Protein AF-0000000085070115 (afdb_homodimer)

Radius of gyration: 30.28 Å; Cα contacts (8 Å, |Δi|>4): 1396; chains: 2; bounding box: 102×83×67 Å

Organism: Shewanella halifaxensis (strain HAW-EB4) (NCBI:txid458817)

pLDDT: mean 85.41, std 16.65, range [32.28, 98.75]

Sequence (792 aa):
MENDKVNSFEEDLVCGLVKKYQPVSRAYLGSSKELKDGSQEFLSRDDMNEIFKEKSGQYPCLKRIKTSIRYDVVYIQPSVARDILRFSSRGVINPNNKNRRISKAEVKRYTTAMNDERWCLTGEPIVFSDDGELLNGHTRLESAANSSKGFITVIIYGVTDDLSFAHIDVGKIRSRAQVLEMAGVTVDASILSKVAMLAKSFEQTKNPYAFRGTQGTSFQQAEILEYVEAKEELALSVNFVAELAKRHKREIQAAIHIYAFAHYLIKSEMLKYEGVIAITPEDYLLRLISGIGIQSEEDIEYQVRNFLQTQVGESSSYALVCRLSSIFKGWNHYHNIDIAGNKIAVRRVARYKKDADGNRMPAKSAGNINEAFTYPFAKKGPTPSKIRKQSNLQIVMENDKVNSFEEDLVCGLVKKYQPVSRAYLGSSKELKDGSQEFLSRDDMNEIFKEKSGQYPCLKRIKTSIRYDVVYIQPSVARDILRFSSRGVINPNNKNRRISKAEVKRYTTAMNDERWCLTGEPIVFSDDGELLNGHTRLESAANSSKGFITVIIYGVTDDLSFAHIDVGKIRSRAQVLEMAGVTVDASILSKVAMLAKSFEQTKNPYAFRGTQGTSFQQAEILEYVEAKEELALSVNFVAELAKRHKREIQAAIHIYAFAHYLIKSEMLKYEGVIAITPEDYLLRLISGIGIQSEEDIEYQVRNFLQTQVGESSSYALVCRLSSIFKGWNHYHNIDIAGNKIAVRRVARYKKDADGNRMPAKSAGNINEAFTYPFAKKGPTPSKIRKQSNLQIV

Foldseek 3Di:
DVVVVVVVVCVVVCCVVPPPPVVQPQDDVVPDPCQVVVFPDWDDLVRLCVVVPVCSVVDDTHGDTDAQKDKDKDFAALVNLVVLCVPQPPQCVPVVPDRPPDDPLLLVVLLVCVQVVNDDADQDAFEAELVGHGLDCNSLSSSNNVHHGGDIYMYMYHHHRRCVSVVPPPDDDQDLLNLVVVVPQPFRSVLLLLLLLQVVQCVPDPDNQPRLSPRSVSDDSVRSVVSCVVCVLLSVLLVLLVVLCVVQVPQALDDSSLLSNQLSQQVVVVVVDPDDQLDHSSVLSSCLGNVPPDDDCPQLSNQLSVQSNVCRPPDDSQSSLQNNQLSQCSNCVSVVAAEPPNGSGFDWAAQWDQDPVGDTDGDDRGGHTQATRHGHPDHGDDGDPVNVVVVVVVVD/DVVVVVVVVCVVVVCVVPPPPVVQPQDDPVPDPCQVVVFPDWDDLVRLCVVVPVCSVVDPTHGDTDAQKDKDKDFAALVNLVVLCVPQPPVCPPVVPDGDPDDPLLLVVLLVCVQVVNDDADQDAFEAELVGHGLDCNSLSSSNNVHHGGDIYMYMYHHHRRCVSVVPPPDDDQDLLNLVVVVPQPFRSVLLLLLLLQVVQCVPDPDNQPRLSPRSVSDDSVRSVVSCVVCVLLSVLLVLLVVLCVVQVPQALDDSSLLSNQLSQQVVVVVVDPDDQLDHSSVLSSCLGRVPPDDDCPQLSNQLSVQSNVCRPPDDSQSSLQNNQLSQCSNCVSVVAAEPDPGSGFDFAAQWDQDPVGDTDGDDRGGHTQATRHGHPDHGDDGDPVNVVVVVVVVD

Nearest PDB structures (foldseek):
  2rkv-assembly1_A  TM=2.277E-01  e=5.316E+00  Fusarium graminearum
  3b2s-assembly1_A  TM=2.271E-01  e=7.712E+00  Fusarium graminearum

Structure (mmCIF, N/CA/C/O backbone):
data_AF-0000000085070115-model_v1
#
loop_
_entity.id
_entity.type
_entity.pdbx_description
1 polymer 'Chromosome partitioning protein ParB'
#
loop_
_atom_site.group_PDB
_atom_site.id
_atom_site.type_symbol
_atom_site.label_atom_id
_atom_site.label_alt_id
_atom_site.label_comp_id
_atom_site.label_asym_id
_atom_site.label_entity_id
_atom_site.label_seq_id
_atom_site.pdbx_PDB_ins_code
_atom_site.Cartn_x
_atom_site.Cartn_y
_atom_site.Cartn_z
_atom_site.occupancy
_atom_site.B_iso_or_equiv
_atom_site.auth_seq_id
_atom_site.auth_comp_id
_atom_site.auth_asym_id
_atom_site.auth_atom_id
_atom_site.pdbx_PDB_model_num
ATOM 1 N N . MET A 1 1 ? -50.812 11.141 0.3 1 32.28 1 MET A N 1
ATOM 2 C CA . MET A 1 1 ? -50.594 10.625 -1.051 1 32.28 1 MET A CA 1
ATOM 3 C C . MET A 1 1 ? -49.219 10.977 -1.559 1 32.28 1 MET A C 1
ATOM 5 O O . MET A 1 1 ? -48.656 10.273 -2.41 1 32.28 1 MET A O 1
ATOM 9 N N . GLU A 1 2 ? -48.688 12.141 -1.168 1 34.97 2 GLU A N 1
ATOM 10 C CA . GLU A 1 2 ? -47.375 12.625 -1.601 1 34.97 2 GLU A CA 1
ATOM 11 C C . GLU A 1 2 ? -46.25 11.875 -0.89 1 34.97 2 GLU A C 1
ATOM 13 O O . GLU A 1 2 ? -45.188 11.68 -1.454 1 34.97 2 GLU A O 1
ATOM 18 N N . ASN A 1 3 ? -46.469 11.492 0.315 1 39.91 3 ASN A N 1
ATOM 19 C CA . ASN A 1 3 ? -45.469 10.742 1.072 1 39.91 3 ASN A CA 1
ATOM 20 C C . ASN A 1 3 ? -45.219 9.367 0.464 1 39.91 3 ASN A C 1
ATOM 22 O O . ASN A 1 3 ? -44.156 8.773 0.679 1 39.91 3 ASN A O 1
ATOM 26 N N . ASP A 1 4 ? -46.219 8.852 -0.181 1 42.97 4 ASP A N 1
ATOM 27 C CA . ASP A 1 4 ? -46.094 7.508 -0.746 1 42.97 4 ASP A CA 1
ATOM 28 C C . ASP A 1 4 ? -45.219 7.523 -2.006 1 42.97 4 ASP A C 1
ATOM 30 O O . ASP A 1 4 ? -44.656 6.492 -2.396 1 42.97 4 ASP A O 1
ATOM 34 N N . LYS A 1 5 ? -45.188 8.602 -2.656 1 43.75 5 LYS A N 1
ATOM 35 C CA . LYS A 1 5 ? -44.469 8.68 -3.918 1 43.75 5 LYS A CA 1
ATOM 36 C C . LYS A 1 5 ? -42.969 8.828 -3.68 1 43.75 5 LYS A C 1
ATOM 38 O O . LYS A 1 5 ? -42.156 8.383 -4.496 1 43.75 5 LYS A O 1
ATOM 43 N N . VAL A 1 6 ? -42.594 9.594 -2.566 1 44.62 6 VAL A N 1
ATOM 44 C CA . VAL A 1 6 ? -41.188 9.75 -2.248 1 44.62 6 VAL A CA 1
ATOM 45 C C . VAL A 1 6 ? -40.594 8.406 -1.841 1 44.62 6 VAL A C 1
ATOM 47 O O . VAL A 1 6 ? -39.5 8.055 -2.27 1 44.62 6 VAL A O 1
ATOM 50 N N . ASN A 1 7 ? -41.375 7.633 -1.201 1 47.28 7 ASN A N 1
ATOM 51 C CA . ASN A 1 7 ? -40.938 6.305 -0.811 1 47.28 7 ASN A CA 1
ATOM 52 C C . ASN A 1 7 ? -40.781 5.379 -2.018 1 47.28 7 ASN A C 1
ATOM 54 O O . ASN A 1 7 ? -39.844 4.605 -2.113 1 47.28 7 ASN A O 1
ATOM 58 N N . SER A 1 8 ? -41.688 5.629 -2.916 1 49.5 8 SER A N 1
ATOM 59 C CA . SER A 1 8 ? -41.719 4.773 -4.098 1 49.5 8 SER A CA 1
ATOM 60 C C . SER A 1 8 ? -40.562 5.125 -5.047 1 49.5 8 SER A C 1
ATOM 62 O O . SER A 1 8 ? -39.938 4.238 -5.609 1 49.5 8 SER A O 1
ATOM 64 N N . PHE A 1 9 ? -40.312 6.422 -5.199 1 45.34 9 PHE A N 1
ATOM 65 C CA . PHE A 1 9 ? -39.219 6.855 -6.055 1 45.34 9 PHE A CA 1
ATOM 66 C C . PHE A 1 9 ? -37.875 6.457 -5.453 1 45.34 9 PHE A C 1
ATOM 68 O O . PHE A 1 9 ? -36.969 6.023 -6.168 1 45.34 9 PHE A O 1
ATOM 75 N N . GLU A 1 10 ? -37.844 6.645 -4.215 1 46.25 10 GLU A N 1
ATOM 76 C CA . GLU A 1 10 ? -36.625 6.184 -3.52 1 46.25 10 GLU A CA 1
ATOM 77 C C . GLU A 1 10 ? -36.438 4.68 -3.674 1 46.25 10 GLU A C 1
ATOM 79 O O . GLU A 1 10 ? -35.344 4.199 -3.871 1 46.25 10 GLU A O 1
ATOM 84 N N . GLU A 1 11 ? -37.531 3.986 -3.645 1 48.97 11 GLU A N 1
ATOM 85 C CA . GLU A 1 11 ? -37.5 2.539 -3.824 1 48.97 11 GLU A CA 1
ATOM 86 C C . GLU A 1 11 ? -37.062 2.174 -5.242 1 48.97 11 GLU A C 1
ATOM 88 O O . GLU A 1 11 ? -36.25 1.263 -5.438 1 48.97 11 GLU A O 1
ATOM 93 N N . ASP A 1 12 ? -37.656 2.861 -6.156 1 49.28 12 ASP A N 1
ATOM 94 C CA . ASP A 1 12 ? -37.344 2.607 -7.555 1 49.28 12 ASP A CA 1
ATOM 95 C C . ASP A 1 12 ? -35.875 2.998 -7.852 1 49.28 12 ASP A C 1
ATOM 97 O O . ASP A 1 12 ? -35.188 2.297 -8.586 1 49.28 12 ASP A O 1
ATOM 101 N N . LEU A 1 13 ? -35.5 4.145 -7.316 1 44.12 13 LEU A N 1
ATOM 102 C CA . LEU A 1 13 ? -34.125 4.602 -7.492 1 44.12 13 LEU A CA 1
ATOM 103 C C . LEU A 1 13 ? -33.156 3.664 -6.793 1 44.12 13 LEU A C 1
ATOM 105 O O . LEU A 1 13 ? -32.094 3.352 -7.336 1 44.12 13 LEU A O 1
ATOM 109 N N . VAL A 1 14 ? -33.594 3.375 -5.684 1 44.34 14 VAL A N 1
ATOM 110 C CA . VAL A 1 14 ? -32.781 2.428 -4.953 1 44.34 14 VAL A CA 1
ATOM 111 C C . VAL A 1 14 ? -32.594 1.146 -5.766 1 44.34 14 VAL A C 1
ATOM 113 O O . VAL A 1 14 ? -31.5 0.599 -5.855 1 44.34 14 VAL A O 1
ATOM 116 N N . CYS A 1 15 ? -33.781 0.714 -6.301 1 46.5 15 CYS A N 1
ATOM 117 C CA . CYS A 1 15 ? -33.719 -0.509 -7.094 1 46.5 15 CYS A CA 1
ATOM 118 C C . CYS A 1 15 ? -32.781 -0.361 -8.266 1 46.5 15 CYS A C 1
ATOM 120 O O . CYS A 1 15 ? -32.094 -1.314 -8.633 1 46.5 15 CYS A O 1
ATOM 122 N N . GLY A 1 16 ? -32.781 0.799 -8.875 1 45.56 16 GLY A N 1
ATOM 123 C CA . GLY A 1 16 ? -31.938 1.051 -10.039 1 45.56 16 GLY A CA 1
ATOM 124 C C . GLY A 1 16 ? -30.469 1.256 -9.695 1 45.56 16 GLY A C 1
ATOM 125 O O . GLY A 1 16 ? -29.594 0.887 -10.469 1 45.56 16 GLY A O 1
ATOM 126 N N . LEU A 1 17 ? -30.281 2.121 -8.812 1 43.62 17 LEU A N 1
ATOM 127 C CA . LEU A 1 17 ? -28.922 2.492 -8.469 1 43.62 17 LEU A CA 1
ATOM 128 C C . LEU A 1 17 ? -28.141 1.289 -7.938 1 43.62 17 LEU A C 1
ATOM 130 O O . LEU A 1 17 ? -26.938 1.192 -8.125 1 43.62 17 LEU A O 1
ATOM 134 N N . VAL A 1 18 ? -28.875 0.616 -6.953 1 41.94 18 VAL A N 1
ATOM 135 C CA . VAL A 1 18 ? -28.344 -0.632 -6.426 1 41.94 18 VAL A CA 1
ATOM 136 C C . VAL A 1 18 ? -28.766 -1.796 -7.32 1 41.94 18 VAL A C 1
ATOM 138 O O . VAL A 1 18 ? -29.078 -2.881 -6.824 1 41.94 18 VAL A O 1
ATOM 141 N N . LYS A 1 19 ? -29.484 -1.766 -8.391 1 40.47 19 LYS A N 1
ATOM 142 C CA . LYS A 1 19 ? -29.656 -3.057 -9.055 1 40.47 19 LYS A CA 1
ATOM 143 C C . LYS A 1 19 ? -28.656 -4.082 -8.508 1 40.47 19 LYS A C 1
ATOM 145 O O . LYS A 1 19 ? -27.609 -3.719 -7.984 1 40.47 19 LYS A O 1
ATOM 150 N N . LYS A 1 20 ? -28.719 -5.629 -9.055 1 37.78 20 LYS A N 1
ATOM 151 C CA . LYS A 1 20 ? -28.688 -6.922 -8.375 1 37.78 20 LYS A CA 1
ATOM 152 C C . LYS A 1 20 ? -27.312 -7.188 -7.754 1 37.78 20 LYS A C 1
ATOM 154 O O . LYS A 1 20 ? -26.344 -7.434 -8.469 1 37.78 20 LYS A O 1
ATOM 159 N N . TYR A 1 21 ? -26.969 -6.324 -6.754 1 40.47 21 TYR A N 1
ATOM 160 C CA . TYR A 1 21 ? -26.047 -7.09 -5.918 1 40.47 21 TYR A CA 1
ATOM 161 C C . TYR A 1 21 ? -26.469 -8.555 -5.859 1 40.47 21 TYR A C 1
ATOM 163 O O . TYR A 1 21 ? -27.578 -8.883 -5.438 1 40.47 21 TYR A O 1
ATOM 171 N N . GLN A 1 22 ? -26.328 -9.117 -6.812 1 45.5 22 GLN A N 1
ATOM 172 C CA . GLN A 1 22 ? -26.625 -10.516 -6.531 1 45.5 22 GLN A CA 1
ATOM 173 C C . GLN A 1 22 ? -25.906 -10.984 -5.262 1 45.5 22 GLN A C 1
ATOM 175 O O . GLN A 1 22 ? -24.688 -10.867 -5.148 1 45.5 22 GLN A O 1
ATOM 180 N N . PRO A 1 23 ? -26.812 -10.844 -4.188 1 49.75 23 PRO A N 1
ATOM 181 C CA . PRO A 1 23 ? -26.156 -11.445 -3.018 1 49.75 23 PRO A CA 1
ATOM 182 C C . PRO A 1 23 ? -25.219 -12.594 -3.389 1 49.75 23 PRO A C 1
ATOM 184 O O . PRO A 1 23 ? -25.594 -13.453 -4.199 1 49.75 23 PRO A O 1
ATOM 187 N N . VAL A 1 24 ? -24.078 -12.297 -3.25 1 51.62 24 VAL A N 1
ATOM 188 C CA . VAL A 1 24 ? -23.109 -13.352 -3.535 1 51.62 24 VAL A CA 1
ATOM 189 C C . VAL A 1 24 ? -23.25 -14.477 -2.512 1 51.62 24 VAL A C 1
ATOM 191 O O . VAL A 1 24 ? -23.406 -14.219 -1.314 1 51.62 24 VAL A O 1
ATOM 194 N N . SER A 1 25 ? -23.828 -15.578 -2.951 1 56.97 25 SER A N 1
ATOM 195 C CA . SER A 1 25 ? -23.75 -16.734 -2.068 1 56.97 25 SER A CA 1
ATOM 196 C C . SER A 1 25 ? -22.406 -16.844 -1.382 1 56.97 25 SER A C 1
ATOM 198 O O . SER A 1 25 ? -21.359 -16.609 -2.01 1 56.97 25 SER A O 1
ATOM 200 N N . ARG A 1 26 ? -22.406 -16.75 -0.043 1 64.75 26 ARG A N 1
ATOM 201 C CA . ARG A 1 26 ? -21.172 -16.703 0.732 1 64.75 26 ARG A CA 1
ATOM 202 C C . ARG A 1 26 ? -20.656 -18.109 1.017 1 64.75 26 ARG A C 1
ATOM 204 O O . ARG A 1 26 ? -21.156 -18.797 1.899 1 64.75 26 ARG A O 1
ATOM 211 N N . ALA A 1 27 ? -20.031 -18.641 -0.196 1 78.5 27 ALA A N 1
ATOM 212 C CA . ALA A 1 27 ? -19.312 -19.891 0.036 1 78.5 27 ALA A CA 1
ATOM 213 C C . ALA A 1 27 ? -17.844 -19.625 0.324 1 78.5 27 ALA A C 1
ATOM 215 O O . ALA A 1 27 ? -17.234 -18.75 -0.28 1 78.5 27 ALA A O 1
ATOM 216 N N . TYR A 1 28 ? -17.406 -20.188 1.438 1 91.5 28 TYR A N 1
ATOM 217 C CA . TYR A 1 28 ? -16 -20.172 1.822 1 91.5 28 TYR A CA 1
ATOM 218 C C . TYR A 1 28 ? -15.375 -21.547 1.644 1 91.5 28 TYR A C 1
ATOM 220 O O . TYR A 1 28 ? -15.172 -22.281 2.617 1 91.5 28 TYR A O 1
ATOM 228 N N . LEU A 1 29 ? -15.016 -21.781 0.384 1 93.31 29 LEU A N 1
ATOM 229 C CA . LEU A 1 29 ? -14.539 -23.109 0.023 1 93.31 29 LEU A CA 1
ATOM 230 C C . LEU A 1 29 ? -13.195 -23.391 0.676 1 93.31 29 LEU A C 1
ATOM 232 O O . LEU A 1 29 ? -12.828 -24.562 0.859 1 93.31 29 LEU A O 1
ATOM 236 N N . GLY A 1 30 ? -12.469 -22.359 1.037 1 94.94 30 GLY A N 1
ATOM 237 C CA . GLY A 1 30 ? -11.211 -22.547 1.741 1 94.94 30 GLY A CA 1
ATOM 238 C C . GLY A 1 30 ? -11.391 -23.062 3.158 1 94.94 30 GLY A C 1
ATOM 239 O O . GLY A 1 30 ? -10.438 -23.547 3.771 1 94.94 30 GLY A O 1
ATOM 240 N N . SER A 1 31 ? -12.562 -22.906 3.633 1 94.56 31 SER A N 1
ATOM 241 C CA . SER A 1 31 ? -12.906 -23.391 4.969 1 94.56 31 SER A CA 1
ATOM 242 C C . SER A 1 31 ? -13.953 -24.5 4.906 1 94.56 31 SER A C 1
ATOM 244 O O . SER A 1 31 ? -14.562 -24.844 5.922 1 94.56 31 SER A O 1
ATOM 246 N N . SER A 1 32 ? -14.227 -25.094 3.727 1 93.25 32 SER A N 1
ATOM 247 C CA . SER A 1 32 ? -15.328 -26.016 3.523 1 93.25 32 SER A CA 1
ATOM 248 C C . SER A 1 32 ? -15.062 -27.359 4.211 1 93.25 32 SER A C 1
ATOM 250 O O . SER A 1 32 ? -14.125 -28.078 3.84 1 93.25 32 SER A O 1
ATOM 252 N N . LYS A 1 33 ? -15.898 -27.719 5.105 1 91.56 33 LYS A N 1
ATOM 253 C CA . LYS A 1 33 ? -15.805 -29.016 5.762 1 91.56 33 LYS A CA 1
ATOM 254 C C . LYS A 1 33 ? -16.172 -30.156 4.805 1 91.56 33 LYS A C 1
ATOM 256 O O . LYS A 1 33 ? -15.586 -31.234 4.863 1 91.56 33 LYS A O 1
ATOM 261 N N . GLU A 1 34 ? -17.062 -29.875 3.955 1 91.69 34 GLU A N 1
ATOM 262 C CA . GLU A 1 34 ? -17.516 -30.859 2.971 1 91.69 34 GLU A CA 1
ATOM 263 C C . GLU A 1 34 ? -16.375 -31.266 2.045 1 91.69 34 GLU A C 1
ATOM 265 O O . GLU A 1 34 ? -16.188 -32.469 1.774 1 91.69 34 GLU A O 1
ATOM 270 N N . LEU A 1 35 ? -15.641 -30.312 1.607 1 93.5 35 LEU A N 1
ATOM 271 C CA . LEU A 1 35 ? -14.508 -30.609 0.74 1 93.5 35 LEU A CA 1
ATOM 272 C C . LEU A 1 35 ? -13.43 -31.375 1.499 1 93.5 35 LEU A C 1
ATOM 274 O O . LEU A 1 35 ? -12.883 -32.344 0.988 1 93.5 35 LEU A O 1
ATOM 278 N N . LYS A 1 36 ? -13.148 -30.938 2.645 1 92.75 36 LYS A N 1
ATOM 279 C CA . LYS A 1 36 ? -12.117 -31.562 3.469 1 92.75 36 LYS A CA 1
ATOM 280 C C . LYS A 1 36 ? -12.484 -33 3.805 1 92.75 36 LYS A C 1
ATOM 282 O O . LYS A 1 36 ? -11.68 -33.938 3.602 1 92.75 36 LYS A O 1
ATOM 287 N N . ASP A 1 37 ? -13.68 -33.219 4.297 1 91.62 37 ASP A N 1
ATOM 288 C CA . ASP A 1 37 ? -14.109 -34.531 4.746 1 91.62 37 ASP A CA 1
ATOM 289 C C . ASP A 1 37 ? -14.406 -35.438 3.557 1 91.62 37 ASP A C 1
ATOM 291 O O . ASP A 1 37 ? -14.32 -36.656 3.67 1 91.62 37 ASP A O 1
ATOM 295 N N . GLY A 1 38 ? -14.742 -34.781 2.48 1 90.25 38 GLY A N 1
ATOM 296 C CA . GLY A 1 38 ? -15.086 -35.562 1.295 1 90.25 38 GLY A CA 1
ATOM 297 C C . GLY A 1 38 ? -13.875 -36.125 0.578 1 90.25 38 GLY A C 1
ATOM 298 O O . GLY A 1 38 ? -13.992 -37.094 -0.197 1 90.25 38 GLY A O 1
ATOM 299 N N . SER A 1 39 ? -12.781 -35.594 0.771 1 89.31 39 SER A N 1
ATOM 300 C CA . SER A 1 39 ? -11.57 -36.062 0.111 1 89.31 39 SER A CA 1
ATOM 301 C C . SER A 1 39 ? -10.867 -37.125 0.942 1 89.31 39 SER A C 1
ATOM 303 O O . SER A 1 39 ? -10.68 -36.969 2.148 1 89.31 39 SER A O 1
ATOM 305 N N . GLN A 1 40 ? -10.547 -38.281 0.282 1 89.81 40 GLN A N 1
ATOM 306 C CA . GLN A 1 40 ? -9.812 -39.344 0.956 1 89.81 40 GLN A CA 1
ATOM 307 C C . GLN A 1 40 ? -8.422 -39.531 0.353 1 89.81 40 GLN A C 1
ATOM 309 O O . GLN A 1 40 ? -7.68 -40.438 0.759 1 89.81 40 GLN A O 1
ATOM 314 N N . GLU A 1 41 ? -8.086 -38.625 -0.49 1 94.62 41 GLU A N 1
ATOM 315 C CA . GLU A 1 41 ? -6.809 -38.75 -1.184 1 94.62 41 GLU A CA 1
ATOM 316 C C . GLU A 1 41 ? -5.734 -37.906 -0.503 1 94.62 41 GLU A C 1
ATOM 318 O O . GLU A 1 41 ? -6.012 -36.781 -0.043 1 94.62 41 GLU A O 1
ATOM 323 N N . PHE A 1 42 ? -4.559 -38.469 -0.423 1 96.19 42 PHE A N 1
ATOM 324 C CA . PHE A 1 42 ? -3.375 -37.75 0.055 1 96.19 42 PHE A CA 1
ATOM 325 C C . PHE A 1 42 ? -2.307 -37.719 -1.03 1 96.19 42 PHE A C 1
ATOM 327 O O . PHE A 1 42 ? -2.25 -38.562 -1.902 1 96.19 42 PHE A O 1
ATOM 334 N N . LEU A 1 43 ? -1.562 -36.688 -1.017 1 96.5 43 LEU A N 1
ATOM 335 C CA . LEU A 1 43 ? -0.389 -36.625 -1.884 1 96.5 43 LEU A CA 1
ATOM 336 C C . LEU A 1 43 ? 0.542 -37.812 -1.586 1 96.5 43 LEU A C 1
ATOM 338 O O . LEU A 1 43 ? 0.74 -38.156 -0.424 1 96.5 43 LEU A O 1
ATOM 342 N N . SER A 1 44 ? 1.05 -38.406 -2.633 1 96.12 44 SER A N 1
ATOM 343 C CA . SER A 1 44 ? 2.029 -39.469 -2.443 1 96.12 44 SER A CA 1
ATOM 344 C C . SER A 1 44 ? 3.352 -38.906 -1.921 1 96.12 44 SER A C 1
ATOM 346 O O . SER A 1 44 ? 3.582 -37.688 -1.959 1 96.12 44 SER A O 1
ATOM 348 N N . ARG A 1 45 ? 4.172 -39.75 -1.434 1 95.56 45 ARG A N 1
ATOM 349 C CA . ARG A 1 45 ? 5.492 -39.312 -0.987 1 95.56 45 ARG A CA 1
ATOM 350 C C . ARG A 1 45 ? 6.305 -38.75 -2.148 1 95.56 45 ARG A C 1
ATOM 352 O O . ARG A 1 45 ? 7.074 -37.781 -1.973 1 95.56 45 ARG A O 1
ATOM 359 N N . ASP A 1 46 ? 6.094 -39.312 -3.311 1 95.94 46 ASP A N 1
ATOM 360 C CA . ASP A 1 46 ? 6.75 -38.781 -4.5 1 95.94 46 ASP A CA 1
ATOM 361 C C . ASP A 1 46 ? 6.297 -37.344 -4.789 1 95.94 46 ASP A C 1
ATOM 363 O O . ASP A 1 46 ? 7.113 -36.5 -5.133 1 95.94 46 ASP A O 1
ATOM 367 N N . ASP A 1 47 ? 4.996 -37.156 -4.656 1 96.06 47 ASP A N 1
ATOM 368 C CA . ASP A 1 47 ? 4.465 -35.812 -4.805 1 96.06 47 ASP A CA 1
ATOM 369 C C . ASP A 1 47 ? 5.102 -34.844 -3.801 1 96.06 47 ASP A C 1
ATOM 371 O O . ASP A 1 47 ? 5.523 -33.75 -4.164 1 96.06 47 ASP A O 1
ATOM 375 N N . MET A 1 48 ? 5.141 -35.344 -2.551 1 96.44 48 MET A N 1
ATOM 376 C CA . MET A 1 48 ? 5.719 -34.531 -1.487 1 96.44 48 MET A CA 1
ATOM 377 C C . MET A 1 48 ? 7.168 -34.156 -1.799 1 96.44 48 MET A C 1
ATOM 379 O O . MET A 1 48 ? 7.594 -33.031 -1.581 1 96.44 48 MET A O 1
ATOM 383 N N . ASN A 1 49 ? 7.914 -35.125 -2.336 1 96.25 49 ASN A N 1
ATOM 384 C CA . ASN A 1 49 ? 9.305 -34.906 -2.701 1 96.25 49 ASN A CA 1
ATOM 385 C C . ASN A 1 49 ? 9.438 -33.906 -3.838 1 96.25 49 ASN A C 1
ATOM 387 O O . ASN A 1 49 ? 10.398 -33.125 -3.887 1 96.25 49 ASN A O 1
ATOM 391 N N . GLU A 1 50 ? 8.539 -34 -4.715 1 95.94 50 GLU A N 1
ATOM 392 C CA . GLU A 1 50 ? 8.562 -33.031 -5.828 1 95.94 50 GLU A CA 1
ATOM 393 C C . GLU A 1 50 ? 8.32 -31.609 -5.348 1 95.94 50 GLU A C 1
ATOM 395 O O . GLU A 1 50 ? 8.906 -30.672 -5.875 1 95.94 50 GLU A O 1
ATOM 400 N N . ILE A 1 51 ? 7.461 -31.453 -4.391 1 95.25 51 ILE A N 1
ATOM 401 C CA . ILE A 1 51 ? 7.066 -30.141 -3.896 1 95.25 51 ILE A CA 1
ATOM 402 C C . ILE A 1 51 ? 8.141 -29.594 -2.959 1 95.25 51 ILE A C 1
ATOM 404 O O . ILE A 1 51 ? 8.594 -28.453 -3.115 1 95.25 51 ILE A O 1
ATOM 408 N N . PHE A 1 52 ? 8.586 -30.438 -1.963 1 94.38 52 PHE A N 1
ATOM 409 C CA . PHE A 1 52 ? 9.344 -29.906 -0.833 1 94.38 52 PHE A CA 1
ATOM 410 C C . PHE A 1 52 ? 10.797 -30.344 -0.913 1 94.38 52 PHE A C 1
ATOM 412 O O . PHE A 1 52 ? 11.633 -29.891 -0.133 1 94.38 52 PHE A O 1
ATOM 419 N N . LYS A 1 53 ? 11.086 -31.297 -1.839 1 93.75 53 LYS A N 1
ATOM 420 C CA . LYS A 1 53 ? 12.445 -31.797 -2.051 1 93.75 53 LYS A CA 1
ATOM 421 C C . LYS A 1 53 ? 13.055 -32.281 -0.746 1 93.75 53 LYS A C 1
ATOM 423 O O . LYS A 1 53 ? 12.492 -33.156 -0.082 1 93.75 53 LYS A O 1
ATOM 428 N N . GLU A 1 54 ? 14.172 -31.734 -0.308 1 89.25 54 GLU A N 1
ATOM 429 C CA . GLU A 1 54 ? 14.898 -32.25 0.85 1 89.25 54 GLU A CA 1
ATOM 430 C C . GLU A 1 54 ? 14.07 -32.125 2.123 1 89.25 54 GLU A C 1
ATOM 432 O O . GLU A 1 54 ? 14.297 -32.844 3.09 1 89.25 54 GLU A O 1
ATOM 437 N N . LYS A 1 55 ? 13.047 -31.344 2.066 1 90.12 55 LYS A N 1
ATOM 438 C CA . LYS A 1 55 ? 12.266 -31.109 3.275 1 90.12 55 LYS A CA 1
ATOM 439 C C . LYS A 1 55 ? 11.031 -32 3.316 1 90.12 55 LYS A C 1
ATOM 441 O O . LYS A 1 55 ? 10.273 -31.984 4.285 1 90.12 55 LYS A O 1
ATOM 446 N N . SER A 1 56 ? 10.812 -32.812 2.352 1 92.38 56 SER A N 1
ATOM 447 C CA . SER A 1 56 ? 9.625 -33.656 2.207 1 92.38 56 SER A CA 1
ATOM 448 C C . SER A 1 56 ? 9.406 -34.5 3.445 1 92.38 56 SER A C 1
ATOM 450 O O . SER A 1 56 ? 8.273 -34.719 3.871 1 92.38 56 SER A O 1
ATOM 452 N N . GLY A 1 57 ? 10.492 -35 3.994 1 91 57 GLY A N 1
ATOM 453 C CA . GLY A 1 57 ? 10.422 -35.906 5.129 1 91 57 GLY A CA 1
ATOM 454 C C . GLY A 1 57 ? 9.961 -35.219 6.406 1 91 57 GLY A C 1
ATOM 455 O O . GLY A 1 57 ? 9.562 -35.875 7.359 1 91 57 GLY A O 1
ATOM 456 N N . GLN A 1 58 ? 9.969 -33.938 6.434 1 89.06 58 GLN A N 1
ATOM 457 C CA . GLN A 1 58 ? 9.625 -33.188 7.637 1 89.06 58 GLN A CA 1
ATOM 458 C C . GLN A 1 58 ? 8.117 -33 7.75 1 89.06 58 GLN A C 1
ATOM 460 O O . GLN A 1 58 ? 7.617 -32.531 8.789 1 89.06 58 GLN A O 1
ATOM 465 N N . TYR A 1 59 ? 7.387 -33.375 6.688 1 91.75 59 TYR A N 1
ATOM 466 C CA . TYR A 1 59 ? 5.953 -33.094 6.637 1 91.75 59 TYR A CA 1
ATOM 467 C C . TYR A 1 59 ? 5.164 -34.406 6.426 1 91.75 59 TYR A C 1
ATOM 469 O O . TYR A 1 59 ? 5.617 -35.281 5.715 1 91.75 59 TYR A O 1
ATOM 477 N N . PRO A 1 60 ? 4.016 -34.562 7.078 1 94.12 60 PRO A N 1
ATOM 478 C CA . PRO A 1 60 ? 3.109 -35.625 6.648 1 94.12 60 PRO A CA 1
ATOM 479 C C . PRO A 1 60 ? 2.561 -35.406 5.242 1 94.12 60 PRO A C 1
ATOM 481 O O . PRO A 1 60 ? 2.615 -34.281 4.723 1 94.12 60 PRO A O 1
ATOM 484 N N . CYS A 1 61 ? 2.127 -36.438 4.645 1 95.38 61 CYS A N 1
ATOM 485 C CA . CYS A 1 61 ? 1.496 -36.25 3.34 1 95.38 61 CYS A CA 1
ATOM 486 C C . CYS A 1 61 ? 0.252 -35.375 3.441 1 95.38 61 CYS A C 1
ATOM 488 O O . CYS A 1 61 ? -0.604 -35.625 4.297 1 95.38 61 CYS A O 1
ATOM 490 N N . LEU A 1 62 ? 0.195 -34.438 2.609 1 96.44 62 LEU A N 1
ATOM 491 C CA . LEU A 1 62 ? -0.918 -33.5 2.641 1 96.44 62 LEU A CA 1
ATOM 492 C C . LEU A 1 62 ? -2.168 -34.094 2.02 1 96.44 62 LEU A C 1
ATOM 494 O O . LEU A 1 62 ? -2.078 -34.875 1.052 1 96.44 62 LEU A O 1
ATOM 498 N N . LYS A 1 63 ? -3.305 -33.812 2.619 1 96.44 63 LYS A N 1
ATOM 499 C CA . LYS A 1 63 ? -4.582 -34.219 2.047 1 96.44 63 LYS A CA 1
ATOM 500 C C . LYS A 1 63 ? -4.871 -33.469 0.746 1 96.44 63 LYS A C 1
ATOM 502 O O . LYS A 1 63 ? -4.844 -32.25 0.71 1 96.44 63 LYS A O 1
ATOM 507 N N . ARG A 1 64 ? -5.047 -34.188 -0.328 1 97.38 64 ARG A N 1
ATOM 508 C CA . ARG A 1 64 ? -5.41 -33.594 -1.617 1 97.38 64 ARG A CA 1
ATOM 509 C C . ARG A 1 64 ? -6.906 -33.344 -1.694 1 97.38 64 ARG A C 1
ATOM 511 O O . ARG A 1 64 ? -7.719 -34.188 -1.35 1 97.38 64 ARG A O 1
ATOM 518 N N . ILE A 1 65 ? -7.277 -32.188 -2.092 1 97.25 65 ILE A N 1
ATOM 519 C CA . ILE A 1 65 ? -8.68 -31.797 -2.154 1 97.25 65 ILE A CA 1
ATOM 520 C C . ILE A 1 65 ? -9.133 -31.719 -3.611 1 97.25 65 ILE A C 1
ATOM 522 O O . ILE A 1 65 ? -8.5 -31.047 -4.434 1 97.25 65 ILE A O 1
ATOM 526 N N . LYS A 1 66 ? -10.172 -32.438 -3.93 1 94.06 66 LYS A N 1
ATOM 527 C CA . LYS A 1 66 ? -10.734 -32.375 -5.277 1 94.06 66 LYS A CA 1
ATOM 528 C C . LYS A 1 66 ? -11.641 -31.172 -5.453 1 94.06 66 LYS A C 1
ATOM 530 O O . LYS A 1 66 ? -12.617 -31 -4.719 1 94.06 66 LYS A O 1
ATOM 535 N N . THR A 1 67 ? -11.266 -30.312 -6.363 1 94.31 67 THR A N 1
ATOM 536 C CA . THR A 1 67 ? -12.055 -29.141 -6.688 1 94.31 67 THR A CA 1
ATOM 537 C C . THR A 1 67 ? -12.148 -28.938 -8.195 1 94.31 67 THR A C 1
ATOM 539 O O . THR A 1 67 ? -11.672 -29.781 -8.969 1 94.31 67 THR A O 1
ATOM 542 N N . SER A 1 68 ? -12.867 -27.922 -8.602 1 94.12 68 SER A N 1
ATOM 543 C CA . SER A 1 68 ? -12.977 -27.578 -10.023 1 94.12 68 SER A CA 1
ATOM 544 C C . SER A 1 68 ? -11.742 -26.844 -10.508 1 94.12 68 SER A C 1
ATOM 546 O O . SER A 1 68 ? -11.586 -26.594 -11.711 1 94.12 68 SER A O 1
ATOM 548 N N . ILE A 1 69 ? -10.797 -26.469 -9.641 1 96.62 69 ILE A N 1
ATOM 549 C CA . ILE A 1 69 ? -9.656 -25.625 -9.969 1 96.62 69 ILE A CA 1
ATOM 550 C C . ILE A 1 69 ? -8.656 -26.422 -10.812 1 96.62 69 ILE A C 1
ATOM 552 O O . ILE A 1 69 ? -8.344 -27.578 -10.492 1 96.62 69 ILE A O 1
ATOM 556 N N . ARG A 1 70 ? -8.211 -25.859 -11.891 1 97.38 70 ARG A N 1
ATOM 557 C CA . ARG A 1 70 ? -7.172 -26.391 -12.773 1 97.38 70 ARG A CA 1
ATOM 558 C C . ARG A 1 70 ? -6.145 -25.312 -13.125 1 97.38 70 ARG A C 1
ATOM 560 O O . ARG A 1 70 ? -6.301 -24.156 -12.742 1 97.38 70 ARG A O 1
ATOM 567 N N . TYR A 1 71 ? -5.098 -25.719 -13.789 1 97.62 71 TYR A N 1
ATOM 568 C CA . TYR A 1 71 ? -4.07 -24.75 -14.156 1 97.62 71 TYR A CA 1
ATOM 569 C C . TYR A 1 71 ? -3.479 -25.078 -15.523 1 97.62 71 TYR A C 1
ATOM 571 O O . TYR A 1 71 ? -3.68 -26.172 -16.047 1 97.62 71 TYR A O 1
ATOM 579 N N . ASP A 1 72 ? -2.879 -24.141 -16.109 1 97.56 72 ASP A N 1
ATOM 580 C CA . ASP A 1 72 ? -2.02 -24.297 -17.281 1 97.56 72 ASP A CA 1
ATOM 581 C C . ASP A 1 72 ? -0.93 -23.219 -17.297 1 97.56 72 ASP A C 1
ATOM 583 O O . ASP A 1 72 ? -1.024 -22.219 -16.594 1 97.56 72 ASP A O 1
ATOM 587 N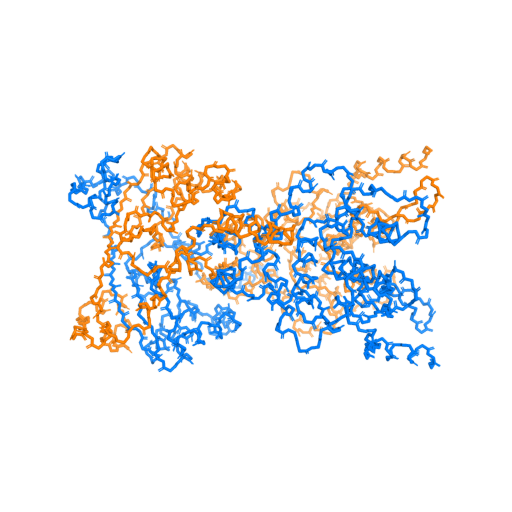 N . VAL A 1 73 ? 0.114 -23.484 -18 1 97.94 73 VAL A N 1
ATOM 588 C CA . VAL A 1 73 ? 1.102 -22.453 -18.328 1 97.94 73 VAL A CA 1
ATOM 589 C C . VAL A 1 73 ? 1.009 -22.094 -19.812 1 97.94 73 VAL A C 1
ATOM 591 O O . VAL A 1 73 ? 1.092 -22.984 -20.672 1 97.94 73 VAL A O 1
ATOM 594 N N . VAL A 1 74 ? 0.83 -20.812 -20.109 1 98.25 74 VAL A N 1
ATOM 595 C CA . VAL A 1 74 ? 0.541 -20.438 -21.484 1 98.25 74 VAL A CA 1
ATOM 596 C C . VAL A 1 74 ? 1.322 -19.172 -21.859 1 98.25 74 VAL A C 1
ATOM 598 O O . VAL A 1 74 ? 1.794 -18.453 -20.969 1 98.25 74 VAL A O 1
ATOM 601 N N . TYR A 1 75 ? 1.464 -18.969 -23.109 1 97.81 75 TYR A N 1
ATOM 602 C CA . TYR A 1 75 ? 1.929 -17.703 -23.656 1 97.81 75 TYR A CA 1
ATOM 603 C C . TYR A 1 75 ? 0.754 -16.812 -24.031 1 97.81 75 TYR A C 1
ATOM 605 O O . TYR A 1 75 ? -0.138 -17.234 -24.781 1 97.81 75 TYR A O 1
ATOM 613 N N . ILE A 1 76 ? 0.732 -15.609 -23.516 1 97.62 76 ILE A N 1
ATOM 614 C CA . ILE A 1 76 ? -0.323 -14.648 -23.828 1 97.62 76 ILE A CA 1
ATOM 615 C C . ILE A 1 76 ? 0.204 -13.594 -24.797 1 97.62 76 ILE A C 1
ATOM 617 O O . ILE A 1 76 ? 1.007 -12.734 -24.406 1 97.62 76 ILE A O 1
ATOM 621 N N . GLN A 1 77 ? -0.287 -13.617 -25.922 1 96.25 77 GLN A N 1
ATOM 622 C CA . GLN A 1 77 ? 0.04 -12.609 -26.922 1 96.25 77 GLN A CA 1
ATOM 623 C C . GLN A 1 77 ? -0.676 -11.289 -26.625 1 96.25 77 GLN A C 1
ATOM 625 O O . GLN A 1 77 ? -1.742 -11.289 -26.016 1 96.25 77 GLN A O 1
ATOM 630 N N . PRO A 1 78 ? -0.059 -10.18 -27.125 1 96.88 78 PRO A N 1
ATOM 631 C CA . PRO A 1 78 ? -0.682 -8.875 -26.906 1 96.88 78 PRO A CA 1
ATOM 632 C C . PRO A 1 78 ? -2.125 -8.82 -27.406 1 96.88 78 PRO A C 1
ATOM 634 O O . PRO A 1 78 ? -3.002 -8.305 -26.703 1 96.88 78 PRO A O 1
ATOM 637 N N . SER A 1 79 ? -2.447 -9.359 -28.531 1 95.81 79 SER A N 1
ATOM 638 C CA . SER A 1 79 ? -3.793 -9.32 -29.094 1 95.81 79 SER A CA 1
ATOM 639 C C . SER A 1 79 ? -4.773 -10.117 -28.234 1 95.81 79 SER A C 1
ATOM 641 O O . SER A 1 79 ? -5.91 -9.695 -28.031 1 95.81 79 SER A O 1
ATOM 643 N N . VAL A 1 80 ? -4.305 -11.266 -27.781 1 95.56 80 VAL A N 1
ATOM 644 C CA . VAL A 1 80 ? -5.148 -12.094 -26.922 1 95.56 80 VAL A CA 1
ATOM 645 C C . VAL A 1 80 ? -5.434 -11.359 -25.625 1 95.56 80 VAL A C 1
ATOM 647 O O . VAL A 1 80 ? -6.559 -11.391 -25.109 1 95.56 80 VAL A O 1
ATOM 650 N N . ALA A 1 81 ? -4.332 -10.75 -25.031 1 95.81 81 ALA A N 1
ATOM 651 C CA . ALA A 1 81 ? -4.512 -9.969 -23.812 1 95.81 81 ALA A CA 1
ATOM 652 C C . ALA A 1 81 ? -5.586 -8.906 -24 1 95.81 81 ALA A C 1
ATOM 654 O O . ALA A 1 81 ? -6.465 -8.742 -23.156 1 95.81 81 ALA A O 1
ATOM 655 N N . ARG A 1 82 ? -5.547 -8.195 -25.078 1 93.38 82 ARG A N 1
ATOM 656 C CA . ARG A 1 82 ? -6.523 -7.164 -25.406 1 93.38 82 ARG A CA 1
ATOM 657 C C . ARG A 1 82 ? -7.934 -7.746 -25.469 1 93.38 82 ARG A C 1
ATOM 659 O O . ARG A 1 82 ? -8.883 -7.152 -24.953 1 93.38 82 ARG A O 1
ATOM 666 N N . ASP A 1 83 ? -8.062 -8.859 -26.109 1 92.25 83 ASP A N 1
ATOM 667 C CA . ASP A 1 83 ? -9.367 -9.492 -26.266 1 92.25 83 ASP A CA 1
ATOM 668 C C . ASP A 1 83 ? -9.922 -9.969 -24.938 1 92.25 83 ASP A C 1
ATOM 670 O O . ASP A 1 83 ? -11.117 -9.812 -24.656 1 92.25 83 ASP A O 1
ATOM 674 N N . ILE A 1 84 ? -9.062 -10.57 -24.141 1 92.25 84 ILE A N 1
ATOM 675 C CA . ILE A 1 84 ? -9.508 -11.039 -22.828 1 92.25 84 ILE A CA 1
ATOM 676 C C . ILE A 1 84 ? -10.062 -9.859 -22.031 1 92.25 84 ILE A C 1
ATOM 678 O O . ILE A 1 84 ? -11.117 -9.977 -21.406 1 92.25 84 ILE A O 1
ATOM 682 N N . LEU A 1 85 ? -9.32 -8.789 -22.016 1 89.25 85 LEU A N 1
ATOM 683 C CA . LEU A 1 85 ? -9.758 -7.602 -21.297 1 89.25 85 LEU A CA 1
ATOM 684 C C . LEU A 1 85 ? -11.07 -7.078 -21.844 1 89.25 85 LEU A C 1
ATOM 686 O O . LEU A 1 85 ? -11.922 -6.594 -21.094 1 89.25 85 LEU A O 1
ATOM 690 N N . ARG A 1 86 ? -11.242 -7.18 -23.094 1 85.88 86 ARG A N 1
ATOM 691 C CA . ARG A 1 86 ? -12.43 -6.66 -23.766 1 85.88 86 ARG A CA 1
ATOM 692 C C . ARG A 1 86 ? -13.656 -7.496 -23.438 1 85.88 86 ARG A C 1
ATOM 694 O O . ARG A 1 86 ? -14.727 -6.949 -23.156 1 85.88 86 ARG A O 1
ATOM 701 N N . PHE A 1 87 ? -13.438 -8.859 -23.375 1 85.38 87 PHE A N 1
ATOM 702 C CA . PHE A 1 87 ? -14.617 -9.727 -23.344 1 85.38 87 PHE A CA 1
ATOM 703 C C . PHE A 1 87 ? -14.859 -10.25 -21.938 1 85.38 87 PHE A C 1
ATOM 705 O O . PHE A 1 87 ? -15.938 -10.766 -21.641 1 85.38 87 PHE A O 1
ATOM 712 N N . SER A 1 88 ? -13.828 -10.414 -21.125 1 75.06 88 SER A N 1
ATOM 713 C CA . SER A 1 88 ? -14.008 -10.914 -19.766 1 75.06 88 SER A CA 1
ATOM 714 C C . SER A 1 88 ? -14.43 -9.797 -18.812 1 75.06 88 SER A C 1
ATOM 716 O O . SER A 1 88 ? -14.641 -10.031 -17.625 1 75.06 88 SER A O 1
ATOM 718 N N . SER A 1 89 ? -14.844 -8.758 -19.125 1 57.62 89 SER A N 1
ATOM 719 C CA . SER A 1 89 ? -14.922 -7.594 -18.25 1 57.62 89 SER A CA 1
ATOM 720 C C . SER A 1 89 ? -15.953 -7.797 -17.141 1 57.62 89 SER A C 1
ATOM 722 O O . SER A 1 89 ? -17.156 -7.91 -17.422 1 57.62 89 SER A O 1
ATOM 724 N N . ARG A 1 90 ? -15.727 -8.695 -16.297 1 52.62 90 ARG A N 1
ATOM 725 C CA . ARG A 1 90 ? -16.594 -8.523 -15.133 1 52.62 90 ARG A CA 1
ATOM 726 C C . ARG A 1 90 ? -16.75 -7.047 -14.781 1 52.62 90 ARG A C 1
ATOM 728 O O . ARG A 1 90 ? -17.797 -6.625 -14.312 1 52.62 90 ARG A O 1
ATOM 735 N N . GLY A 1 91 ? -15.539 -6.312 -14.812 1 46.34 91 GLY A N 1
ATOM 736 C CA . GLY A 1 91 ? -15.523 -4.871 -14.656 1 46.34 91 GLY A CA 1
ATOM 737 C C . GLY A 1 91 ? -16.312 -4.145 -15.734 1 46.34 91 GLY A C 1
ATOM 738 O O . GLY A 1 91 ? -16.25 -2.916 -15.828 1 46.34 91 GLY A O 1
ATOM 739 N N . VAL A 1 92 ? -16.516 -4.777 -16.844 1 40.34 92 VAL A N 1
ATOM 740 C CA . VAL A 1 92 ? -17.344 -4.27 -17.938 1 40.34 92 VAL A CA 1
ATOM 741 C C . VAL A 1 92 ? -18.703 -3.854 -17.391 1 40.34 92 VAL A C 1
ATOM 743 O O . VAL A 1 92 ? -19.578 -3.422 -18.141 1 40.34 92 VAL A O 1
ATOM 746 N N . ILE A 1 93 ? -19 -4.293 -16.359 1 36.78 93 ILE A N 1
ATOM 747 C CA . ILE A 1 93 ? -20.391 -4.121 -15.961 1 36.78 93 ILE A CA 1
ATOM 748 C C . ILE A 1 93 ? -20.812 -2.672 -16.203 1 36.78 93 ILE A C 1
ATOM 750 O O . ILE A 1 93 ? -21.969 -2.404 -16.516 1 36.78 93 ILE A O 1
ATOM 754 N N . ASN A 1 94 ? -20.031 -1.652 -15.617 1 38.34 94 ASN A N 1
ATOM 755 C CA . ASN A 1 94 ? -20.656 -0.36 -15.859 1 38.34 94 ASN A CA 1
ATOM 756 C C . ASN A 1 94 ? -20 0.384 -17.016 1 38.34 94 ASN A C 1
ATOM 758 O O . ASN A 1 94 ? -18.922 0.958 -16.844 1 38.34 94 ASN A O 1
ATOM 762 N N . PRO A 1 95 ? -20.281 -0.073 -18.203 1 44.06 95 PRO A N 1
ATOM 763 C CA . PRO A 1 95 ? -19.734 0.665 -19.328 1 44.06 95 PRO A CA 1
ATOM 764 C C . PRO A 1 95 ? -19.531 2.148 -19.031 1 44.06 95 PRO A C 1
ATOM 766 O O . PRO A 1 95 ? -18.688 2.801 -19.656 1 44.06 95 PRO A O 1
ATOM 769 N N . ASN A 1 96 ? -20.438 2.75 -18.422 1 42.53 96 ASN A N 1
ATOM 770 C CA . ASN A 1 96 ? -20.406 4.164 -18.062 1 42.53 96 ASN A CA 1
ATOM 771 C C . ASN A 1 96 ? -19.391 4.434 -16.953 1 42.53 96 ASN A C 1
ATOM 773 O O . ASN A 1 96 ? -19.047 5.586 -16.688 1 42.53 96 ASN A O 1
ATOM 777 N N . ASN A 1 97 ? -19.297 3.475 -16.094 1 43.97 97 ASN A N 1
ATOM 778 C CA . ASN A 1 97 ? -18.297 3.611 -15.039 1 43.97 97 ASN A CA 1
ATOM 779 C C . ASN A 1 97 ? -17.031 2.846 -15.375 1 43.97 97 ASN A C 1
ATOM 781 O O . ASN A 1 97 ? -17.078 1.666 -15.734 1 43.97 97 ASN A O 1
ATOM 785 N N . LYS A 1 98 ? -16.078 3.336 -16.047 1 44.25 98 LYS A N 1
ATOM 786 C CA . LYS A 1 98 ? -14.781 2.826 -16.484 1 44.25 98 LYS A CA 1
ATOM 787 C C . LYS A 1 98 ? -14.258 1.772 -15.508 1 44.25 98 LYS A C 1
ATOM 789 O O . LYS A 1 98 ? -14.633 1.762 -14.336 1 44.25 98 LYS A O 1
ATOM 794 N N . ASN A 1 99 ? -13.836 0.542 -16.109 1 45.44 99 ASN A N 1
ATOM 795 C CA . ASN A 1 99 ? -13.109 -0.57 -15.508 1 45.44 99 ASN A CA 1
ATOM 796 C C . ASN A 1 99 ? -12.273 -0.109 -14.32 1 45.44 99 ASN A C 1
ATOM 798 O O . ASN A 1 99 ? -12.047 1.089 -14.148 1 45.44 99 ASN A O 1
ATOM 802 N N . ARG A 1 100 ? -12.008 -1.062 -13.516 1 53.78 100 ARG A N 1
ATOM 803 C CA . ARG A 1 100 ? -11.031 -0.854 -12.453 1 53.78 100 ARG A CA 1
ATOM 804 C C . ARG A 1 100 ? -9.938 0.112 -12.891 1 53.78 100 ARG A C 1
ATOM 806 O O . ARG A 1 100 ? -9.414 0.001 -14 1 53.78 100 ARG A O 1
ATOM 813 N N . ARG A 1 101 ? -9.992 1.186 -12.188 1 59.78 101 ARG A N 1
ATOM 814 C CA . ARG A 1 101 ? -8.859 2.074 -12.453 1 59.78 101 ARG A CA 1
ATOM 815 C C . ARG A 1 101 ? -7.535 1.354 -12.242 1 59.78 101 ARG A C 1
ATOM 817 O O . ARG A 1 101 ? -7.32 0.728 -11.203 1 59.78 101 ARG A O 1
ATOM 824 N N . ILE A 1 102 ? -6.98 0.921 -13.383 1 75.44 102 ILE A N 1
ATOM 825 C CA . ILE A 1 102 ? -5.645 0.336 -13.383 1 75.44 102 ILE A CA 1
ATOM 826 C C . ILE A 1 102 ? -4.594 1.444 -13.328 1 75.44 102 ILE A C 1
ATOM 828 O O . ILE A 1 102 ? -4.762 2.496 -13.953 1 75.44 102 ILE A O 1
ATOM 832 N N . SER A 1 103 ? -3.703 1.31 -12.484 1 81.12 103 SER A N 1
ATOM 833 C CA . SER A 1 103 ? -2.607 2.266 -12.359 1 81.12 103 SER A CA 1
ATOM 834 C C . SER A 1 103 ? -1.819 2.381 -13.656 1 81.12 103 SER A C 1
ATOM 836 O O . SER A 1 103 ? -1.195 1.415 -14.102 1 81.12 103 SER A O 1
ATOM 838 N N . LYS A 1 104 ? -1.788 3.537 -14.219 1 85.38 104 LYS A N 1
ATOM 839 C CA . LYS A 1 104 ? -1.043 3.771 -15.453 1 85.38 104 LYS A CA 1
ATOM 840 C C . LYS A 1 104 ? 0.455 3.572 -15.242 1 85.38 104 LYS A C 1
ATOM 842 O O . LYS A 1 104 ? 1.148 3.043 -16.109 1 85.38 104 LYS A O 1
ATOM 847 N N . ALA A 1 105 ? 0.889 3.994 -14.086 1 85.12 105 ALA A N 1
ATOM 848 C CA . ALA A 1 105 ? 2.309 3.857 -13.773 1 85.12 105 ALA A CA 1
ATOM 849 C C . ALA A 1 105 ? 2.719 2.389 -13.711 1 85.12 105 ALA A C 1
ATOM 851 O O . ALA A 1 105 ? 3.77 2.012 -14.234 1 85.12 105 ALA A O 1
ATOM 852 N N . GLU A 1 106 ? 1.873 1.55 -13.18 1 88.5 106 GLU A N 1
ATOM 853 C CA . GLU A 1 106 ? 2.174 0.124 -13.094 1 88.5 106 GLU A CA 1
ATOM 854 C C . GLU A 1 106 ? 2.133 -0.531 -14.469 1 88.5 106 GLU A C 1
ATOM 856 O O . GLU A 1 106 ? 2.982 -1.363 -14.789 1 88.5 106 GLU A O 1
ATOM 861 N N . VAL A 1 107 ? 1.163 -0.129 -15.242 1 92.31 107 VAL A N 1
ATOM 862 C CA . VAL A 1 107 ? 1.036 -0.673 -16.594 1 92.31 107 VAL A CA 1
ATOM 863 C C . VAL A 1 107 ? 2.283 -0.336 -17.406 1 92.31 107 VAL A C 1
ATOM 865 O O . VAL A 1 107 ? 2.836 -1.198 -18.094 1 92.31 107 VAL A O 1
ATOM 868 N N . LYS A 1 108 ? 2.672 0.876 -17.266 1 92.5 108 LYS A N 1
ATOM 869 C CA . LYS A 1 108 ? 3.859 1.295 -18 1 92.5 108 LYS A CA 1
ATOM 870 C C . LYS A 1 108 ? 5.086 0.493 -17.578 1 92.5 108 LYS A C 1
ATOM 872 O O . LYS A 1 108 ? 5.867 0.05 -18.422 1 92.5 108 LYS A O 1
ATOM 877 N N . ARG A 1 109 ? 5.238 0.307 -16.375 1 91.25 109 ARG A N 1
ATOM 878 C CA . ARG A 1 109 ? 6.375 -0.439 -15.852 1 91.25 109 ARG A CA 1
ATOM 879 C C . ARG A 1 109 ? 6.359 -1.882 -16.344 1 91.25 109 ARG A C 1
ATOM 881 O O . ARG A 1 109 ? 7.391 -2.404 -16.781 1 91.25 109 ARG A O 1
ATOM 888 N N . TYR A 1 110 ? 5.227 -2.549 -16.234 1 94.06 110 TYR A N 1
ATOM 889 C CA . TYR A 1 110 ? 5.105 -3.932 -16.672 1 94.06 110 TYR A CA 1
ATOM 890 C C . TYR A 1 110 ? 5.301 -4.043 -18.188 1 94.06 110 TYR A C 1
ATOM 892 O O . TYR A 1 110 ? 5.941 -4.977 -18.672 1 94.06 110 TYR A O 1
ATOM 900 N N . THR A 1 111 ? 4.734 -3.082 -18.891 1 96.44 111 THR A N 1
ATOM 901 C CA . THR A 1 111 ? 4.898 -3.066 -20.344 1 96.44 111 THR A CA 1
ATOM 902 C C . THR A 1 111 ? 6.375 -2.99 -20.719 1 96.44 111 THR A C 1
ATOM 904 O O . THR A 1 111 ? 6.836 -3.727 -21.594 1 96.44 111 THR A O 1
ATOM 907 N N . THR A 1 112 ? 7.07 -2.115 -20.047 1 94.44 112 THR A N 1
ATOM 908 C CA . THR A 1 112 ? 8.5 -1.964 -20.281 1 94.44 112 THR A CA 1
ATOM 909 C C . THR A 1 112 ? 9.242 -3.262 -19.984 1 94.44 112 THR A C 1
ATOM 911 O O . THR A 1 112 ? 10.109 -3.684 -20.75 1 94.44 112 THR A O 1
ATOM 914 N N . ALA A 1 113 ? 8.945 -3.881 -18.922 1 93.25 113 ALA A N 1
ATOM 915 C CA . ALA A 1 113 ? 9.578 -5.141 -18.547 1 93.25 113 ALA A CA 1
ATOM 916 C C . ALA A 1 113 ? 9.344 -6.211 -19.609 1 93.25 113 ALA A C 1
ATOM 918 O O . ALA A 1 113 ? 10.258 -6.961 -19.953 1 93.25 113 ALA A O 1
ATOM 919 N N . MET A 1 114 ? 8.148 -6.312 -20.125 1 95.88 114 MET A N 1
ATOM 920 C CA . MET A 1 114 ? 7.816 -7.281 -21.172 1 95.88 114 MET A CA 1
ATOM 921 C C . MET A 1 114 ? 8.57 -6.973 -22.453 1 95.88 114 MET A C 1
ATOM 923 O O . MET A 1 114 ? 9.141 -7.875 -23.078 1 95.88 114 MET A O 1
ATOM 927 N N . ASN A 1 115 ? 8.594 -5.699 -22.781 1 96.56 115 ASN A N 1
ATOM 928 C CA . ASN A 1 115 ? 9.281 -5.289 -24 1 96.56 115 ASN A CA 1
ATOM 929 C C . ASN A 1 115 ? 10.789 -5.516 -23.891 1 96.56 115 ASN A C 1
ATOM 931 O O . ASN A 1 115 ? 11.438 -5.859 -24.875 1 96.56 115 ASN A O 1
ATOM 935 N N . ASP A 1 116 ? 11.336 -5.293 -22.703 1 94.25 116 ASP A N 1
ATOM 936 C CA . ASP A 1 116 ? 12.758 -5.477 -22.453 1 94.25 116 ASP A CA 1
ATOM 937 C C . ASP A 1 116 ? 13.086 -6.949 -22.219 1 94.25 116 ASP A C 1
ATOM 939 O O . ASP A 1 116 ? 14.234 -7.297 -21.922 1 94.25 116 ASP A O 1
ATOM 943 N N . GLU A 1 117 ? 12.094 -7.824 -22.25 1 94.06 117 GLU A N 1
ATOM 944 C CA . GLU A 1 117 ? 12.234 -9.266 -22.047 1 94.06 117 GLU A CA 1
ATOM 945 C C . GLU A 1 117 ? 12.781 -9.578 -20.656 1 94.06 117 GLU A C 1
ATOM 947 O O . GLU A 1 117 ? 13.688 -10.398 -20.516 1 94.06 117 GLU A O 1
ATOM 952 N N . ARG A 1 118 ? 12.312 -8.883 -19.734 1 92.44 118 ARG A N 1
ATOM 953 C CA . ARG A 1 118 ? 12.703 -9.039 -18.344 1 92.44 118 ARG A CA 1
ATOM 954 C C . ARG A 1 118 ? 11.492 -9.367 -17.469 1 92.44 118 ARG A C 1
ATOM 956 O O . ARG A 1 118 ? 11.328 -8.797 -16.391 1 92.44 118 ARG A O 1
ATOM 963 N N . TRP A 1 119 ? 10.625 -10.227 -18.016 1 94.94 119 TRP A N 1
ATOM 964 C CA . TRP A 1 119 ? 9.461 -10.664 -17.25 1 94.94 119 TRP A CA 1
ATOM 965 C C . TRP A 1 119 ? 9.719 -12.008 -16.562 1 94.94 119 TRP A C 1
ATOM 967 O O . TRP A 1 119 ? 10.133 -12.969 -17.219 1 94.94 119 TRP A O 1
ATOM 977 N N . CYS A 1 120 ? 9.484 -12.031 -15.289 1 93.56 120 CYS A N 1
ATOM 978 C CA . CYS A 1 120 ? 9.734 -13.234 -14.5 1 93.56 120 CYS A CA 1
ATOM 979 C C . CYS A 1 120 ? 8.492 -14.125 -14.461 1 93.56 120 CYS A C 1
ATOM 981 O O . CYS A 1 120 ? 7.375 -13.625 -14.328 1 93.56 120 CYS A O 1
ATOM 983 N N . LEU A 1 121 ? 8.703 -15.383 -14.57 1 95.38 121 LEU A N 1
ATOM 984 C CA . LEU A 1 121 ? 7.637 -16.359 -14.344 1 95.38 121 LEU A CA 1
ATOM 985 C C . LEU A 1 121 ? 7.578 -16.766 -12.875 1 95.38 121 LEU A C 1
ATOM 987 O O . LEU A 1 121 ? 8.273 -17.688 -12.461 1 95.38 121 LEU A O 1
ATOM 991 N N . THR A 1 122 ? 6.805 -16.172 -11.969 1 92.06 122 THR A N 1
ATOM 992 C CA . THR A 1 122 ? 6.848 -16.25 -10.508 1 92.06 122 THR A CA 1
ATOM 993 C C . THR A 1 122 ? 5.914 -17.344 -10 1 92.06 122 THR A C 1
ATOM 995 O O . THR A 1 122 ? 5.957 -17.703 -8.82 1 92.06 122 THR A O 1
ATOM 998 N N . GLY A 1 123 ? 4.988 -17.812 -10.625 1 92.88 123 GLY A N 1
ATOM 999 C CA . GLY A 1 123 ? 3.947 -18.719 -10.164 1 92.88 123 GLY A CA 1
ATOM 1000 C C . GLY A 1 123 ? 2.646 -18.016 -9.836 1 92.88 123 GLY A C 1
ATOM 1001 O O . GLY A 1 123 ? 1.621 -18.656 -9.609 1 92.88 123 GLY A O 1
ATOM 1002 N N . GLU A 1 124 ? 2.689 -16.703 -9.734 1 94.31 124 GLU A N 1
ATOM 1003 C CA . GLU A 1 124 ? 1.441 -15.969 -9.57 1 94.31 124 GLU A CA 1
ATOM 1004 C C . GLU A 1 124 ? 0.579 -16.062 -10.828 1 94.31 124 GLU A C 1
ATOM 1006 O O . GLU A 1 124 ? 0.995 -15.633 -11.906 1 94.31 124 GLU A O 1
ATOM 1011 N N . PRO A 1 125 ? -0.58 -16.484 -10.695 1 97.44 125 PRO A N 1
ATOM 1012 C CA . PRO A 1 125 ? -1.374 -16.781 -11.891 1 97.44 125 PRO A CA 1
ATOM 1013 C C . PRO A 1 125 ? -2.293 -15.625 -12.281 1 97.44 125 PRO A C 1
ATOM 1015 O O . PRO A 1 125 ? -2.529 -14.719 -11.477 1 97.44 125 PRO A O 1
ATOM 1018 N N . ILE A 1 126 ? -2.633 -15.656 -13.547 1 96.19 126 ILE A N 1
ATOM 1019 C CA . ILE A 1 126 ? -3.896 -15.039 -13.938 1 96.19 126 ILE A CA 1
ATOM 1020 C C . ILE A 1 126 ? -5.059 -15.953 -13.555 1 96.19 126 ILE A C 1
ATOM 1022 O O . ILE A 1 126 ? -5.023 -17.156 -13.82 1 96.19 126 ILE A O 1
ATOM 1026 N N . VAL A 1 127 ? -6.082 -15.438 -12.93 1 95.62 127 VAL A N 1
ATOM 1027 C CA . VAL A 1 127 ? -7.137 -16.281 -12.375 1 95.62 127 VAL A CA 1
ATOM 1028 C C . VAL A 1 127 ? -8.445 -16.031 -13.117 1 95.62 127 VAL A C 1
ATOM 1030 O O . VAL A 1 127 ? -8.859 -14.883 -13.289 1 95.62 127 VAL A O 1
ATOM 1033 N N . PHE A 1 128 ? -9.086 -17.094 -13.547 1 94.12 128 PHE A N 1
ATOM 1034 C CA . PHE A 1 128 ? -10.406 -17.062 -14.164 1 94.12 128 PHE A CA 1
ATOM 1035 C C . PHE A 1 128 ? -11.422 -17.812 -13.312 1 94.12 128 PHE A C 1
ATOM 1037 O O . PHE A 1 128 ? -11.109 -18.875 -12.766 1 94.12 128 PHE A O 1
ATOM 1044 N N . SER A 1 129 ? -12.57 -17.281 -13.195 1 92.25 129 SER A N 1
ATOM 1045 C CA . SER A 1 129 ? -13.664 -17.953 -12.492 1 92.25 129 SER A CA 1
ATOM 1046 C C . SER A 1 129 ? -14.172 -19.141 -13.297 1 92.25 129 SER A C 1
ATOM 1048 O O . SER A 1 129 ? -13.773 -19.344 -14.445 1 92.25 129 SER A O 1
ATOM 1050 N N . ASP A 1 130 ? -15.008 -19.891 -12.656 1 91.88 130 ASP A N 1
ATOM 1051 C CA . ASP A 1 130 ? -15.609 -21.062 -13.289 1 91.88 130 ASP A CA 1
ATOM 1052 C C . ASP A 1 130 ? -16.547 -20.641 -14.43 1 91.88 130 ASP A C 1
ATOM 1054 O O . ASP A 1 130 ? -16.859 -21.453 -15.305 1 91.88 130 ASP A O 1
ATOM 1058 N N . ASP A 1 131 ? -16.953 -19.375 -14.523 1 88.38 131 ASP A N 1
ATOM 1059 C CA . ASP A 1 131 ? -17.797 -18.891 -15.602 1 88.38 131 ASP A CA 1
ATOM 1060 C C . ASP A 1 131 ? -16.969 -18.203 -16.688 1 88.38 131 ASP A C 1
ATOM 1062 O O . ASP A 1 131 ? -17.516 -17.625 -17.625 1 88.38 131 ASP A O 1
ATOM 1066 N N . GLY A 1 132 ? -15.648 -18.25 -16.484 1 90.06 132 GLY A N 1
ATOM 1067 C CA . GLY A 1 132 ? -14.766 -17.75 -17.531 1 90.06 132 GLY A CA 1
ATOM 1068 C C . GLY A 1 132 ? -14.438 -16.281 -17.391 1 90.06 132 GLY A C 1
ATOM 1069 O O . GLY A 1 132 ? -13.898 -15.664 -18.312 1 90.06 132 GLY A O 1
ATOM 1070 N N . GLU A 1 133 ? -14.766 -15.727 -16.266 1 88.5 133 GLU A N 1
ATOM 1071 C CA . GLU A 1 133 ? -14.492 -14.305 -16.031 1 88.5 133 GLU A CA 1
ATOM 1072 C C . GLU A 1 133 ? -13.109 -14.102 -15.422 1 88.5 133 GLU A C 1
ATOM 1074 O O . GLU A 1 133 ? -12.688 -14.867 -14.562 1 88.5 133 GLU A O 1
ATOM 1079 N N . LEU A 1 134 ? -12.477 -13.039 -15.859 1 91 134 LEU A N 1
ATOM 1080 C CA . LEU A 1 134 ? -11.18 -12.68 -15.312 1 91 134 LEU A CA 1
ATOM 1081 C C . LEU A 1 134 ? -11.32 -12.18 -13.875 1 91 134 LEU A C 1
ATOM 1083 O O . LEU A 1 134 ? -12 -11.18 -13.633 1 91 134 LEU A O 1
ATOM 1087 N N . LEU A 1 135 ? -10.719 -12.836 -12.93 1 90 135 LEU A N 1
ATOM 1088 C CA . LEU A 1 135 ? -10.781 -12.445 -11.523 1 90 135 LEU A CA 1
ATOM 1089 C C . LEU A 1 135 ? -9.516 -11.703 -11.109 1 90 135 LEU A C 1
ATOM 1091 O O . LEU A 1 135 ? -9.555 -10.844 -10.227 1 90 135 LEU A O 1
ATOM 1095 N N . ASN A 1 136 ? -8.375 -12.062 -11.688 1 91.62 136 ASN A N 1
ATOM 1096 C CA . ASN A 1 136 ? -7.066 -11.516 -11.344 1 91.62 136 ASN A CA 1
ATOM 1097 C C . ASN A 1 136 ? -6.137 -11.477 -12.555 1 91.62 136 ASN A C 1
ATOM 1099 O O . ASN A 1 136 ? -6.078 -12.43 -13.328 1 91.62 136 ASN A O 1
ATOM 1103 N N . GLY A 1 137 ? -5.402 -10.352 -12.672 1 92.81 137 GLY A N 1
ATOM 1104 C CA . GLY A 1 137 ? -4.434 -10.25 -13.75 1 92.81 137 GLY A CA 1
ATOM 1105 C C . GLY A 1 137 ? -4.73 -9.109 -14.711 1 92.81 137 GLY A C 1
ATOM 1106 O O . GLY A 1 137 ? -4.102 -9 -15.766 1 92.81 137 GLY A O 1
ATOM 1107 N N . HIS A 1 138 ? -5.594 -8.227 -14.383 1 90.69 138 HIS A N 1
ATOM 1108 C CA . HIS A 1 138 ? -6.012 -7.141 -15.258 1 90.69 138 HIS A CA 1
ATOM 1109 C C . HIS A 1 138 ? -4.832 -6.25 -15.641 1 90.69 138 HIS A C 1
ATOM 1111 O O . HIS A 1 138 ? -4.648 -5.922 -16.812 1 90.69 138 HIS A O 1
ATOM 1117 N N . THR A 1 139 ? -4.035 -5.867 -14.648 1 90.94 139 THR A N 1
ATOM 1118 C CA . THR A 1 139 ? -2.893 -5 -14.906 1 90.94 139 THR A CA 1
A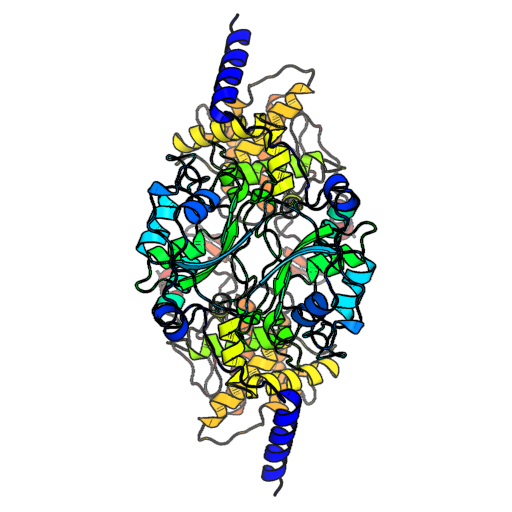TOM 1119 C C . THR A 1 139 ? -1.876 -5.695 -15.812 1 90.94 139 THR A C 1
ATOM 1121 O O . THR A 1 139 ? -1.337 -5.086 -16.734 1 90.94 139 THR A O 1
ATOM 1124 N N . ARG A 1 140 ? -1.616 -6.977 -15.555 1 94.69 140 ARG A N 1
ATOM 1125 C CA . ARG A 1 140 ? -0.676 -7.738 -16.375 1 94.69 140 ARG A CA 1
ATOM 1126 C C . ARG A 1 140 ? -1.175 -7.867 -17.797 1 94.69 140 ARG A C 1
ATOM 1128 O O . ARG A 1 140 ? -0.401 -7.715 -18.75 1 94.69 140 ARG A O 1
ATOM 1135 N N . LEU A 1 141 ? -2.471 -8.125 -17.938 1 94.62 141 LEU A N 1
ATOM 1136 C CA . LEU A 1 141 ? -3.045 -8.258 -19.281 1 94.62 141 LEU A CA 1
ATOM 1137 C C . LEU A 1 141 ? -3.047 -6.918 -20 1 94.62 141 LEU A C 1
ATOM 1139 O O . LEU A 1 141 ? -2.766 -6.855 -21.203 1 94.62 141 LEU A O 1
ATOM 1143 N N . GLU A 1 142 ? -3.387 -5.867 -19.297 1 93.62 142 GLU A N 1
ATOM 1144 C CA . GLU A 1 142 ? -3.322 -4.539 -19.891 1 93.62 142 GLU A CA 1
ATOM 1145 C C . GLU A 1 142 ? -1.906 -4.207 -20.359 1 93.62 142 GLU A C 1
ATOM 1147 O O . GLU A 1 142 ? -1.715 -3.625 -21.422 1 93.62 142 GLU A O 1
ATOM 1152 N N . SER A 1 143 ? -0.977 -4.562 -19.531 1 95.69 143 SER A N 1
ATOM 1153 C CA . SER A 1 143 ? 0.42 -4.336 -19.891 1 95.69 143 SER A CA 1
ATOM 1154 C C . SER A 1 143 ? 0.816 -5.141 -21.125 1 95.69 143 SER A C 1
ATOM 1156 O O . SER A 1 143 ? 1.499 -4.625 -22.016 1 95.69 143 SER A O 1
ATOM 1158 N N . ALA A 1 144 ? 0.417 -6.383 -21.141 1 97.25 144 ALA A N 1
ATOM 1159 C CA . ALA A 1 144 ? 0.691 -7.223 -22.297 1 97.25 144 ALA A CA 1
ATOM 1160 C C . ALA A 1 144 ? 0.058 -6.641 -23.562 1 97.25 144 ALA A C 1
ATOM 1162 O O . ALA A 1 144 ? 0.681 -6.629 -24.625 1 97.25 144 ALA A O 1
ATOM 1163 N N . ALA A 1 145 ? -1.186 -6.18 -23.438 1 96.12 145 ALA A N 1
ATOM 1164 C CA . ALA A 1 145 ? -1.893 -5.582 -24.562 1 96.12 145 ALA A CA 1
ATOM 1165 C C . ALA A 1 145 ? -1.128 -4.383 -25.125 1 96.12 145 ALA A C 1
ATOM 1167 O O . ALA A 1 145 ? -1.181 -4.105 -26.328 1 96.12 145 ALA A O 1
ATOM 1168 N N . ASN A 1 146 ? -0.455 -3.703 -24.297 1 96.06 146 ASN A N 1
ATOM 1169 C CA . ASN A 1 146 ? 0.298 -2.512 -24.672 1 96.06 146 ASN A CA 1
ATOM 1170 C C . ASN A 1 146 ? 1.736 -2.855 -25.047 1 96.06 146 ASN A C 1
ATOM 1172 O O . ASN A 1 146 ? 2.508 -1.976 -25.438 1 96.06 146 ASN A O 1
ATOM 1176 N N . SER A 1 147 ? 2.129 -4.062 -24.859 1 97.25 147 SER A N 1
ATOM 1177 C CA . SER A 1 147 ? 3.492 -4.484 -25.172 1 97.25 147 SER A CA 1
ATOM 1178 C C . SER A 1 147 ? 3.592 -5.039 -26.594 1 97.25 147 SER A C 1
ATOM 1180 O O . SER A 1 147 ? 2.572 -5.281 -27.234 1 97.25 147 SER A O 1
ATOM 1182 N N . SER A 1 148 ? 4.797 -5.199 -27.078 1 95.75 148 SER A N 1
ATOM 1183 C CA . SER A 1 148 ? 5.016 -5.785 -28.406 1 95.75 148 SER A CA 1
ATOM 1184 C C . SER A 1 148 ? 5.262 -7.289 -28.297 1 95.75 148 SER A C 1
ATOM 1186 O O . SER A 1 148 ? 5.195 -8 -29.312 1 95.75 148 SER A O 1
ATOM 1188 N N . LYS A 1 149 ? 5.469 -7.906 -27.172 1 94.19 149 LYS A N 1
ATOM 1189 C CA . LYS A 1 149 ? 5.949 -9.281 -27.094 1 94.19 149 LYS A CA 1
ATOM 1190 C C . LYS A 1 149 ? 4.988 -10.148 -26.281 1 94.19 149 LYS A C 1
ATOM 1192 O O . LYS A 1 149 ? 4.922 -11.367 -26.484 1 94.19 149 LYS A O 1
ATOM 1197 N N . GLY A 1 150 ? 4.266 -9.648 -25.312 1 95.81 150 GLY A N 1
ATOM 1198 C CA . GLY A 1 150 ? 3.475 -10.453 -24.406 1 95.81 150 GLY A CA 1
ATOM 1199 C C . GLY A 1 150 ? 4.301 -11.094 -23.297 1 95.81 150 GLY A C 1
ATOM 1200 O O . GLY A 1 150 ? 5.332 -10.547 -22.891 1 95.81 150 GLY A O 1
ATOM 1201 N N . PHE A 1 151 ? 3.766 -12.289 -22.734 1 97.56 151 PHE A N 1
ATOM 1202 C CA . PHE A 1 151 ? 4.496 -12.914 -21.641 1 97.56 151 PHE A CA 1
ATOM 1203 C C . PHE A 1 151 ? 3.967 -14.32 -21.375 1 97.56 151 PHE A C 1
ATOM 1205 O O . PHE A 1 151 ? 2.838 -14.648 -21.75 1 97.56 151 PHE A O 1
ATOM 1212 N N . ILE A 1 152 ? 4.785 -15.188 -20.875 1 97.62 152 ILE A N 1
ATOM 1213 C CA . ILE A 1 152 ? 4.418 -16.516 -20.391 1 97.62 152 ILE A CA 1
ATOM 1214 C C . ILE A 1 152 ? 3.91 -16.422 -18.953 1 97.62 152 ILE A C 1
ATOM 1216 O O . ILE A 1 152 ? 4.5 -15.719 -18.125 1 97.62 152 ILE A O 1
ATOM 1220 N N . THR A 1 153 ? 2.801 -17.078 -18.656 1 97.81 153 THR A N 1
ATOM 1221 C CA . THR A 1 153 ? 2.246 -16.984 -17.312 1 97.81 153 THR A CA 1
ATOM 1222 C C . THR A 1 153 ? 1.504 -18.281 -16.953 1 97.81 153 THR A C 1
ATOM 1224 O O . THR A 1 153 ? 1.191 -19.078 -17.828 1 97.81 153 THR A O 1
ATOM 1227 N N . VAL A 1 154 ? 1.336 -18.469 -15.672 1 97.81 154 VAL A N 1
ATOM 1228 C CA . VAL A 1 154 ? 0.443 -19.5 -15.148 1 97.81 154 VAL A CA 1
ATOM 1229 C C . VAL A 1 154 ? -0.999 -19 -15.18 1 97.81 154 VAL A C 1
ATOM 1231 O O . VAL A 1 154 ? -1.267 -17.844 -14.844 1 97.81 154 VAL A O 1
ATOM 1234 N N . ILE A 1 155 ? -1.957 -19.797 -15.594 1 98.06 155 ILE A N 1
ATOM 1235 C CA . ILE A 1 155 ? -3.379 -19.5 -15.469 1 98.06 155 ILE A CA 1
ATOM 1236 C C . ILE A 1 155 ? -4.039 -20.5 -14.523 1 98.06 155 ILE A C 1
ATOM 1238 O O . ILE A 1 155 ? -3.746 -21.703 -14.578 1 98.06 155 ILE A O 1
ATOM 1242 N N . ILE A 1 156 ? -4.793 -20.062 -13.633 1 98 156 ILE A N 1
ATOM 1243 C CA . ILE A 1 156 ? -5.68 -20.859 -12.789 1 98 156 ILE A CA 1
ATOM 1244 C C . ILE A 1 156 ? -7.133 -20.562 -13.141 1 98 156 ILE A C 1
ATOM 1246 O O . ILE A 1 156 ? -7.52 -19.391 -13.273 1 98 156 ILE A O 1
ATOM 1250 N N . TYR A 1 157 ? -7.875 -21.594 -13.367 1 96.94 157 TYR A N 1
ATOM 1251 C CA . TYR A 1 157 ? -9.273 -21.391 -13.734 1 96.94 157 TYR A CA 1
ATOM 1252 C C . TYR A 1 157 ? -10.172 -22.375 -13.008 1 96.94 157 TYR A C 1
ATOM 1254 O O . TYR A 1 157 ? -9.688 -23.266 -12.297 1 96.94 157 TYR A O 1
ATOM 1262 N N . GLY A 1 158 ? -11.445 -22.141 -13.062 1 95.75 158 GLY A N 1
ATOM 1263 C CA . GLY A 1 158 ? -12.406 -22.984 -12.367 1 95.75 158 GLY A CA 1
ATOM 1264 C C . GLY A 1 158 ? -12.672 -22.547 -10.938 1 95.75 158 GLY A C 1
ATOM 1265 O O . GLY A 1 158 ? -13.086 -23.344 -10.102 1 95.75 158 GLY A O 1
ATOM 1266 N N . VAL A 1 159 ? -12.336 -21.312 -10.57 1 93.75 159 VAL A N 1
ATOM 1267 C CA . VAL A 1 159 ? -12.602 -20.797 -9.234 1 93.75 159 VAL A CA 1
ATOM 1268 C C . VAL A 1 159 ? -14.102 -20.547 -9.062 1 93.75 159 VAL A C 1
ATOM 1270 O O . VAL A 1 159 ? -14.703 -19.797 -9.836 1 93.75 159 VAL A O 1
ATOM 1273 N N . THR A 1 160 ? -14.711 -21.125 -8.031 1 90.38 160 THR A N 1
ATOM 1274 C CA . THR A 1 160 ? -16.156 -21.078 -7.918 1 90.38 160 THR A CA 1
ATOM 1275 C C . THR A 1 160 ? -16.578 -20.219 -6.723 1 90.38 160 THR A C 1
ATOM 1277 O O . THR A 1 160 ? -17.766 -19.891 -6.582 1 90.38 160 THR A O 1
ATOM 1280 N N . ASP A 1 161 ? -15.617 -19.922 -5.816 1 86.56 161 ASP A N 1
ATOM 1281 C CA . ASP A 1 161 ? -15.992 -19.062 -4.699 1 86.56 161 ASP A CA 1
ATOM 1282 C C . ASP A 1 161 ? -16.453 -17.688 -5.188 1 86.56 161 ASP A C 1
ATOM 1284 O O . ASP A 1 161 ? -15.672 -16.938 -5.781 1 86.56 161 ASP A O 1
ATOM 1288 N N . ASP A 1 162 ? -17.609 -17.328 -4.867 1 79 162 ASP A N 1
ATOM 1289 C CA . ASP A 1 162 ? -18.234 -16.109 -5.375 1 79 162 ASP A CA 1
ATOM 1290 C C . ASP A 1 162 ? -17.516 -14.875 -4.828 1 79 162 ASP A C 1
ATOM 1292 O O . ASP A 1 162 ? -17.469 -13.836 -5.488 1 79 162 ASP A O 1
ATOM 1296 N N . LEU A 1 163 ? -16.969 -15.031 -3.686 1 86.06 163 LEU A N 1
ATOM 1297 C CA . LEU A 1 163 ? -16.375 -13.867 -3.029 1 86.06 163 LEU A CA 1
ATOM 1298 C C . LEU A 1 163 ? -14.883 -13.805 -3.307 1 86.06 163 LEU A C 1
ATOM 1300 O O . LEU A 1 163 ? -14.18 -12.945 -2.76 1 86.06 163 LEU A O 1
ATOM 1304 N N . SER A 1 164 ? -14.414 -14.648 -4.188 1 87.62 164 SER A N 1
ATOM 1305 C CA . SER A 1 164 ? -12.984 -14.695 -4.461 1 87.62 164 SER A CA 1
ATOM 1306 C C . SER A 1 164 ? -12.453 -13.344 -4.91 1 87.62 164 SER A C 1
ATOM 1308 O O . SER A 1 164 ? -11.367 -12.922 -4.5 1 87.62 164 SER A O 1
ATOM 1310 N N . PHE A 1 165 ? -13.234 -12.617 -5.727 1 84.06 165 PHE A N 1
ATOM 1311 C CA . PHE A 1 165 ? -12.781 -11.336 -6.266 1 84.06 165 PHE A CA 1
ATOM 1312 C C . PHE A 1 165 ? -12.539 -10.336 -5.145 1 84.06 165 PHE A C 1
ATOM 1314 O O . PHE A 1 165 ? -11.711 -9.43 -5.285 1 84.06 165 PHE A O 1
ATOM 1321 N N . ALA A 1 166 ? -13.219 -10.492 -4.02 1 88.31 166 ALA A N 1
ATOM 1322 C CA . ALA A 1 166 ? -13.102 -9.562 -2.898 1 88.31 166 ALA A CA 1
ATOM 1323 C C . ALA A 1 166 ? -11.961 -9.961 -1.972 1 88.31 166 ALA A C 1
ATOM 1325 O O . ALA A 1 166 ? -11.617 -9.227 -1.046 1 88.31 166 ALA A O 1
ATOM 1326 N N . HIS A 1 167 ? -11.375 -11.133 -2.211 1 91.06 167 HIS A N 1
ATOM 1327 C CA . HIS A 1 167 ? -10.336 -11.641 -1.321 1 91.06 167 HIS A CA 1
ATOM 1328 C C . HIS A 1 167 ? -9.008 -11.797 -2.055 1 91.06 167 HIS A C 1
ATOM 1330 O O . HIS A 1 167 ? -8.016 -12.234 -1.468 1 91.06 167 HIS A O 1
ATOM 1336 N N . ILE A 1 168 ? -8.953 -11.461 -3.334 1 90.25 168 ILE A N 1
ATOM 1337 C CA . ILE A 1 168 ? -7.734 -11.539 -4.141 1 90.25 168 ILE A CA 1
ATOM 1338 C C . ILE A 1 168 ? -6.961 -10.227 -4.031 1 90.25 168 ILE A C 1
ATOM 1340 O O . ILE A 1 168 ? -7.555 -9.148 -4.074 1 90.25 168 ILE A O 1
ATOM 1344 N N . ASP A 1 169 ? -5.672 -10.305 -3.93 1 88.12 169 ASP A N 1
ATOM 1345 C CA . ASP A 1 169 ? -4.758 -9.164 -3.908 1 88.12 169 ASP A CA 1
ATOM 1346 C C . ASP A 1 169 ? -5.102 -8.203 -2.771 1 88.12 169 ASP A C 1
ATOM 1348 O O . ASP A 1 169 ? -5.148 -6.988 -2.971 1 88.12 169 ASP A O 1
ATOM 1352 N N . VAL A 1 170 ? -5.512 -8.727 -1.672 1 85 170 VAL A N 1
ATOM 1353 C CA . VAL A 1 170 ? -5.871 -7.863 -0.554 1 85 170 VAL A CA 1
ATOM 1354 C C . VAL A 1 170 ? -4.785 -7.918 0.515 1 85 170 VAL A C 1
ATOM 1356 O O . VAL A 1 170 ? -4.836 -7.18 1.501 1 85 170 VAL A O 1
ATOM 1359 N N . GLY A 1 171 ? -3.826 -8.82 0.343 1 83.25 171 GLY A N 1
ATOM 1360 C CA . GLY A 1 171 ? -2.699 -8.891 1.261 1 83.25 171 GLY A CA 1
ATOM 1361 C C . GLY A 1 171 ? -1.679 -7.789 1.03 1 83.25 171 GLY A C 1
ATOM 1362 O O . GLY A 1 171 ? -1.77 -7.047 0.052 1 83.25 171 GLY A O 1
ATOM 1363 N N . LYS A 1 172 ? -0.731 -7.684 1.833 1 83.31 172 LYS A N 1
ATOM 1364 C CA . LYS A 1 172 ? 0.28 -6.633 1.767 1 83.31 172 LYS A CA 1
ATOM 1365 C C . LYS A 1 172 ? 1.263 -6.883 0.627 1 83.31 172 LYS A C 1
ATOM 1367 O O . LYS A 1 172 ? 1.575 -8.039 0.315 1 83.31 172 LYS A O 1
ATOM 1372 N N . ILE A 1 173 ? 1.678 -5.832 0.137 1 86.88 173 ILE A N 1
ATOM 1373 C CA . ILE A 1 173 ? 2.74 -5.875 -0.862 1 86.88 173 ILE A CA 1
ATOM 1374 C C . ILE A 1 173 ? 4.066 -6.219 -0.19 1 86.88 173 ILE A C 1
ATOM 1376 O O . ILE A 1 173 ? 4.324 -5.801 0.941 1 86.88 173 ILE A O 1
ATOM 1380 N N . ARG A 1 174 ? 4.785 -6.945 -0.922 1 85.94 174 ARG A N 1
ATOM 1381 C CA . ARG A 1 174 ? 6.141 -7.203 -0.447 1 85.94 174 ARG A CA 1
ATOM 1382 C C . ARG A 1 174 ? 7.012 -5.957 -0.576 1 85.94 174 ARG A C 1
ATOM 1384 O O . ARG A 1 174 ? 7.188 -5.43 -1.675 1 85.94 174 ARG A O 1
ATOM 1391 N N . SER A 1 175 ? 7.555 -5.555 0.507 1 90.56 175 SER A N 1
ATOM 1392 C CA . SER A 1 175 ? 8.359 -4.336 0.494 1 90.56 175 SER A CA 1
ATOM 1393 C C . SER A 1 175 ? 9.75 -4.602 -0.058 1 90.56 175 SER A C 1
ATOM 1395 O O . SER A 1 175 ? 10.164 -5.754 -0.186 1 90.56 175 SER A O 1
ATOM 1397 N N . ARG A 1 176 ? 10.461 -3.562 -0.381 1 92.31 176 ARG A N 1
ATOM 1398 C CA . ARG A 1 176 ? 11.844 -3.656 -0.818 1 92.31 176 ARG A CA 1
ATOM 1399 C C . ARG A 1 176 ? 12.719 -4.285 0.263 1 92.31 176 ARG A C 1
ATOM 1401 O O . ARG A 1 176 ? 13.602 -5.094 -0.035 1 92.31 176 ARG A O 1
ATOM 1408 N N . ALA A 1 177 ? 12.438 -3.92 1.524 1 91 177 ALA A N 1
ATOM 1409 C CA . ALA A 1 177 ? 13.172 -4.48 2.658 1 91 177 ALA A CA 1
ATOM 1410 C C . ALA A 1 177 ? 12.961 -5.988 2.758 1 91 177 ALA A C 1
ATOM 1412 O O . ALA A 1 177 ? 13.906 -6.738 3.002 1 91 177 ALA A O 1
ATOM 1413 N N . GLN A 1 178 ? 11.789 -6.43 2.514 1 86.56 178 GLN A N 1
ATOM 1414 C CA . GLN A 1 178 ? 11.469 -7.852 2.604 1 86.56 178 GLN A CA 1
ATOM 1415 C C . GLN A 1 178 ? 12.172 -8.641 1.502 1 86.56 178 GLN A C 1
ATOM 1417 O O . GLN A 1 178 ? 12.625 -9.766 1.73 1 86.56 178 GLN A O 1
ATOM 1422 N N . VAL A 1 179 ? 12.219 -8.094 0.311 1 88.44 179 VAL A N 1
ATOM 1423 C CA . VAL A 1 179 ? 12.93 -8.734 -0.789 1 88.44 179 VAL A CA 1
ATOM 1424 C C . VAL A 1 179 ? 14.406 -8.883 -0.434 1 88.44 179 VAL A C 1
ATOM 1426 O O . VAL A 1 179 ? 15 -9.938 -0.667 1 88.44 179 VAL A O 1
ATOM 1429 N N . LEU A 1 180 ? 14.961 -7.82 0.122 1 88.94 180 LEU A N 1
ATOM 1430 C CA . LEU A 1 180 ? 16.359 -7.879 0.525 1 88.94 180 LEU A CA 1
ATOM 1431 C C . LEU A 1 180 ? 16.562 -8.922 1.618 1 88.94 180 LEU A C 1
ATOM 1433 O O . LEU A 1 180 ? 17.578 -9.641 1.614 1 88.94 180 LEU A O 1
ATOM 1437 N N . GLU A 1 181 ? 15.641 -8.984 2.516 1 85.75 181 GLU A N 1
ATOM 1438 C CA . GLU A 1 181 ? 15.703 -10 3.561 1 85.75 181 GLU A CA 1
ATOM 1439 C C . GLU A 1 181 ? 15.68 -11.406 2.967 1 85.75 181 GLU A C 1
ATOM 1441 O O . GLU A 1 181 ? 16.484 -12.258 3.355 1 85.75 181 GLU A O 1
ATOM 1446 N N . MET A 1 182 ? 14.852 -11.594 2.033 1 81.44 182 MET A N 1
ATOM 1447 C CA . MET A 1 182 ? 14.711 -12.898 1.39 1 81.44 182 MET A CA 1
ATOM 1448 C C . MET A 1 182 ? 15.953 -13.242 0.579 1 81.44 182 MET A C 1
ATOM 1450 O O . MET A 1 182 ? 16.266 -14.414 0.376 1 81.44 182 MET A O 1
ATOM 1454 N N . ALA A 1 183 ? 16.594 -12.148 0.124 1 82.62 183 ALA A N 1
ATOM 1455 C CA . ALA A 1 183 ? 17.828 -12.344 -0.636 1 82.62 183 ALA A CA 1
ATOM 1456 C C . ALA A 1 183 ? 18.984 -12.703 0.288 1 82.62 183 ALA A C 1
ATOM 1458 O O . ALA A 1 183 ? 20.078 -13.062 -0.178 1 82.62 183 ALA A O 1
ATOM 1459 N N . GLY A 1 184 ? 18.828 -12.531 1.626 1 79.06 184 GLY A N 1
ATOM 1460 C CA . GLY A 1 184 ? 19.828 -13.016 2.58 1 79.06 184 GLY A CA 1
ATOM 1461 C C . GLY A 1 184 ? 20.812 -11.945 3 1 79.06 184 GLY A C 1
ATOM 1462 O O . GLY A 1 184 ? 21.938 -12.258 3.389 1 79.06 184 GLY A O 1
ATOM 1463 N N . VAL A 1 185 ? 20.359 -10.727 2.938 1 83.81 185 VAL A N 1
ATOM 1464 C CA . VAL A 1 185 ? 21.281 -9.68 3.391 1 83.81 185 VAL A CA 1
ATOM 1465 C C . VAL A 1 185 ? 21.516 -9.82 4.895 1 83.81 185 VAL A C 1
ATOM 1467 O O . VAL A 1 185 ? 20.625 -10.227 5.633 1 83.81 185 VAL A O 1
ATOM 1470 N N . THR A 1 186 ? 22.734 -9.477 5.328 1 83.94 186 THR A N 1
ATOM 1471 C CA . THR A 1 186 ? 23.109 -9.719 6.715 1 83.94 186 THR A CA 1
ATOM 1472 C C . THR A 1 186 ? 22.969 -8.445 7.543 1 83.94 186 THR A C 1
ATOM 1474 O O . THR A 1 186 ? 22.953 -8.5 8.773 1 83.94 186 THR A O 1
ATOM 1477 N N . VAL A 1 187 ? 22.844 -7.316 6.891 1 90.44 187 VAL A N 1
ATOM 1478 C CA . VAL A 1 187 ? 22.594 -6.066 7.594 1 90.44 187 VAL A CA 1
ATOM 1479 C C . VAL A 1 187 ? 21.078 -5.812 7.656 1 90.44 187 VAL A C 1
ATOM 1481 O O . VAL A 1 187 ? 20.297 -6.555 7.062 1 90.44 187 VAL A O 1
ATOM 1484 N N . ASP A 1 188 ? 20.75 -4.863 8.477 1 90 188 ASP A N 1
ATOM 1485 C CA . ASP A 1 188 ? 19.328 -4.535 8.578 1 90 188 ASP A CA 1
ATOM 1486 C C . ASP A 1 188 ? 18.75 -4.191 7.215 1 90 188 ASP A C 1
ATOM 1488 O O . ASP A 1 188 ? 19.125 -3.184 6.609 1 90 188 ASP A O 1
ATOM 1492 N N . ALA A 1 189 ? 17.797 -4.969 6.723 1 91.12 189 ALA A N 1
ATOM 1493 C CA . ALA A 1 189 ? 17.266 -4.855 5.375 1 91.12 189 ALA A CA 1
ATOM 1494 C C . ALA A 1 189 ? 16.453 -3.564 5.211 1 91.12 189 ALA A C 1
ATOM 1496 O O . ALA A 1 189 ? 16.453 -2.967 4.133 1 91.12 189 ALA A O 1
ATOM 1497 N N . SER A 1 190 ? 15.75 -3.184 6.246 1 93.19 190 SER A N 1
ATOM 1498 C CA . SER A 1 190 ? 14.953 -1.962 6.188 1 93.19 190 SER A CA 1
ATOM 1499 C C . SER A 1 190 ? 15.836 -0.735 5.984 1 93.19 190 SER A C 1
ATOM 1501 O O . SER A 1 190 ? 15.555 0.098 5.117 1 93.19 190 SER A O 1
ATOM 1503 N N . ILE A 1 191 ? 16.891 -0.674 6.734 1 95.44 191 ILE A N 1
ATOM 1504 C CA . ILE A 1 191 ? 17.828 0.437 6.605 1 95.44 191 ILE A CA 1
ATOM 1505 C C . ILE A 1 191 ? 18.5 0.383 5.238 1 95.44 191 ILE A C 1
ATOM 1507 O O . ILE A 1 191 ? 18.594 1.396 4.543 1 95.44 191 ILE A O 1
ATOM 1511 N N . LEU A 1 192 ? 18.906 -0.806 4.887 1 96.25 192 LEU A N 1
ATOM 1512 C CA . LEU A 1 192 ? 19.609 -0.989 3.623 1 96.25 192 LEU A CA 1
ATOM 1513 C C . LEU A 1 192 ? 18.75 -0.569 2.445 1 96.25 192 LEU A C 1
ATOM 1515 O O . LEU A 1 192 ? 19.219 0.08 1.514 1 96.25 192 LEU A O 1
ATOM 1519 N N . SER A 1 193 ? 17.484 -0.95 2.486 1 95.88 193 SER A N 1
ATOM 1520 C CA . SER A 1 193 ? 16.578 -0.592 1.399 1 95.88 193 SER A CA 1
ATOM 1521 C C . SER A 1 193 ? 16.453 0.921 1.271 1 95.88 193 SER A C 1
ATOM 1523 O O . SER A 1 193 ? 16.469 1.46 0.162 1 95.88 193 SER A O 1
ATOM 1525 N N . LYS A 1 194 ? 16.344 1.607 2.357 1 95.88 194 LYS A N 1
ATOM 1526 C CA . LYS A 1 194 ? 16.203 3.062 2.346 1 95.88 194 LYS A CA 1
ATOM 1527 C C . LYS A 1 194 ? 17.469 3.725 1.8 1 95.88 194 LYS A C 1
ATOM 1529 O O . LYS A 1 194 ? 17.391 4.664 1.005 1 95.88 194 LYS A O 1
ATOM 1534 N N . VAL A 1 195 ? 18.594 3.219 2.217 1 97.69 195 VAL A N 1
ATOM 1535 C CA . VAL A 1 195 ? 19.859 3.76 1.751 1 97.69 195 VAL A CA 1
ATOM 1536 C C . VAL A 1 195 ? 20 3.535 0.247 1 97.69 195 VAL A C 1
ATOM 1538 O O . VAL A 1 195 ? 20.406 4.438 -0.488 1 97.69 195 VAL A O 1
ATOM 1541 N N . ALA A 1 196 ? 19.672 2.357 -0.156 1 97.94 196 ALA A N 1
ATOM 1542 C CA . ALA A 1 196 ? 19.75 2.029 -1.577 1 97.94 196 ALA A CA 1
ATOM 1543 C C . ALA A 1 196 ? 18.828 2.932 -2.402 1 97.94 196 ALA A C 1
ATOM 1545 O O . ALA A 1 196 ? 19.203 3.383 -3.486 1 97.94 196 ALA A O 1
ATOM 1546 N N . MET A 1 197 ? 17.672 3.15 -1.923 1 97.19 197 MET A N 1
ATOM 1547 C CA . MET A 1 197 ? 16.734 4.027 -2.613 1 97.19 197 MET A CA 1
ATOM 1548 C C . MET A 1 197 ? 17.297 5.438 -2.75 1 97.19 197 MET A C 1
ATOM 1550 O O . MET A 1 197 ? 17.203 6.043 -3.818 1 97.19 197 MET A O 1
ATOM 1554 N N . LEU A 1 198 ? 17.875 5.961 -1.705 1 96.81 198 LEU A N 1
ATOM 1555 C CA . LEU A 1 198 ? 18.469 7.293 -1.737 1 96.81 198 LEU A CA 1
ATOM 1556 C C . LEU A 1 198 ? 19.656 7.332 -2.693 1 96.81 198 LEU A C 1
ATOM 1558 O O . LEU A 1 198 ? 19.781 8.25 -3.508 1 96.81 198 LEU A O 1
ATOM 1562 N N . ALA A 1 199 ? 20.469 6.355 -2.59 1 97.88 199 ALA A N 1
ATOM 1563 C CA . ALA A 1 199 ? 21.672 6.301 -3.418 1 97.88 199 ALA A CA 1
ATOM 1564 C C . ALA A 1 199 ? 21.312 6.215 -4.898 1 97.88 199 ALA A C 1
ATOM 1566 O O . ALA A 1 199 ? 21.859 6.961 -5.719 1 97.88 199 ALA A O 1
ATOM 1567 N N . LYS A 1 200 ? 20.422 5.281 -5.176 1 96.88 200 LYS A N 1
ATOM 1568 C CA . LYS A 1 200 ? 19.984 5.133 -6.566 1 96.88 200 LYS A CA 1
ATOM 1569 C C . LYS A 1 200 ? 19.312 6.402 -7.074 1 96.88 200 LYS A C 1
ATOM 1571 O O . LYS A 1 200 ? 19.547 6.824 -8.203 1 96.88 200 LYS A O 1
ATOM 1576 N N . SER A 1 201 ? 18.469 7.02 -6.266 1 96.06 201 SER A N 1
ATOM 1577 C CA . SER A 1 201 ? 17.828 8.273 -6.625 1 96.06 201 SER A CA 1
ATOM 1578 C C . SER A 1 201 ? 18.844 9.367 -6.922 1 96.06 201 SER A C 1
ATOM 1580 O O . SER A 1 201 ? 18.703 10.109 -7.891 1 96.06 201 SER A O 1
ATOM 1582 N N . PHE A 1 202 ? 19.844 9.469 -6.086 1 96.94 202 PHE A N 1
ATOM 1583 C CA . PHE A 1 202 ? 20.875 10.484 -6.27 1 96.94 202 PHE A CA 1
ATOM 1584 C C . PHE A 1 202 ? 21.641 10.258 -7.566 1 96.94 202 PHE A C 1
ATOM 1586 O O . PHE A 1 202 ? 21.891 11.195 -8.32 1 96.94 202 PHE A O 1
ATOM 1593 N N . GLU A 1 203 ? 21.969 9.031 -7.758 1 95.44 203 GLU A N 1
ATOM 1594 C CA . GLU A 1 203 ? 22.703 8.664 -8.969 1 95.44 203 GLU A CA 1
ATOM 1595 C C . GLU A 1 203 ? 21.922 9.031 -10.227 1 95.44 203 GLU A C 1
ATOM 1597 O O . GLU A 1 203 ? 22.5 9.438 -11.227 1 95.44 203 GLU A O 1
ATOM 1602 N N . GLN A 1 204 ? 20.641 8.914 -10.18 1 93.56 204 GLN A N 1
ATOM 1603 C CA . GLN A 1 204 ? 19.797 9.133 -11.352 1 93.56 204 GLN A CA 1
ATOM 1604 C C . GLN A 1 204 ? 19.391 10.602 -11.477 1 93.56 204 GLN A C 1
ATOM 1606 O O . GLN A 1 204 ? 18.828 11.016 -12.492 1 93.56 204 GLN A O 1
ATOM 1611 N N . THR A 1 205 ? 19.688 11.359 -10.445 1 93.5 205 THR A N 1
ATOM 1612 C CA . THR A 1 205 ? 19.297 12.773 -10.469 1 93.5 205 THR A CA 1
ATOM 1613 C C . THR A 1 205 ? 20.125 13.547 -11.484 1 93.5 205 THR A C 1
ATOM 1615 O O . THR A 1 205 ? 21.359 13.461 -11.477 1 93.5 205 THR A O 1
ATOM 1618 N N . LYS A 1 206 ? 19.531 14.258 -12.359 1 92.12 206 LYS A N 1
ATOM 1619 C CA . LYS A 1 206 ? 20.219 15.016 -13.398 1 92.12 206 LYS A CA 1
ATOM 1620 C C . LYS A 1 206 ? 21.031 16.156 -12.797 1 92.12 206 LYS A C 1
ATOM 1622 O O . LYS A 1 206 ? 22.203 16.344 -13.125 1 92.12 206 LYS A O 1
ATOM 1627 N N . ASN A 1 207 ? 20.344 16.922 -11.891 1 93.56 207 ASN A N 1
ATOM 1628 C CA . ASN A 1 207 ? 20.984 18.016 -11.164 1 93.56 207 ASN A CA 1
ATOM 1629 C C . ASN A 1 207 ? 21.109 17.703 -9.68 1 93.56 207 ASN A C 1
ATOM 1631 O O . ASN A 1 207 ? 20.156 17.828 -8.93 1 93.56 207 ASN A O 1
ATOM 1635 N N . PRO A 1 208 ? 22.281 17.359 -9.266 1 95 208 PRO A N 1
ATOM 1636 C CA . PRO A 1 208 ? 22.469 16.969 -7.863 1 95 208 PRO A CA 1
ATOM 1637 C C . PRO A 1 208 ? 22.047 18.062 -6.883 1 95 208 PRO A C 1
ATOM 1639 O O . PRO A 1 208 ? 21.625 17.766 -5.766 1 95 208 PRO A O 1
ATOM 1642 N N . TYR A 1 209 ? 22.062 19.297 -7.262 1 94.12 209 TYR A N 1
ATOM 1643 C CA . TYR A 1 209 ? 21.672 20.406 -6.395 1 94.12 209 TYR A CA 1
ATOM 1644 C C . TYR A 1 209 ? 20.172 20.422 -6.148 1 94.12 209 TYR A C 1
ATOM 1646 O O . TYR A 1 209 ? 19.688 21.094 -5.238 1 94.12 209 TYR A O 1
ATOM 1654 N N . ALA A 1 210 ? 19.516 19.703 -6.996 1 91.44 210 ALA A N 1
ATOM 1655 C CA . ALA A 1 210 ? 18.047 19.656 -6.906 1 91.44 210 ALA A CA 1
ATOM 1656 C C . ALA A 1 210 ? 17.578 18.328 -6.316 1 91.44 210 ALA A C 1
ATOM 1658 O O . ALA A 1 210 ? 16.406 17.984 -6.41 1 91.44 210 ALA A O 1
ATOM 1659 N N . PHE A 1 211 ? 18.453 17.641 -5.688 1 92.94 211 PHE A N 1
ATOM 1660 C CA . PHE A 1 211 ? 18.125 16.344 -5.098 1 92.94 211 PHE A CA 1
ATOM 1661 C C . PHE A 1 211 ? 17.109 16.484 -3.979 1 92.94 211 PHE A C 1
ATOM 1663 O O . PHE A 1 211 ? 17.266 17.344 -3.105 1 92.94 211 PHE A O 1
ATOM 1670 N N . ARG A 1 212 ? 16.047 15.617 -3.965 1 86.62 212 ARG A N 1
ATOM 1671 C CA . ARG A 1 212 ? 15.008 15.695 -2.939 1 86.62 212 ARG A CA 1
ATOM 1672 C C . ARG A 1 212 ? 14.82 14.352 -2.246 1 86.62 212 ARG A C 1
ATOM 1674 O O . ARG A 1 212 ? 14.188 14.281 -1.188 1 86.62 212 ARG A O 1
ATOM 1681 N N . GLY A 1 213 ? 15.312 13.312 -2.771 1 85 213 GLY A N 1
ATOM 1682 C CA . GLY A 1 213 ? 15.289 12.023 -2.109 1 85 213 GLY A CA 1
ATOM 1683 C C . GLY A 1 213 ? 13.961 11.305 -2.242 1 85 213 GLY A C 1
ATOM 1684 O O . GLY A 1 213 ? 13.781 10.211 -1.705 1 85 213 GLY A O 1
ATOM 1685 N N . THR A 1 214 ? 12.93 11.836 -2.914 1 81.38 214 THR A N 1
ATOM 1686 C CA . THR A 1 214 ? 11.578 11.281 -2.939 1 81.38 214 THR A CA 1
ATOM 1687 C C . THR A 1 214 ? 11.422 10.281 -4.086 1 81.38 214 THR A C 1
ATOM 1689 O O . THR A 1 214 ? 10.523 9.438 -4.062 1 81.38 214 THR A O 1
ATOM 1692 N N . GLN A 1 215 ? 12.266 10.25 -5.031 1 77.06 215 GLN A N 1
ATOM 1693 C CA . GLN A 1 215 ? 12.141 9.422 -6.234 1 77.06 215 GLN A CA 1
ATOM 1694 C C . GLN A 1 215 ? 12.297 7.941 -5.902 1 77.06 215 GLN A C 1
ATOM 1696 O O . GLN A 1 215 ? 11.859 7.082 -6.664 1 77.06 215 GLN A O 1
ATOM 1701 N N . GLY A 1 216 ? 12.867 7.641 -4.836 1 80.94 216 GLY A N 1
ATOM 1702 C CA . GLY A 1 216 ? 13.203 6.266 -4.496 1 80.94 216 GLY A CA 1
ATOM 1703 C C . GLY A 1 216 ? 11.984 5.395 -4.262 1 80.94 216 GLY A C 1
ATOM 1704 O O . GLY A 1 216 ? 12.047 4.172 -4.422 1 80.94 216 GLY A O 1
ATOM 1705 N N . THR A 1 217 ? 10.891 6.016 -3.99 1 80.06 217 THR A N 1
ATOM 1706 C CA . THR A 1 217 ? 9.688 5.258 -3.664 1 80.06 217 THR A CA 1
ATOM 1707 C C . THR A 1 217 ? 9.078 4.641 -4.922 1 80.06 217 THR A C 1
ATOM 1709 O O . THR A 1 217 ? 8.242 3.742 -4.836 1 80.06 217 THR A O 1
ATOM 1712 N N . SER A 1 218 ? 9.562 5.051 -6.023 1 84.88 218 SER A N 1
ATOM 1713 C CA . SER A 1 218 ? 9.016 4.535 -7.277 1 84.88 218 SER A CA 1
ATOM 1714 C C . SER A 1 218 ? 9.781 3.307 -7.75 1 84.88 218 SER A C 1
ATOM 1716 O O . SER A 1 218 ? 9.328 2.588 -8.641 1 84.88 218 SER A O 1
ATOM 1718 N N . PHE A 1 219 ? 10.953 3.072 -7.137 1 91.44 219 PHE A N 1
ATOM 1719 C CA . PHE A 1 219 ? 11.758 1.942 -7.586 1 91.44 219 PHE A CA 1
ATOM 1720 C C . PHE A 1 219 ? 11.094 0.623 -7.199 1 91.44 219 PHE A C 1
ATOM 1722 O O . PHE A 1 219 ? 10.586 0.48 -6.086 1 91.44 219 PHE A O 1
ATOM 1729 N N . GLN A 1 220 ? 11.195 -0.275 -8.102 1 90.06 220 GLN A N 1
ATOM 1730 C CA . GLN A 1 220 ? 10.656 -1.604 -7.84 1 90.06 220 GLN A CA 1
ATOM 1731 C C . GLN A 1 220 ? 11.594 -2.406 -6.938 1 90.06 220 GLN A C 1
ATOM 1733 O O . GLN A 1 220 ? 12.789 -2.121 -6.867 1 90.06 220 GLN A O 1
ATOM 1738 N N . GLN A 1 221 ? 11.031 -3.361 -6.316 1 91.25 221 GLN A N 1
ATOM 1739 C CA . GLN A 1 221 ? 11.766 -4.191 -5.371 1 91.25 221 GLN A CA 1
ATOM 1740 C C . GLN A 1 221 ? 12.953 -4.879 -6.051 1 91.25 221 GLN A C 1
ATOM 1742 O O . GLN A 1 221 ? 14.07 -4.848 -5.539 1 91.25 221 GLN A O 1
ATOM 1747 N N . ALA A 1 222 ? 12.75 -5.43 -7.234 1 89.94 222 ALA A N 1
ATOM 1748 C CA . ALA A 1 222 ? 13.805 -6.129 -7.957 1 89.94 222 ALA A CA 1
ATOM 1749 C C . ALA A 1 222 ? 14.922 -5.168 -8.367 1 89.94 222 ALA A C 1
ATOM 1751 O O . ALA A 1 222 ? 16.094 -5.543 -8.391 1 89.94 222 ALA A O 1
ATOM 1752 N N . GLU A 1 223 ? 14.5 -3.965 -8.672 1 91.5 223 GLU A N 1
ATOM 1753 C CA . GLU A 1 223 ? 15.477 -2.945 -9.039 1 91.5 223 GLU A CA 1
ATOM 1754 C C . GLU A 1 223 ? 16.391 -2.611 -7.867 1 91.5 223 GLU A C 1
ATOM 1756 O O . GLU A 1 223 ? 17.609 -2.447 -8.039 1 91.5 223 GLU A O 1
ATOM 1761 N N . ILE A 1 224 ? 15.844 -2.479 -6.738 1 94.5 224 ILE A N 1
ATOM 1762 C CA . ILE A 1 224 ? 16.609 -2.16 -5.543 1 94.5 224 ILE A CA 1
ATOM 1763 C C . ILE A 1 224 ? 17.516 -3.336 -5.184 1 94.5 224 ILE A C 1
ATOM 1765 O O . ILE A 1 224 ? 18.672 -3.143 -4.793 1 94.5 224 ILE A O 1
ATOM 1769 N N . LEU A 1 225 ? 17 -4.543 -5.336 1 92.31 225 LEU A N 1
ATOM 1770 C CA . LEU A 1 225 ? 17.828 -5.727 -5.105 1 92.31 225 LEU A CA 1
ATOM 1771 C C . LEU A 1 225 ? 19.047 -5.727 -6.023 1 92.31 225 LEU A C 1
ATOM 1773 O O . LEU A 1 225 ? 20.172 -5.902 -5.566 1 92.31 225 LEU A O 1
ATOM 1777 N N . GLU A 1 226 ? 18.797 -5.508 -7.277 1 92 226 GLU A N 1
ATOM 1778 C CA . GLU A 1 226 ? 19.891 -5.469 -8.258 1 92 226 GLU A CA 1
ATOM 1779 C C . GLU A 1 226 ? 20.906 -4.391 -7.906 1 92 226 GLU A C 1
ATOM 1781 O O . GLU A 1 226 ? 22.109 -4.617 -8.008 1 92 226 GLU A O 1
ATOM 1786 N N . TYR A 1 227 ? 20.453 -3.271 -7.488 1 95.06 227 TYR A N 1
ATOM 1787 C CA . TYR A 1 227 ? 21.312 -2.154 -7.133 1 95.06 227 TYR A CA 1
ATOM 1788 C C . TYR A 1 227 ? 22.188 -2.506 -5.934 1 95.06 227 TYR A C 1
ATOM 1790 O O . TYR A 1 227 ? 23.391 -2.225 -5.93 1 95.06 227 TYR A O 1
ATOM 1798 N N . VAL A 1 228 ? 21.594 -3.096 -4.949 1 94.88 228 VAL A N 1
ATOM 1799 C CA . VAL A 1 228 ? 22.312 -3.479 -3.736 1 94.88 228 VAL A CA 1
ATOM 1800 C C . VAL A 1 228 ? 23.359 -4.535 -4.066 1 94.88 228 VAL A C 1
ATOM 1802 O O . VAL A 1 228 ? 24.484 -4.488 -3.549 1 94.88 228 VAL A O 1
ATOM 1805 N N . GLU A 1 229 ? 23.047 -5.441 -4.945 1 90.94 229 GLU A N 1
ATOM 1806 C CA . GLU A 1 229 ? 23.969 -6.492 -5.348 1 90.94 229 GLU A CA 1
ATOM 1807 C C . GLU A 1 229 ? 25.172 -5.91 -6.098 1 90.94 229 GLU A C 1
ATOM 1809 O O . GLU A 1 229 ? 26.281 -6.414 -5.98 1 90.94 229 GLU A O 1
ATOM 1814 N N . ALA A 1 230 ? 24.938 -4.879 -6.824 1 93.44 230 ALA A N 1
ATOM 1815 C CA . ALA A 1 230 ? 25.984 -4.266 -7.637 1 93.44 230 ALA A CA 1
ATOM 1816 C C . ALA A 1 230 ? 26.875 -3.359 -6.793 1 93.44 230 ALA A C 1
ATOM 1818 O O . ALA A 1 230 ? 28 -3.059 -7.176 1 93.44 230 ALA A O 1
ATOM 1819 N N . LYS A 1 231 ? 26.344 -2.916 -5.637 1 94.75 231 LYS A N 1
ATOM 1820 C CA . LYS A 1 231 ? 27.078 -1.95 -4.816 1 94.75 231 LYS A CA 1
ATOM 1821 C C . LYS A 1 231 ? 27.203 -2.434 -3.375 1 94.75 231 LYS A C 1
ATOM 1823 O O . LYS A 1 231 ? 26.484 -1.954 -2.492 1 94.75 231 LYS A O 1
ATOM 1828 N N . GLU A 1 232 ? 28.188 -3.146 -3.137 1 90.25 232 GLU A N 1
ATOM 1829 C CA . GLU A 1 232 ? 28.375 -3.754 -1.826 1 90.25 232 GLU A CA 1
ATOM 1830 C C . GLU A 1 232 ? 28.688 -2.697 -0.77 1 90.25 232 GLU A C 1
ATOM 1832 O O . GLU A 1 232 ? 28.453 -2.914 0.421 1 90.25 232 GLU A O 1
ATOM 1837 N N . GLU A 1 233 ? 29.172 -1.56 -1.229 1 95.56 233 GLU A N 1
ATOM 1838 C CA . GLU A 1 233 ? 29.547 -0.464 -0.338 1 95.56 233 GLU A CA 1
ATOM 1839 C C . GLU A 1 233 ? 28.344 0.009 0.48 1 95.56 233 GLU A C 1
ATOM 1841 O O . GLU A 1 233 ? 28.5 0.531 1.585 1 95.56 233 GLU A O 1
ATOM 1846 N N . LEU A 1 234 ? 27.172 -0.192 -0.062 1 97.69 234 LEU A N 1
ATOM 1847 C CA . LEU A 1 234 ? 25.969 0.211 0.655 1 97.69 234 LEU A CA 1
ATOM 1848 C C . LEU A 1 234 ? 25.828 -0.552 1.97 1 97.69 234 LEU A C 1
ATOM 1850 O O . LEU A 1 234 ? 25.594 0.048 3.018 1 97.69 234 LEU A O 1
ATOM 1854 N N . ALA A 1 235 ? 26.016 -1.837 1.895 1 94.69 235 ALA A N 1
ATOM 1855 C CA . ALA A 1 235 ? 25.906 -2.684 3.08 1 94.69 235 ALA A CA 1
ATOM 1856 C C . ALA A 1 235 ? 26.984 -2.346 4.102 1 94.69 235 ALA A C 1
ATOM 1858 O O . ALA A 1 235 ? 26.75 -2.371 5.309 1 94.69 235 ALA A O 1
ATOM 1859 N N . LEU A 1 236 ? 28.125 -1.997 3.617 1 95.81 236 LEU A N 1
ATOM 1860 C CA . LEU A 1 236 ? 29.219 -1.627 4.5 1 95.81 236 LEU A CA 1
ATOM 1861 C C . LEU A 1 236 ? 28.906 -0.352 5.27 1 95.81 236 LEU A C 1
ATOM 1863 O O . LEU A 1 236 ? 29.141 -0.273 6.477 1 95.81 236 LEU A O 1
ATOM 1867 N N . SER A 1 237 ? 28.359 0.582 4.574 1 98.12 237 SER A N 1
ATOM 1868 C CA . SER A 1 237 ? 27.969 1.835 5.215 1 98.12 237 SER A CA 1
ATOM 1869 C C . SER A 1 237 ? 26.875 1.613 6.246 1 98.12 237 SER A C 1
ATOM 1871 O O . SER A 1 237 ? 26.906 2.193 7.332 1 98.12 237 SER A O 1
ATOM 1873 N N . VAL A 1 238 ? 25.906 0.772 5.875 1 97.69 238 VAL A N 1
ATOM 1874 C CA . VAL A 1 238 ? 24.812 0.461 6.797 1 97.69 238 VAL A CA 1
ATOM 1875 C C . VAL A 1 238 ? 25.375 -0.217 8.047 1 97.69 238 VAL A C 1
ATOM 1877 O O . VAL A 1 238 ? 25.016 0.147 9.172 1 97.69 238 VAL A O 1
ATOM 1880 N N . ASN A 1 239 ? 26.25 -1.145 7.879 1 95.38 239 ASN A N 1
ATOM 1881 C CA . ASN A 1 239 ? 26.844 -1.861 9 1 95.38 239 ASN A CA 1
ATOM 1882 C C . ASN A 1 239 ? 27.625 -0.921 9.914 1 95.38 239 ASN A C 1
ATOM 1884 O O . ASN A 1 239 ? 27.469 -0.97 11.141 1 95.38 239 ASN A O 1
ATOM 1888 N N . PHE A 1 240 ? 28.406 -0.13 9.328 1 96.88 240 PHE A N 1
ATOM 1889 C CA . PHE A 1 240 ? 29.234 0.813 10.07 1 96.88 240 PHE A CA 1
ATOM 1890 C C . PHE A 1 240 ? 28.375 1.722 10.938 1 96.88 240 PHE A C 1
ATOM 1892 O O . PHE A 1 240 ? 28.609 1.834 12.141 1 96.88 240 PHE A O 1
ATOM 1899 N N . VAL A 1 241 ? 27.344 2.344 10.328 1 98.06 241 VAL A N 1
ATOM 1900 C CA . VAL A 1 241 ? 26.531 3.324 11.047 1 98.06 241 VAL A CA 1
ATOM 1901 C C . VAL A 1 241 ? 25.641 2.613 12.062 1 98.06 241 VAL A C 1
ATOM 1903 O O . VAL A 1 241 ? 25.391 3.141 13.148 1 98.06 241 VAL A O 1
ATOM 1906 N N . ALA A 1 242 ? 25.156 1.424 11.703 1 95.75 242 ALA A N 1
ATOM 1907 C CA . ALA A 1 242 ? 24.328 0.667 12.633 1 95.75 242 ALA A CA 1
ATOM 1908 C C . ALA A 1 242 ? 25.078 0.356 13.922 1 95.75 242 ALA A C 1
ATOM 1910 O O . ALA A 1 242 ? 24.516 0.441 15.016 1 95.75 242 ALA A O 1
ATOM 1911 N N . GLU A 1 243 ? 26.328 0.011 13.82 1 95.5 243 GLU A N 1
ATOM 1912 C CA . GLU A 1 243 ? 27.156 -0.269 14.984 1 95.5 243 GLU A CA 1
ATOM 1913 C C . GLU A 1 243 ? 27.359 0.982 15.836 1 95.5 243 GLU A C 1
ATOM 1915 O O . GLU A 1 243 ? 27.297 0.918 17.062 1 95.5 243 GLU A O 1
ATOM 1920 N N . LEU A 1 244 ? 27.625 2.064 15.219 1 96.5 244 LEU A N 1
ATOM 1921 C CA . LEU A 1 244 ? 27.766 3.328 15.938 1 96.5 244 LEU A CA 1
ATOM 1922 C C . LEU A 1 244 ? 26.484 3.697 16.656 1 96.5 244 LEU A C 1
ATOM 1924 O O . LEU A 1 244 ? 26.516 4.16 17.797 1 96.5 244 LEU A O 1
ATOM 1928 N N . ALA A 1 245 ? 25.422 3.504 15.883 1 95.44 245 ALA A N 1
ATOM 1929 C CA . ALA A 1 245 ? 24.109 3.838 16.453 1 95.44 245 ALA A CA 1
ATOM 1930 C C . ALA A 1 245 ? 23.828 2.998 17.703 1 95.44 245 ALA A C 1
ATOM 1932 O O . ALA A 1 245 ? 23.219 3.479 18.656 1 95.44 245 ALA A O 1
ATOM 1933 N N . LYS A 1 246 ? 24.234 1.74 17.703 1 94.38 246 LYS A N 1
ATOM 1934 C CA . LYS A 1 246 ? 24.047 0.852 18.844 1 94.38 246 LYS A CA 1
ATOM 1935 C C . LYS A 1 246 ? 24.859 1.334 20.047 1 94.38 246 LYS A C 1
ATOM 1937 O O . LYS A 1 246 ? 24.359 1.33 21.172 1 94.38 246 LYS A O 1
ATOM 1942 N N . ARG A 1 247 ? 26.016 1.764 19.828 1 95.56 247 ARG A N 1
ATOM 1943 C CA . ARG A 1 247 ? 26.922 2.209 20.875 1 95.56 247 ARG A CA 1
ATOM 1944 C C . ARG A 1 247 ? 26.5 3.57 21.422 1 95.56 247 ARG A C 1
ATOM 1946 O O . ARG A 1 247 ? 26.672 3.844 22.609 1 95.56 247 ARG A O 1
ATOM 1953 N N . HIS A 1 248 ? 25.953 4.414 20.578 1 96.12 248 HIS A N 1
ATOM 1954 C CA . HIS A 1 248 ? 25.609 5.785 20.938 1 96.12 248 HIS A CA 1
ATOM 1955 C C . HIS A 1 248 ? 24.125 6.059 20.719 1 96.12 248 HIS A C 1
ATOM 1957 O O . HIS A 1 248 ? 23.766 7.055 20.094 1 96.12 248 HIS A O 1
ATOM 1963 N N . LYS A 1 249 ? 23.281 5.152 21.234 1 92.75 249 LYS A N 1
ATOM 1964 C CA . LYS A 1 249 ? 21.828 5.148 21.031 1 92.75 249 LYS A CA 1
ATOM 1965 C C . LYS A 1 249 ? 21.188 6.41 21.594 1 92.75 249 LYS A C 1
ATOM 1967 O O . LYS A 1 249 ? 20.234 6.934 21.031 1 92.75 249 LYS A O 1
ATOM 1972 N N . ARG A 1 250 ? 21.719 6.98 22.578 1 90.75 250 ARG A N 1
ATOM 1973 C CA . ARG A 1 250 ? 21.109 8.117 23.25 1 90.75 250 ARG A CA 1
ATOM 1974 C C . ARG A 1 250 ? 21.562 9.43 22.609 1 90.75 250 ARG A C 1
ATOM 1976 O O . ARG A 1 250 ? 20.875 10.453 22.75 1 90.75 250 ARG A O 1
ATOM 1983 N N . GLU A 1 251 ? 22.672 9.422 21.906 1 92.62 251 GLU A N 1
ATOM 1984 C CA . GLU A 1 251 ? 23.25 10.648 21.359 1 92.62 251 GLU A CA 1
ATOM 1985 C C . GLU A 1 251 ? 22.797 10.875 19.906 1 92.62 251 GLU A C 1
ATOM 1987 O O . GLU A 1 251 ? 22.844 12.008 19.422 1 92.62 251 GLU A O 1
ATOM 1992 N N . ILE A 1 252 ? 22.422 9.758 19.328 1 94.06 252 ILE A N 1
ATOM 1993 C CA . ILE A 1 252 ? 22.109 9.828 17.891 1 94.06 252 ILE A CA 1
ATOM 1994 C C . ILE A 1 252 ? 20.906 10.734 17.672 1 94.06 252 ILE A C 1
ATOM 1996 O O . ILE A 1 252 ? 19.922 10.664 18.406 1 94.06 252 ILE A O 1
ATOM 2000 N N . GLN A 1 253 ? 21 11.648 16.672 1 93.25 253 GLN A N 1
ATOM 2001 C CA . GLN A 1 253 ? 19.984 12.688 16.531 1 93.25 253 GLN A CA 1
ATOM 2002 C C . GLN A 1 253 ? 19.172 12.492 15.242 1 93.25 253 GLN A C 1
ATOM 2004 O O . GLN A 1 253 ? 18.203 13.203 15 1 93.25 253 GLN A O 1
ATOM 2009 N N . ALA A 1 254 ? 19.562 11.617 14.336 1 94.19 254 ALA A N 1
ATOM 2010 C CA . ALA A 1 254 ? 18.859 11.32 13.094 1 94.19 254 ALA A CA 1
ATOM 2011 C C . ALA A 1 254 ? 18.766 9.812 12.867 1 94.19 254 ALA A C 1
ATOM 2013 O O . ALA A 1 254 ? 19.438 9.031 13.531 1 94.19 254 ALA A O 1
ATOM 2014 N N . ALA A 1 255 ? 17.922 9.453 12 1 94.25 255 ALA A N 1
ATOM 2015 C CA . ALA A 1 255 ? 17.719 8.039 11.695 1 94.25 255 ALA A CA 1
ATOM 2016 C C . ALA A 1 255 ? 18.969 7.43 11.078 1 94.25 255 ALA A C 1
ATOM 2018 O O . ALA A 1 255 ? 19.734 8.117 10.391 1 94.25 255 ALA A O 1
ATOM 2019 N N . ILE A 1 256 ? 19.125 6.195 11.266 1 96.69 256 ILE A N 1
ATOM 2020 C CA . ILE A 1 256 ? 20.344 5.469 10.883 1 96.69 256 ILE A CA 1
ATOM 2021 C C . ILE A 1 256 ? 20.531 5.559 9.367 1 96.69 256 ILE A C 1
ATOM 2023 O O . ILE A 1 256 ? 21.656 5.727 8.891 1 96.69 256 ILE A O 1
ATOM 2027 N N . HIS A 1 257 ? 19.406 5.457 8.57 1 96.56 257 HIS A N 1
ATOM 2028 C CA . HIS A 1 257 ? 19.547 5.422 7.121 1 96.56 257 HIS A CA 1
ATOM 2029 C C . HIS A 1 257 ? 20.062 6.754 6.586 1 96.56 257 HIS A C 1
ATOM 2031 O O . HIS A 1 257 ? 20.688 6.797 5.523 1 96.56 257 HIS A O 1
ATOM 2037 N N . ILE A 1 258 ? 19.906 7.809 7.293 1 96.88 258 ILE A N 1
ATOM 2038 C CA . ILE A 1 258 ? 20.391 9.125 6.879 1 96.88 258 ILE A CA 1
ATOM 2039 C C . ILE A 1 258 ? 21.906 9.156 6.973 1 96.88 258 ILE A C 1
ATOM 2041 O O . ILE A 1 258 ? 22.594 9.523 6.008 1 96.88 258 ILE A O 1
ATOM 2045 N N . TYR A 1 259 ? 22.438 8.727 8.125 1 98.5 259 TYR A N 1
ATOM 2046 C CA . TYR A 1 259 ? 23.875 8.703 8.328 1 98.5 259 TYR A CA 1
ATOM 2047 C C . TYR A 1 259 ? 24.547 7.691 7.406 1 98.5 259 TYR A C 1
ATOM 2049 O O . TYR A 1 259 ? 25.641 7.934 6.895 1 98.5 259 TYR A O 1
ATOM 2057 N N . ALA A 1 260 ? 23.891 6.566 7.246 1 98.62 260 ALA A N 1
ATOM 2058 C CA . ALA A 1 260 ? 24.453 5.531 6.387 1 98.62 260 ALA A CA 1
ATOM 2059 C C . ALA A 1 260 ? 24.547 6.008 4.941 1 98.62 260 ALA A C 1
ATOM 2061 O O . ALA A 1 260 ? 25.547 5.758 4.262 1 98.62 260 ALA A O 1
ATOM 2062 N N . PHE A 1 261 ? 23.531 6.645 4.465 1 98.44 261 PHE A N 1
ATOM 2063 C CA . PHE A 1 261 ? 23.578 7.215 3.123 1 98.44 261 PHE A CA 1
ATOM 2064 C C . PHE A 1 261 ? 24.672 8.281 3.025 1 98.44 261 PHE A C 1
ATOM 2066 O O . PHE A 1 261 ? 25.391 8.336 2.035 1 98.44 261 PHE A O 1
ATOM 2073 N N . ALA A 1 262 ? 24.719 9.156 4.027 1 98.75 262 ALA A N 1
ATOM 2074 C CA . ALA A 1 262 ? 25.766 10.172 4.039 1 98.75 262 ALA A CA 1
ATOM 2075 C C . ALA A 1 262 ? 27.141 9.539 3.943 1 98.75 262 ALA A C 1
ATOM 2077 O O . ALA A 1 262 ? 28 9.992 3.166 1 98.75 262 ALA A O 1
ATOM 2078 N N . HIS A 1 263 ? 27.375 8.547 4.758 1 98.75 263 HIS A N 1
ATOM 2079 C CA . HIS A 1 263 ? 28.641 7.828 4.73 1 98.75 263 HIS A CA 1
ATOM 2080 C C . HIS A 1 263 ? 28.953 7.305 3.33 1 98.75 263 HIS A C 1
ATOM 2082 O O . HIS A 1 263 ? 30.047 7.52 2.809 1 98.75 263 HIS A O 1
ATOM 2088 N N . TYR A 1 264 ? 27.984 6.641 2.736 1 98.56 264 TYR A N 1
ATOM 2089 C CA . TYR A 1 264 ? 28.141 6.066 1.402 1 98.56 264 TYR A CA 1
ATOM 2090 C C . TYR A 1 264 ? 28.484 7.145 0.382 1 98.56 264 TYR A C 1
ATOM 2092 O O . TYR A 1 264 ? 29.422 6.984 -0.41 1 98.56 264 TYR A O 1
ATOM 2100 N N . LEU A 1 265 ? 27.688 8.203 0.406 1 98.56 265 LEU A N 1
ATOM 2101 C CA . LEU A 1 265 ? 27.844 9.25 -0.603 1 98.56 265 LEU A CA 1
ATOM 2102 C C . LEU A 1 265 ? 29.188 9.945 -0.447 1 98.56 265 LEU A C 1
ATOM 2104 O O . LEU A 1 265 ? 29.859 10.242 -1.439 1 98.56 265 LEU A O 1
ATOM 2108 N N . ILE A 1 266 ? 29.609 10.242 0.808 1 98.62 266 ILE A N 1
ATOM 2109 C CA . ILE A 1 266 ? 30.922 10.852 1.059 1 98.62 266 ILE A CA 1
ATOM 2110 C C . ILE A 1 266 ? 32.031 9.961 0.489 1 98.62 266 ILE A C 1
ATOM 2112 O O . ILE A 1 266 ? 32.906 10.438 -0.232 1 98.62 266 ILE A O 1
ATOM 2116 N N . LYS A 1 267 ? 31.906 8.664 0.744 1 97.88 267 LYS A N 1
ATOM 2117 C CA . LYS A 1 267 ? 32.938 7.734 0.264 1 97.88 267 LYS A CA 1
ATOM 2118 C C . LYS A 1 267 ? 32.938 7.66 -1.26 1 97.88 267 LYS A C 1
ATOM 2120 O O . LYS A 1 267 ? 34 7.629 -1.882 1 97.88 267 LYS A O 1
ATOM 2125 N N . SER A 1 268 ? 31.766 7.586 -1.814 1 97.06 268 SER A N 1
ATOM 2126 C CA . SER A 1 268 ? 31.641 7.508 -3.268 1 97.06 268 SER A CA 1
ATOM 2127 C C . SER A 1 268 ? 32.25 8.742 -3.938 1 97.06 268 SER A C 1
ATOM 2129 O O . SER A 1 268 ? 33 8.625 -4.902 1 97.06 268 SER A O 1
ATOM 2131 N N . GLU A 1 269 ? 31.953 9.961 -3.387 1 97.12 269 GLU A N 1
ATOM 2132 C CA . GLU A 1 269 ? 32.438 11.211 -3.963 1 97.12 269 GLU A CA 1
ATOM 2133 C C . GLU A 1 269 ? 33.938 11.398 -3.684 1 97.12 269 GLU A C 1
ATOM 2135 O O . GLU A 1 269 ? 34.625 12.062 -4.445 1 97.12 269 GLU A O 1
ATOM 2140 N N . MET A 1 270 ? 34.375 10.852 -2.574 1 96.94 270 MET A N 1
ATOM 2141 C CA . MET A 1 270 ? 35.781 10.93 -2.191 1 96.94 270 MET A CA 1
ATOM 2142 C C . MET A 1 270 ? 36.656 10.289 -3.252 1 96.94 270 MET A C 1
ATOM 2144 O O . MET A 1 270 ? 37.781 10.734 -3.482 1 96.94 270 MET A O 1
ATOM 2148 N N . LEU A 1 271 ? 36.125 9.227 -3.914 1 94.5 271 LEU A N 1
ATOM 2149 C CA . LEU A 1 271 ? 36.875 8.531 -4.961 1 94.5 271 LEU A CA 1
ATOM 2150 C C . LEU A 1 271 ? 37.156 9.461 -6.137 1 94.5 271 LEU A C 1
ATOM 2152 O O . LEU A 1 271 ? 38.125 9.266 -6.875 1 94.5 271 LEU A O 1
ATOM 2156 N N . LYS A 1 272 ? 36.375 10.469 -6.242 1 93.75 272 LYS A N 1
ATOM 2157 C CA . LYS A 1 272 ? 36.5 11.398 -7.359 1 93.75 272 LYS A CA 1
ATOM 2158 C C . LYS A 1 272 ? 37.25 12.656 -6.938 1 93.75 272 LYS A C 1
ATOM 2160 O O . LYS A 1 272 ? 37.562 13.5 -7.777 1 93.75 272 LYS A O 1
ATOM 2165 N N . TYR A 1 273 ? 37.469 12.797 -5.719 1 94.69 273 TYR A N 1
ATOM 2166 C CA . TYR A 1 273 ? 38.062 14.008 -5.156 1 94.69 273 TYR A CA 1
ATOM 2167 C C . TYR A 1 273 ? 39.594 13.953 -5.207 1 94.69 273 TYR A C 1
ATOM 2169 O O . TYR A 1 273 ? 40.188 12.953 -4.801 1 94.69 273 TYR A O 1
ATOM 2177 N N . GLU A 1 274 ? 40.312 14.992 -5.73 1 92.88 274 GLU A N 1
ATOM 2178 C CA . GLU A 1 274 ? 41.75 15.023 -5.922 1 92.88 274 GLU A CA 1
ATOM 2179 C C . GLU A 1 274 ? 42.438 15.812 -4.812 1 92.88 274 GLU A C 1
ATOM 2181 O O . GLU A 1 274 ? 43.656 15.781 -4.684 1 92.88 274 GLU A O 1
ATOM 2186 N N . GLY A 1 275 ? 41.75 16.422 -3.93 1 92.44 275 GLY A N 1
ATOM 2187 C CA . GLY A 1 275 ? 42.344 17.219 -2.879 1 92.44 275 GLY A CA 1
ATOM 2188 C C . GLY A 1 275 ? 42.75 16.422 -1.654 1 92.44 275 GLY A C 1
ATOM 2189 O O . GLY A 1 275 ? 42.719 15.188 -1.688 1 92.44 275 GLY A O 1
ATOM 2190 N N . VAL A 1 276 ? 43.188 17.094 -0.717 1 94.44 276 VAL A N 1
ATOM 2191 C CA . VAL A 1 276 ? 43.625 16.469 0.527 1 94.44 276 VAL A CA 1
ATOM 2192 C C . VAL A 1 276 ? 42.406 16.156 1.405 1 94.44 276 VAL A C 1
ATOM 2194 O O . VAL A 1 276 ? 41.531 17 1.58 1 94.44 276 VAL A O 1
ATOM 2197 N N . ILE A 1 277 ? 42.344 14.977 1.881 1 95.88 277 ILE A N 1
ATOM 2198 C CA . ILE A 1 277 ? 41.281 14.555 2.781 1 95.88 277 ILE A CA 1
ATOM 2199 C C . ILE A 1 277 ? 41.625 14.961 4.215 1 95.88 277 ILE A C 1
ATOM 2201 O O . ILE A 1 277 ? 42.594 14.445 4.793 1 95.88 277 ILE A O 1
ATOM 2205 N N . ALA A 1 278 ? 40.844 15.828 4.801 1 95.69 278 ALA A N 1
ATOM 2206 C CA . ALA A 1 278 ? 41.125 16.422 6.105 1 95.69 278 ALA A CA 1
ATOM 2207 C C . ALA A 1 278 ? 40.719 15.477 7.238 1 95.69 278 ALA A C 1
ATOM 2209 O O . ALA A 1 278 ? 41.281 15.539 8.328 1 95.69 278 ALA A O 1
ATOM 2210 N N . ILE A 1 279 ? 39.75 14.672 6.98 1 96.5 279 ILE A N 1
ATOM 2211 C CA . ILE A 1 279 ? 39.219 13.742 7.961 1 96.5 279 ILE A CA 1
ATOM 2212 C C . ILE A 1 279 ? 38.562 12.547 7.25 1 96.5 279 ILE A C 1
ATOM 2214 O O . ILE A 1 279 ? 38.031 12.68 6.145 1 96.5 279 ILE A O 1
ATOM 2218 N N . THR A 1 280 ? 38.625 11.367 7.84 1 97.06 280 THR A N 1
ATOM 2219 C CA . THR A 1 280 ? 38 10.211 7.215 1 97.06 280 THR A CA 1
ATOM 2220 C C . THR A 1 280 ? 36.5 10.242 7.426 1 97.06 280 THR A C 1
ATOM 2222 O O . THR A 1 280 ? 36 10.82 8.406 1 97.06 280 THR A O 1
ATOM 2225 N N . PRO A 1 281 ? 35.75 9.688 6.445 1 98.06 281 PRO A N 1
ATOM 2226 C CA . PRO A 1 281 ? 34.281 9.609 6.641 1 98.06 281 PRO A CA 1
ATOM 2227 C C . PRO A 1 281 ? 33.906 8.953 7.961 1 98.06 281 PRO A C 1
ATOM 2229 O O . PRO A 1 281 ? 32.938 9.375 8.609 1 98.06 281 PRO A O 1
ATOM 2232 N N . GLU A 1 282 ? 34.625 7.973 8.375 1 97.56 282 GLU A N 1
ATOM 2233 C CA . GLU A 1 282 ? 34.344 7.238 9.609 1 97.56 282 GLU A CA 1
ATOM 2234 C C . GLU A 1 282 ? 34.562 8.133 10.836 1 97.56 282 GLU A C 1
ATOM 2236 O O . GLU A 1 282 ? 33.719 8.172 11.727 1 97.56 282 GLU A O 1
ATOM 2241 N N . ASP A 1 283 ? 35.625 8.844 10.844 1 96.94 283 ASP A N 1
ATOM 2242 C CA . ASP A 1 283 ? 35.906 9.727 11.961 1 96.94 283 ASP A CA 1
ATOM 2243 C C . ASP A 1 283 ? 34.875 10.859 12.039 1 96.94 283 ASP A C 1
ATOM 2245 O O . ASP A 1 283 ? 34.406 11.195 13.125 1 96.94 283 ASP A O 1
ATOM 2249 N N . TYR A 1 284 ? 34.594 11.398 10.922 1 97.69 284 TYR A N 1
ATOM 2250 C CA . TYR A 1 284 ? 33.625 12.484 10.867 1 97.69 284 TYR A CA 1
ATOM 2251 C C . TYR A 1 284 ? 32.281 12.047 11.438 1 97.69 284 TYR A C 1
ATOM 2253 O O . TYR A 1 284 ? 31.75 12.695 12.336 1 97.69 284 TYR A O 1
ATOM 2261 N N . LEU A 1 285 ? 31.766 10.914 10.984 1 98.31 285 LEU A N 1
ATOM 2262 C CA . LEU A 1 285 ? 30.453 10.461 11.391 1 98.31 285 LEU A CA 1
ATOM 2263 C C . LEU A 1 285 ? 30.469 9.953 12.836 1 98.31 285 LEU A C 1
ATOM 2265 O O . LEU A 1 285 ? 29.484 10.102 13.562 1 98.31 285 LEU A O 1
ATOM 2269 N N . LEU A 1 286 ? 31.594 9.375 13.234 1 97.25 286 LEU A N 1
ATOM 2270 C CA . LEU A 1 286 ? 31.734 8.984 14.633 1 97.25 286 LEU A CA 1
ATOM 2271 C C . LEU A 1 286 ? 31.609 10.188 15.555 1 97.25 286 LEU A C 1
ATOM 2273 O O . LEU A 1 286 ? 30.844 10.156 16.531 1 97.25 286 LEU A O 1
ATOM 2277 N N . ARG A 1 287 ? 32.312 11.258 15.234 1 96.44 287 ARG A N 1
ATOM 2278 C CA . ARG A 1 287 ? 32.25 12.484 16.031 1 96.44 287 ARG A CA 1
ATOM 2279 C C . ARG A 1 287 ? 30.875 13.102 15.984 1 96.44 287 ARG A C 1
ATOM 2281 O O . ARG A 1 287 ? 30.359 13.578 17 1 96.44 287 ARG A O 1
ATOM 2288 N N . LEU A 1 288 ? 30.297 13.055 14.852 1 97.25 288 LEU A N 1
ATOM 2289 C CA . LEU A 1 288 ? 28.984 13.656 14.656 1 97.25 288 LEU A CA 1
ATOM 2290 C C . LEU A 1 288 ? 27.922 12.906 15.453 1 97.25 288 LEU A C 1
ATOM 2292 O O . LEU A 1 288 ? 27.094 13.516 16.125 1 97.25 288 LEU A O 1
ATOM 2296 N N . ILE A 1 289 ? 27.906 11.578 15.406 1 97.44 289 ILE A N 1
ATOM 2297 C CA . ILE A 1 289 ? 26.875 10.766 16.031 1 97.44 289 ILE A CA 1
ATOM 2298 C C . ILE A 1 289 ? 27.078 10.719 17.531 1 97.44 289 ILE A C 1
ATOM 2300 O O . ILE A 1 289 ? 26.141 10.844 18.312 1 97.44 289 ILE A O 1
ATOM 2304 N N . SER A 1 290 ? 28.344 10.625 17.984 1 95.44 290 SER A N 1
ATOM 2305 C CA . SER A 1 290 ? 28.656 10.453 19.406 1 95.44 290 SER A CA 1
ATOM 2306 C C . SER A 1 290 ? 28.719 11.789 20.125 1 95.44 290 SER A C 1
ATOM 2308 O O . SER A 1 290 ? 28.484 11.867 21.328 1 95.44 290 SER A O 1
ATOM 2310 N N . GLY A 1 291 ? 29.141 12.844 19.422 1 94.19 291 GLY A N 1
ATOM 2311 C CA . GLY A 1 291 ? 29.406 14.125 20.062 1 94.19 291 GLY A CA 1
ATOM 2312 C C . GLY A 1 291 ? 30.75 14.172 20.781 1 94.19 291 GLY A C 1
ATOM 2313 O O . GLY A 1 291 ? 31.078 15.164 21.422 1 94.19 291 GLY A O 1
ATOM 2314 N N . ILE A 1 292 ? 31.453 13.156 20.594 1 93.62 292 ILE A N 1
ATOM 2315 C CA . ILE A 1 292 ? 32.75 13.062 21.281 1 93.62 292 ILE A CA 1
ATOM 2316 C C . ILE A 1 292 ? 33.75 13.992 20.594 1 93.62 292 ILE A C 1
ATOM 2318 O O . ILE A 1 292 ? 33.812 14.047 19.359 1 93.62 292 ILE A O 1
ATOM 2322 N N . GLY A 1 293 ? 34.469 14.719 21.391 1 90.75 293 GLY A N 1
ATOM 2323 C CA . GLY A 1 293 ? 35.562 15.547 20.859 1 90.75 293 GLY A CA 1
ATOM 2324 C C . GLY A 1 293 ? 35.125 16.984 20.609 1 90.75 293 GLY A C 1
ATOM 2325 O O . GLY A 1 293 ? 35.938 17.797 20.172 1 90.75 293 GLY A O 1
ATOM 2326 N N . ILE A 1 294 ? 33.875 17.25 20.766 1 92.56 294 ILE A N 1
ATOM 2327 C CA . ILE A 1 294 ? 33.375 18.609 20.578 1 92.56 294 ILE A CA 1
ATOM 2328 C C . ILE A 1 294 ? 33.844 19.484 21.75 1 92.56 294 ILE A C 1
ATOM 2330 O O . ILE A 1 294 ? 33.594 19.156 22.906 1 92.56 294 ILE A O 1
ATOM 2334 N N . GLN A 1 295 ? 34.469 20.516 21.453 1 93.19 295 GLN A N 1
ATOM 2335 C CA . GLN A 1 295 ? 35.062 21.359 22.5 1 93.19 295 GLN A CA 1
ATOM 2336 C C . GLN A 1 295 ? 34.406 22.734 22.531 1 93.19 295 GLN A C 1
ATOM 2338 O O . GLN A 1 295 ? 34.406 23.406 23.562 1 93.19 295 GLN A O 1
ATOM 2343 N N . SER A 1 296 ? 33.969 23.219 21.391 1 93.12 296 SER A N 1
ATOM 2344 C CA . SER A 1 296 ? 33.406 24.547 21.312 1 93.12 296 SER A CA 1
ATOM 2345 C C . SER A 1 296 ? 32.25 24.609 20.328 1 93.12 296 SER A C 1
ATOM 2347 O O . SER A 1 296 ? 32.062 23.672 19.547 1 93.12 296 SER A O 1
ATOM 2349 N N . GLU A 1 297 ? 31.562 25.688 20.359 1 92.38 297 GLU A N 1
ATOM 2350 C CA . GLU A 1 297 ? 30.453 25.906 19.453 1 92.38 297 GLU A CA 1
ATOM 2351 C C . GLU A 1 297 ? 30.938 26.125 18.016 1 92.38 297 GLU A C 1
ATOM 2353 O O . GLU A 1 297 ? 30.156 26.047 17.062 1 92.38 297 GLU A O 1
ATOM 2358 N N . GLU A 1 298 ? 32.156 26.391 17.906 1 92.44 298 GLU A N 1
ATOM 2359 C CA . GLU A 1 298 ? 32.75 26.656 16.594 1 92.44 298 GLU A CA 1
ATOM 2360 C C . GLU A 1 298 ? 33.094 25.344 15.875 1 92.44 298 GLU A C 1
ATOM 2362 O O . GLU A 1 298 ? 33.344 25.344 14.672 1 92.44 298 GLU A O 1
ATOM 2367 N N . ASP A 1 299 ? 33.062 24.297 16.703 1 95.38 299 ASP A N 1
ATOM 2368 C CA . ASP A 1 299 ? 33.375 23.016 16.094 1 95.38 299 ASP A CA 1
ATOM 2369 C C . ASP A 1 299 ? 32.312 22.656 15.039 1 95.38 299 ASP A C 1
ATOM 2371 O O . ASP A 1 299 ? 31.125 22.906 15.234 1 95.38 299 ASP A O 1
ATOM 2375 N N . ILE A 1 300 ? 32.75 22.109 13.977 1 96.12 300 ILE A N 1
ATOM 2376 C CA . ILE A 1 300 ? 31.891 21.75 12.852 1 96.12 300 ILE A CA 1
ATOM 2377 C C . ILE A 1 300 ? 30.797 20.797 13.312 1 96.12 300 ILE A C 1
ATOM 2379 O O . ILE A 1 300 ? 29.625 21 13.016 1 96.12 300 ILE A O 1
ATOM 2383 N N . GLU A 1 301 ? 31.172 19.734 14.062 1 96.69 301 GLU A N 1
ATOM 2384 C CA . GLU A 1 301 ? 30.219 18.734 14.516 1 96.69 301 GLU A CA 1
ATOM 2385 C C . GLU A 1 301 ? 29.156 19.359 15.422 1 96.69 301 GLU A C 1
ATOM 2387 O O . GLU A 1 301 ? 28 18.938 15.398 1 96.69 301 GLU A O 1
ATOM 2392 N N . TYR A 1 302 ? 29.594 20.344 16.203 1 96.19 302 TYR A N 1
ATOM 2393 C CA . TYR A 1 302 ? 28.625 21.031 17.062 1 96.19 302 TYR A CA 1
ATOM 2394 C C . TYR A 1 302 ? 27.562 21.719 16.234 1 96.19 302 TYR A C 1
ATOM 2396 O O . TYR A 1 302 ? 26.359 21.609 16.547 1 96.19 302 TYR A O 1
ATOM 2404 N N . GLN A 1 303 ? 27.953 22.406 15.266 1 96.25 303 GLN A N 1
ATOM 2405 C CA . GLN A 1 303 ? 27.031 23.141 14.422 1 96.25 303 GLN A CA 1
ATOM 2406 C C . GLN A 1 303 ? 26.078 22.219 13.695 1 96.25 303 GLN A C 1
ATOM 2408 O O . GLN A 1 303 ? 24.875 22.484 13.617 1 96.25 303 GLN A O 1
ATOM 2413 N N . VAL A 1 304 ? 26.562 21.125 13.188 1 97.75 304 VAL A N 1
ATOM 2414 C CA . VAL A 1 304 ? 25.703 20.141 12.508 1 97.75 304 VAL A CA 1
ATOM 2415 C C . VAL A 1 304 ? 24.719 19.547 13.508 1 97.75 304 VAL A C 1
ATOM 2417 O O . VAL A 1 304 ? 23.516 19.484 13.227 1 97.75 304 VAL A O 1
ATOM 2420 N N . ARG A 1 305 ? 25.203 19.156 14.641 1 96.38 305 ARG A N 1
ATOM 2421 C CA . ARG A 1 305 ? 24.359 18.562 15.672 1 96.38 305 ARG A CA 1
ATOM 2422 C C . ARG A 1 305 ? 23.281 19.531 16.141 1 96.38 305 ARG A C 1
ATOM 2424 O O . ARG A 1 305 ? 22.141 19.125 16.391 1 96.38 305 ARG A O 1
ATOM 2431 N N . ASN A 1 306 ? 23.75 20.781 16.25 1 93.94 306 ASN A N 1
ATOM 2432 C CA . ASN A 1 306 ? 22.781 21.797 16.641 1 93.94 306 ASN A CA 1
ATOM 2433 C C . ASN A 1 306 ? 21.641 21.906 15.633 1 93.94 306 ASN A C 1
ATOM 2435 O O . ASN A 1 306 ? 20.469 22 16.016 1 93.94 306 ASN A O 1
ATOM 2439 N N . PHE A 1 307 ? 21.938 21.875 14.453 1 93.5 307 PHE A N 1
ATOM 2440 C CA . PHE A 1 307 ? 20.891 21.922 13.43 1 93.5 307 PHE A CA 1
ATOM 2441 C C . PHE A 1 307 ? 20.047 20.656 13.461 1 93.5 307 PHE A C 1
ATOM 2443 O O . PHE A 1 307 ? 18.828 20.703 13.383 1 93.5 307 PHE A O 1
ATOM 2450 N N . LEU A 1 308 ? 20.672 19.484 13.516 1 94.5 308 LEU A N 1
ATOM 2451 C CA . LEU A 1 308 ? 19.953 18.219 13.539 1 94.5 308 LEU A CA 1
ATOM 2452 C C . LEU A 1 308 ? 18.953 18.172 14.695 1 94.5 308 LEU A C 1
ATOM 2454 O O . LEU A 1 308 ? 17.875 17.609 14.562 1 94.5 308 LEU A O 1
ATOM 2458 N N . GLN A 1 309 ? 19.344 18.797 15.75 1 88.31 309 GLN A N 1
ATOM 2459 C CA . GLN A 1 309 ? 18.469 18.844 16.922 1 88.31 309 GLN A CA 1
ATOM 2460 C C . GLN A 1 309 ? 17.172 19.594 16.609 1 88.31 309 GLN A C 1
ATOM 2462 O O . GLN A 1 309 ? 16.109 19.219 17.109 1 88.31 309 GLN A O 1
ATOM 2467 N N . THR A 1 310 ? 17.266 20.609 15.805 1 85.06 310 THR A N 1
ATOM 2468 C CA . THR A 1 310 ? 16.094 21.375 15.445 1 85.06 310 THR A CA 1
ATOM 2469 C C . THR A 1 310 ? 15.141 20.547 14.578 1 85.06 310 THR A C 1
ATOM 2471 O O . THR A 1 310 ? 13.969 20.906 14.43 1 85.06 310 THR A O 1
ATOM 2474 N N . GLN A 1 311 ? 15.711 19.531 13.977 1 84.56 311 GLN A N 1
ATOM 2475 C CA . GLN A 1 311 ? 14.93 18.703 13.055 1 84.56 311 GLN A CA 1
ATOM 2476 C C . GLN A 1 311 ? 14.281 17.531 13.773 1 84.56 311 GLN A C 1
ATOM 2478 O O . GLN A 1 311 ? 13.516 16.781 13.172 1 84.56 311 GLN A O 1
ATOM 2483 N N . VAL A 1 312 ? 14.609 17.375 14.977 1 77.44 312 VAL A N 1
ATOM 2484 C CA . VAL A 1 312 ? 14.062 16.234 15.711 1 77.44 312 VAL A CA 1
ATOM 2485 C C . VAL A 1 312 ? 12.539 16.344 15.773 1 77.44 312 VAL A C 1
ATOM 2487 O O . VAL A 1 312 ? 12 17.406 16.078 1 77.44 312 VAL A O 1
ATOM 2490 N N . GLY A 1 313 ? 11.82 15.312 15.398 1 67.94 313 GLY A N 1
ATOM 2491 C CA . GLY A 1 313 ? 10.367 15.305 15.414 1 67.94 313 GLY A CA 1
ATOM 2492 C C . GLY A 1 313 ? 9.75 15.703 14.086 1 67.94 313 GLY A C 1
ATOM 2493 O O . GLY A 1 313 ? 8.539 15.555 13.891 1 67.94 313 GLY A O 1
ATOM 2494 N N . GLU A 1 314 ? 10.617 16.25 13.219 1 70.31 314 GLU A N 1
ATOM 2495 C CA . GLU A 1 314 ? 10.148 16.594 11.883 1 70.31 314 GLU A CA 1
ATOM 2496 C C . GLU A 1 314 ? 10.109 15.352 10.984 1 70.31 314 GLU A C 1
ATOM 2498 O O . GLU A 1 314 ? 11.102 14.633 10.859 1 70.31 314 GLU A O 1
ATOM 2503 N N . SER A 1 315 ? 8.938 14.961 10.578 1 63.69 315 SER A N 1
ATOM 2504 C CA . SER A 1 315 ? 8.82 13.703 9.859 1 63.69 315 SER A CA 1
ATOM 2505 C C . SER A 1 315 ? 8.602 13.93 8.367 1 63.69 315 SER A C 1
ATOM 2507 O O . SER A 1 315 ? 8.562 12.977 7.586 1 63.69 315 SER A O 1
ATOM 2509 N N . SER A 1 316 ? 8.633 15.078 7.871 1 63.78 316 SER A N 1
ATOM 2510 C CA . SER A 1 316 ? 8.344 15.32 6.461 1 63.78 316 SER A CA 1
ATOM 2511 C C . SER A 1 316 ? 9.523 14.93 5.578 1 63.78 316 SER A C 1
ATOM 2513 O O . SER A 1 316 ? 10.664 14.867 6.043 1 63.78 316 SER A O 1
ATOM 2515 N N . SER A 1 317 ? 9.203 14.422 4.395 1 67.06 317 SER A N 1
ATOM 2516 C CA . SER A 1 317 ? 10.211 14.078 3.395 1 67.06 317 SER A CA 1
ATOM 2517 C C . SER A 1 317 ? 11.219 15.211 3.211 1 67.06 317 SER A C 1
ATOM 2519 O O . SER A 1 317 ? 12.383 14.977 2.906 1 67.06 317 SER A O 1
ATOM 2521 N N . TYR A 1 318 ? 10.789 16.359 3.623 1 75.25 318 TYR A N 1
ATOM 2522 C CA . TYR A 1 318 ? 11.672 17.5 3.387 1 75.25 318 TYR A CA 1
ATOM 2523 C C . TYR A 1 318 ? 12.742 17.594 4.469 1 75.25 318 TYR A C 1
ATOM 2525 O O . TYR A 1 318 ? 13.852 18.047 4.211 1 75.25 318 TYR A O 1
ATOM 2533 N N . ALA A 1 319 ? 12.398 17.016 5.602 1 86.12 319 ALA A N 1
ATOM 2534 C CA . ALA A 1 319 ? 13.375 17.062 6.688 1 86.12 319 ALA A CA 1
ATOM 2535 C C . ALA A 1 319 ? 14.594 16.203 6.363 1 86.12 319 ALA A C 1
ATOM 2537 O O . ALA A 1 319 ? 15.711 16.516 6.789 1 86.12 319 ALA A O 1
ATOM 2538 N N . LEU A 1 320 ? 14.352 15.195 5.559 1 91.25 320 LEU A N 1
ATOM 2539 C CA . LEU A 1 320 ? 15.43 14.289 5.18 1 91.25 320 LEU A CA 1
ATOM 2540 C C . LEU A 1 320 ? 16.531 15.031 4.422 1 91.25 320 LEU A C 1
ATOM 2542 O O . LEU A 1 320 ? 17.703 14.914 4.754 1 91.25 320 LEU A O 1
ATOM 2546 N N . VAL A 1 321 ? 16.172 15.844 3.5 1 92.25 321 VAL A N 1
ATOM 2547 C CA . VAL A 1 321 ? 17.141 16.531 2.656 1 92.25 321 VAL A CA 1
ATOM 2548 C C . VAL A 1 321 ? 17.844 17.625 3.463 1 92.25 321 VAL A C 1
ATOM 2550 O O . VAL A 1 321 ? 19.031 17.906 3.244 1 92.25 321 VAL A O 1
ATOM 2553 N N . CYS A 1 322 ? 17.141 18.203 4.398 1 93.19 322 CYS A N 1
ATOM 2554 C CA . CYS A 1 322 ? 17.734 19.219 5.258 1 93.19 322 CYS A CA 1
ATOM 2555 C C . CYS A 1 322 ? 18.812 18.609 6.152 1 93.19 322 CYS A C 1
ATOM 2557 O O . CYS A 1 322 ? 19.891 19.172 6.301 1 93.1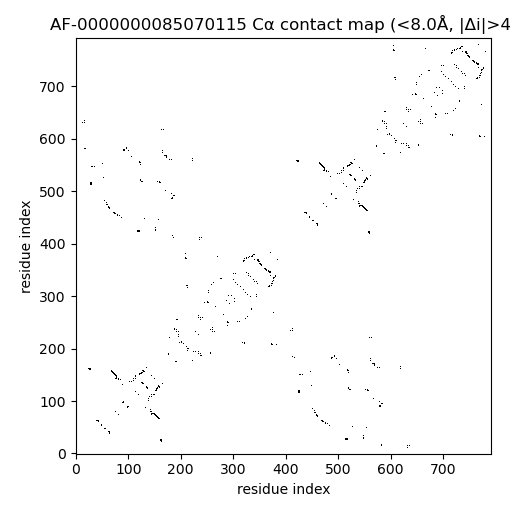9 322 CYS A O 1
ATOM 2559 N N . ARG A 1 323 ? 18.531 17.5 6.711 1 95.56 323 ARG A N 1
ATOM 2560 C CA . ARG A 1 323 ? 19.5 16.812 7.543 1 95.56 323 ARG A CA 1
ATOM 2561 C C . ARG A 1 323 ? 20.734 16.438 6.742 1 95.56 323 ARG A C 1
ATOM 2563 O O . ARG A 1 323 ? 21.859 16.688 7.172 1 95.56 323 ARG A O 1
ATOM 2570 N N . LEU A 1 324 ? 20.469 15.906 5.578 1 96.94 324 LEU A N 1
ATOM 2571 C CA . LEU A 1 324 ? 21.578 15.5 4.723 1 96.94 324 LEU A CA 1
ATOM 2572 C C . LEU A 1 324 ? 22.422 16.703 4.32 1 96.94 324 LEU A C 1
ATOM 2574 O O . LEU A 1 324 ? 23.656 16.656 4.41 1 96.94 324 LEU A O 1
ATOM 2578 N N . SER A 1 325 ? 21.781 17.766 3.936 1 96.12 325 SER A N 1
ATOM 2579 C CA . SER A 1 325 ? 22.5 18.953 3.523 1 96.12 325 SER A CA 1
ATOM 2580 C C . SER A 1 325 ? 23.375 19.484 4.652 1 96.12 325 SER A C 1
ATOM 2582 O O . SER A 1 325 ? 24.516 19.906 4.422 1 96.12 325 SER A O 1
ATOM 2584 N N . SER A 1 326 ? 22.828 19.5 5.816 1 97.06 326 SER A N 1
ATOM 2585 C CA . SER A 1 326 ? 23.594 20 6.953 1 97.06 326 SER A CA 1
ATOM 2586 C C . SER A 1 326 ? 24.812 19.125 7.215 1 97.06 326 SER A C 1
ATOM 2588 O O . SER A 1 326 ? 25.906 19.656 7.496 1 97.06 326 SER A O 1
ATOM 2590 N N . ILE A 1 327 ? 24.672 17.844 7.148 1 98.31 327 ILE A N 1
ATOM 2591 C CA . ILE A 1 327 ? 25.781 16.906 7.336 1 98.31 327 ILE A CA 1
ATOM 2592 C C . ILE A 1 327 ? 26.844 17.156 6.281 1 98.31 327 ILE A C 1
ATOM 2594 O O . ILE A 1 327 ? 28.047 17.234 6.598 1 98.31 327 ILE A O 1
ATOM 2598 N N . PHE A 1 328 ? 26.453 17.344 5.07 1 98.44 328 PHE A N 1
ATOM 2599 C CA . PHE A 1 328 ? 27.391 17.547 3.969 1 98.44 328 PHE A CA 1
ATOM 2600 C C . PHE A 1 328 ? 28.031 18.922 4.035 1 98.44 328 PHE A C 1
ATOM 2602 O O . PHE A 1 328 ? 29.188 19.109 3.656 1 98.44 328 PHE A O 1
ATOM 2609 N N . LYS A 1 329 ? 27.25 19.938 4.492 1 97.75 329 LYS A N 1
ATOM 2610 C CA . LYS A 1 329 ? 27.859 21.25 4.723 1 97.75 329 LYS A CA 1
ATOM 2611 C C . LYS A 1 329 ? 29.016 21.156 5.707 1 97.75 329 LYS A C 1
ATOM 2613 O O . LYS A 1 329 ? 30.078 21.766 5.488 1 97.75 329 LYS A O 1
ATOM 2618 N N . GLY A 1 330 ? 28.75 20.422 6.789 1 98.06 330 GLY A N 1
ATOM 2619 C CA . GLY A 1 330 ? 29.844 20.188 7.734 1 98.06 330 GLY A CA 1
ATOM 2620 C C . GLY A 1 330 ? 31.047 19.531 7.113 1 98.06 330 GLY A C 1
ATOM 2621 O O . GLY A 1 330 ? 32.188 19.953 7.324 1 98.06 330 GLY A O 1
ATOM 2622 N N . TRP A 1 331 ? 30.828 18.484 6.348 1 98.25 331 TRP A N 1
ATOM 2623 C CA . TRP A 1 331 ? 31.891 17.781 5.652 1 98.25 331 TRP A CA 1
ATOM 2624 C C . TRP A 1 331 ? 32.688 18.719 4.738 1 98.25 331 TRP A C 1
ATOM 2626 O O . TRP A 1 331 ? 33.906 18.734 4.754 1 98.25 331 TRP A O 1
ATOM 2636 N N . ASN A 1 332 ? 31.969 19.5 3.939 1 97.12 332 ASN A N 1
ATOM 2637 C CA . ASN A 1 332 ? 32.594 20.422 3.004 1 97.12 332 ASN A CA 1
ATOM 2638 C C . ASN A 1 332 ? 33.375 21.5 3.732 1 97.12 332 ASN A C 1
ATOM 2640 O O . ASN A 1 332 ? 34.438 21.938 3.25 1 97.12 332 ASN A O 1
ATOM 2644 N N . HIS A 1 333 ? 32.906 21.906 4.887 1 96.12 333 HIS A N 1
ATOM 2645 C CA . HIS A 1 333 ? 33.625 22.891 5.688 1 96.12 333 HIS A CA 1
ATOM 2646 C C . HIS A 1 333 ? 34.969 22.359 6.121 1 96.12 333 HIS A C 1
ATOM 2648 O O . HIS A 1 333 ? 35.969 23.094 6.102 1 96.12 333 HIS A O 1
ATOM 2654 N N . TYR A 1 334 ? 35.094 21.078 6.535 1 95.31 334 TYR A N 1
ATOM 2655 C CA . TYR A 1 334 ? 36.375 20.453 6.867 1 95.31 334 TYR A CA 1
ATOM 2656 C C . TYR A 1 334 ? 37.375 20.594 5.719 1 95.31 334 TYR A C 1
ATOM 2658 O O . TYR A 1 334 ? 38.562 20.672 5.938 1 95.31 334 TYR A O 1
ATOM 2666 N N . HIS A 1 335 ? 36.844 20.672 4.52 1 96.25 335 HIS A N 1
ATOM 2667 C CA . HIS A 1 335 ? 37.688 20.641 3.33 1 96.25 335 HIS A CA 1
ATOM 2668 C C . HIS A 1 335 ? 37.75 22.016 2.674 1 96.25 335 HIS A C 1
ATOM 2670 O O . HIS A 1 335 ? 38.156 22.141 1.513 1 96.25 335 HIS A O 1
ATOM 2676 N N . ASN A 1 336 ? 37.312 23 3.361 1 93.81 336 ASN A N 1
ATOM 2677 C CA . ASN A 1 336 ? 37.375 24.406 2.957 1 93.81 336 ASN A CA 1
ATOM 2678 C C . ASN A 1 336 ? 36.625 24.641 1.646 1 93.81 336 ASN A C 1
ATOM 2680 O O . ASN A 1 336 ? 37.125 25.359 0.771 1 93.81 336 ASN A O 1
ATOM 2684 N N . ILE A 1 337 ? 35.531 23.969 1.499 1 95 337 ILE A N 1
ATOM 2685 C CA . ILE A 1 337 ? 34.656 24.156 0.337 1 95 337 ILE A CA 1
ATOM 2686 C C . ILE A 1 337 ? 33.469 25.047 0.709 1 95 337 ILE A C 1
ATOM 2688 O O . ILE A 1 337 ? 32.844 24.844 1.742 1 95 337 ILE A O 1
ATOM 2692 N N . ASP A 1 338 ? 33.188 25.953 -0.118 1 92.25 338 ASP A N 1
ATOM 2693 C CA . ASP A 1 338 ? 32.125 26.906 0.15 1 92.25 338 ASP A CA 1
ATOM 2694 C C . ASP A 1 338 ? 30.781 26.188 0.234 1 92.25 338 ASP A C 1
ATOM 2696 O O . ASP A 1 338 ? 30.5 25.281 -0.543 1 92.25 338 ASP A O 1
ATOM 2700 N N . ILE A 1 339 ? 29.984 26.625 1.198 1 91.62 339 ILE A N 1
ATOM 2701 C CA . ILE A 1 339 ? 28.656 26.031 1.379 1 91.62 339 ILE A CA 1
ATOM 2702 C C . ILE A 1 339 ? 27.578 27.109 1.214 1 91.62 339 ILE A C 1
ATOM 2704 O O . ILE A 1 339 ? 27.859 28.297 1.316 1 91.62 339 ILE A O 1
ATOM 2708 N N . ALA A 1 340 ? 26.391 26.734 0.949 1 86.88 340 ALA A N 1
ATOM 2709 C CA . ALA A 1 340 ? 25.266 27.656 0.838 1 86.88 340 ALA A CA 1
ATOM 2710 C C . ALA A 1 340 ? 24.953 28.281 2.188 1 86.88 340 ALA A C 1
ATOM 2712 O O . ALA A 1 340 ? 24.859 27.594 3.203 1 86.88 340 ALA A O 1
ATOM 2713 N N . GLY A 1 341 ? 24.609 29.734 2.324 1 81.12 341 GLY A N 1
ATOM 2714 C CA . GLY A 1 341 ? 24.188 30.453 3.52 1 81.12 341 GLY A CA 1
ATOM 2715 C C . GLY A 1 341 ? 25.344 30.812 4.426 1 81.12 341 GLY A C 1
ATOM 2716 O O . GLY A 1 341 ? 25.188 31.625 5.344 1 81.12 341 GLY A O 1
ATOM 2717 N N . ASN A 1 342 ? 26.578 30.406 4.434 1 78.31 342 ASN A N 1
ATOM 2718 C CA . ASN A 1 342 ? 27.797 30.688 5.176 1 78.31 342 ASN A CA 1
ATOM 2719 C C . ASN A 1 342 ? 27.781 30.031 6.559 1 78.31 342 ASN A C 1
ATOM 2721 O O . ASN A 1 342 ? 28.672 30.281 7.379 1 78.31 342 ASN A O 1
ATOM 2725 N N . LYS A 1 343 ? 26.656 29.438 6.918 1 88.38 343 LYS A N 1
ATOM 2726 C CA . LYS A 1 343 ? 26.578 28.688 8.164 1 88.38 343 LYS A CA 1
ATOM 2727 C C . LYS A 1 343 ? 26.141 27.25 7.914 1 88.38 343 LYS A C 1
ATOM 2729 O O . LYS A 1 343 ? 25.516 26.953 6.891 1 88.38 343 LYS A O 1
ATOM 2734 N N . ILE A 1 344 ? 26.562 26.406 8.883 1 93.81 344 ILE A N 1
ATOM 2735 C CA . ILE A 1 344 ? 26.141 25.016 8.789 1 93.81 344 ILE A CA 1
ATOM 2736 C C . ILE A 1 344 ? 24.688 24.875 9.281 1 93.81 344 ILE A C 1
ATOM 2738 O O . ILE A 1 344 ? 24.453 24.438 10.414 1 93.81 344 ILE A O 1
ATOM 2742 N N . ALA A 1 345 ? 23.844 25.359 8.562 1 92.5 345 ALA A N 1
ATOM 2743 C CA . ALA A 1 345 ? 22.391 25.328 8.734 1 92.5 345 ALA A CA 1
ATOM 2744 C C . ALA A 1 345 ? 21.688 25.359 7.387 1 92.5 345 ALA A C 1
ATOM 2746 O O . ALA A 1 345 ? 22.266 25.766 6.379 1 92.5 345 ALA A O 1
ATOM 2747 N N . VAL A 1 346 ? 20.547 24.844 7.387 1 92.19 346 VAL A N 1
ATOM 2748 C CA . VAL A 1 346 ? 19.797 24.797 6.129 1 92.19 346 VAL A CA 1
ATOM 2749 C C . VAL A 1 346 ? 18.578 25.703 6.203 1 92.19 346 VAL A C 1
ATOM 2751 O O . VAL A 1 346 ? 17.812 25.625 7.164 1 92.19 346 VAL A O 1
ATOM 2754 N N . ARG A 1 347 ? 18.531 26.516 5.254 1 87.88 347 ARG A N 1
ATOM 2755 C CA . ARG A 1 347 ? 17.359 27.391 5.18 1 87.88 347 ARG A CA 1
ATOM 2756 C C . ARG A 1 347 ? 16.125 26.641 4.695 1 87.88 347 ARG A C 1
ATOM 2758 O O . ARG A 1 347 ? 16.203 25.875 3.732 1 87.88 347 ARG A O 1
ATOM 2765 N N . ARG A 1 348 ? 15.039 26.875 5.367 1 84.62 348 ARG A N 1
ATOM 2766 C CA . ARG A 1 348 ? 13.797 26.188 5.023 1 84.62 348 ARG A CA 1
ATOM 2767 C C . ARG A 1 348 ? 12.727 27.172 4.594 1 84.62 348 ARG A C 1
ATOM 2769 O O . ARG A 1 348 ? 12.773 28.359 4.961 1 84.62 348 ARG A O 1
ATOM 2776 N N . VAL A 1 349 ? 11.859 26.672 3.803 1 78.5 349 VAL A N 1
ATOM 2777 C CA . VAL A 1 349 ? 10.727 27.484 3.391 1 78.5 349 VAL A CA 1
ATOM 2778 C C . VAL A 1 349 ? 9.859 27.812 4.605 1 78.5 349 VAL A C 1
ATOM 2780 O O . VAL A 1 349 ? 9.531 26.922 5.398 1 78.5 349 VAL A O 1
ATOM 2783 N N . ALA A 1 350 ? 9.562 29.016 4.605 1 73.19 350 ALA A N 1
ATOM 2784 C CA . ALA A 1 350 ? 8.742 29.469 5.727 1 73.19 350 ALA A CA 1
ATOM 2785 C C . ALA A 1 350 ? 7.379 28.781 5.719 1 73.19 350 ALA A C 1
ATOM 2787 O O . ALA A 1 350 ? 6.836 28.469 4.652 1 73.19 350 ALA A O 1
ATOM 2788 N N . ARG A 1 351 ? 6.914 28.453 6.852 1 68.62 351 ARG A N 1
ATOM 2789 C CA . ARG A 1 351 ? 5.633 27.766 6.965 1 68.62 351 ARG A CA 1
ATOM 2790 C C . ARG A 1 351 ? 4.488 28.656 6.496 1 68.62 351 ARG A C 1
ATOM 2792 O O . ARG A 1 351 ? 3.492 28.172 5.961 1 68.62 351 ARG A O 1
ATOM 2799 N N . TYR A 1 352 ? 4.637 29.984 6.758 1 68.38 352 TYR A N 1
ATOM 2800 C CA . TYR A 1 352 ? 3.566 30.922 6.41 1 68.38 352 TYR A CA 1
ATOM 2801 C C . TYR A 1 352 ? 4.082 32.031 5.504 1 68.38 352 TYR A C 1
ATOM 2803 O O . TYR A 1 352 ? 5.266 32.375 5.539 1 68.38 352 TYR A O 1
ATOM 2811 N N . LYS A 1 353 ? 3.215 32.406 4.512 1 71.12 353 LYS A N 1
ATOM 2812 C CA . LYS A 1 353 ? 3.469 33.562 3.684 1 71.12 353 LYS A CA 1
ATOM 2813 C C . LYS A 1 353 ? 2.395 34.625 3.896 1 71.12 353 LYS A C 1
ATOM 2815 O O . LYS A 1 353 ? 1.275 34.312 4.309 1 71.12 353 LYS A O 1
ATOM 2820 N N . LYS A 1 354 ? 2.783 35.75 3.934 1 69.56 354 LYS A N 1
ATOM 2821 C CA . LYS A 1 354 ? 1.813 36.844 4.066 1 69.56 354 LYS A CA 1
ATOM 2822 C C . LYS A 1 354 ? 1.104 37.094 2.74 1 69.56 354 LYS A C 1
ATOM 2824 O O . LYS A 1 354 ? 1.737 37.125 1.683 1 69.56 354 LYS A O 1
ATOM 2829 N N . ASP A 1 355 ? -0.201 37.031 2.84 1 61.53 355 ASP A N 1
ATOM 2830 C CA . ASP A 1 355 ? -0.934 37.375 1.632 1 61.53 355 ASP A CA 1
ATOM 2831 C C . ASP A 1 355 ? -0.919 38.906 1.418 1 61.53 355 ASP A C 1
ATOM 2833 O O . ASP A 1 355 ? -0.224 39.625 2.131 1 61.53 355 ASP A O 1
ATOM 2837 N N . ALA A 1 356 ? -1.55 39.312 0.298 1 62.38 356 ALA A N 1
ATOM 2838 C CA . ALA A 1 356 ? -1.568 40.75 -0.081 1 62.38 356 ALA A CA 1
ATOM 2839 C C . ALA A 1 356 ? -2.092 41.594 1.061 1 62.38 356 ALA A C 1
ATOM 2841 O O . ALA A 1 356 ? -1.667 42.75 1.221 1 62.38 356 ALA A O 1
ATOM 2842 N N . ASP A 1 357 ? -2.902 41 1.8 1 66 357 ASP A N 1
ATOM 2843 C CA . ASP A 1 357 ? -3.533 41.75 2.885 1 66 357 ASP A CA 1
ATOM 2844 C C . ASP A 1 357 ? -2.76 41.562 4.191 1 66 357 ASP A C 1
ATOM 2846 O O . ASP A 1 357 ? -3.197 42.031 5.242 1 66 357 ASP A O 1
ATOM 2850 N N . GLY A 1 358 ? -1.659 40.844 4.148 1 63.16 358 GLY A N 1
ATOM 2851 C CA . GLY A 1 358 ? -0.804 40.688 5.312 1 63.16 358 GLY A CA 1
ATOM 2852 C C . GLY A 1 358 ? -1.177 39.469 6.156 1 63.16 358 GLY A C 1
ATOM 2853 O O . GLY A 1 358 ? -0.615 39.25 7.234 1 63.16 358 GLY A O 1
ATOM 2854 N N . ASN A 1 359 ? -2.23 38.844 5.648 1 63.72 359 ASN A N 1
ATOM 2855 C CA . ASN A 1 359 ? -2.672 37.688 6.422 1 63.72 359 ASN A CA 1
ATOM 2856 C C . ASN A 1 359 ? -1.746 36.5 6.219 1 63.72 359 ASN A C 1
ATOM 2858 O O . ASN A 1 359 ? -1.181 36.312 5.141 1 63.72 359 ASN A O 1
ATOM 2862 N N . ARG A 1 360 ? -1.446 35.844 7.27 1 63.56 360 ARG A N 1
ATOM 2863 C CA . ARG A 1 360 ? -0.578 34.656 7.25 1 63.56 360 ARG A CA 1
ATOM 2864 C C . ARG A 1 360 ? -1.278 33.469 6.602 1 63.56 360 ARG A C 1
ATOM 2866 O O . ARG A 1 360 ? -2.338 33.062 7.062 1 63.56 360 ARG A O 1
ATOM 2873 N N . MET A 1 361 ? -0.748 33.094 5.359 1 66.38 361 MET A N 1
ATOM 2874 C CA . MET A 1 361 ? -1.263 31.922 4.68 1 66.38 361 MET A CA 1
ATOM 2875 C C . MET A 1 361 ? -0.225 30.812 4.672 1 66.38 361 MET A C 1
ATOM 2877 O O . MET A 1 361 ? 0.977 31.062 4.605 1 66.38 361 MET A O 1
ATOM 2881 N N . PRO A 1 362 ? -0.629 29.625 4.922 1 64.12 362 PRO A N 1
ATOM 2882 C CA . PRO A 1 362 ? 0.344 28.547 4.824 1 64.12 362 PRO A CA 1
ATOM 2883 C C . PRO A 1 362 ? 1.07 28.516 3.482 1 64.12 362 PRO A C 1
ATOM 2885 O O . PRO A 1 362 ? 0.451 28.734 2.438 1 64.12 362 PRO A O 1
ATOM 2888 N N . ALA A 1 363 ? 2.367 28.484 3.662 1 66.06 363 ALA A N 1
ATOM 2889 C CA . ALA A 1 363 ? 3.178 28.453 2.449 1 66.06 363 ALA A CA 1
ATOM 2890 C C . ALA A 1 363 ? 3.146 27.062 1.81 1 66.06 363 ALA A C 1
ATOM 2892 O O . ALA A 1 363 ? 3.061 26.047 2.51 1 66.06 363 ALA A O 1
ATOM 2893 N N . LYS A 1 364 ? 3.076 27.078 0.493 1 67.5 364 LYS A N 1
ATOM 2894 C CA . LYS A 1 364 ? 3.227 25.812 -0.227 1 67.5 364 LYS A CA 1
ATOM 2895 C C . LYS A 1 364 ? 4.594 25.188 0.035 1 67.5 364 LYS A C 1
ATOM 2897 O O . LYS A 1 364 ? 5.598 25.906 0.126 1 67.5 364 LYS A O 1
ATOM 2902 N N . SER A 1 365 ? 4.793 23.984 0.306 1 69.56 365 SER A N 1
ATOM 2903 C CA . SER A 1 365 ? 6.016 23.234 0.545 1 69.56 365 SER A CA 1
ATOM 2904 C C . SER A 1 365 ? 6.703 23.688 1.83 1 69.56 365 SER A C 1
ATOM 2906 O O . SER A 1 365 ? 7.934 23.734 1.896 1 69.56 365 SER A O 1
ATOM 2908 N N . ALA A 1 366 ? 5.906 24.203 2.74 1 68.06 366 ALA A N 1
ATOM 2909 C CA . ALA A 1 366 ? 6.43 24.688 4.012 1 68.06 366 ALA A CA 1
ATOM 2910 C C . ALA A 1 366 ? 7.375 23.672 4.645 1 68.06 366 ALA A C 1
ATOM 2912 O O . ALA A 1 366 ? 7.074 22.484 4.688 1 68.06 366 ALA A O 1
ATOM 2913 N N . GLY A 1 367 ? 8.555 24.203 5.008 1 70.31 367 GLY A N 1
ATOM 2914 C CA . GLY A 1 367 ? 9.492 23.344 5.719 1 70.31 367 GLY A CA 1
ATOM 2915 C C . GLY A 1 367 ? 10.492 22.672 4.801 1 70.31 367 GLY A C 1
ATOM 2916 O O . GLY A 1 367 ? 11.469 22.094 5.266 1 70.31 367 GLY A O 1
ATOM 2917 N N . ASN A 1 368 ? 10.219 22.844 3.527 1 78.56 368 ASN A N 1
ATOM 2918 C CA . ASN A 1 368 ? 11.156 22.266 2.572 1 78.56 368 ASN A CA 1
ATOM 2919 C C . ASN A 1 368 ? 12.445 23.078 2.48 1 78.56 368 ASN A C 1
ATOM 2921 O O . ASN A 1 368 ? 12.539 24.172 3.049 1 78.56 368 ASN A O 1
ATOM 2925 N N . ILE A 1 369 ? 13.43 22.469 1.911 1 87.31 369 ILE A N 1
ATOM 2926 C CA . ILE A 1 369 ? 14.734 23.109 1.749 1 87.31 369 ILE A CA 1
ATOM 2927 C C . ILE A 1 369 ? 14.594 24.344 0.843 1 87.31 369 ILE A C 1
ATOM 2929 O O . ILE A 1 369 ? 13.953 24.266 -0.208 1 87.31 369 ILE A O 1
ATOM 2933 N N . ASN A 1 370 ? 15.023 25.484 1.307 1 87.38 370 ASN A N 1
ATOM 2934 C CA . ASN A 1 370 ? 14.969 26.734 0.56 1 87.38 370 ASN A CA 1
ATOM 2935 C C . ASN A 1 370 ? 16.344 27.172 0.079 1 87.38 370 ASN A C 1
ATOM 2937 O O . ASN A 1 370 ? 16.719 28.328 0.205 1 87.38 370 ASN A O 1
ATOM 2941 N N . GLU A 1 371 ? 17.172 26.312 -0.301 1 91.38 371 GLU A N 1
ATOM 2942 C CA . GLU A 1 371 ? 18.5 26.484 -0.875 1 91.38 371 GLU A CA 1
ATOM 2943 C C . GLU A 1 371 ? 18.906 25.266 -1.693 1 91.38 371 GLU A C 1
ATOM 2945 O O . GLU A 1 371 ? 18.188 24.266 -1.729 1 91.38 371 GLU A O 1
ATOM 2950 N N . ALA A 1 372 ? 19.984 25.359 -2.455 1 92.56 372 ALA A N 1
ATOM 2951 C CA . ALA A 1 372 ? 20.484 24.219 -3.217 1 92.56 372 ALA A CA 1
ATOM 2952 C C . ALA A 1 372 ? 20.938 23.094 -2.287 1 92.56 372 ALA A C 1
ATOM 2954 O O . ALA A 1 372 ? 21.547 23.344 -1.246 1 92.56 372 ALA A O 1
ATOM 2955 N N . PHE A 1 373 ? 20.641 21.938 -2.688 1 94.31 373 PHE A N 1
ATOM 2956 C CA . PHE A 1 373 ? 21.125 20.781 -1.94 1 94.31 373 PHE A CA 1
ATOM 2957 C C . PHE A 1 373 ? 22.656 20.719 -1.946 1 94.31 373 PHE A C 1
ATOM 2959 O O . PHE A 1 373 ? 23.281 20.922 -2.986 1 94.31 373 PHE A O 1
ATOM 2966 N N . THR A 1 374 ? 23.188 20.531 -0.773 1 96.12 374 THR A N 1
ATOM 2967 C CA . THR A 1 374 ? 24.641 20.391 -0.644 1 96.12 374 THR A CA 1
ATOM 2968 C C . THR A 1 374 ? 25.047 18.922 -0.675 1 96.12 374 THR A C 1
ATOM 2970 O O . THR A 1 374 ? 24.438 18.094 0.002 1 96.12 374 THR A O 1
ATOM 2973 N N . TYR A 1 375 ? 25.984 18.562 -1.509 1 97.06 375 TYR A N 1
ATOM 2974 C CA . TYR A 1 375 ? 26.531 17.203 -1.491 1 97.06 375 TYR A CA 1
ATOM 2975 C C . TYR A 1 375 ? 28.047 17.234 -1.364 1 97.06 375 TYR A C 1
ATOM 2977 O O . TYR A 1 375 ? 28.672 18.281 -1.52 1 97.06 375 TYR A O 1
ATOM 2985 N N . PRO A 1 376 ? 28.672 16.109 -0.937 1 97.94 376 PRO A N 1
ATOM 2986 C CA . PRO A 1 376 ? 30.078 16.125 -0.547 1 97.94 376 PRO A CA 1
ATOM 2987 C C . PRO A 1 376 ? 31 16.594 -1.672 1 97.94 376 PRO A C 1
ATOM 2989 O O . PRO A 1 376 ? 30.875 16.141 -2.812 1 97.94 376 PRO A O 1
ATOM 2992 N N . PHE A 1 377 ? 31.906 17.516 -1.327 1 97.25 377 PHE A N 1
ATOM 2993 C CA . PHE A 1 377 ? 33 18 -2.139 1 97.25 377 PHE A CA 1
ATOM 2994 C C . PHE A 1 377 ? 32.5 18.906 -3.256 1 97.25 377 PHE A C 1
ATOM 2996 O O . PHE A 1 377 ? 33.281 19.328 -4.121 1 97.25 377 PHE A O 1
ATOM 3003 N N . ALA A 1 378 ? 31.203 19.156 -3.301 1 95.06 378 ALA A N 1
ATOM 3004 C CA . ALA A 1 378 ? 30.656 20.031 -4.324 1 95.06 378 ALA A CA 1
ATOM 3005 C C . ALA A 1 378 ? 30.641 21.484 -3.848 1 95.06 378 ALA A C 1
ATOM 3007 O O . ALA A 1 378 ? 30.375 21.766 -2.674 1 95.06 378 ALA A O 1
ATOM 3008 N N . LYS A 1 379 ? 30.906 22.312 -4.77 1 92.69 379 LYS A N 1
ATOM 3009 C CA . LYS A 1 379 ? 30.781 23.734 -4.469 1 92.69 379 LYS A CA 1
ATOM 3010 C C . LYS A 1 379 ? 29.312 24.125 -4.281 1 92.69 379 LYS A C 1
ATOM 3012 O O . LYS A 1 379 ? 28.422 23.344 -4.598 1 92.69 379 LYS A O 1
ATOM 3017 N N . LYS A 1 380 ? 29.172 25.281 -3.738 1 91.5 380 LYS A N 1
ATOM 3018 C CA . LYS A 1 380 ? 27.812 25.781 -3.506 1 91.5 380 LYS A CA 1
ATOM 3019 C C . LYS A 1 380 ? 27.031 25.859 -4.812 1 91.5 380 LYS A C 1
ATOM 3021 O O . LYS A 1 380 ? 27.547 26.375 -5.816 1 91.5 380 LYS A O 1
ATOM 3026 N N . GLY A 1 381 ? 25.828 25.312 -4.773 1 89.12 381 GLY A N 1
ATOM 3027 C CA . GLY A 1 381 ? 25 25.328 -5.961 1 89.12 381 GLY A CA 1
ATOM 3028 C C . GLY A 1 381 ? 24.25 26.625 -6.152 1 89.12 381 GLY A C 1
ATOM 3029 O O . GLY A 1 381 ? 24.188 27.453 -5.238 1 89.12 381 GLY A O 1
ATOM 3030 N N . PRO A 1 382 ? 23.734 26.734 -7.285 1 86.31 382 PRO A N 1
ATOM 3031 C CA . PRO A 1 382 ? 22.953 27.938 -7.543 1 86.31 382 PRO A CA 1
ATOM 3032 C C . PRO A 1 382 ? 21.625 27.953 -6.773 1 86.31 382 PRO A C 1
ATOM 3034 O O . PRO A 1 382 ? 21.094 26.891 -6.422 1 86.31 382 PRO A O 1
ATOM 3037 N N . THR A 1 383 ? 21.172 29.125 -6.434 1 81.88 383 THR A N 1
ATOM 3038 C CA . THR A 1 383 ? 19.875 29.25 -5.777 1 81.88 383 THR A CA 1
ATOM 3039 C C . THR A 1 383 ? 18.766 28.734 -6.676 1 81.88 383 THR A C 1
ATOM 3041 O O . THR A 1 383 ? 18.688 29.094 -7.852 1 81.88 383 THR A O 1
ATOM 3044 N N . PRO A 1 384 ? 17.969 27.844 -6.121 1 79.62 384 PRO A N 1
ATOM 3045 C CA . PRO A 1 384 ? 16.875 27.281 -6.926 1 79.62 384 PRO A CA 1
ATOM 3046 C C . PRO A 1 384 ? 15.953 28.344 -7.5 1 79.62 384 PRO A C 1
ATOM 3048 O O . PRO A 1 384 ? 15.672 29.344 -6.836 1 79.62 384 PRO A O 1
ATOM 3051 N N . SER A 1 385 ? 15.508 28.078 -8.711 1 73.5 385 SER A N 1
ATOM 3052 C CA . SER A 1 385 ? 14.727 29.047 -9.461 1 73.5 385 SER A CA 1
ATOM 3053 C C . SER A 1 385 ? 13.445 29.422 -8.719 1 73.5 385 SER A C 1
ATOM 3055 O O . SER A 1 385 ? 13.039 30.578 -8.703 1 73.5 385 SER A O 1
ATOM 3057 N N . LYS A 1 386 ? 12.789 28.438 -8.117 1 67.88 386 LYS A N 1
ATOM 3058 C CA . LYS A 1 386 ? 11.523 28.672 -7.422 1 67.88 386 LYS A CA 1
ATOM 3059 C C . LYS A 1 386 ? 11.703 29.672 -6.289 1 67.88 386 LYS A C 1
ATOM 3061 O O . LYS A 1 386 ? 10.82 30.5 -6.027 1 67.88 386 LYS A O 1
ATOM 3066 N N . ILE A 1 387 ? 12.797 29.672 -5.684 1 67.81 387 ILE A N 1
ATOM 3067 C CA . ILE A 1 387 ? 13.117 30.562 -4.578 1 67.81 387 ILE A CA 1
ATOM 3068 C C . ILE A 1 387 ? 13.445 31.953 -5.117 1 67.81 387 ILE A C 1
ATOM 3070 O O . ILE A 1 387 ? 13.031 32.969 -4.539 1 67.81 387 ILE A O 1
ATOM 3074 N N . ARG A 1 388 ? 14.117 31.984 -6.188 1 63.97 388 ARG A N 1
ATOM 3075 C CA . ARG A 1 388 ? 14.453 33.25 -6.82 1 63.97 388 ARG A CA 1
ATOM 3076 C C . ARG A 1 388 ? 13.195 34 -7.219 1 63.97 388 ARG A C 1
ATOM 3078 O O . ARG A 1 388 ? 13.125 35.219 -7.043 1 63.97 388 ARG A O 1
ATOM 3085 N N . LYS A 1 389 ? 12.273 33.188 -7.676 1 61.53 389 LYS A N 1
ATOM 3086 C CA . LYS A 1 389 ? 11.031 33.812 -8.133 1 61.53 389 LYS A CA 1
ATOM 3087 C C . LYS A 1 389 ? 10.219 34.344 -6.961 1 61.53 389 LYS A C 1
ATOM 3089 O O . LYS A 1 389 ? 9.602 35.406 -7.062 1 61.53 389 LYS A O 1
ATOM 3094 N N . GLN A 1 390 ? 10.242 33.656 -5.934 1 60.19 390 GLN A N 1
ATOM 3095 C CA . GLN A 1 390 ? 9.523 34.125 -4.742 1 60.19 390 GLN A CA 1
ATOM 3096 C C . GLN A 1 390 ? 10.156 35.375 -4.18 1 60.19 390 GLN A C 1
ATOM 3098 O O . GLN A 1 390 ? 9.445 36.281 -3.723 1 60.19 390 GLN A O 1
ATOM 3103 N N . SER A 1 391 ? 11.461 35.375 -4.117 1 56.22 391 SER A N 1
ATOM 3104 C CA . SER A 1 391 ? 12.156 36.562 -3.641 1 56.22 391 SER A CA 1
ATOM 3105 C C . SER A 1 391 ? 11.875 37.781 -4.535 1 56.22 391 SER A C 1
ATOM 3107 O O . SER A 1 391 ? 11.75 38.906 -4.047 1 56.22 391 SER A O 1
ATOM 3109 N N . ASN A 1 392 ? 11.797 37.375 -5.711 1 51.84 392 ASN A N 1
ATOM 3110 C CA . ASN A 1 392 ? 11.516 38.438 -6.652 1 51.84 392 ASN A CA 1
ATOM 3111 C C . ASN A 1 392 ? 10.094 38.969 -6.504 1 51.84 392 ASN A C 1
ATOM 3113 O O . ASN A 1 392 ? 9.836 40.156 -6.723 1 51.84 392 ASN A O 1
ATOM 3117 N N . LEU A 1 393 ? 9.281 38 -6.211 1 48.78 393 LEU A N 1
ATOM 3118 C CA . LEU A 1 393 ? 7.891 38.438 -6.039 1 48.78 393 LEU A CA 1
ATOM 3119 C C . LEU A 1 393 ? 7.727 39.281 -4.773 1 48.78 393 LEU A C 1
ATOM 3121 O O . LEU A 1 393 ? 6.863 40.156 -4.711 1 48.78 393 LEU A O 1
ATOM 3125 N N . GLN A 1 394 ? 8.43 38.969 -3.764 1 44.56 394 GLN A N 1
ATOM 3126 C CA . GLN A 1 394 ? 8.359 39.812 -2.562 1 44.56 394 GLN A CA 1
ATOM 3127 C C . GLN A 1 394 ? 8.938 41.188 -2.811 1 44.56 394 GLN A C 1
ATOM 3129 O O . GLN A 1 394 ? 8.656 42.125 -2.062 1 44.56 394 GLN A O 1
ATOM 3134 N N . ILE A 1 395 ? 9.797 41.25 -3.691 1 39.78 395 ILE A N 1
ATOM 3135 C CA . ILE A 1 395 ? 10.359 42.562 -3.961 1 39.78 395 ILE A CA 1
ATOM 3136 C C . ILE A 1 395 ? 9.406 43.375 -4.848 1 39.78 395 ILE A C 1
ATOM 3138 O O . ILE A 1 395 ? 9.562 44.594 -4.996 1 39.78 395 ILE A O 1
ATOM 3142 N N . VAL A 1 396 ? 8.461 42.719 -5.383 1 34.56 396 VAL A N 1
ATOM 3143 C CA . VAL A 1 396 ? 7.562 43.656 -6.062 1 34.56 396 VAL A CA 1
ATOM 3144 C C . VAL A 1 396 ? 6.418 44.031 -5.129 1 34.56 396 VAL A C 1
ATOM 3146 O O . VAL A 1 396 ? 5.836 43.188 -4.465 1 34.56 396 VAL A O 1
ATOM 3149 N N . MET B 1 1 ? 51.938 0.894 5.102 1 32.59 1 MET B N 1
ATOM 3150 C CA . MET B 1 1 ? 51.594 -0.416 5.648 1 32.59 1 MET B CA 1
ATOM 3151 C C . MET B 1 1 ? 50.219 -0.383 6.312 1 32.59 1 MET B C 1
ATOM 3153 O O . MET B 1 1 ? 49.531 -1.402 6.371 1 32.59 1 MET B O 1
ATOM 3157 N N . GLU B 1 2 ? 49.906 0.746 6.941 1 34.59 2 GLU B N 1
ATOM 3158 C CA . GLU B 1 2 ? 48.625 0.909 7.648 1 34.59 2 GLU B CA 1
ATOM 3159 C C . GLU B 1 2 ? 47.469 1.094 6.672 1 34.59 2 GLU B C 1
ATOM 3161 O O . GLU B 1 2 ? 46.344 0.705 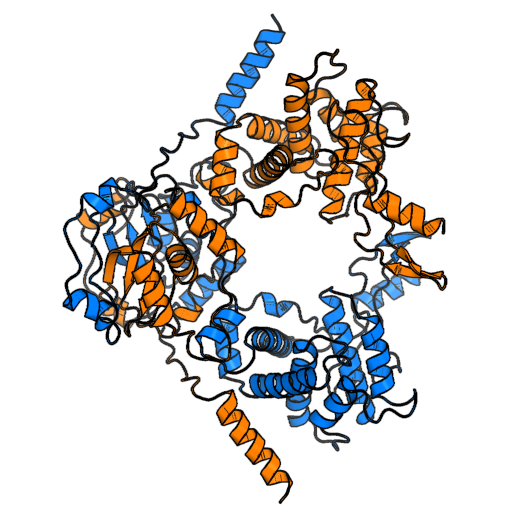6.961 1 34.59 2 GLU B O 1
ATOM 3166 N N . ASN B 1 3 ? 47.719 1.692 5.57 1 39.84 3 ASN B N 1
ATOM 3167 C CA . ASN B 1 3 ? 46.688 1.892 4.555 1 39.84 3 ASN B CA 1
ATOM 3168 C C . ASN B 1 3 ? 46.219 0.566 3.959 1 39.84 3 ASN B C 1
ATOM 3170 O O . ASN B 1 3 ? 45.094 0.474 3.424 1 39.84 3 ASN B O 1
ATOM 3174 N N . ASP B 1 4 ? 47.125 -0.381 3.93 1 41.84 4 ASP B N 1
ATOM 3175 C CA . ASP B 1 4 ? 46.781 -1.668 3.322 1 41.84 4 ASP B CA 1
ATOM 3176 C C . ASP B 1 4 ? 45.844 -2.475 4.219 1 41.84 4 ASP B C 1
ATOM 3178 O O . ASP B 1 4 ? 45.156 -3.365 3.742 1 41.84 4 ASP B O 1
ATOM 3182 N N . LYS B 1 5 ? 45.906 -2.248 5.477 1 43.34 5 LYS B N 1
ATOM 3183 C CA . LYS B 1 5 ? 45.125 -3.035 6.414 1 43.34 5 LYS B CA 1
ATOM 3184 C C . LYS B 1 5 ? 43.656 -2.57 6.426 1 43.34 5 LYS B C 1
ATOM 3186 O O . LYS B 1 5 ? 42.75 -3.355 6.719 1 43.34 5 LYS B O 1
ATOM 3191 N N . VAL B 1 6 ? 43.5 -1.21 6.25 1 43.69 6 VAL B N 1
ATOM 3192 C CA . VAL B 1 6 ? 42.125 -0.69 6.219 1 43.69 6 VAL B CA 1
ATOM 3193 C C . VAL B 1 6 ? 41.406 -1.194 4.969 1 43.69 6 VAL B C 1
ATOM 3195 O O . VAL B 1 6 ? 40.25 -1.606 5.035 1 43.69 6 VAL B O 1
ATOM 3198 N N . ASN B 1 7 ? 42.156 -1.303 3.938 1 46.56 7 ASN B N 1
ATOM 3199 C CA . ASN B 1 7 ? 41.562 -1.826 2.709 1 46.56 7 ASN B CA 1
ATOM 3200 C C . ASN B 1 7 ? 41.25 -3.316 2.824 1 46.56 7 ASN B C 1
ATOM 3202 O O . ASN B 1 7 ? 40.219 -3.777 2.35 1 46.56 7 ASN B O 1
ATOM 3206 N N . SER B 1 8 ? 42.125 -3.967 3.545 1 48.75 8 SER B N 1
ATOM 3207 C CA . SER B 1 8 ? 41.969 -5.41 3.688 1 48.75 8 SER B CA 1
ATOM 3208 C C . SER B 1 8 ? 40.812 -5.746 4.641 1 48.75 8 SER B C 1
ATOM 3210 O O . SER B 1 8 ? 40.031 -6.672 4.391 1 48.75 8 SER B O 1
ATOM 3212 N N . PHE B 1 9 ? 40.719 -4.996 5.73 1 45.06 9 PHE B N 1
ATOM 3213 C CA . PHE B 1 9 ? 39.625 -5.211 6.68 1 45.06 9 PHE B CA 1
ATOM 3214 C C . PHE B 1 9 ? 38.281 -4.859 6.055 1 45.06 9 PHE B C 1
ATOM 3216 O O . PHE B 1 9 ? 37.281 -5.562 6.262 1 45.06 9 PHE B O 1
ATOM 3223 N N . GLU B 1 10 ? 38.312 -3.812 5.363 1 45.44 10 GLU B N 1
ATOM 3224 C CA . GLU B 1 10 ? 37.094 -3.455 4.613 1 45.44 10 GLU B CA 1
ATOM 3225 C C . GLU B 1 10 ? 36.75 -4.543 3.607 1 45.44 10 GLU B C 1
ATOM 3227 O O . GLU B 1 10 ? 35.562 -4.867 3.438 1 45.44 10 GLU B O 1
ATOM 3232 N N . GLU B 1 11 ? 37.75 -5.109 3.02 1 47.69 11 GLU B N 1
ATOM 3233 C CA . GLU B 1 11 ? 37.5 -6.195 2.07 1 47.69 11 GLU B CA 1
ATOM 3234 C C . GLU B 1 11 ? 36.969 -7.434 2.773 1 47.69 11 GLU B C 1
ATOM 3236 O O . GLU B 1 11 ? 36.062 -8.086 2.271 1 47.69 11 GLU B O 1
ATOM 3241 N N . ASP B 1 12 ? 37.562 -7.738 3.861 1 48.22 12 ASP B N 1
ATOM 3242 C CA . ASP B 1 12 ? 37.125 -8.906 4.621 1 48.22 12 ASP B CA 1
ATOM 3243 C C . ASP B 1 12 ? 35.719 -8.688 5.191 1 48.22 12 ASP B C 1
ATOM 3245 O O . ASP B 1 12 ? 34.906 -9.609 5.207 1 48.22 12 ASP B O 1
ATOM 3249 N N . LEU B 1 13 ? 35.5 -7.48 5.695 1 43.03 13 LEU B N 1
ATOM 3250 C CA . LEU B 1 13 ? 34.188 -7.141 6.23 1 43.03 13 LEU B CA 1
ATOM 3251 C C . LEU B 1 13 ? 33.125 -7.105 5.121 1 43.03 13 LEU B C 1
ATOM 3253 O O . LEU B 1 13 ? 32.031 -7.574 5.305 1 43.03 13 LEU B O 1
ATOM 3257 N N . VAL B 1 14 ? 33.625 -6.527 4.133 1 43.69 14 VAL B N 1
ATOM 3258 C CA . VAL B 1 14 ? 32.719 -6.5 2.98 1 43.69 14 VAL B CA 1
ATOM 3259 C C . VAL B 1 14 ? 32.375 -7.926 2.572 1 43.69 14 VAL B C 1
ATOM 3261 O O . VAL B 1 14 ? 31.203 -8.211 2.271 1 43.69 14 VAL B O 1
ATOM 3264 N N . CYS B 1 15 ? 33.438 -8.75 2.547 1 45.53 15 CYS B N 1
ATOM 3265 C CA . CYS B 1 15 ? 33.188 -10.141 2.164 1 45.53 15 CYS B CA 1
ATOM 3266 C C . CYS B 1 15 ? 32.188 -10.797 3.096 1 45.53 15 CYS B C 1
ATOM 3268 O O . CYS B 1 15 ? 31.359 -11.609 2.66 1 45.53 15 CYS B O 1
ATOM 3270 N N . GLY B 1 16 ? 32.281 -10.492 4.359 1 43.97 16 GLY B N 1
ATOM 3271 C CA . GLY B 1 16 ? 31.406 -11.102 5.355 1 43.97 16 GLY B CA 1
ATOM 3272 C C . GLY B 1 16 ? 30 -10.531 5.348 1 43.97 16 GLY B C 1
ATOM 3273 O O . GLY B 1 16 ? 29.047 -11.25 5.633 1 43.97 16 GLY B O 1
ATOM 3274 N N . LEU B 1 17 ? 29.938 -9.273 5.395 1 41.94 17 LEU B N 1
ATOM 3275 C CA . LEU B 1 17 ? 28.641 -8.625 5.52 1 41.94 17 LEU B CA 1
ATOM 3276 C C . LEU B 1 17 ? 27.766 -8.922 4.305 1 41.94 17 LEU B C 1
ATOM 3278 O O . LEU B 1 17 ? 26.531 -9.039 4.43 1 41.94 17 LEU B O 1
ATOM 3282 N N . VAL B 1 18 ? 28.438 -8.688 3.09 1 41.97 18 VAL B N 1
ATOM 3283 C CA . VAL B 1 18 ? 27.766 -9.016 1.831 1 41.97 18 VAL B CA 1
ATOM 3284 C C . VAL B 1 18 ? 28.016 -10.477 1.482 1 41.97 18 VAL B C 1
ATOM 3286 O O . VAL B 1 18 ? 27.938 -10.867 0.315 1 41.97 18 VAL B O 1
ATOM 3289 N N . LYS B 1 19 ? 28.75 -11.328 2.111 1 40.94 19 LYS B N 1
ATOM 3290 C CA . LYS B 1 19 ? 28.844 -12.68 1.583 1 40.94 19 LYS B CA 1
ATOM 3291 C C . LYS B 1 19 ? 27.672 -12.977 0.64 1 40.94 19 LYS B C 1
ATOM 3293 O O . LYS B 1 19 ? 26.672 -12.25 0.628 1 40.94 19 LYS B O 1
ATOM 3298 N N . LYS B 1 20 ? 27 -14.492 0.399 1 38.22 20 LYS B N 1
ATOM 3299 C CA . LYS B 1 20 ? 26.688 -15.133 -0.876 1 38.22 20 LYS B CA 1
ATOM 3300 C C . LYS B 1 20 ? 25.469 -14.492 -1.538 1 38.22 20 LYS B C 1
ATOM 3302 O O . LYS B 1 20 ? 24.328 -14.797 -1.191 1 38.22 20 LYS B O 1
ATOM 3307 N N . TYR B 1 21 ? 25.484 -13.164 -1.601 1 38.59 21 TYR B N 1
ATOM 3308 C CA . TYR B 1 21 ? 24.609 -12.797 -2.719 1 38.59 21 TYR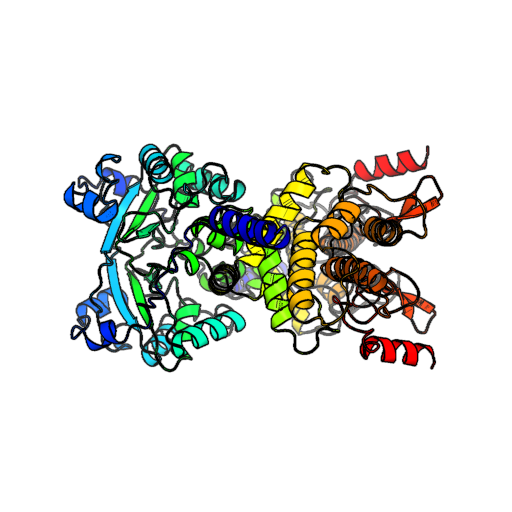 B CA 1
ATOM 3309 C C . TYR B 1 21 ? 24.906 -13.664 -3.936 1 38.59 21 TYR B C 1
ATOM 3311 O O . TYR B 1 21 ? 25.984 -13.602 -4.512 1 38.59 21 TYR B O 1
ATOM 3319 N N . GLN B 1 22 ? 24.672 -14.75 -3.85 1 44.59 22 GLN B N 1
ATOM 3320 C CA . GLN B 1 22 ? 24.844 -15.43 -5.125 1 44.59 22 GLN B CA 1
ATOM 3321 C C . GLN B 1 22 ? 24.109 -14.695 -6.246 1 44.59 22 GLN B C 1
ATOM 3323 O O . GLN B 1 22 ? 22.906 -14.438 -6.141 1 44.59 22 GLN B O 1
ATOM 3328 N N . PRO B 1 23 ? 25.016 -13.891 -6.938 1 49.34 23 PRO B N 1
ATOM 3329 C CA . PRO B 1 23 ? 24.328 -13.336 -8.102 1 49.34 23 PRO B CA 1
ATOM 3330 C C . PRO B 1 23 ? 23.266 -14.281 -8.656 1 49.34 23 PRO B C 1
ATOM 3332 O O . PRO B 1 23 ? 23.516 -15.477 -8.805 1 49.34 23 PRO B O 1
ATOM 3335 N N . VAL B 1 24 ? 22.172 -13.898 -8.445 1 50.62 24 VAL B N 1
ATOM 3336 C CA . VAL B 1 24 ? 21.078 -14.711 -8.969 1 50.62 24 VAL B CA 1
ATOM 3337 C C . VAL B 1 24 ? 21.109 -14.695 -10.5 1 50.62 24 VAL B C 1
ATOM 3339 O O . VAL B 1 24 ? 21.312 -13.641 -11.109 1 50.62 24 VAL B O 1
ATOM 3342 N N . SER B 1 25 ? 21.594 -15.766 -11.102 1 56.34 25 SER B N 1
ATOM 3343 C CA . SER B 1 25 ? 21.406 -15.859 -12.547 1 56.34 25 SER B CA 1
ATOM 3344 C C . SER B 1 25 ? 20.047 -15.297 -12.953 1 56.34 25 SER B C 1
ATOM 3346 O O . SER B 1 25 ? 19.031 -15.578 -12.32 1 56.34 25 SER B O 1
ATOM 3348 N N . ARG B 1 26 ? 20.109 -14.234 -13.719 1 64.56 26 ARG B N 1
ATOM 3349 C CA . ARG B 1 26 ? 18.891 -13.523 -14.078 1 64.56 26 ARG B CA 1
ATOM 3350 C C . ARG B 1 26 ? 18.203 -14.172 -15.281 1 64.56 26 ARG B C 1
ATOM 3352 O O . ARG B 1 26 ? 18.719 -14.109 -16.406 1 64.56 26 ARG B O 1
ATOM 3359 N N . ALA B 1 27 ? 17.375 -15.258 -14.844 1 78.88 27 ALA B N 1
ATOM 3360 C CA . ALA B 1 27 ? 16.516 -15.812 -15.883 1 78.88 27 ALA B CA 1
ATOM 3361 C C . ALA B 1 27 ? 15.117 -15.211 -15.82 1 78.88 27 ALA B C 1
ATOM 3363 O O . ALA B 1 27 ? 14.594 -14.961 -14.727 1 78.88 27 ALA B O 1
ATOM 3364 N N . TYR B 1 28 ? 14.695 -14.719 -16.953 1 91.56 28 TYR B N 1
ATOM 3365 C CA . TYR B 1 28 ? 13.336 -14.219 -17.125 1 91.56 28 TYR B CA 1
ATOM 3366 C C . TYR B 1 28 ? 12.508 -15.164 -17.984 1 91.56 28 TYR B C 1
ATOM 3368 O O . TYR B 1 28 ? 12.258 -14.898 -19.156 1 91.56 28 TYR B O 1
ATOM 3376 N N . LEU B 1 29 ? 12.055 -16.203 -17.281 1 93.5 29 LEU B N 1
ATOM 3377 C CA . LEU B 1 29 ? 11.383 -17.281 -17.984 1 93.5 29 LEU B CA 1
ATOM 3378 C C . LEU B 1 29 ? 10.047 -16.812 -18.562 1 93.5 29 LEU B C 1
ATOM 3380 O O . LEU B 1 29 ? 9.539 -17.391 -19.516 1 93.5 29 LEU B O 1
ATOM 3384 N N . GLY B 1 30 ? 9.492 -15.758 -18 1 95.06 30 GLY B N 1
ATOM 3385 C CA . GLY B 1 30 ? 8.266 -15.188 -18.531 1 95.06 30 GLY B CA 1
ATOM 3386 C C . GLY B 1 30 ? 8.461 -14.508 -19.875 1 95.06 30 GLY B C 1
ATOM 3387 O O . GLY B 1 30 ? 7.496 -14.266 -20.594 1 95.06 30 GLY B O 1
ATOM 3388 N N . SER B 1 31 ? 9.664 -14.219 -20.156 1 94.69 31 SER B N 1
ATOM 3389 C CA . SER B 1 31 ? 10.023 -13.602 -21.438 1 94.69 31 SER B CA 1
ATOM 3390 C C . SER B 1 31 ? 10.906 -14.516 -22.266 1 94.69 31 SER B C 1
ATOM 3392 O O . SER B 1 31 ? 11.523 -14.078 -23.234 1 94.69 31 SER B O 1
ATOM 3394 N N . SER B 1 32 ? 11.023 -15.812 -21.922 1 93.38 32 SER B N 1
ATOM 3395 C CA . SER B 1 32 ? 11.977 -16.734 -22.547 1 93.38 32 SER B CA 1
ATOM 3396 C C . SER B 1 32 ? 11.57 -17.078 -23.969 1 93.38 32 SER B C 1
ATOM 3398 O O . SER B 1 32 ? 10.523 -17.688 -24.188 1 93.38 32 SER B O 1
ATOM 3400 N N . LYS B 1 33 ? 12.398 -16.766 -24.891 1 91.81 33 LYS B N 1
ATOM 3401 C CA . LYS B 1 33 ? 12.172 -17.125 -26.281 1 91.81 33 LYS B CA 1
ATOM 3402 C C . LYS B 1 33 ? 12.32 -18.625 -26.5 1 91.81 33 LYS B C 1
ATOM 3404 O O . LYS B 1 33 ? 11.602 -19.219 -27.297 1 91.81 33 LYS B O 1
ATOM 3409 N N . GLU B 1 34 ? 13.188 -19.203 -25.766 1 91.88 34 GLU B N 1
ATOM 3410 C CA . GLU B 1 34 ? 13.43 -20.641 -25.859 1 91.88 34 GLU B CA 1
ATOM 3411 C C . GLU B 1 34 ? 12.188 -21.438 -25.469 1 91.88 34 GLU B C 1
ATOM 3413 O O . GLU B 1 34 ? 11.82 -22.391 -26.156 1 91.88 34 GLU B O 1
ATOM 3418 N N . LEU B 1 35 ? 11.57 -21.031 -24.406 1 93.56 35 LEU B N 1
ATOM 3419 C CA . LEU B 1 35 ? 10.352 -21.703 -23.984 1 93.56 35 LEU B CA 1
ATOM 3420 C C . LEU B 1 35 ? 9.227 -21.5 -25 1 93.56 35 LEU B C 1
ATOM 3422 O O . LEU B 1 35 ? 8.523 -22.453 -25.344 1 93.56 35 LEU B O 1
ATOM 3426 N N . LYS B 1 36 ? 9.086 -20.344 -25.438 1 92.88 36 LYS B N 1
ATOM 3427 C CA . LYS B 1 36 ? 8.031 -20 -26.391 1 92.88 36 LYS B CA 1
ATOM 3428 C C . LYS B 1 36 ? 8.211 -20.75 -27.703 1 92.88 36 LYS B C 1
ATOM 3430 O O . LYS B 1 36 ? 7.277 -21.391 -28.188 1 92.88 36 LYS B O 1
ATOM 3435 N N . ASP B 1 37 ? 9.398 -20.688 -28.25 1 91.75 37 ASP B N 1
ATOM 3436 C CA . ASP B 1 37 ? 9.664 -21.297 -29.562 1 91.75 37 ASP B CA 1
ATOM 3437 C C . ASP B 1 37 ? 9.766 -22.812 -29.438 1 91.75 37 ASP B C 1
ATOM 3439 O O . ASP B 1 37 ? 9.516 -23.531 -30.422 1 91.75 37 ASP B O 1
ATOM 3443 N N . GLY B 1 38 ? 10.117 -23.219 -28.266 1 90.44 38 GLY B N 1
ATOM 3444 C CA . GLY B 1 38 ? 10.281 -24.656 -28.047 1 90.44 38 GLY B CA 1
ATOM 3445 C C . GLY B 1 38 ? 8.969 -25.391 -27.906 1 90.44 38 GLY B C 1
ATOM 3446 O O . GLY B 1 38 ? 8.906 -26.609 -28.094 1 90.44 38 GLY B O 1
ATOM 3447 N N . SER B 1 39 ? 7.969 -24.75 -27.594 1 89.5 39 SER B N 1
ATOM 3448 C CA . SER B 1 39 ? 6.664 -25.391 -27.406 1 89.5 39 SER B CA 1
ATOM 3449 C C . SER B 1 39 ? 5.875 -25.391 -28.719 1 89.5 39 SER B C 1
ATOM 3451 O O . SER B 1 39 ? 5.773 -24.359 -29.391 1 89.5 39 SER B O 1
ATOM 3453 N N . GLN B 1 40 ? 5.359 -26.594 -29.094 1 89.94 40 GLN B N 1
ATOM 3454 C CA . GLN B 1 40 ? 4.531 -26.703 -30.297 1 89.94 40 GLN B CA 1
ATOM 3455 C C . GLN B 1 40 ? 3.096 -27.078 -29.938 1 89.94 40 GLN B C 1
ATOM 3457 O O . GLN B 1 40 ? 2.26 -27.281 -30.812 1 89.94 40 GLN B O 1
ATOM 3462 N N . GLU B 1 41 ? 2.846 -27.047 -28.672 1 94.75 41 GLU B N 1
ATOM 3463 C CA . GLU B 1 41 ? 1.526 -27.453 -28.203 1 94.75 41 GLU B CA 1
ATOM 3464 C C . GLU B 1 41 ? 0.618 -26.25 -27.984 1 94.75 41 GLU B C 1
ATOM 3466 O O . GLU B 1 41 ? 1.069 -25.203 -27.5 1 94.75 41 GLU B O 1
ATOM 3471 N N . PHE B 1 42 ? -0.626 -26.422 -28.359 1 96.38 42 PHE B N 1
ATOM 3472 C CA . PHE B 1 42 ? -1.676 -25.438 -28.094 1 96.38 42 PHE B CA 1
ATOM 3473 C C . PHE B 1 42 ? -2.789 -26.047 -27.266 1 96.38 42 PHE B C 1
ATOM 3475 O O . PHE B 1 42 ? -3.016 -27.266 -27.312 1 96.38 42 PHE B O 1
ATOM 3482 N N . LEU B 1 43 ? -3.375 -25.266 -26.469 1 96.62 43 LEU B N 1
ATOM 3483 C CA . LEU B 1 43 ? -4.582 -25.719 -25.797 1 96.62 43 LEU B CA 1
ATOM 3484 C C . LEU B 1 43 ? -5.645 -26.141 -26.797 1 96.62 43 LEU B C 1
ATOM 3486 O O . LEU B 1 43 ? -5.82 -25.5 -27.828 1 96.62 43 LEU B O 1
ATOM 3490 N N . SER B 1 44 ? -6.305 -27.234 -26.484 1 96.25 44 SER B N 1
ATOM 3491 C CA . SER B 1 44 ? -7.41 -27.672 -27.344 1 96.25 44 SER B CA 1
ATOM 3492 C C . SER B 1 44 ? -8.609 -26.734 -27.203 1 96.25 44 SER B C 1
ATOM 3494 O O . SER B 1 44 ? -8.672 -25.922 -26.281 1 96.25 44 SER B O 1
ATOM 3496 N N . ARG B 1 45 ? -9.492 -26.797 -28.094 1 95.62 45 ARG B N 1
ATOM 3497 C CA . ARG B 1 45 ? -10.711 -26 -28 1 95.62 45 ARG B CA 1
ATOM 3498 C C . ARG B 1 45 ? -11.516 -26.375 -26.766 1 95.62 45 ARG B C 1
ATOM 3500 O O . ARG B 1 45 ? -12.133 -25.5 -26.141 1 95.62 45 ARG B O 1
ATOM 3507 N N . ASP B 1 46 ? -11.461 -27.625 -26.406 1 95.94 46 ASP B N 1
ATOM 3508 C CA . ASP B 1 46 ? -12.109 -28.062 -25.172 1 95.94 46 ASP B CA 1
ATOM 3509 C C . ASP B 1 46 ? -11.484 -27.391 -23.953 1 95.94 46 ASP B C 1
ATOM 3511 O O . ASP B 1 46 ? -12.195 -26.969 -23.047 1 95.94 46 ASP B O 1
ATOM 3515 N N . ASP B 1 47 ? -10.164 -27.344 -23.969 1 96.06 47 ASP B N 1
ATOM 3516 C CA . ASP B 1 47 ? -9.461 -26.641 -22.906 1 96.06 47 ASP B CA 1
ATOM 3517 C C . ASP B 1 47 ? -9.898 -25.172 -22.844 1 96.06 47 ASP B C 1
ATOM 3519 O O . ASP B 1 47 ? -10.188 -24.656 -21.766 1 96.06 47 ASP B O 1
ATOM 3523 N N . MET B 1 48 ? -9.93 -24.562 -24.047 1 96.5 48 MET B N 1
ATOM 3524 C CA . MET B 1 48 ? -10.32 -23.156 -24.125 1 96.5 48 MET B CA 1
ATOM 3525 C C . MET B 1 48 ? -11.727 -22.953 -23.562 1 96.5 48 MET B C 1
ATOM 3527 O O . MET B 1 48 ? -11.977 -21.984 -22.844 1 96.5 48 MET B O 1
ATOM 3531 N N . ASN B 1 49 ? -12.617 -23.891 -23.859 1 96.19 49 ASN B N 1
ATOM 3532 C CA . ASN B 1 49 ? -13.992 -23.812 -23.375 1 96.19 49 ASN B CA 1
ATOM 3533 C C . ASN B 1 49 ? -14.047 -23.969 -21.859 1 96.19 49 ASN B C 1
ATOM 3535 O O . ASN B 1 49 ? -14.898 -23.359 -21.203 1 96.19 49 ASN B O 1
ATOM 3539 N N . GLU B 1 50 ? -13.234 -24.797 -21.375 1 95.88 50 GLU B N 1
ATOM 3540 C CA . GLU B 1 50 ? -13.195 -24.984 -19.938 1 95.88 50 GLU B CA 1
ATOM 3541 C C . GLU B 1 50 ? -12.727 -23.719 -19.219 1 95.88 50 GLU B C 1
ATOM 3543 O O . GLU B 1 50 ? -13.203 -23.391 -18.141 1 95.88 50 GLU B O 1
ATOM 3548 N N . ILE B 1 51 ? -11.797 -23.031 -19.812 1 95.19 51 ILE B N 1
ATOM 3549 C CA . ILE B 1 51 ? -11.195 -21.844 -19.203 1 95.19 51 ILE B CA 1
ATOM 3550 C C . ILE B 1 51 ? -12.125 -20.641 -19.359 1 95.19 51 ILE B C 1
ATOM 3552 O O . ILE B 1 51 ? -12.422 -19.953 -18.391 1 95.19 51 ILE B O 1
ATOM 3556 N N . PHE B 1 52 ? -12.609 -20.406 -20.625 1 94.38 52 PHE B N 1
ATOM 3557 C CA . PHE B 1 52 ? -13.219 -19.125 -20.969 1 94.38 52 PHE B CA 1
ATOM 3558 C C . PHE B 1 52 ? -14.719 -19.266 -21.141 1 94.38 52 PHE B C 1
ATOM 3560 O O . PHE B 1 52 ? -15.438 -18.281 -21.281 1 94.38 52 PHE B O 1
ATOM 3567 N N . LYS B 1 53 ? -15.195 -20.531 -21.188 1 93.62 53 LYS B N 1
ATOM 3568 C CA . LYS B 1 53 ? -16.625 -20.828 -21.312 1 93.62 53 LYS B CA 1
ATOM 3569 C C . LYS B 1 53 ? -17.219 -20.125 -22.531 1 93.62 53 LYS B C 1
ATOM 3571 O O . LYS B 1 53 ? -16.734 -20.281 -23.656 1 93.62 53 LYS B O 1
ATOM 3576 N N . GLU B 1 54 ? -18.203 -19.281 -22.359 1 89 54 GLU B N 1
ATOM 3577 C CA . GLU B 1 54 ? -18.938 -18.672 -23.469 1 89 54 GLU B CA 1
ATOM 3578 C C . GLU B 1 54 ? -18.016 -17.766 -24.281 1 89 54 GLU B C 1
ATOM 3580 O O . GLU B 1 54 ? -18.281 -17.516 -25.469 1 89 54 GLU B O 1
ATOM 3585 N N . LYS B 1 55 ? -16.906 -17.422 -23.734 1 89.94 55 LYS B N 1
ATOM 3586 C CA . LYS B 1 55 ? -16.031 -16.484 -24.422 1 89.94 55 LYS B CA 1
ATOM 3587 C C . LYS B 1 55 ? -14.93 -17.219 -25.188 1 89.94 55 LYS B C 1
ATOM 3589 O O . LYS B 1 55 ? -14.117 -16.594 -25.875 1 89.94 55 LYS B O 1
ATOM 3594 N N . SER B 1 56 ? -14.883 -18.5 -25.156 1 92.25 56 SER B N 1
ATOM 3595 C CA . SER B 1 56 ? -13.836 -19.328 -25.734 1 92.25 56 SER B CA 1
ATOM 3596 C C . SER B 1 56 ? -13.664 -19.016 -27.219 1 92.25 56 SER B C 1
ATOM 3598 O O . SER B 1 56 ? -12.539 -19 -27.734 1 92.25 56 SER B O 1
ATOM 3600 N N . GLY B 1 57 ? -14.773 -18.781 -27.875 1 91 57 GLY B N 1
ATOM 3601 C CA . GLY B 1 57 ? -14.75 -18.562 -29.312 1 91 57 GLY B CA 1
ATOM 3602 C C . GLY B 1 57 ? -14.125 -17.234 -29.703 1 91 57 GLY B C 1
ATOM 3603 O O . GLY B 1 57 ? -13.766 -17.031 -30.859 1 91 57 GLY B O 1
ATOM 3604 N N . GLN B 1 58 ? -13.969 -16.359 -28.781 1 89.06 58 GLN B N 1
ATOM 3605 C CA . GLN B 1 58 ? -13.445 -15.023 -29.062 1 89.06 58 GLN B CA 1
ATOM 3606 C C . GLN B 1 58 ? -11.922 -15.031 -29.094 1 89.06 58 GLN B C 1
ATOM 3608 O O . GLN B 1 58 ? -11.297 -14.039 -29.484 1 89.06 58 GLN B O 1
ATOM 3613 N N . TYR B 1 59 ? -11.32 -16.172 -28.703 1 91.88 59 TYR B N 1
ATOM 3614 C CA . TYR B 1 59 ? -9.867 -16.219 -28.547 1 91.88 59 TYR B CA 1
ATOM 3615 C C . TYR B 1 59 ? -9.281 -17.344 -29.406 1 91.88 59 TYR B C 1
ATOM 3617 O O . TYR B 1 59 ? -9.898 -18.406 -29.562 1 91.88 59 TYR B O 1
ATOM 3625 N N . PRO B 1 60 ? -8.117 -17.125 -30.031 1 94.25 60 PRO B N 1
ATOM 3626 C CA . PRO B 1 60 ? -7.395 -18.281 -30.578 1 94.25 60 PRO B CA 1
ATOM 3627 C C . PRO B 1 60 ? -6.906 -19.234 -29.5 1 94.25 60 PRO B C 1
ATOM 3629 O O . PRO B 1 60 ? -6.84 -18.875 -28.328 1 94.25 60 PRO B O 1
ATOM 3632 N N . CYS B 1 61 ? -6.66 -20.422 -29.875 1 95.56 61 CYS B N 1
ATOM 3633 C CA . CYS B 1 61 ? -6.098 -21.359 -28.922 1 95.56 61 CYS B CA 1
ATOM 3634 C C . CYS B 1 61 ? -4.738 -20.875 -28.422 1 95.56 61 CYS B C 1
ATOM 3636 O O . CYS B 1 61 ? -3.869 -20.531 -29.219 1 95.56 61 CYS B O 1
ATOM 3638 N N . LEU B 1 62 ? -4.594 -20.859 -27.172 1 96.56 62 LEU B N 1
ATOM 3639 C CA . LEU B 1 62 ? -3.361 -20.375 -26.562 1 96.56 62 LEU B CA 1
ATOM 3640 C C . LEU B 1 62 ? -2.248 -21.406 -26.672 1 96.56 62 LEU B C 1
ATOM 3642 O O . LEU B 1 62 ? -2.5 -22.609 -26.562 1 96.56 62 LEU B O 1
ATOM 3646 N N . LYS B 1 63 ? -1.044 -20.906 -26.922 1 96.5 63 LYS B N 1
ATOM 3647 C CA . LYS B 1 63 ? 0.126 -21.781 -26.922 1 96.5 63 LYS B CA 1
ATOM 3648 C C . LYS B 1 63 ? 0.437 -22.281 -25.516 1 96.5 63 LYS B C 1
ATOM 3650 O O . LYS B 1 63 ? 0.583 -21.484 -24.578 1 96.5 63 LYS B O 1
ATOM 3655 N N . ARG B 1 64 ? 0.436 -23.562 -25.312 1 97.44 64 ARG B N 1
ATOM 3656 C CA . ARG B 1 64 ? 0.794 -24.172 -24.047 1 97.44 64 ARG B CA 1
ATOM 3657 C C . ARG B 1 64 ? 2.309 -24.266 -23.891 1 97.44 64 ARG B C 1
ATOM 3659 O O . ARG B 1 64 ? 3.012 -24.688 -24.797 1 97.44 64 ARG B O 1
ATOM 3666 N N . ILE B 1 65 ? 2.816 -23.844 -22.812 1 97.38 65 ILE B N 1
ATOM 3667 C CA . ILE B 1 65 ? 4.254 -23.828 -22.562 1 97.38 65 ILE B CA 1
ATOM 3668 C C . ILE B 1 65 ? 4.621 -24.922 -21.562 1 97.38 65 ILE B C 1
ATOM 3670 O O . ILE B 1 65 ? 4.043 -24.984 -20.469 1 97.38 65 ILE B O 1
ATOM 3674 N N . LYS B 1 66 ? 5.531 -25.766 -21.938 1 94.06 66 LYS B N 1
ATOM 3675 C CA . LYS B 1 66 ? 6.008 -26.797 -21.031 1 94.06 66 LYS B CA 1
ATOM 3676 C C . LYS B 1 66 ? 7.066 -26.25 -20.062 1 94.06 66 LYS B C 1
ATOM 3678 O O . LYS B 1 66 ? 8.102 -25.75 -20.5 1 94.06 66 LYS B O 1
ATOM 3683 N N . THR B 1 67 ? 6.758 -26.297 -18.812 1 94.31 67 THR B N 1
ATOM 3684 C CA . THR B 1 67 ? 7.68 -25.875 -17.766 1 94.31 67 THR B CA 1
ATOM 3685 C C . THR B 1 67 ? 7.707 -26.875 -16.625 1 94.31 67 THR B C 1
ATOM 3687 O O . THR B 1 67 ? 7.082 -27.938 -16.703 1 94.31 67 THR B O 1
ATOM 3690 N N . SER B 1 68 ? 8.531 -26.594 -15.617 1 94.19 68 SER B N 1
ATOM 3691 C CA . SER B 1 68 ? 8.602 -27.438 -14.422 1 94.19 68 SER B CA 1
ATOM 3692 C C . SER B 1 68 ? 7.449 -27.125 -13.469 1 94.19 68 SER B C 1
ATOM 3694 O O . SER B 1 68 ? 7.254 -27.844 -12.477 1 94.19 68 SER B O 1
ATOM 3696 N N . ILE B 1 69 ? 6.625 -26.109 -13.719 1 96.69 69 ILE B N 1
ATOM 3697 C CA . ILE B 1 69 ? 5.59 -25.641 -12.805 1 96.69 69 ILE B CA 1
ATOM 3698 C C . ILE B 1 69 ? 4.445 -26.656 -12.766 1 96.69 69 ILE B C 1
ATOM 3700 O O . ILE B 1 69 ? 3.998 -27.141 -13.805 1 96.69 69 ILE B O 1
ATOM 3704 N N . ARG B 1 70 ? 4.016 -27.016 -11.602 1 97.38 70 ARG B N 1
ATOM 3705 C CA . ARG B 1 70 ? 2.867 -27.875 -11.336 1 97.38 70 ARG B CA 1
ATOM 3706 C C . ARG B 1 70 ? 1.98 -27.281 -10.242 1 97.38 70 ARG B C 1
ATOM 3708 O O . ARG B 1 70 ? 2.324 -26.25 -9.648 1 97.38 70 ARG B O 1
ATOM 3715 N N . TYR B 1 71 ? 0.838 -27.891 -10.031 1 97.62 71 TYR B N 1
ATOM 3716 C CA . TYR B 1 71 ? -0.064 -27.375 -9.008 1 97.62 71 TYR B CA 1
ATOM 3717 C C . TYR B 1 71 ? -0.776 -28.516 -8.281 1 97.62 71 TYR B C 1
ATOM 3719 O O . TYR B 1 71 ? -0.753 -29.656 -8.742 1 97.62 71 TYR B O 1
ATOM 3727 N N . ASP B 1 72 ? -1.275 -28.234 -7.168 1 97.56 72 ASP B N 1
ATOM 3728 C CA . ASP B 1 72 ? -2.217 -29.078 -6.438 1 97.56 72 ASP B CA 1
ATOM 3729 C C . ASP B 1 72 ? -3.145 -28.234 -5.566 1 97.56 72 ASP B C 1
ATOM 3731 O O . ASP B 1 72 ? -2.865 -27.062 -5.309 1 97.56 72 ASP B O 1
ATOM 3735 N N . VAL B 1 73 ? -4.262 -28.781 -5.215 1 97.94 73 VAL B N 1
ATOM 3736 C CA . VAL B 1 73 ? -5.113 -28.203 -4.184 1 97.94 73 VAL B CA 1
ATOM 3737 C C . VAL B 1 73 ? -5.062 -29.078 -2.926 1 97.94 73 VAL B C 1
ATOM 3739 O O . VAL B 1 73 ? -5.324 -30.281 -2.982 1 97.94 73 VAL B O 1
ATOM 3742 N N . VAL B 1 74 ? -4.727 -28.453 -1.79 1 98.25 74 VAL B N 1
ATOM 3743 C CA . VAL B 1 74 ? -4.473 -29.25 -0.6 1 98.25 74 VAL B CA 1
ATOM 3744 C C . VAL B 1 74 ? -5.094 -28.578 0.622 1 98.25 74 VAL B C 1
ATOM 3746 O O . VAL B 1 74 ? -5.414 -27.391 0.588 1 98.25 74 VAL B O 1
ATOM 3749 N N . TYR B 1 75 ? -5.285 -29.359 1.629 1 97.75 75 TYR B N 1
ATOM 3750 C CA . TYR B 1 75 ? -5.602 -28.859 2.961 1 97.75 75 TYR B CA 1
ATOM 3751 C C . TYR B 1 75 ? -4.344 -28.703 3.805 1 97.75 75 TYR B C 1
ATOM 3753 O O . TYR B 1 75 ? -3.566 -29.656 3.941 1 97.75 75 TYR B O 1
ATOM 3761 N N . ILE B 1 76 ? -4.121 -27.531 4.336 1 97.62 76 ILE B N 1
ATOM 3762 C CA . ILE B 1 76 ? -2.967 -27.266 5.188 1 97.62 76 ILE B CA 1
ATOM 3763 C C . ILE B 1 76 ? -3.404 -27.203 6.648 1 97.62 76 ILE B C 1
ATOM 3765 O O . ILE B 1 76 ? -4.047 -26.25 7.07 1 97.62 76 ILE B O 1
ATOM 3769 N N . GLN B 1 77 ? -2.998 -28.141 7.359 1 96.19 77 GLN B N 1
ATOM 3770 C CA . GLN B 1 77 ? -3.242 -28.156 8.797 1 96.19 77 GLN B CA 1
ATOM 3771 C C . GLN B 1 77 ? -2.336 -27.172 9.523 1 96.19 77 GLN B C 1
ATOM 3773 O O . GLN B 1 77 ? -1.242 -26.859 9.047 1 96.19 77 GLN B O 1
ATOM 3778 N N . PRO B 1 78 ? -2.828 -26.703 10.711 1 96.81 78 PRO B N 1
ATOM 3779 C CA . PRO B 1 78 ? -2.018 -25.766 11.484 1 96.81 78 PRO B CA 1
ATOM 3780 C C . PRO B 1 78 ? -0.615 -26.297 11.773 1 96.81 78 PRO B C 1
ATOM 3782 O O . PRO B 1 78 ? 0.368 -25.562 11.633 1 96.81 78 PRO B O 1
ATOM 3785 N N . SER B 1 79 ? -0.446 -27.531 12.125 1 95.69 79 SER B N 1
ATOM 3786 C CA . SER B 1 79 ? 0.856 -28.109 12.453 1 95.69 79 SER B CA 1
ATOM 3787 C C . SER B 1 79 ? 1.766 -28.141 11.227 1 95.69 79 SER B C 1
ATOM 3789 O O . SER B 1 79 ? 2.963 -27.875 11.328 1 95.69 79 SER B O 1
ATOM 3791 N N . VAL B 1 80 ? 1.177 -28.5 10.109 1 95.5 80 VAL B N 1
ATOM 3792 C CA . VAL B 1 80 ? 1.949 -28.547 8.875 1 95.5 80 VAL B CA 1
ATOM 3793 C C . VAL B 1 80 ? 2.416 -27.141 8.508 1 95.5 80 VAL B C 1
ATOM 3795 O O . VAL B 1 80 ? 3.555 -26.938 8.078 1 95.5 80 VAL B O 1
ATOM 3798 N N . ALA B 1 81 ? 1.448 -26.156 8.633 1 95.81 81 ALA B N 1
ATOM 3799 C CA . ALA B 1 81 ? 1.81 -24.766 8.367 1 95.81 81 ALA B CA 1
ATOM 3800 C C . ALA B 1 81 ? 3.01 -24.344 9.211 1 95.81 81 ALA B C 1
ATOM 3802 O O . ALA B 1 81 ? 3.955 -23.734 8.703 1 95.81 81 ALA B O 1
ATOM 3803 N N . ARG B 1 82 ? 3.002 -24.656 10.461 1 93.44 82 ARG B N 1
ATOM 3804 C CA . ARG B 1 82 ? 4.09 -24.344 11.383 1 93.44 82 ARG B CA 1
ATOM 3805 C C . ARG B 1 82 ? 5.398 -24.984 10.914 1 93.44 82 ARG B C 1
ATOM 3807 O O . ARG B 1 82 ? 6.449 -24.328 10.938 1 93.44 82 ARG B O 1
ATOM 3814 N N . ASP B 1 83 ? 5.336 -26.203 10.516 1 92.19 83 ASP B N 1
ATOM 3815 C CA . ASP B 1 83 ? 6.531 -26.922 10.086 1 92.19 83 ASP B CA 1
ATOM 3816 C C . ASP B 1 83 ? 7.098 -26.344 8.797 1 92.19 83 ASP B C 1
ATOM 3818 O O . ASP B 1 83 ? 8.312 -26.188 8.648 1 92.19 83 ASP B O 1
ATOM 3822 N N . ILE B 1 84 ? 6.207 -26.031 7.871 1 92.19 84 ILE B N 1
ATOM 3823 C CA . ILE B 1 84 ? 6.66 -25.438 6.617 1 92.19 84 ILE B CA 1
ATOM 3824 C C . ILE B 1 84 ? 7.422 -24.141 6.902 1 92.19 84 ILE B C 1
ATOM 3826 O O . ILE B 1 84 ? 8.484 -23.906 6.332 1 92.19 84 ILE B O 1
ATOM 3830 N N . LEU B 1 85 ? 6.828 -23.328 7.734 1 89.25 85 LEU B N 1
ATOM 3831 C CA . LEU B 1 85 ? 7.469 -22.062 8.086 1 89.25 85 LEU B CA 1
ATOM 3832 C C . LEU B 1 85 ? 8.812 -22.312 8.766 1 89.25 85 LEU B C 1
ATOM 3834 O O . LEU B 1 85 ? 9.766 -21.547 8.562 1 89.25 85 LEU B O 1
ATOM 3838 N N . ARG B 1 86 ? 8.906 -23.297 9.523 1 86 86 ARG B N 1
ATOM 3839 C CA . ARG B 1 86 ? 10.109 -23.625 10.289 1 86 86 ARG B CA 1
ATOM 3840 C C . ARG B 1 86 ? 11.227 -24.094 9.375 1 86 86 ARG B C 1
ATOM 3842 O O . ARG B 1 86 ? 12.375 -23.688 9.523 1 86 86 ARG B O 1
ATOM 3849 N N . PHE B 1 87 ? 10.828 -24.938 8.352 1 85.56 87 PHE B N 1
ATOM 3850 C CA . PHE B 1 87 ? 11.867 -25.641 7.625 1 85.56 87 PHE B CA 1
ATOM 3851 C C . PHE B 1 87 ? 12.133 -24.984 6.273 1 85.56 87 PHE B C 1
ATOM 3853 O O . PHE B 1 87 ? 13.148 -25.266 5.629 1 85.56 87 PHE B O 1
ATOM 3860 N N . SER B 1 88 ? 11.125 -24.359 5.668 1 75.12 8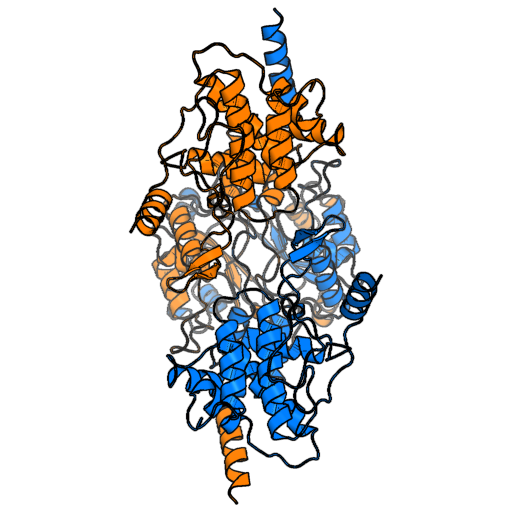8 SER B N 1
ATOM 3861 C CA . SER B 1 88 ? 11.312 -23.719 4.371 1 75.12 88 SER B CA 1
ATOM 3862 C C . SER B 1 88 ? 11.938 -22.328 4.527 1 75.12 88 SER B C 1
ATOM 3864 O O . SER B 1 88 ? 12.133 -21.625 3.539 1 75.12 88 SER B O 1
ATOM 3866 N N . SER B 1 89 ? 12.516 -21.953 5.469 1 57.81 89 SER B N 1
ATOM 3867 C CA . SER B 1 89 ? 12.797 -20.547 5.719 1 57.81 89 SER B CA 1
ATOM 3868 C C . SER B 1 89 ? 13.867 -20.016 4.77 1 57.81 89 SER B C 1
ATOM 3870 O O . SER B 1 89 ? 15.008 -20.484 4.797 1 57.81 89 SER B O 1
ATOM 3872 N N . ARG B 1 90 ? 13.555 -19.906 3.559 1 53.12 90 ARG B N 1
ATOM 3873 C CA . ARG B 1 90 ? 14.531 -19.078 2.863 1 53.12 90 ARG B CA 1
ATOM 3874 C C . ARG B 1 90 ? 14.953 -17.891 3.727 1 53.12 90 ARG B C 1
ATOM 3876 O O . ARG B 1 90 ? 16.109 -17.453 3.662 1 53.12 90 ARG B O 1
ATOM 3883 N N . GLY B 1 91 ? 13.883 -17.25 4.41 1 46.66 91 GLY B N 1
ATOM 3884 C CA . GLY B 1 91 ? 14.094 -16.172 5.352 1 46.66 91 GLY B CA 1
ATOM 3885 C C . GLY B 1 91 ? 14.852 -16.594 6.594 1 46.66 91 GLY B C 1
ATOM 3886 O O . GLY B 1 91 ? 14.953 -15.82 7.555 1 46.66 91 GLY B O 1
ATOM 3887 N N . VAL B 1 92 ? 14.852 -17.875 6.898 1 40.44 92 VAL B N 1
ATOM 3888 C CA . VAL B 1 92 ? 15.648 -18.422 7.984 1 40.44 92 VAL B CA 1
ATOM 3889 C C . VAL B 1 92 ? 17.094 -17.984 7.844 1 40.44 92 VAL B C 1
ATOM 3891 O O . VAL B 1 92 ? 17.953 -18.359 8.648 1 40.44 92 VAL B O 1
ATOM 3894 N N . ILE B 1 93 ? 17.422 -17.594 6.785 1 36.59 93 ILE B N 1
ATOM 3895 C CA . ILE B 1 93 ? 18.844 -17.406 6.602 1 36.59 93 ILE B CA 1
ATOM 3896 C C . ILE B 1 93 ? 19.438 -16.641 7.793 1 36.59 93 ILE B C 1
ATOM 3898 O O . ILE B 1 93 ? 20.594 -16.859 8.164 1 36.59 93 ILE B O 1
ATOM 3902 N N . ASN B 1 94 ? 18.859 -15.398 8.164 1 38.12 94 ASN B N 1
ATOM 3903 C CA . ASN B 1 94 ? 19.641 -14.781 9.227 1 38.12 94 ASN B CA 1
ATOM 3904 C C . ASN B 1 94 ? 19.016 -15.008 10.594 1 38.12 94 ASN B C 1
ATOM 3906 O O . ASN B 1 94 ? 18.047 -14.336 10.961 1 38.12 94 ASN B O 1
ATOM 3910 N N . PRO B 1 95 ? 19.141 -16.234 11.062 1 43.78 95 PRO B N 1
ATOM 3911 C CA . PRO B 1 95 ? 18.625 -16.469 12.414 1 43.78 95 PRO B CA 1
ATOM 3912 C C . PRO B 1 95 ? 18.656 -15.227 13.289 1 43.78 95 PRO B C 1
ATOM 3914 O O . PRO B 1 95 ? 17.875 -15.117 14.234 1 43.78 95 PRO B O 1
ATOM 3917 N N . ASN B 1 96 ? 19.688 -14.508 13.281 1 42.06 96 ASN B N 1
ATOM 3918 C CA . ASN B 1 96 ? 19.891 -13.289 14.055 1 42.06 96 ASN B CA 1
ATOM 3919 C C . ASN B 1 96 ? 19.016 -12.148 13.539 1 42.06 96 ASN B C 1
ATOM 3921 O O . ASN B 1 96 ? 18.891 -11.109 14.188 1 42.06 96 ASN B O 1
ATOM 3925 N N . ASN B 1 97 ? 18.844 -12.148 12.258 1 43.88 97 ASN B N 1
ATOM 3926 C CA . ASN B 1 97 ? 17.969 -11.141 11.68 1 43.88 97 ASN B CA 1
ATOM 3927 C C . ASN B 1 97 ? 16.547 -11.672 11.477 1 43.88 97 ASN B C 1
ATOM 3929 O O . ASN B 1 97 ? 16.359 -12.727 10.875 1 43.88 97 ASN B O 1
ATOM 3933 N N . LYS B 1 98 ? 15.664 -11.648 12.375 1 44.09 98 LYS B N 1
ATOM 3934 C CA . LYS B 1 98 ? 14.266 -12.055 12.414 1 44.09 98 LYS B CA 1
ATOM 3935 C C . LYS B 1 98 ? 13.633 -11.969 11.023 1 44.09 98 LYS B C 1
ATOM 3937 O O . LYS B 1 98 ? 14.07 -11.188 10.18 1 44.09 98 LYS B O 1
ATOM 3942 N N . ASN B 1 99 ? 13 -13.156 10.555 1 44.94 99 ASN B N 1
ATOM 3943 C CA . ASN B 1 99 ? 12.164 -13.383 9.375 1 44.94 99 ASN B CA 1
ATOM 3944 C C . ASN B 1 99 ? 11.461 -12.102 8.93 1 44.94 99 ASN B C 1
ATOM 3946 O O . ASN B 1 99 ? 11.406 -11.133 9.68 1 44.94 99 ASN B O 1
ATOM 3950 N N . ARG B 1 100 ? 11.102 -12.172 7.699 1 53.31 100 ARG B N 1
ATOM 3951 C CA . ARG B 1 100 ? 10.203 -11.148 7.164 1 53.31 100 ARG B CA 1
ATOM 3952 C C . ARG B 1 100 ? 9.219 -10.672 8.227 1 53.31 100 ARG B C 1
ATOM 3954 O O . ARG B 1 100 ? 8.633 -11.484 8.953 1 53.31 100 ARG B O 1
ATOM 3961 N N . ARG B 1 101 ? 9.461 -9.445 8.547 1 59.19 101 ARG B N 1
ATOM 3962 C CA . ARG B 1 101 ? 8.438 -8.898 9.43 1 59.19 101 ARG B CA 1
ATOM 3963 C C . ARG B 1 101 ? 7.047 -9.055 8.82 1 59.19 101 ARG B C 1
ATOM 3965 O O . ARG B 1 101 ? 6.816 -8.672 7.672 1 59.19 101 ARG B O 1
ATOM 3972 N N . ILE B 1 102 ? 6.391 -10.148 9.266 1 74.81 102 ILE B N 1
ATOM 3973 C CA . ILE B 1 102 ? 4.992 -10.359 8.906 1 74.81 102 ILE B CA 1
ATOM 3974 C C . ILE B 1 102 ? 4.102 -9.445 9.742 1 74.81 102 ILE B C 1
ATOM 3976 O O . ILE B 1 102 ? 4.367 -9.227 10.93 1 74.81 102 ILE B O 1
ATOM 3980 N N . SER B 1 103 ? 3.271 -8.789 9.117 1 80.88 103 SER B N 1
ATOM 3981 C CA . SER B 1 103 ? 2.322 -7.91 9.797 1 80.88 103 SER B CA 1
ATOM 3982 C C . SER B 1 103 ? 1.477 -8.68 10.805 1 80.88 103 SER B C 1
ATOM 3984 O O . SER B 1 103 ? 0.699 -9.562 10.43 1 80.88 103 SER B O 1
ATOM 3986 N N . LYS B 1 104 ? 1.573 -8.344 12.039 1 85.19 104 LYS B N 1
ATOM 3987 C CA . LYS B 1 104 ? 0.792 -8.992 13.086 1 85.19 104 LYS B CA 1
ATOM 3988 C C . LYS B 1 104 ? -0.703 -8.758 12.883 1 85.19 104 LYS B C 1
ATOM 3990 O O . LYS B 1 104 ? -1.515 -9.656 13.125 1 85.19 104 LYS B O 1
ATOM 3995 N N . ALA B 1 105 ? -0.994 -7.574 12.438 1 85.12 105 ALA B N 1
ATOM 3996 C CA . ALA B 1 105 ? -2.395 -7.234 12.203 1 85.12 105 ALA B CA 1
ATOM 3997 C C . ALA B 1 105 ? -3 -8.109 11.109 1 85.12 105 ALA B C 1
ATOM 3999 O O . ALA B 1 105 ? -4.121 -8.602 11.25 1 85.12 105 ALA B O 1
ATOM 4000 N N . GLU B 1 106 ? -2.24 -8.398 10.078 1 88.44 106 GLU B N 1
ATOM 4001 C CA . GLU B 1 106 ? -2.727 -9.242 8.992 1 88.44 106 GLU B CA 1
ATOM 4002 C C . GLU B 1 106 ? -2.863 -10.695 9.438 1 88.44 106 GLU B C 1
ATOM 4004 O O . GLU B 1 106 ? -3.838 -11.367 9.094 1 88.44 106 GLU B O 1
ATOM 4009 N N . VAL B 1 107 ? -1.899 -11.133 10.195 1 92.19 107 VAL B N 1
ATOM 4010 C CA . VAL B 1 107 ? -1.932 -12.5 10.695 1 92.19 107 VAL B CA 1
ATOM 4011 C C . VAL B 1 107 ? -3.168 -12.703 11.57 1 92.19 107 VAL B C 1
ATOM 4013 O O . VAL B 1 107 ? -3.875 -13.703 11.43 1 92.19 107 VAL B O 1
ATOM 4016 N N . LYS B 1 108 ? -3.377 -11.734 12.391 1 92.38 108 LYS B N 1
ATOM 4017 C CA . LYS B 1 108 ? -4.539 -11.844 13.273 1 92.38 108 LYS B CA 1
ATOM 4018 C C . LYS B 1 108 ? -5.836 -11.891 12.469 1 92.38 108 LYS B C 1
ATOM 4020 O O . LYS B 1 108 ? -6.719 -12.695 12.75 1 92.38 108 LYS B O 1
ATOM 4025 N N . ARG B 1 109 ? -5.93 -11.109 11.531 1 91.12 109 ARG B N 1
ATOM 4026 C CA . ARG B 1 109 ? -7.121 -11.055 10.695 1 91.12 109 ARG B CA 1
ATOM 4027 C C . ARG B 1 109 ? -7.34 -12.375 9.961 1 91.12 109 ARG B C 1
ATOM 4029 O O . ARG B 1 109 ? -8.453 -12.891 9.93 1 91.12 109 ARG B O 1
ATOM 4036 N N . TYR B 1 110 ? -6.312 -12.898 9.32 1 94 110 TYR B N 1
ATOM 4037 C CA . TYR B 1 110 ? -6.406 -14.156 8.594 1 94 110 TYR B CA 1
ATOM 4038 C C . TYR B 1 110 ? -6.707 -15.312 9.539 1 94 110 TYR B C 1
ATOM 4040 O O . TYR B 1 110 ? -7.5 -16.203 9.219 1 94 110 TYR B O 1
ATOM 4048 N N . THR B 1 111 ? -6.059 -15.273 10.688 1 96.38 111 THR B N 1
ATOM 4049 C CA . THR B 1 111 ? -6.309 -16.312 11.688 1 96.38 111 THR B CA 1
ATOM 4050 C C . THR B 1 111 ? -7.781 -16.328 12.086 1 96.38 111 THR B C 1
ATOM 4052 O O . THR B 1 111 ? -8.391 -17.391 12.156 1 96.38 111 THR B O 1
ATOM 4055 N N . THR B 1 112 ? -8.305 -15.148 12.32 1 94.38 112 THR B N 1
ATOM 4056 C CA . THR B 1 112 ? -9.711 -15.039 12.68 1 94.38 112 THR B CA 1
ATOM 4057 C C . THR B 1 112 ? -10.602 -15.57 11.562 1 94.38 112 THR B C 1
ATOM 4059 O O . THR B 1 112 ? -11.562 -16.297 11.82 1 94.38 112 THR B O 1
ATOM 4062 N N . ALA B 1 113 ? -10.328 -15.242 10.375 1 93.25 113 ALA B N 1
ATOM 4063 C CA . ALA B 1 113 ? -11.109 -15.719 9.234 1 93.25 113 ALA B CA 1
ATOM 4064 C C . ALA B 1 113 ? -11.086 -17.234 9.148 1 93.25 113 ALA B C 1
ATOM 4066 O O . ALA B 1 113 ? -12.117 -17.875 8.891 1 93.25 113 ALA B O 1
ATOM 4067 N N . MET B 1 114 ? -9.945 -17.859 9.352 1 95.88 114 MET B N 1
ATOM 4068 C CA . MET B 1 114 ? -9.812 -19.312 9.32 1 95.88 114 MET B CA 1
ATOM 4069 C C . MET B 1 114 ? -10.602 -19.953 10.461 1 95.88 114 MET B C 1
ATOM 4071 O O . MET B 1 114 ? -11.328 -20.922 10.25 1 95.88 114 MET B O 1
ATOM 4075 N N . ASN B 1 115 ? -10.469 -19.328 11.625 1 96.5 115 ASN B N 1
ATOM 4076 C CA . ASN B 1 115 ? -11.172 -19.859 12.789 1 96.5 115 ASN B CA 1
ATOM 4077 C C . ASN B 1 115 ? -12.688 -19.719 12.641 1 96.5 115 ASN B C 1
ATOM 4079 O O . ASN B 1 115 ? -13.438 -20.594 13.094 1 96.5 115 ASN B O 1
ATOM 4083 N N . ASP B 1 116 ? -13.117 -18.625 12.031 1 94.19 116 ASP B N 1
ATOM 4084 C CA . ASP B 1 116 ? -14.539 -18.375 11.82 1 94.19 116 ASP B CA 1
ATOM 4085 C C . ASP B 1 116 ? -15.055 -19.125 10.594 1 94.19 116 ASP B C 1
ATOM 4087 O O . ASP B 1 116 ? -16.219 -18.984 10.219 1 94.19 116 ASP B O 1
ATOM 4091 N N . GLU B 1 117 ? -14.188 -19.875 9.906 1 94 117 GLU B N 1
ATOM 4092 C CA . GLU B 1 117 ? -14.523 -20.656 8.719 1 94 117 GLU B CA 1
ATOM 4093 C C . GLU B 1 117 ? -15.023 -19.781 7.586 1 94 117 GLU B C 1
ATOM 4095 O O . GLU B 1 117 ? -16.031 -20.094 6.945 1 94 117 GLU B O 1
ATOM 4100 N N . ARG B 1 118 ? -14.406 -18.703 7.445 1 92.44 118 ARG B N 1
ATOM 4101 C CA . ARG B 1 118 ? -14.727 -17.719 6.414 1 92.44 118 ARG B CA 1
ATOM 4102 C C . ARG B 1 118 ? -13.523 -17.469 5.512 1 92.44 118 ARG B C 1
ATOM 4104 O O . ARG B 1 118 ? -13.211 -16.312 5.203 1 92.44 118 ARG B O 1
ATOM 4111 N N . TRP B 1 119 ? -12.82 -18.547 5.188 1 94.88 119 TRP B N 1
ATOM 4112 C CA . TRP B 1 119 ? -11.68 -18.438 4.285 1 94.88 119 TRP B CA 1
ATOM 4113 C C . TRP B 1 119 ? -12.078 -18.797 2.854 1 94.88 119 TRP B C 1
ATOM 4115 O O . TRP B 1 119 ? -12.648 -19.859 2.605 1 94.88 119 TRP B O 1
ATOM 4125 N N . CYS B 1 120 ? -11.773 -17.891 1.957 1 93.5 120 CYS B N 1
ATOM 4126 C CA . CYS B 1 120 ? -12.133 -18.078 0.556 1 93.5 120 CYS B CA 1
ATOM 4127 C C . CYS B 1 120 ? -11.031 -18.812 -0.199 1 93.5 120 CYS B C 1
ATOM 4129 O O . CYS B 1 120 ? -9.852 -18.547 0.005 1 93.5 120 CYS B O 1
ATOM 4131 N N . LEU B 1 121 ? -11.43 -19.703 -1.037 1 95.31 121 LEU B N 1
ATOM 4132 C CA . LEU B 1 121 ? -10.5 -20.328 -1.971 1 95.31 121 LEU B CA 1
ATOM 4133 C C . LEU B 1 121 ? -10.406 -19.516 -3.266 1 95.31 121 LEU B C 1
ATOM 4135 O O . LEU B 1 121 ? -11.195 -19.734 -4.188 1 95.31 121 LEU B O 1
ATOM 4139 N N . THR B 1 122 ? -9.5 -18.578 -3.49 1 91.88 122 THR B N 1
ATOM 4140 C CA . THR B 1 122 ? -9.461 -17.547 -4.523 1 91.88 122 THR B CA 1
ATOM 4141 C C . THR B 1 122 ? -8.656 -18.016 -5.73 1 91.88 122 THR B C 1
ATOM 4143 O O . THR B 1 122 ? -8.672 -17.375 -6.781 1 91.88 122 THR B O 1
ATOM 4146 N N . GLY B 1 123 ? -7.848 -18.922 -5.719 1 92.81 123 GLY B N 1
ATOM 4147 C CA . GLY B 1 123 ? -6.914 -19.312 -6.758 1 92.81 123 GLY B CA 1
ATOM 4148 C C . GLY B 1 123 ? -5.508 -18.797 -6.535 1 92.81 123 GLY B C 1
ATOM 4149 O O . GLY B 1 123 ? -4.57 -19.203 -7.227 1 92.81 123 GLY B O 1
ATOM 4150 N N . GLU B 1 124 ? -5.359 -17.844 -5.637 1 94.31 124 GLU B N 1
ATOM 4151 C CA . GLU B 1 124 ? -4.012 -17.422 -5.277 1 94.31 124 GLU B CA 1
ATOM 4152 C C . GLU B 1 124 ? -3.248 -18.516 -4.559 1 94.31 124 GLU B C 1
ATOM 4154 O O . GLU B 1 124 ? -3.664 -18.984 -3.494 1 94.31 124 GLU B O 1
ATOM 4159 N N . PRO B 1 125 ? -2.156 -18.875 -5.039 1 97.44 125 PRO B N 1
ATOM 4160 C CA . PRO B 1 125 ? -1.483 -20.047 -4.496 1 97.44 125 PRO B CA 1
ATOM 4161 C C . PRO B 1 125 ? -0.442 -19.703 -3.436 1 97.44 125 PRO B C 1
ATOM 4163 O O . PRO B 1 125 ? -0.038 -18.547 -3.32 1 97.44 125 PRO B O 1
ATOM 4166 N N . ILE B 1 126 ? -0.181 -20.703 -2.631 1 96.12 126 ILE B N 1
ATOM 4167 C CA . ILE B 1 126 ? 1.128 -20.75 -1.99 1 96.12 126 ILE B CA 1
ATOM 4168 C C . ILE B 1 126 ? 2.174 -21.234 -2.992 1 96.12 126 ILE B C 1
ATOM 4170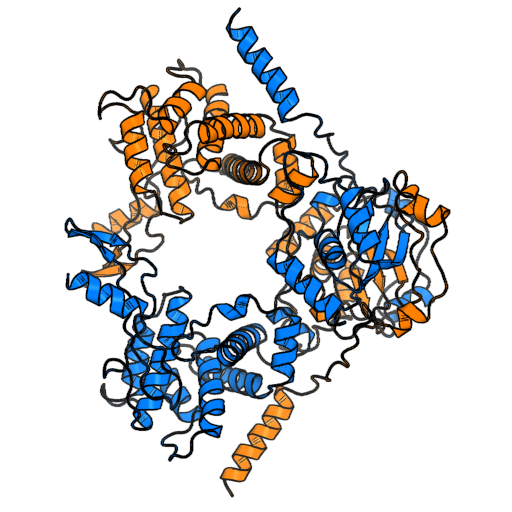 O O . ILE B 1 126 ? 1.958 -22.234 -3.693 1 96.12 126 ILE B O 1
ATOM 4174 N N . VAL B 1 127 ? 3.301 -20.578 -3.102 1 95.62 127 VAL B N 1
ATOM 4175 C CA . VAL B 1 127 ? 4.258 -20.875 -4.16 1 95.62 127 VAL B CA 1
ATOM 4176 C C . VAL B 1 127 ? 5.543 -21.438 -3.555 1 95.62 127 VAL B C 1
ATOM 4178 O O . VAL B 1 127 ? 6.098 -20.859 -2.619 1 95.62 127 VAL B O 1
ATOM 4181 N N . PHE B 1 128 ? 5.992 -22.547 -4.09 1 94.12 128 PHE B N 1
ATOM 4182 C CA . PHE B 1 128 ? 7.262 -23.156 -3.725 1 94.12 128 PHE B CA 1
ATOM 4183 C C . PHE B 1 128 ? 8.219 -23.172 -4.914 1 94.12 128 PHE B C 1
ATOM 4185 O O . PHE B 1 128 ? 7.797 -23.438 -6.047 1 94.12 128 PHE B O 1
ATOM 4192 N N . SER B 1 129 ? 9.43 -22.891 -4.672 1 92.38 129 SER B N 1
ATOM 4193 C CA . SER B 1 129 ? 10.453 -22.984 -5.703 1 92.38 129 SER B CA 1
ATOM 4194 C C . SER B 1 129 ? 10.75 -24.438 -6.066 1 92.38 129 SER B C 1
ATOM 4196 O O . SER B 1 129 ? 10.25 -25.359 -5.422 1 92.38 129 SER B O 1
ATOM 4198 N N . ASP B 1 130 ? 11.523 -24.562 -7.105 1 92.06 130 ASP B N 1
ATOM 4199 C CA . ASP B 1 130 ? 11.914 -25.891 -7.574 1 92.06 130 ASP B CA 1
ATOM 4200 C C . ASP B 1 130 ? 12.82 -26.594 -6.562 1 92.06 130 ASP B C 1
ATOM 4202 O O . ASP B 1 130 ? 12.969 -27.812 -6.586 1 92.06 130 ASP B O 1
ATOM 4206 N N . ASP B 1 131 ? 13.406 -25.891 -5.602 1 88.56 131 ASP B N 1
ATOM 4207 C CA . ASP B 1 131 ? 14.242 -26.484 -4.562 1 88.56 131 ASP B CA 1
ATOM 4208 C C . ASP B 1 131 ? 13.445 -26.703 -3.277 1 88.56 131 ASP B C 1
ATOM 4210 O O . ASP B 1 131 ? 14.016 -27.062 -2.246 1 88.56 131 ASP B O 1
ATOM 4214 N N . GLY B 1 132 ? 12.141 -26.391 -3.352 1 90.12 132 GLY B N 1
ATOM 4215 C CA . GLY B 1 132 ? 11.273 -26.719 -2.229 1 90.12 132 GLY B CA 1
ATOM 4216 C C . GLY B 1 132 ? 11.156 -25.594 -1.219 1 90.12 132 GLY B C 1
ATOM 4217 O O . GLY B 1 132 ? 10.664 -25.781 -0.109 1 90.12 132 GLY B O 1
ATOM 4218 N N . GLU B 1 133 ? 11.625 -24.422 -1.592 1 88.62 133 GLU B N 1
ATOM 4219 C CA . GLU B 1 133 ? 11.57 -23.281 -0.684 1 88.62 133 GLU B CA 1
ATOM 4220 C C . GLU B 1 133 ? 10.273 -22.5 -0.856 1 88.62 133 GLU B C 1
ATOM 4222 O O . GLU B 1 133 ? 9.797 -22.312 -1.979 1 88.62 133 GLU B O 1
ATOM 4227 N N . LEU B 1 134 ? 9.766 -22.047 0.254 1 90.94 134 LEU B N 1
ATOM 4228 C CA . LEU B 1 134 ? 8.562 -21.219 0.227 1 90.94 134 LEU B CA 1
ATOM 4229 C C . LEU B 1 134 ? 8.859 -19.844 -0.372 1 90.94 134 LEU B C 1
ATOM 4231 O O . LEU B 1 134 ? 9.688 -19.094 0.159 1 90.94 134 LEU B O 1
ATOM 4235 N N . LEU B 1 135 ? 8.234 -19.5 -1.465 1 90.06 135 LEU B N 1
ATOM 4236 C CA . LEU B 1 135 ? 8.438 -18.219 -2.131 1 90.06 135 LEU B CA 1
ATOM 4237 C C . LEU B 1 135 ? 7.316 -17.25 -1.786 1 90.06 135 LEU B C 1
ATOM 4239 O O . LEU B 1 135 ? 7.535 -16.031 -1.751 1 90.06 135 LEU B O 1
ATOM 4243 N N . ASN B 1 136 ? 6.102 -17.75 -1.589 1 91.56 136 ASN B N 1
ATOM 4244 C CA . ASN B 1 136 ? 4.91 -16.953 -1.333 1 91.56 136 ASN B CA 1
ATOM 4245 C C . ASN B 1 136 ? 3.924 -17.688 -0.427 1 91.56 136 ASN B C 1
ATOM 4247 O O . ASN B 1 136 ? 3.707 -18.891 -0.584 1 91.56 136 ASN B O 1
ATOM 4251 N N . GLY B 1 137 ? 3.336 -16.922 0.508 1 92.75 137 GLY B N 1
ATOM 4252 C CA . GLY B 1 137 ? 2.326 -17.516 1.373 1 92.75 137 GLY B CA 1
ATOM 4253 C C . GLY B 1 137 ? 2.719 -17.5 2.838 1 92.75 137 GLY B C 1
ATOM 4254 O O . GLY B 1 137 ? 2.051 -18.125 3.668 1 92.75 137 GLY B O 1
ATOM 4255 N N . HIS B 1 138 ? 3.713 -16.812 3.225 1 90.69 138 HIS B N 1
ATOM 4256 C CA . HIS B 1 138 ? 4.223 -16.797 4.59 1 90.69 138 HIS B CA 1
ATOM 4257 C C . HIS B 1 138 ? 3.16 -16.328 5.574 1 90.69 138 HIS B C 1
ATOM 4259 O O . HIS B 1 138 ? 2.951 -16.938 6.617 1 90.69 138 HIS B O 1
ATOM 4265 N N . THR B 1 139 ? 2.494 -15.227 5.238 1 90.88 139 THR B N 1
ATOM 4266 C CA . THR B 1 139 ? 1.472 -14.68 6.125 1 90.88 139 THR B CA 1
ATOM 4267 C C . THR B 1 139 ? 0.313 -15.656 6.281 1 90.88 139 THR B C 1
ATOM 4269 O O . THR B 1 139 ? -0.192 -15.859 7.391 1 90.88 139 THR B O 1
ATOM 4272 N N . ARG B 1 140 ? -0.12 -16.281 5.18 1 94.69 140 ARG B N 1
ATOM 4273 C CA . ARG B 1 140 ? -1.207 -17.25 5.23 1 94.69 140 ARG B CA 1
ATOM 4274 C C . ARG B 1 140 ? -0.821 -18.453 6.07 1 94.69 140 ARG B C 1
ATOM 4276 O O . ARG B 1 140 ? -1.623 -18.953 6.871 1 94.69 140 ARG B O 1
ATOM 4283 N N . LEU B 1 141 ? 0.423 -18.922 5.895 1 94.44 141 LEU B N 1
ATOM 4284 C CA . LEU B 1 141 ? 0.888 -20.078 6.664 1 94.44 141 LEU B CA 1
ATOM 4285 C C . LEU B 1 141 ? 1.032 -19.719 8.141 1 94.44 141 LEU B C 1
ATOM 4287 O O . LEU B 1 141 ? 0.69 -20.516 9.008 1 94.44 141 LEU B O 1
ATOM 4291 N N . GLU B 1 142 ? 1.555 -18.531 8.422 1 93.56 142 GLU B N 1
ATOM 4292 C CA . GLU B 1 142 ? 1.64 -18.094 9.805 1 93.56 142 GLU B CA 1
ATOM 4293 C C . GLU B 1 142 ? 0.257 -18.016 10.445 1 93.56 142 GLU B C 1
ATOM 4295 O O . GLU B 1 142 ? 0.083 -18.391 11.609 1 93.56 142 GLU B O 1
ATOM 4300 N N . SER B 1 143 ? -0.656 -17.531 9.695 1 95.56 143 SER B N 1
ATOM 4301 C CA . SER B 1 143 ? -2.027 -17.438 10.188 1 95.56 143 SER B CA 1
ATOM 4302 C C . SER B 1 143 ? -2.605 -18.828 10.445 1 95.56 143 SER B C 1
ATOM 4304 O O . SER B 1 143 ? -3.266 -19.047 11.461 1 95.56 143 SER B O 1
ATOM 4306 N N . ALA B 1 144 ? -2.383 -19.719 9.508 1 97.19 144 ALA B N 1
ATOM 4307 C CA . ALA B 1 144 ? -2.842 -21.094 9.695 1 97.19 144 ALA B CA 1
ATOM 4308 C C . ALA B 1 144 ? -2.215 -21.719 10.93 1 97.19 144 ALA B C 1
ATOM 4310 O O . ALA B 1 144 ? -2.895 -22.406 11.703 1 97.19 144 ALA B O 1
ATOM 4311 N N . ALA B 1 145 ? -0.911 -21.5 11.117 1 96.06 145 ALA B N 1
ATOM 4312 C CA . ALA B 1 145 ? -0.199 -22.031 12.273 1 96.06 145 ALA B CA 1
ATOM 4313 C C . ALA B 1 145 ? -0.824 -21.531 13.578 1 96.06 145 ALA B C 1
ATOM 4315 O O . ALA B 1 145 ? -0.804 -22.234 14.586 1 96.06 145 ALA B O 1
ATOM 4316 N N . ASN B 1 146 ? -1.354 -20.391 13.562 1 96.06 146 ASN B N 1
ATOM 4317 C CA . ASN B 1 146 ? -1.957 -19.781 14.742 1 96.06 146 ASN B CA 1
ATOM 4318 C C . ASN B 1 146 ? -3.449 -20.078 14.836 1 96.06 146 ASN B C 1
ATOM 4320 O O . ASN B 1 146 ? -4.113 -19.672 15.789 1 96.06 146 ASN B O 1
ATOM 4324 N N . SER B 1 147 ? -3.994 -20.688 13.844 1 97.19 147 SER B N 1
ATOM 4325 C CA . SER B 1 147 ? -5.418 -21 13.82 1 97.19 147 SER B CA 1
ATOM 4326 C C . SER B 1 147 ? -5.688 -22.406 14.375 1 97.19 147 SER B C 1
ATOM 4328 O O . SER B 1 147 ? -4.754 -23.188 14.578 1 97.19 147 SER B O 1
ATOM 4330 N N . SER B 1 148 ? -6.93 -22.703 14.648 1 95.69 148 SER B N 1
ATOM 4331 C CA . SER B 1 148 ? -7.312 -24.031 15.117 1 95.69 148 SER B CA 1
ATOM 4332 C C . SER B 1 148 ? -7.762 -24.922 13.961 1 95.69 148 SER B C 1
ATOM 4334 O O . SER B 1 148 ? -7.863 -26.141 14.109 1 95.69 148 SER B O 1
ATOM 4336 N N . LYS B 1 149 ? -7.965 -24.469 12.758 1 94.19 149 LYS B N 1
ATOM 4337 C CA . LYS B 1 149 ? -8.625 -25.25 11.719 1 94.19 149 LYS B CA 1
ATOM 4338 C C . LYS B 1 149 ? -7.742 -25.359 10.477 1 94.19 149 LYS B C 1
ATOM 4340 O O . LYS B 1 149 ? -7.852 -26.328 9.719 1 94.19 149 LYS B O 1
ATOM 4345 N N . GLY B 1 150 ? -6.898 -24.422 10.148 1 95.81 150 GLY B N 1
ATOM 4346 C CA . GLY B 1 150 ? -6.172 -24.391 8.883 1 95.81 150 GLY B CA 1
ATOM 4347 C C . GLY B 1 150 ? -7.012 -23.891 7.727 1 95.81 150 GLY B C 1
ATOM 4348 O O . GLY B 1 150 ? -7.941 -23.094 7.922 1 95.81 150 GLY B O 1
ATOM 4349 N N . PHE B 1 151 ? -6.605 -24.328 6.438 1 97.56 151 PHE B N 1
ATOM 4350 C CA . PHE B 1 151 ? -7.348 -23.844 5.281 1 97.56 151 PHE B CA 1
ATOM 4351 C C . PHE B 1 151 ? -7.004 -24.656 4.039 1 97.56 151 PHE B C 1
ATOM 4353 O O . PHE B 1 151 ? -5.961 -25.297 3.984 1 97.56 151 PHE B O 1
ATOM 4360 N N . ILE B 1 152 ? -7.906 -24.734 3.113 1 97.62 152 ILE B N 1
ATOM 4361 C CA . ILE B 1 152 ? -7.699 -25.312 1.79 1 97.62 152 ILE B CA 1
ATOM 4362 C C . ILE B 1 152 ? -7.098 -24.266 0.858 1 97.62 152 ILE B C 1
ATOM 4364 O O . ILE B 1 152 ? -7.531 -23.109 0.85 1 97.62 152 ILE B O 1
ATOM 4368 N N . THR B 1 153 ? -6.066 -24.641 0.106 1 97.75 153 THR B N 1
ATOM 4369 C CA . THR B 1 153 ? -5.422 -23.672 -0.774 1 97.75 153 THR B CA 1
ATOM 4370 C C . THR B 1 153 ? -4.848 -24.359 -2.006 1 97.75 153 THR B C 1
ATOM 4372 O O . THR B 1 153 ? -4.707 -25.578 -2.031 1 97.75 153 THR B O 1
ATOM 4375 N N . VAL B 1 154 ? -4.621 -23.578 -3.025 1 97.75 154 VAL B N 1
ATOM 4376 C CA . VAL B 1 154 ? -3.854 -24 -4.191 1 97.75 154 VAL B CA 1
ATOM 4377 C C . VAL B 1 154 ? -2.359 -23.891 -3.895 1 97.75 154 VAL B C 1
ATOM 4379 O O . VAL B 1 154 ? -1.911 -22.922 -3.287 1 97.75 154 VAL B O 1
ATOM 4382 N N . ILE B 1 155 ? -1.559 -24.859 -4.262 1 98.06 155 ILE B N 1
ATOM 4383 C CA . ILE B 1 155 ? -0.104 -24.766 -4.211 1 98.06 155 ILE B CA 1
ATOM 4384 C C . ILE B 1 155 ? 0.466 -24.828 -5.629 1 98.06 155 ILE B C 1
ATOM 4386 O O . ILE B 1 155 ? 0.007 -25.609 -6.457 1 98.06 155 ILE B O 1
ATOM 4390 N N . ILE B 1 156 ? 1.331 -23.984 -5.953 1 98 156 ILE B N 1
ATOM 4391 C CA . ILE B 1 156 ? 2.15 -24.016 -7.16 1 98 156 ILE B CA 1
ATOM 4392 C C . ILE B 1 156 ? 3.607 -24.281 -6.789 1 98 156 ILE B C 1
ATOM 4394 O O . ILE B 1 156 ? 4.141 -23.656 -5.867 1 98 156 ILE B O 1
ATOM 4398 N N . TYR B 1 157 ? 4.176 -25.234 -7.438 1 97 157 TYR B N 1
ATOM 4399 C CA . TYR B 1 157 ? 5.559 -25.562 -7.125 1 97 157 TYR B CA 1
ATOM 4400 C C . TYR B 1 157 ? 6.359 -25.812 -8.398 1 97 157 TYR B C 1
ATOM 4402 O O . TYR B 1 157 ? 5.805 -25.797 -9.5 1 97 157 TYR B O 1
ATOM 4410 N N . GLY B 1 158 ? 7.652 -25.875 -8.266 1 95.81 158 GLY B N 1
ATOM 4411 C CA . GLY B 1 158 ? 8.523 -26.047 -9.414 1 95.81 158 GLY B CA 1
ATOM 4412 C C . GLY B 1 158 ? 8.93 -24.75 -10.07 1 95.81 158 GLY B C 1
ATOM 4413 O O . GLY B 1 158 ? 9.281 -24.719 -11.258 1 95.81 158 GLY B O 1
ATOM 4414 N N . VAL B 1 159 ? 8.789 -23.609 -9.398 1 93.94 159 VAL B N 1
ATOM 4415 C CA . VAL B 1 159 ? 9.211 -22.312 -9.93 1 93.94 159 VAL B CA 1
ATOM 4416 C C . VAL B 1 159 ? 10.734 -22.234 -9.961 1 93.94 159 VAL B C 1
ATOM 4418 O O . VAL B 1 159 ? 11.391 -22.406 -8.93 1 93.94 159 VAL B O 1
ATOM 4421 N N . THR B 1 160 ? 11.32 -21.953 -11.117 1 90.62 160 THR B N 1
ATOM 4422 C CA . THR B 1 160 ? 12.773 -22.031 -11.25 1 90.62 160 THR B CA 1
ATOM 4423 C C . THR B 1 160 ? 13.375 -20.641 -11.461 1 90.62 160 THR B C 1
ATOM 4425 O O . THR B 1 160 ? 14.594 -20.469 -11.398 1 90.62 160 THR B O 1
ATOM 4428 N N . ASP B 1 161 ? 12.508 -19.656 -11.773 1 86.56 161 ASP B N 1
ATOM 4429 C CA . ASP B 1 161 ? 13.055 -18.312 -11.938 1 86.56 161 ASP B CA 1
ATOM 4430 C C . ASP B 1 161 ? 13.672 -17.797 -10.633 1 86.56 161 ASP B C 1
ATOM 4432 O O . ASP B 1 161 ? 12.977 -17.625 -9.633 1 86.56 161 ASP B O 1
ATOM 4436 N N . ASP B 1 162 ? 14.891 -17.5 -10.664 1 78.56 162 ASP B N 1
ATOM 4437 C CA . ASP B 1 162 ? 15.648 -17.156 -9.469 1 78.56 162 ASP B CA 1
ATOM 4438 C C . ASP B 1 162 ? 15.164 -15.828 -8.875 1 78.56 162 ASP B C 1
ATOM 4440 O O . ASP B 1 162 ? 15.242 -15.625 -7.66 1 78.56 162 ASP B O 1
ATOM 4444 N N . LEU B 1 163 ? 14.664 -15.023 -9.695 1 86 163 LEU B N 1
ATOM 4445 C CA . LEU B 1 163 ? 14.281 -13.688 -9.242 1 86 163 LEU B CA 1
ATOM 4446 C C . LEU B 1 163 ? 12.797 -13.633 -8.906 1 86 163 LEU B C 1
ATOM 4448 O O . LEU B 1 163 ? 12.266 -12.562 -8.594 1 86 163 LEU B O 1
ATOM 4452 N N . SER B 1 164 ? 12.164 -14.773 -8.906 1 87.81 164 SER B N 1
ATOM 4453 C CA . SER B 1 164 ? 10.727 -14.812 -8.672 1 87.81 164 SER B CA 1
ATOM 4454 C C . SER B 1 164 ? 10.367 -14.172 -7.336 1 87.81 164 SER B C 1
ATOM 4456 O O . SER B 1 164 ? 9.383 -13.438 -7.234 1 87.81 164 SER B O 1
ATOM 4458 N N . PHE B 1 165 ? 11.195 -14.406 -6.301 1 84.31 165 PHE B N 1
ATOM 4459 C CA . PHE B 1 165 ? 10.898 -13.898 -4.965 1 84.31 165 PHE B CA 1
ATOM 4460 C C . PHE B 1 165 ? 10.867 -12.375 -4.969 1 84.31 165 PHE B C 1
ATOM 4462 O O . PHE B 1 165 ? 10.172 -11.758 -4.156 1 84.31 165 PHE B O 1
ATOM 4469 N N . ALA B 1 166 ? 11.578 -11.734 -5.879 1 88.5 166 ALA B N 1
ATOM 4470 C CA . ALA B 1 166 ? 11.664 -10.281 -5.938 1 88.5 166 ALA B CA 1
ATOM 4471 C C . ALA B 1 166 ? 10.531 -9.695 -6.781 1 88.5 166 ALA B C 1
ATOM 4473 O O . ALA B 1 166 ? 10.352 -8.477 -6.836 1 88.5 166 ALA B O 1
ATOM 4474 N N . HIS B 1 167 ? 9.781 -10.562 -7.453 1 91.12 167 HIS B N 1
ATOM 4475 C CA . HIS B 1 167 ? 8.742 -10.102 -8.367 1 91.12 167 HIS B CA 1
ATOM 4476 C C . HIS B 1 167 ? 7.359 -10.555 -7.902 1 91.12 167 HIS B C 1
ATOM 4478 O O . HIS B 1 167 ? 6.352 -10.234 -8.539 1 91.12 167 HIS B O 1
ATOM 4484 N N . ILE B 1 168 ? 7.266 -11.289 -6.805 1 90.31 168 ILE B N 1
ATOM 4485 C CA . ILE B 1 168 ? 6.004 -11.766 -6.246 1 90.31 168 ILE B CA 1
ATOM 4486 C C . ILE B 1 168 ? 5.434 -10.711 -5.297 1 90.31 168 ILE B C 1
ATOM 4488 O O . ILE B 1 168 ? 6.168 -10.109 -4.512 1 90.31 168 ILE B O 1
ATOM 4492 N N . ASP B 1 169 ? 4.148 -10.508 -5.34 1 88.19 169 ASP B N 1
ATOM 4493 C CA . ASP B 1 169 ? 3.412 -9.617 -4.445 1 88.19 169 ASP B CA 1
ATOM 4494 C C . ASP B 1 169 ? 3.947 -8.188 -4.531 1 88.19 169 ASP B C 1
ATOM 4496 O O . ASP B 1 169 ? 4.152 -7.535 -3.504 1 88.19 169 ASP B O 1
ATOM 4500 N N . VAL B 1 170 ? 4.348 -7.773 -5.684 1 85.31 170 VAL B N 1
ATOM 4501 C CA . VAL B 1 170 ? 4.887 -6.426 -5.82 1 85.31 170 VAL B CA 1
ATOM 4502 C C . VAL B 1 170 ? 3.859 -5.527 -6.504 1 85.31 170 VAL B C 1
ATOM 4504 O O . VAL B 1 170 ? 4.059 -4.312 -6.605 1 85.31 170 VAL B O 1
ATOM 4507 N N . GLY B 1 171 ? 2.781 -6.133 -7 1 83.44 171 GLY B N 1
ATOM 4508 C CA . GLY B 1 171 ? 1.712 -5.352 -7.598 1 83.44 171 GLY B CA 1
ATOM 4509 C C . GLY B 1 171 ? 0.841 -4.648 -6.574 1 83.44 171 GLY B C 1
ATOM 4510 O O . GLY B 1 171 ? 0.954 -4.91 -5.371 1 83.44 171 GLY B O 1
ATOM 4511 N N . LYS B 1 172 ? -0.017 -3.844 -6.98 1 83.62 172 LYS B N 1
ATOM 4512 C CA . LYS B 1 172 ? -0.874 -3.055 -6.102 1 83.62 172 LYS B CA 1
ATOM 4513 C C . LYS B 1 172 ? -1.954 -3.924 -5.461 1 83.62 172 LYS B C 1
ATOM 4515 O O . LYS B 1 172 ? -2.445 -4.867 -6.082 1 83.62 172 LYS B O 1
ATOM 4520 N N . ILE B 1 173 ? -2.254 -3.525 -4.332 1 86.75 173 ILE B N 1
ATOM 4521 C CA . ILE B 1 173 ? -3.371 -4.141 -3.621 1 86.75 173 ILE B CA 1
ATOM 4522 C C . ILE B 1 173 ? -4.688 -3.691 -4.246 1 86.75 173 ILE B C 1
ATOM 4524 O O . ILE B 1 173 ? -4.816 -2.545 -4.68 1 86.75 173 ILE B O 1
ATOM 4528 N N . ARG B 1 174 ? -5.547 -4.617 -4.258 1 86.19 174 ARG B N 1
ATOM 4529 C CA . ARG B 1 174 ? -6.895 -4.25 -4.68 1 86.19 174 ARG B CA 1
ATOM 4530 C C . ARG B 1 174 ? -7.586 -3.396 -3.621 1 86.19 174 ARG B C 1
ATOM 4532 O O . ARG B 1 174 ? -7.762 -3.832 -2.482 1 86.19 174 ARG B O 1
ATOM 4539 N N . SER B 1 175 ? -7.992 -2.252 -4.004 1 90.44 175 SER B N 1
ATOM 4540 C CA . SER B 1 175 ? -8.617 -1.341 -3.049 1 90.44 175 SER B CA 1
ATOM 4541 C C . SER B 1 175 ? -10.07 -1.723 -2.787 1 90.44 175 SER B C 1
ATOM 4543 O O . SER B 1 175 ? -10.648 -2.52 -3.527 1 90.44 175 SER B O 1
ATOM 4545 N N . ARG B 1 176 ? -10.633 -1.177 -1.759 1 92.25 176 ARG B N 1
ATOM 4546 C CA . ARG B 1 176 ? -12.047 -1.365 -1.447 1 92.25 176 ARG B CA 1
ATOM 4547 C C . ARG B 1 176 ? -12.93 -0.864 -2.586 1 92.25 176 ARG B C 1
ATOM 4549 O O . ARG B 1 176 ? -13.93 -1.499 -2.928 1 92.25 176 ARG B O 1
ATOM 4556 N N . ALA B 1 177 ? -12.531 0.261 -3.189 1 91 177 ALA B N 1
ATOM 4557 C CA . ALA B 1 177 ? -13.266 0.825 -4.32 1 91 177 ALA B CA 1
ATOM 4558 C C . ALA B 1 177 ? -13.258 -0.13 -5.512 1 91 177 ALA B C 1
ATOM 4560 O O . ALA B 1 177 ? -14.281 -0.322 -6.168 1 91 177 ALA B O 1
ATOM 4561 N N . GLN B 1 178 ? -12.172 -0.758 -5.75 1 86.56 178 GLN B N 1
ATOM 4562 C CA . GLN B 1 178 ? -12.047 -1.679 -6.875 1 86.56 178 GLN B CA 1
ATOM 4563 C C . GLN B 1 178 ? -12.922 -2.916 -6.672 1 86.56 178 GLN B C 1
ATOM 4565 O O . GLN B 1 178 ? -13.516 -3.43 -7.621 1 86.56 178 GLN B O 1
ATOM 4570 N N . VAL B 1 179 ? -12.969 -3.42 -5.453 1 88.38 179 VAL B N 1
ATOM 4571 C CA . VAL B 1 179 ? -13.828 -4.559 -5.141 1 88.38 179 VAL B CA 1
ATOM 4572 C C . VAL B 1 179 ? -15.289 -4.188 -5.398 1 88.38 179 VAL B C 1
ATOM 4574 O O . VAL B 1 179 ? -16.031 -4.977 -5.977 1 88.38 179 VAL B O 1
ATOM 4577 N N . LEU B 1 180 ? -15.648 -3.002 -4.965 1 89 180 LEU B N 1
ATOM 4578 C CA . LEU B 1 180 ? -17.016 -2.549 -5.191 1 89 180 LEU B CA 1
ATOM 4579 C C . LEU B 1 180 ? -17.297 -2.41 -6.684 1 89 180 LEU B C 1
ATOM 4581 O O . LEU B 1 180 ? -18.391 -2.75 -7.145 1 89 180 LEU B O 1
ATOM 4585 N N . GLU B 1 181 ? -16.344 -1.92 -7.387 1 85.5 181 GLU B N 1
ATOM 4586 C CA . GLU B 1 181 ? -16.484 -1.818 -8.836 1 85.5 181 GLU B CA 1
ATOM 4587 C C . GLU B 1 181 ? -16.703 -3.191 -9.469 1 85.5 181 GLU B C 1
ATOM 4589 O O . GLU B 1 181 ? -17.578 -3.363 -10.305 1 85.5 181 GLU B O 1
ATOM 4594 N N . MET B 1 182 ? -15.961 -4.121 -9.031 1 81.19 182 MET B N 1
ATOM 4595 C CA . MET B 1 182 ? -16.047 -5.48 -9.562 1 81.19 182 MET B CA 1
ATOM 4596 C C . MET B 1 182 ? -17.375 -6.129 -9.188 1 81.19 182 MET B C 1
ATOM 4598 O O . MET B 1 182 ? -17.859 -7.016 -9.891 1 81.19 182 MET B O 1
ATOM 4602 N N . ALA B 1 183 ? -17.875 -5.648 -8.031 1 82.56 183 ALA B N 1
ATOM 4603 C CA . ALA B 1 183 ? -19.172 -6.168 -7.582 1 82.56 183 ALA B CA 1
ATOM 4604 C C . ALA B 1 183 ? -20.312 -5.566 -8.391 1 82.56 183 ALA B C 1
ATOM 4606 O O . ALA B 1 183 ? -21.453 -6.004 -8.281 1 82.56 183 ALA B O 1
ATOM 4607 N N . GLY B 1 184 ? -20.062 -4.492 -9.188 1 78.88 184 GLY B N 1
ATOM 4608 C CA . GLY B 1 184 ? -21.047 -3.973 -10.117 1 78.88 184 GLY B CA 1
ATOM 4609 C C . GLY B 1 184 ? -21.844 -2.812 -9.555 1 78.88 184 GLY B C 1
ATOM 4610 O O . GLY B 1 184 ? -22.984 -2.578 -9.977 1 78.88 184 GLY B O 1
ATOM 4611 N N . VAL B 1 185 ? -21.234 -2.098 -8.656 1 83.69 185 VAL B N 1
ATOM 4612 C CA . VAL B 1 185 ? -21.969 -0.942 -8.141 1 83.69 185 VAL B CA 1
ATOM 4613 C C . VAL B 1 185 ? -22.125 0.101 -9.242 1 83.69 185 VAL B C 1
ATOM 4615 O O . VAL B 1 185 ? -21.25 0.249 -10.102 1 83.69 185 VAL B O 1
ATOM 4618 N N . THR B 1 186 ? -23.234 0.825 -9.211 1 83.81 186 THR B N 1
ATOM 4619 C CA . THR B 1 186 ? -23.562 1.737 -10.305 1 83.81 186 THR B CA 1
ATOM 4620 C C . THR B 1 186 ? -23.188 3.172 -9.938 1 83.81 186 THR B C 1
ATOM 4622 O O . THR B 1 186 ? -23.109 4.039 -10.812 1 83.81 186 THR B O 1
ATOM 4625 N N . VAL B 1 187 ? -22.953 3.412 -8.664 1 90.38 187 VAL B N 1
ATOM 4626 C CA . VAL B 1 187 ? -22.484 4.723 -8.234 1 90.38 187 VAL B CA 1
ATOM 4627 C C . VAL B 1 187 ? -20.953 4.727 -8.195 1 90.38 187 VAL B C 1
ATOM 4629 O O . VAL B 1 187 ? -20.312 3.689 -8.391 1 90.38 187 VAL B O 1
ATOM 4632 N N . ASP B 1 188 ? -20.438 5.918 -8.062 1 90 188 ASP B N 1
ATOM 4633 C CA . ASP B 1 188 ? -18.984 6.012 -7.977 1 90 188 ASP B CA 1
ATOM 4634 C C . ASP B 1 188 ? -18.438 5.156 -6.84 1 90 188 ASP B C 1
ATOM 4636 O O . ASP B 1 188 ? -18.719 5.426 -5.668 1 90 188 ASP B O 1
ATOM 4640 N N . ALA B 1 189 ? -17.641 4.145 -7.141 1 91.12 189 ALA B N 1
ATOM 4641 C CA . ALA B 1 189 ? -17.172 3.152 -6.18 1 91.12 189 ALA B CA 1
ATOM 4642 C C . ALA B 1 189 ? -16.219 3.775 -5.172 1 91.12 189 ALA B C 1
ATOM 4644 O O . ALA B 1 189 ? -16.188 3.375 -4.004 1 91.12 189 ALA B O 1
ATOM 4645 N N . SER B 1 190 ? -15.406 4.684 -5.629 1 93.25 190 SER B N 1
ATOM 4646 C CA . SER B 1 190 ? -14.445 5.336 -4.742 1 93.25 190 SER B CA 1
ATOM 4647 C C . SER B 1 190 ? -15.156 6.125 -3.646 1 93.25 190 SER B C 1
ATOM 4649 O O . SER B 1 190 ? -14.82 6.004 -2.469 1 93.25 190 SER B O 1
ATOM 4651 N N . ILE B 1 191 ? -16.141 6.863 -4.043 1 95.38 191 ILE B N 1
ATOM 4652 C CA . ILE B 1 191 ? -16.922 7.637 -3.08 1 95.38 191 ILE B CA 1
ATOM 4653 C C . ILE B 1 191 ? -17.688 6.691 -2.156 1 95.38 191 ILE B C 1
ATOM 4655 O O . ILE B 1 191 ? -17.672 6.863 -0.936 1 95.38 191 ILE B O 1
ATOM 4659 N N . LEU B 1 192 ? -18.281 5.699 -2.766 1 96.31 192 LEU B N 1
ATOM 4660 C CA . LEU B 1 192 ? -19.078 4.75 -2.006 1 96.31 192 LEU B CA 1
ATOM 4661 C C . LEU B 1 192 ? -18.234 4.039 -0.957 1 96.31 192 LEU B C 1
ATOM 4663 O O . LEU B 1 192 ? -18.672 3.85 0.18 1 96.31 192 LEU B O 1
ATOM 4667 N N . SER B 1 193 ? -17.047 3.641 -1.346 1 95.94 193 SER B N 1
ATOM 4668 C CA . SER B 1 193 ? -16.172 2.953 -0.405 1 95.94 193 SER B CA 1
ATOM 4669 C C . SER B 1 193 ? -15.836 3.844 0.786 1 95.94 193 SER B C 1
ATOM 4671 O O . SER B 1 193 ? -15.844 3.389 1.932 1 95.94 193 SER B O 1
ATOM 4673 N N . LYS B 1 194 ? -15.562 5.082 0.551 1 95.88 194 LYS B N 1
ATOM 4674 C CA . LYS B 1 194 ? -15.227 6.02 1.619 1 95.88 194 LYS B CA 1
ATOM 4675 C C . LYS B 1 194 ? -16.406 6.234 2.553 1 95.88 194 LYS B C 1
ATOM 4677 O O . LYS B 1 194 ? -16.25 6.262 3.775 1 95.88 194 LYS B O 1
ATOM 4682 N N . VAL B 1 195 ? -17.562 6.355 1.973 1 97.69 195 VAL B N 1
ATOM 4683 C CA . VAL B 1 195 ? -18.781 6.551 2.766 1 97.69 195 VAL B CA 1
ATOM 4684 C C . VAL B 1 195 ? -19.047 5.316 3.623 1 97.69 195 VAL B C 1
ATOM 4686 O O . VAL B 1 195 ? -19.359 5.434 4.809 1 97.69 195 VAL B O 1
ATOM 4689 N N . ALA B 1 196 ? -18.906 4.203 3.014 1 97.88 196 ALA B N 1
ATOM 4690 C CA . ALA B 1 196 ? -19.109 2.955 3.736 1 97.88 196 ALA B CA 1
ATOM 4691 C C . ALA B 1 196 ? -18.141 2.82 4.902 1 97.88 196 ALA B C 1
ATOM 4693 O O . ALA B 1 196 ? -18.516 2.375 5.988 1 97.88 196 ALA B O 1
ATOM 4694 N N . MET B 1 197 ? -16.922 3.148 4.668 1 97.12 197 MET B N 1
ATOM 4695 C CA . MET B 1 197 ? -15.914 3.092 5.719 1 97.12 197 MET B CA 1
ATOM 4696 C C . MET B 1 197 ? -16.281 4.004 6.883 1 97.12 197 MET B C 1
ATOM 4698 O O . MET B 1 197 ? -16.188 3.609 8.047 1 97.12 197 MET B O 1
ATOM 4702 N N . LEU B 1 198 ? -16.719 5.188 6.594 1 96.75 198 LEU B N 1
ATOM 4703 C CA . LEU B 1 198 ? -17.125 6.129 7.633 1 96.75 198 LEU B CA 1
ATOM 4704 C C . LEU B 1 198 ? -18.344 5.621 8.375 1 96.75 198 LEU B C 1
ATOM 4706 O O . LEU B 1 198 ? -18.391 5.645 9.609 1 96.75 198 LEU B O 1
ATOM 4710 N N . ALA B 1 199 ? -19.297 5.168 7.648 1 97.81 199 ALA B N 1
ATOM 4711 C CA . ALA B 1 199 ? -20.531 4.688 8.242 1 97.81 199 ALA B CA 1
ATOM 4712 C C . ALA B 1 199 ? -20.281 3.492 9.156 1 97.81 199 ALA B C 1
ATOM 4714 O O . ALA B 1 199 ? -20.766 3.459 10.289 1 97.81 199 ALA B O 1
ATOM 4715 N N . LYS B 1 200 ? -19.547 2.539 8.602 1 96.81 200 LYS B N 1
ATOM 4716 C CA . LYS B 1 200 ? -19.219 1.361 9.398 1 96.81 200 LYS B CA 1
ATOM 4717 C C . LYS B 1 200 ? -18.406 1.74 10.641 1 96.81 200 LYS B C 1
ATOM 4719 O O . LYS B 1 200 ? -18.656 1.221 11.727 1 96.81 200 LYS B O 1
ATOM 4724 N N . SER B 1 201 ? -17.438 2.623 10.492 1 96.06 201 SER B N 1
ATOM 4725 C CA . SER B 1 201 ? -16.641 3.105 11.609 1 96.06 201 SER B CA 1
ATOM 4726 C C . SER B 1 201 ? -17.531 3.748 12.68 1 96.06 201 SER B C 1
ATOM 4728 O O . SER B 1 201 ? -17.344 3.508 13.875 1 96.06 201 SER B O 1
ATOM 4730 N N . PHE B 1 202 ? -18.453 4.566 12.25 1 96.88 202 PHE B N 1
ATOM 4731 C CA . PHE B 1 202 ? -19.344 5.246 13.188 1 96.88 202 PHE B CA 1
ATOM 4732 C C . PHE B 1 202 ? -20.203 4.242 13.938 1 96.88 202 PHE B C 1
ATOM 4734 O O . PHE B 1 202 ? -20.375 4.344 15.156 1 96.88 202 PHE B O 1
ATOM 4741 N N . GLU B 1 203 ? -20.719 3.342 13.195 1 95.38 203 GLU B N 1
ATOM 4742 C CA . GLU B 1 203 ? -21.578 2.312 13.781 1 95.38 203 GLU B CA 1
ATOM 4743 C C . GLU B 1 203 ? -20.828 1.518 14.852 1 95.38 203 GLU B C 1
ATOM 4745 O O . GLU B 1 203 ? -21.406 1.132 15.867 1 95.38 203 GLU B O 1
ATOM 4750 N N . GLN B 1 204 ? -19.562 1.297 14.656 1 93.56 204 GLN B N 1
ATOM 4751 C CA . GLN B 1 204 ? -18.781 0.46 15.562 1 93.56 204 GLN B CA 1
ATOM 4752 C C . GLN B 1 204 ? -18.188 1.282 16.703 1 93.56 204 GLN B C 1
ATOM 4754 O O . GLN B 1 204 ? -17.641 0.727 17.656 1 93.56 204 GLN B O 1
ATOM 4759 N N . THR B 1 205 ? -18.297 2.582 16.594 1 93.5 205 THR B N 1
ATOM 4760 C CA . THR B 1 205 ? -17.719 3.443 17.625 1 93.5 205 THR B CA 1
ATOM 4761 C C . THR B 1 205 ? -18.5 3.322 18.922 1 93.5 205 THR B C 1
ATOM 4763 O O . THR B 1 205 ? -19.734 3.443 18.938 1 93.5 205 THR B O 1
ATOM 4766 N N . LYS B 1 206 ? -17.859 3.064 20 1 92.06 206 LYS B N 1
ATOM 4767 C CA . LYS B 1 206 ? -18.516 2.896 21.297 1 92.06 206 LYS B CA 1
ATOM 4768 C C . LYS B 1 206 ? -19.109 4.211 21.797 1 92.06 206 LYS B C 1
ATOM 4770 O O . LYS B 1 206 ? -20.25 4.254 22.234 1 92.06 206 LYS B O 1
ATOM 4775 N N . ASN B 1 207 ? -18.281 5.297 21.688 1 93.44 207 ASN B N 1
ATOM 4776 C CA . ASN B 1 207 ? -18.719 6.645 22.047 1 93.44 207 ASN B CA 1
ATOM 4777 C C . ASN B 1 207 ? -18.797 7.547 20.812 1 93.44 207 ASN B C 1
ATOM 4779 O O . ASN B 1 207 ? -17.781 8.055 20.344 1 93.44 207 ASN B O 1
ATOM 4783 N N . PRO B 1 208 ? -19.969 7.797 20.359 1 94.81 208 PRO B N 1
ATOM 4784 C CA . PRO B 1 208 ? -20.125 8.594 19.141 1 94.81 208 PRO B CA 1
ATOM 4785 C C . PRO B 1 208 ? -19.484 9.977 19.25 1 94.81 208 PRO B C 1
ATOM 4787 O O . PRO B 1 208 ? -19.047 10.539 18.25 1 94.81 208 PRO B O 1
ATOM 4790 N N . TYR B 1 209 ? -19.359 10.516 20.422 1 94 209 TYR B N 1
ATOM 4791 C CA . TYR B 1 209 ? -18.766 11.836 20.641 1 94 209 TYR B CA 1
ATOM 4792 C C . TYR B 1 209 ? -17.266 11.812 20.375 1 94 209 TYR B C 1
ATOM 4794 O O . TYR B 1 209 ? -16.641 12.859 20.219 1 94 209 TYR B O 1
ATOM 4802 N N . ALA B 1 210 ? -16.766 10.617 20.391 1 91.19 210 ALA B N 1
ATOM 4803 C CA . ALA B 1 210 ? -15.328 10.453 20.203 1 91.19 210 ALA B CA 1
ATOM 4804 C C . ALA B 1 210 ? -15.008 9.945 18.797 1 91.19 210 ALA B C 1
ATOM 4806 O O . ALA B 1 210 ? -13.891 9.492 18.531 1 91.19 210 ALA B O 1
ATOM 4807 N N . PHE B 1 211 ? -15.922 10.062 17.906 1 92.81 211 PHE B N 1
ATOM 4808 C CA . PHE B 1 211 ? -15.75 9.602 16.547 1 92.81 211 PHE B CA 1
ATOM 4809 C C . PHE B 1 211 ? -14.648 10.383 15.836 1 92.81 211 PHE B C 1
ATOM 4811 O O . PHE B 1 211 ? -14.617 11.617 15.891 1 92.81 211 PHE B O 1
ATOM 4818 N N . ARG B 1 212 ? -13.711 9.664 15.102 1 86.5 212 ARG B N 1
ATOM 4819 C CA . ARG B 1 212 ? -12.617 10.328 14.406 1 86.5 212 ARG B CA 1
ATOM 4820 C C . ARG B 1 212 ? -12.578 9.93 12.938 1 86.5 212 ARG B C 1
ATOM 4822 O O . ARG B 1 212 ? -11.914 10.578 12.125 1 86.5 212 ARG B O 1
ATOM 4829 N N . GLY B 1 213 ? -13.242 8.914 12.555 1 84.88 213 GLY B N 1
ATOM 4830 C CA . GLY B 1 213 ? -13.359 8.539 11.156 1 84.88 213 GLY B CA 1
ATOM 4831 C C . GLY B 1 213 ? -12.148 7.789 10.633 1 84.88 213 GLY B C 1
ATOM 4832 O O . GLY B 1 213 ? -12.094 7.43 9.453 1 84.88 213 GLY B O 1
ATOM 4833 N N . THR B 1 214 ? -11.086 7.504 11.406 1 81.5 214 THR B N 1
ATOM 4834 C CA . THR B 1 214 ? -9.828 6.934 10.93 1 81.5 214 THR B CA 1
ATOM 4835 C C . THR B 1 214 ? -9.883 5.41 10.961 1 81.5 214 THR B C 1
ATOM 4837 O O . THR B 1 214 ? -9.109 4.742 10.273 1 81.5 214 THR B O 1
ATOM 4840 N N . GLN B 1 215 ? -10.773 4.809 11.633 1 77.38 215 GLN B N 1
ATOM 4841 C CA . GLN B 1 215 ? -10.836 3.363 11.828 1 77.38 215 GLN B CA 1
ATOM 4842 C C . GLN B 1 215 ? -11.18 2.648 10.523 1 77.38 215 GLN B C 1
ATOM 4844 O O . GLN B 1 215 ? -10.906 1.455 10.375 1 77.38 215 GLN B O 1
ATOM 4849 N N . GLY B 1 216 ? -11.711 3.318 9.617 1 81.19 216 GLY B N 1
ATOM 4850 C CA . GLY B 1 216 ? -12.211 2.713 8.391 1 81.19 216 GLY B CA 1
ATOM 4851 C C . GLY B 1 216 ? -11.117 2.123 7.527 1 81.19 216 GLY B C 1
ATOM 4852 O O . GLY B 1 216 ? -11.359 1.201 6.746 1 81.19 216 GLY B O 1
ATOM 4853 N N . THR B 1 217 ? -9.922 2.584 7.727 1 80 217 THR B N 1
ATOM 4854 C CA . THR B 1 217 ? -8.82 2.145 6.879 1 80 217 THR B CA 1
ATOM 4855 C C . THR B 1 217 ? -8.391 0.727 7.242 1 80 217 THR B C 1
ATOM 4857 O O . THR B 1 217 ? -7.691 0.069 6.473 1 80 217 THR B O 1
ATOM 4860 N N . SER B 1 218 ? -8.883 0.263 8.312 1 84.69 218 SER B N 1
ATOM 4861 C CA . SER B 1 218 ? -8.5 -1.074 8.758 1 84.69 218 SER B CA 1
ATOM 4862 C C . SER B 1 218 ? -9.461 -2.131 8.219 1 84.69 218 SER B C 1
ATOM 4864 O O . SER B 1 218 ? -9.164 -3.326 8.266 1 84.69 218 SER B O 1
ATOM 4866 N N . PHE B 1 219 ? -10.609 -1.678 7.703 1 91.31 219 PHE B N 1
ATOM 4867 C CA . PHE B 1 219 ? -11.586 -2.645 7.227 1 91.31 219 PHE B CA 1
ATOM 4868 C C . PHE B 1 219 ? -11.102 -3.326 5.953 1 91.31 219 PHE B C 1
ATOM 4870 O O . PHE B 1 219 ? -10.547 -2.674 5.066 1 91.31 219 PHE B O 1
ATOM 4877 N N . GLN B 1 220 ? -11.375 -4.574 5.91 1 89.88 220 GLN B N 1
ATOM 4878 C CA . GLN B 1 220 ? -11.016 -5.336 4.719 1 89.88 220 GLN B CA 1
ATOM 4879 C C . GLN B 1 220 ? -11.992 -5.074 3.578 1 89.88 220 GLN B C 1
ATOM 4881 O O . GLN B 1 220 ? -13.133 -4.672 3.812 1 89.88 220 GLN B O 1
ATOM 4886 N N . GLN B 1 221 ? -11.531 -5.316 2.422 1 91 221 GLN B N 1
ATOM 4887 C CA . GLN B 1 221 ? -12.32 -5.07 1.221 1 91 221 GLN B CA 1
ATOM 4888 C C . GLN B 1 221 ? -13.625 -5.859 1.246 1 91 221 GLN B C 1
ATOM 4890 O O . GLN B 1 221 ? -14.695 -5.305 0.992 1 91 221 GLN B O 1
ATOM 4895 N N . ALA B 1 222 ? -13.57 -7.121 1.626 1 89.75 222 ALA B N 1
ATOM 4896 C CA . ALA B 1 222 ? -14.758 -7.969 1.661 1 89.75 222 ALA B CA 1
ATOM 4897 C C . ALA B 1 222 ? -15.75 -7.48 2.713 1 89.75 222 ALA B C 1
ATOM 4899 O O . ALA B 1 222 ? -16.969 -7.586 2.525 1 89.75 222 ALA B O 1
ATOM 4900 N N . GLU B 1 223 ? -15.195 -6.973 3.781 1 91.38 223 GLU B N 1
ATOM 4901 C CA . GLU B 1 223 ? -16.047 -6.434 4.84 1 91.38 223 GLU B CA 1
ATOM 4902 C C . GLU B 1 223 ? -16.828 -5.219 4.348 1 91.38 223 GLU B C 1
ATOM 4904 O O . GLU B 1 223 ? -18.016 -5.074 4.66 1 91.38 223 GLU B O 1
ATOM 4909 N N . ILE B 1 224 ? -16.203 -4.375 3.656 1 94.38 224 ILE B N 1
ATOM 4910 C CA . ILE B 1 224 ? -16.844 -3.174 3.131 1 94.38 224 ILE B CA 1
ATOM 4911 C C . ILE B 1 224 ? -17.875 -3.564 2.078 1 94.38 224 ILE B C 1
ATOM 4913 O O . ILE B 1 224 ? -18.969 -2.99 2.027 1 94.38 224 ILE B O 1
ATOM 4917 N N . LEU B 1 225 ? -17.547 -4.555 1.265 1 92.06 225 LEU B N 1
ATOM 4918 C CA . LEU B 1 225 ? -18.516 -5.055 0.29 1 92.06 225 LEU B CA 1
ATOM 4919 C C . LEU B 1 225 ? -19.781 -5.566 0.983 1 92.06 225 LEU B C 1
ATOM 4921 O O . LEU B 1 225 ? -20.891 -5.18 0.616 1 92.06 225 LEU B O 1
ATOM 4925 N N . GLU B 1 226 ? -19.578 -6.383 1.972 1 91.88 226 GLU B N 1
ATOM 4926 C CA . GLU B 1 226 ? -20.703 -6.926 2.727 1 91.88 226 GLU B CA 1
ATOM 4927 C C . GLU B 1 226 ? -21.547 -5.812 3.348 1 91.88 226 GLU B C 1
ATOM 4929 O O . GLU B 1 226 ? -22.766 -5.867 3.33 1 91.88 226 GLU B O 1
ATOM 4934 N N . TYR B 1 227 ? -20.906 -4.824 3.859 1 95 227 TYR B N 1
ATOM 4935 C CA . TYR B 1 227 ? -21.594 -3.701 4.496 1 95 227 TYR B CA 1
ATOM 4936 C C . TYR B 1 227 ? -22.438 -2.93 3.486 1 95 227 TYR B C 1
ATOM 4938 O O . TYR B 1 227 ? -23.578 -2.578 3.764 1 95 227 TYR B O 1
ATOM 4946 N N . VAL B 1 228 ? -21.859 -2.678 2.354 1 94.81 228 VAL B N 1
ATOM 4947 C CA . VAL B 1 228 ? -22.547 -1.938 1.301 1 94.81 228 VAL B CA 1
ATOM 4948 C C . VAL B 1 228 ? -23.766 -2.734 0.811 1 94.81 228 VAL B C 1
ATOM 4950 O O . VAL B 1 228 ? -24.828 -2.168 0.565 1 94.81 228 VAL B O 1
ATOM 4953 N N . GLU B 1 229 ? -23.625 -4.031 0.708 1 90.88 229 GLU B N 1
ATOM 4954 C CA . GLU B 1 229 ? -24.703 -4.891 0.263 1 90.88 229 GLU B CA 1
ATOM 4955 C C . GLU B 1 229 ? -25.859 -4.895 1.271 1 90.88 229 GLU B C 1
ATOM 4957 O O . GLU B 1 229 ? -27.031 -4.984 0.889 1 90.88 229 GLU B O 1
ATOM 4962 N N . ALA B 1 230 ? -25.516 -4.766 2.504 1 93.38 230 ALA B N 1
ATOM 4963 C CA . ALA B 1 230 ? -26.516 -4.812 3.57 1 93.38 230 ALA B CA 1
ATOM 4964 C C . ALA B 1 230 ? -27.219 -3.469 3.723 1 93.38 230 ALA B C 1
ATOM 4966 O O . ALA B 1 230 ? -28.328 -3.396 4.27 1 93.38 230 ALA B O 1
ATOM 4967 N N . LYS B 1 231 ? -26.562 -2.396 3.254 1 94.75 231 LYS B N 1
ATOM 4968 C CA . LYS B 1 231 ? -27.094 -1.054 3.457 1 94.75 231 LYS B CA 1
ATOM 4969 C C . LYS B 1 231 ? -27.203 -0.295 2.137 1 94.75 231 LYS B C 1
ATOM 4971 O O . LYS B 1 231 ? -26.359 0.57 1.849 1 94.75 231 LYS B O 1
ATOM 4976 N N . GLU B 1 232 ? -28.266 -0.452 1.519 1 89.75 232 GLU B N 1
ATOM 4977 C CA . GLU B 1 232 ? -28.469 0.134 0.197 1 89.75 232 GLU B CA 1
ATOM 4978 C C . GLU B 1 232 ? -28.562 1.655 0.277 1 89.75 232 GLU B C 1
ATOM 4980 O O . GLU B 1 232 ? -28.281 2.352 -0.702 1 89.75 232 GLU B O 1
ATOM 4985 N N . GLU B 1 233 ? -28.891 2.145 1.445 1 95.44 233 GLU B N 1
ATOM 4986 C CA . GLU B 1 233 ? -29.062 3.58 1.665 1 95.44 233 GLU B CA 1
ATOM 4987 C C . GLU B 1 233 ? -27.75 4.328 1.388 1 95.44 233 GLU B C 1
ATOM 4989 O O . GLU B 1 233 ? -27.781 5.512 1.037 1 95.44 233 GLU B O 1
ATOM 4994 N N . LEU B 1 234 ? -26.672 3.625 1.523 1 97.62 234 LEU B N 1
ATOM 4995 C CA . LEU B 1 234 ? -25.375 4.254 1.263 1 97.62 234 LEU B CA 1
ATOM 4996 C C . LEU B 1 234 ? -25.281 4.695 -0.193 1 97.62 234 LEU B C 1
ATOM 4998 O O . LEU B 1 234 ? -24.891 5.832 -0.474 1 97.62 234 LEU B O 1
ATOM 5002 N N . ALA B 1 235 ? -25.641 3.816 -1.081 1 94.75 235 ALA B N 1
ATOM 5003 C CA . ALA B 1 235 ? -25.578 4.113 -2.51 1 94.75 235 ALA B CA 1
ATOM 5004 C C . ALA B 1 235 ? -26.531 5.238 -2.883 1 94.75 235 ALA B C 1
ATOM 5006 O O . ALA B 1 235 ? -26.219 6.074 -3.734 1 94.75 235 ALA B O 1
ATOM 5007 N N . LEU B 1 236 ? -27.625 5.273 -2.225 1 95.75 236 LEU B N 1
ATOM 5008 C CA . LEU B 1 236 ? -28.609 6.32 -2.479 1 95.75 236 LEU B CA 1
ATOM 5009 C C . LEU B 1 236 ? -28.062 7.688 -2.078 1 95.75 236 LEU B C 1
ATOM 5011 O O . LEU B 1 236 ? -28.203 8.664 -2.82 1 95.75 236 LEU B O 1
ATOM 5015 N N . SER B 1 237 ? -27.438 7.723 -0.957 1 98.06 237 SER B N 1
ATOM 5016 C CA . SER B 1 237 ? -26.844 8.969 -0.491 1 98.06 237 SER B CA 1
ATOM 5017 C C . SER B 1 237 ? -25.734 9.43 -1.418 1 98.06 237 SER B C 1
ATOM 5019 O O . SER B 1 237 ? -25.609 10.617 -1.719 1 98.06 237 SER B O 1
ATOM 5021 N N . VAL B 1 238 ? -24.922 8.461 -1.858 1 97.62 238 VAL B N 1
ATOM 5022 C CA . VAL B 1 238 ? -23.828 8.773 -2.773 1 97.62 238 VAL B CA 1
ATOM 5023 C C . VAL B 1 238 ? -24.391 9.32 -4.082 1 97.62 238 VAL B C 1
ATOM 5025 O O . VAL B 1 238 ? -23.906 10.336 -4.594 1 97.62 238 VAL B O 1
ATOM 5028 N N . ASN B 1 239 ? -25.391 8.711 -4.59 1 95.31 239 ASN B N 1
ATOM 5029 C CA . ASN B 1 239 ? -26.016 9.141 -5.836 1 95.31 239 ASN B CA 1
ATOM 5030 C C . ASN B 1 239 ? -26.594 10.547 -5.715 1 95.31 239 ASN B C 1
ATOM 5032 O O . ASN B 1 239 ? -26.375 11.398 -6.582 1 95.31 239 ASN B O 1
ATOM 5036 N N . PHE B 1 240 ? -27.297 10.75 -4.684 1 96.81 240 PHE B N 1
ATOM 5037 C CA . PHE B 1 240 ? -27.938 12.039 -4.438 1 96.81 240 PHE B CA 1
ATOM 5038 C C . PHE B 1 240 ? -26.906 13.156 -4.41 1 96.81 240 PHE B C 1
ATOM 5040 O O . PHE B 1 240 ? -27.047 14.148 -5.125 1 96.81 240 PHE B O 1
ATOM 5047 N N . VAL B 1 241 ? -25.844 12.984 -3.605 1 98.06 241 VAL B N 1
ATOM 5048 C CA . VAL B 1 241 ? -24.859 14.047 -3.418 1 98.06 241 VAL B CA 1
ATOM 5049 C C . VAL B 1 241 ? -24.016 14.203 -4.684 1 98.06 241 VAL B C 1
ATOM 5051 O O . VAL B 1 241 ? -23.625 15.312 -5.043 1 98.06 241 VAL B O 1
ATOM 5054 N N . ALA B 1 242 ? -23.719 13.07 -5.328 1 95.75 242 ALA B N 1
ATOM 5055 C CA . ALA B 1 242 ? -22.953 13.141 -6.566 1 95.75 242 ALA B CA 1
ATOM 5056 C C . ALA B 1 242 ? -23.672 13.984 -7.617 1 95.75 242 ALA B C 1
ATOM 5058 O O . ALA B 1 242 ? -23.031 14.773 -8.328 1 95.75 242 ALA B O 1
ATOM 5059 N N . GLU B 1 243 ? -24.938 13.859 -7.73 1 95.5 243 GLU B N 1
ATOM 5060 C CA . GLU B 1 243 ? -25.734 14.648 -8.672 1 95.5 243 GLU B CA 1
ATOM 5061 C C . GLU B 1 243 ? -25.703 16.125 -8.312 1 95.5 243 GLU B C 1
ATOM 5063 O O . GLU B 1 243 ? -25.578 16.984 -9.188 1 95.5 243 GLU B O 1
ATOM 5068 N N . LEU B 1 244 ? -25.844 16.438 -7.078 1 96.5 244 LEU B N 1
ATOM 5069 C CA . LEU B 1 244 ? -25.781 17.812 -6.621 1 96.5 244 LEU B CA 1
ATOM 5070 C C . LEU B 1 244 ? -24.406 18.422 -6.922 1 96.5 244 LEU B C 1
ATOM 5072 O O . LEU B 1 244 ? -24.312 19.562 -7.348 1 96.5 244 LEU B O 1
ATOM 5076 N N . ALA B 1 245 ? -23.438 17.562 -6.613 1 95.38 245 ALA B N 1
ATOM 5077 C CA . ALA B 1 245 ? -22.062 18.031 -6.84 1 95.38 245 ALA B CA 1
ATOM 5078 C C . ALA B 1 245 ? -21.828 18.344 -8.312 1 95.38 245 ALA B C 1
ATOM 5080 O O . ALA B 1 245 ? -21.094 19.281 -8.641 1 95.38 245 ALA B O 1
ATOM 5081 N N . LYS B 1 246 ? -22.406 17.562 -9.203 1 94.31 246 LYS B N 1
ATOM 5082 C CA . LYS B 1 246 ? -22.281 17.797 -10.641 1 94.31 246 LYS B CA 1
ATOM 5083 C C . LYS B 1 246 ? -22.938 19.109 -11.047 1 94.31 246 LYS B C 1
ATOM 5085 O O . LYS B 1 246 ? -22.391 19.875 -11.844 1 94.31 246 LYS B O 1
ATOM 5090 N N . ARG B 1 247 ? -24.031 19.391 -10.5 1 95.5 247 ARG B N 1
ATOM 5091 C CA . ARG B 1 247 ? -24.812 20.578 -10.828 1 95.5 247 ARG B CA 1
ATOM 5092 C C . ARG B 1 247 ? -24.188 21.828 -10.227 1 95.5 247 ARG B C 1
ATOM 5094 O O . ARG B 1 247 ? -24.25 22.906 -10.82 1 95.5 247 ARG B O 1
ATOM 5101 N N . HIS B 1 248 ? -23.562 21.688 -9.07 1 96.12 248 HIS B N 1
ATOM 5102 C CA . HIS B 1 248 ? -23.016 22.828 -8.336 1 96.12 248 HIS B CA 1
ATOM 5103 C C . HIS B 1 248 ? -21.531 22.641 -8.078 1 96.12 248 HIS B C 1
ATOM 5105 O O . HIS B 1 248 ? -21.062 22.797 -6.945 1 96.12 248 HIS B O 1
ATOM 5111 N N . LYS B 1 249 ? -20.797 22.312 -9.148 1 92.69 249 LYS B N 1
ATOM 5112 C CA . LYS B 1 249 ? -19.375 21.953 -9.102 1 92.69 249 LYS B CA 1
ATOM 5113 C C . LYS B 1 249 ? -18.531 23.125 -8.602 1 92.69 249 LYS B C 1
ATOM 5115 O O . LYS B 1 249 ? -17.547 22.922 -7.891 1 92.69 249 LYS B O 1
ATOM 5120 N N . ARG B 1 250 ? -18.922 24.297 -8.805 1 90.94 250 ARG B N 1
ATOM 5121 C CA . ARG B 1 250 ? -18.125 25.469 -8.461 1 90.94 250 ARG B CA 1
ATOM 5122 C C . ARG B 1 250 ? -18.422 25.938 -7.039 1 90.94 250 ARG B C 1
ATOM 5124 O O . ARG B 1 250 ? -17.609 26.641 -6.43 1 90.94 250 ARG B O 1
ATOM 5131 N N . GLU B 1 251 ? -19.562 25.531 -6.496 1 92.5 251 GLU B N 1
ATOM 5132 C CA . GLU B 1 251 ? -20 26.016 -5.191 1 92.5 251 GLU B CA 1
ATOM 5133 C C . GLU B 1 251 ? -19.609 25.047 -4.078 1 92.5 251 GLU B C 1
ATOM 5135 O O . GLU B 1 251 ? -19.516 25.438 -2.912 1 92.5 251 GLU B O 1
ATOM 5140 N N . ILE B 1 252 ? -19.422 23.828 -4.52 1 93.94 252 ILE B N 1
ATOM 5141 C CA . ILE B 1 252 ? -19.188 22.781 -3.525 1 93.94 252 ILE B CA 1
ATOM 5142 C C . ILE B 1 252 ? -17.891 23.047 -2.785 1 93.94 252 ILE B C 1
ATOM 5144 O O . ILE B 1 252 ? -16.875 23.406 -3.398 1 93.94 252 ILE B O 1
ATOM 5148 N N . GLN B 1 253 ? -17.891 22.922 -1.435 1 93.19 253 GLN B N 1
ATOM 5149 C CA . GLN B 1 253 ? -16.75 23.359 -0.638 1 93.19 253 GLN B CA 1
ATOM 5150 C C . GLN B 1 253 ? -16.062 22.172 0.034 1 93.19 253 GLN B C 1
ATOM 5152 O O . GLN B 1 253 ? -15.008 22.328 0.654 1 93.19 253 GLN B O 1
ATOM 5157 N N . ALA B 1 254 ? -16.625 21 0.031 1 94.12 254 ALA B N 1
ATOM 5158 C CA . ALA B 1 254 ? -16.062 19.781 0.61 1 94.12 254 ALA B CA 1
ATOM 5159 C C . ALA B 1 254 ? -16.188 18.609 -0.35 1 94.12 254 ALA B C 1
ATOM 5161 O O . ALA B 1 254 ? -16.922 18.672 -1.337 1 94.12 254 ALA B O 1
ATOM 5162 N N . ALA B 1 255 ? -15.445 17.609 -0.073 1 94.12 255 ALA B N 1
ATOM 5163 C CA . ALA B 1 255 ? -15.469 16.422 -0.926 1 94.12 255 ALA B CA 1
ATOM 5164 C C . ALA B 1 255 ? -16.828 15.734 -0.88 1 94.12 255 ALA B C 1
ATOM 5166 O O . ALA B 1 255 ? -17.531 15.789 0.137 1 94.12 255 ALA B O 1
ATOM 5167 N N . ILE B 1 256 ? -17.141 15.07 -1.905 1 96.62 256 ILE B N 1
ATOM 5168 C CA . ILE B 1 256 ? -18.453 14.477 -2.107 1 96.62 256 ILE B CA 1
ATOM 5169 C C . ILE B 1 256 ? -18.734 13.445 -1.011 1 96.62 256 ILE B C 1
ATOM 5171 O O . ILE B 1 256 ? -19.844 13.367 -0.496 1 96.62 256 ILE B O 1
ATOM 5175 N N . HIS B 1 257 ? -17.688 12.641 -0.627 1 96.5 257 HIS B N 1
ATOM 5176 C CA . HIS B 1 257 ? -17.906 11.57 0.337 1 96.5 257 HIS B CA 1
ATOM 5177 C C . HIS B 1 257 ? -18.281 12.125 1.708 1 96.5 257 HIS B C 1
ATOM 5179 O O . HIS B 1 257 ? -18.953 11.461 2.494 1 96.5 257 HIS B O 1
ATOM 5185 N N . ILE B 1 258 ? -17.906 13.328 2.002 1 96.81 258 ILE B N 1
ATOM 5186 C CA . ILE B 1 258 ? -18.234 13.961 3.275 1 96.81 258 ILE B CA 1
ATOM 5187 C C . ILE B 1 258 ? -19.734 14.266 3.336 1 96.81 258 ILE B C 1
ATOM 5189 O O . ILE B 1 258 ? -20.406 13.891 4.297 1 96.81 258 ILE B O 1
ATOM 5193 N N . TYR B 1 259 ? -20.25 14.898 2.283 1 98.5 259 TYR B N 1
ATOM 5194 C CA . TYR B 1 259 ? -21.656 15.234 2.217 1 98.5 259 TYR B CA 1
ATOM 5195 C C . TYR B 1 259 ? -22.516 13.977 2.143 1 98.5 259 TYR B C 1
ATOM 5197 O O . TYR B 1 259 ? -23.594 13.922 2.73 1 98.5 259 TYR B O 1
ATOM 5205 N N . ALA B 1 260 ? -22.031 13.016 1.373 1 98.62 260 ALA B N 1
ATOM 5206 C CA . ALA B 1 260 ? -22.797 11.773 1.228 1 98.62 260 ALA B CA 1
ATOM 5207 C C . ALA B 1 260 ? -22.906 11.047 2.562 1 98.62 260 ALA B C 1
ATOM 5209 O O . ALA B 1 260 ? -23.969 10.523 2.9 1 98.62 260 ALA B O 1
ATOM 5210 N N . PHE B 1 261 ? -21.844 10.977 3.293 1 98.38 261 PHE B N 1
ATOM 5211 C CA . PHE B 1 261 ? -21.891 10.375 4.621 1 98.38 261 PHE B CA 1
ATOM 5212 C C . PHE B 1 261 ? -22.812 11.164 5.535 1 98.38 261 PHE B C 1
ATOM 5214 O O . PHE B 1 261 ? -23.594 10.57 6.297 1 98.38 261 PHE B O 1
ATOM 5221 N N . ALA B 1 262 ? -22.688 12.492 5.504 1 98.75 262 ALA B N 1
ATOM 5222 C CA . ALA B 1 262 ? -23.578 13.32 6.312 1 98.75 262 ALA B CA 1
ATOM 5223 C C . ALA B 1 262 ? -25.047 13.023 5.996 1 98.75 262 ALA B C 1
ATOM 5225 O O . ALA B 1 262 ? -25.859 12.867 6.906 1 98.75 262 ALA B O 1
ATOM 5226 N N . HIS B 1 263 ? -25.359 12.992 4.734 1 98.75 263 HIS B N 1
ATOM 5227 C CA . HIS B 1 263 ? -26.719 12.672 4.305 1 98.75 263 HIS B CA 1
ATOM 5228 C C . HIS B 1 263 ? -27.172 11.336 4.883 1 98.75 263 HIS B C 1
ATOM 5230 O O . HIS B 1 263 ? -28.266 11.25 5.461 1 98.75 263 HIS B O 1
ATOM 5236 N N . TYR B 1 264 ? -26.359 10.328 4.727 1 98.56 264 TYR B N 1
ATOM 5237 C CA . TYR B 1 264 ? -26.672 8.984 5.215 1 98.56 264 TYR B CA 1
ATOM 5238 C C . TYR B 1 264 ? -26.922 9 6.719 1 98.56 264 TYR B C 1
ATOM 5240 O O . TYR B 1 264 ? -27.922 8.438 7.191 1 98.56 264 TYR B O 1
ATOM 5248 N N . LEU B 1 265 ? -25.984 9.602 7.434 1 98.56 265 LEU B N 1
ATOM 5249 C CA . LEU B 1 265 ? -26.062 9.578 8.891 1 98.56 265 LEU B CA 1
ATOM 5250 C C . LEU B 1 265 ? -27.281 10.344 9.383 1 98.56 265 LEU B C 1
ATOM 5252 O O . LEU B 1 265 ? -27.969 9.906 10.312 1 98.56 265 LEU B O 1
ATOM 5256 N N . ILE B 1 266 ? -27.578 11.516 8.781 1 98.56 266 ILE B N 1
ATOM 5257 C CA . ILE B 1 266 ? -28.766 12.281 9.141 1 98.56 266 ILE B CA 1
ATOM 5258 C C . ILE B 1 266 ? -30.016 11.422 8.938 1 98.56 266 ILE B C 1
ATOM 5260 O O . ILE B 1 266 ? -30.859 11.336 9.828 1 98.56 266 ILE B O 1
ATOM 5264 N N . LYS B 1 267 ? -30.078 10.734 7.809 1 97.81 267 LYS B N 1
ATOM 5265 C CA . LYS B 1 267 ? -31.234 9.906 7.508 1 97.81 267 LYS B CA 1
ATOM 5266 C C . LYS B 1 267 ? -31.344 8.742 8.484 1 97.81 267 LYS B C 1
ATOM 5268 O O . LYS B 1 267 ? -32.438 8.414 8.945 1 97.81 267 LYS B O 1
ATOM 5273 N N . SER B 1 268 ? -30.234 8.117 8.727 1 97 268 SER B N 1
ATOM 5274 C CA . SER B 1 268 ? -30.219 6.984 9.648 1 97 268 SER B CA 1
ATOM 5275 C C . SER B 1 268 ? -30.672 7.391 11.039 1 97 268 SER B C 1
ATOM 5277 O O . SER B 1 268 ? -31.5 6.707 11.656 1 97 268 SER B O 1
ATOM 5279 N N . GLU B 1 269 ? -30.188 8.562 11.547 1 97 269 GLU B N 1
ATOM 5280 C CA . GLU B 1 269 ? -30.547 9.039 12.883 1 97 269 GLU B CA 1
ATOM 5281 C C . GLU B 1 269 ? -31.969 9.57 12.922 1 97 269 GLU B C 1
ATOM 5283 O O . GLU B 1 269 ? -32.625 9.547 13.969 1 97 269 GLU B O 1
ATOM 5288 N N . MET B 1 270 ? -32.406 10.078 11.805 1 96.88 270 MET B N 1
ATOM 5289 C CA . MET B 1 270 ? -33.75 10.602 11.688 1 96.88 270 MET B CA 1
ATOM 5290 C C . MET B 1 270 ? -34.781 9.516 11.984 1 96.88 270 MET B C 1
ATOM 5292 O O . MET B 1 270 ? -35.844 9.797 12.547 1 96.88 270 MET B O 1
ATOM 5296 N N . LEU B 1 271 ? -34.469 8.258 11.617 1 94.38 271 LEU B N 1
ATOM 5297 C CA . LEU B 1 271 ? -35.344 7.129 11.859 1 94.38 271 LEU B CA 1
ATOM 5298 C C . LEU B 1 271 ? -35.562 6.914 13.352 1 94.38 271 LEU B C 1
ATOM 5300 O O . LEU B 1 271 ? -36.594 6.379 13.766 1 94.38 271 LEU B O 1
ATOM 5304 N N . LYS B 1 272 ? -34.656 7.398 14.117 1 93.69 272 LYS B N 1
ATOM 5305 C CA . LYS B 1 272 ? -34.719 7.215 15.57 1 93.69 272 LYS B CA 1
ATOM 5306 C C . LYS B 1 272 ? -35.281 8.461 16.266 1 93.69 272 LYS B C 1
ATOM 5308 O O . LYS B 1 272 ? -35.531 8.445 17.469 1 93.69 272 LYS B O 1
ATOM 5313 N N . TYR B 1 273 ? -35.406 9.469 15.555 1 94.69 273 TYR B N 1
ATOM 5314 C CA . TYR B 1 273 ? -35.781 10.773 16.094 1 94.69 273 TYR B CA 1
ATOM 5315 C C . TYR B 1 273 ? -37.281 10.906 16.188 1 94.69 273 TYR B C 1
ATOM 5317 O O . TYR B 1 273 ? -38 10.633 15.219 1 94.69 273 TYR B O 1
ATOM 5325 N N . GLU B 1 274 ? -37.875 11.305 17.344 1 92.81 274 GLU B N 1
ATOM 5326 C CA . GLU B 1 274 ? -39.312 11.391 17.594 1 92.81 274 GLU B CA 1
ATOM 5327 C C . GLU B 1 274 ? -39.812 12.828 17.469 1 92.81 274 GLU B C 1
ATOM 5329 O O . GLU B 1 274 ? -41.031 13.07 17.422 1 92.81 274 GLU B O 1
ATOM 5334 N N . GLY B 1 275 ? -39 13.781 17.266 1 92.38 275 GLY B N 1
ATOM 5335 C CA . GLY B 1 275 ? -39.406 15.172 17.188 1 92.38 275 GLY B CA 1
ATOM 5336 C C . GLY B 1 275 ? -39.844 15.594 15.797 1 92.38 275 GLY B C 1
ATOM 5337 O O . GLY B 1 275 ? -40 14.758 14.906 1 92.38 275 GLY B O 1
ATOM 5338 N N . VAL B 1 276 ? -40.125 16.797 15.68 1 94.25 276 VAL B N 1
ATOM 5339 C CA . VAL B 1 276 ? -40.562 17.375 14.406 1 94.25 276 VAL B CA 1
ATOM 5340 C C . VAL B 1 276 ? -39.375 17.641 13.516 1 94.25 276 VAL B C 1
ATOM 5342 O O . VAL B 1 276 ? -38.375 18.203 13.961 1 94.25 276 VAL B O 1
ATOM 5345 N N . ILE B 1 277 ? -39.438 17.188 12.32 1 95.81 277 ILE B N 1
ATOM 5346 C CA . ILE B 1 277 ? -38.406 17.422 11.336 1 95.81 277 ILE B CA 1
ATOM 5347 C C . ILE B 1 277 ? -38.594 18.797 10.68 1 95.81 277 ILE B C 1
ATOM 5349 O O . ILE B 1 277 ? -39.594 19.016 9.977 1 95.81 277 ILE B O 1
ATOM 5353 N N . ALA B 1 278 ? -37.656 19.703 10.883 1 95.56 278 ALA B N 1
ATOM 5354 C CA . ALA B 1 278 ? -37.781 21.094 10.461 1 95.56 278 ALA B CA 1
ATOM 5355 C C . ALA B 1 278 ? -37.438 21.25 8.977 1 95.56 278 ALA B C 1
ATOM 5357 O O . ALA B 1 278 ? -37.938 22.156 8.32 1 95.56 278 ALA B O 1
ATOM 5358 N N . ILE B 1 279 ? -36.594 20.391 8.492 1 96.44 279 ILE B N 1
ATOM 5359 C CA . ILE B 1 279 ? -36.125 20.406 7.109 1 96.44 279 ILE B CA 1
ATOM 5360 C C . ILE B 1 279 ? -35.719 19.016 6.676 1 96.44 279 ILE B C 1
ATOM 5362 O O . ILE B 1 279 ? -35.25 18.219 7.488 1 96.44 279 ILE B O 1
ATOM 5366 N N . THR B 1 280 ? -35.906 18.672 5.414 1 96.94 280 THR B N 1
ATOM 5367 C CA . THR B 1 280 ? -35.469 17.359 4.953 1 96.94 280 THR B CA 1
ATOM 5368 C C . THR B 1 280 ? -33.969 17.328 4.742 1 96.94 280 THR B C 1
ATOM 5370 O O . THR B 1 280 ? -33.344 18.359 4.469 1 96.94 280 THR B O 1
ATOM 5373 N N . PRO B 1 281 ? -33.375 16.141 4.941 1 98 281 PRO B N 1
ATOM 5374 C CA . PRO B 1 281 ? -31.938 16.031 4.668 1 98 281 PRO B CA 1
ATOM 5375 C C . PRO B 1 281 ? -31.562 16.5 3.27 1 98 281 PRO B C 1
ATOM 5377 O O . PRO B 1 281 ? -30.516 17.125 3.086 1 98 281 PRO B O 1
ATOM 5380 N N . GLU B 1 282 ? -32.375 16.25 2.311 1 97.56 282 GLU B N 1
ATOM 5381 C CA . GLU B 1 282 ? -32.156 16.641 0.924 1 97.56 282 GLU B CA 1
ATOM 5382 C C . GLU B 1 282 ? -32.156 18.156 0.766 1 97.56 282 GLU B C 1
ATOM 5384 O O . GLU B 1 282 ? -31.25 18.719 0.142 1 97.56 282 GLU B O 1
ATOM 5389 N N . ASP B 1 283 ? -33.094 18.797 1.357 1 96.81 283 ASP B N 1
ATOM 5390 C CA . ASP B 1 283 ? -33.188 20.25 1.268 1 96.81 283 ASP B CA 1
ATOM 5391 C C . ASP B 1 283 ? -32 20.906 1.983 1 96.81 283 ASP B C 1
ATOM 5393 O O . ASP B 1 283 ? -31.422 21.875 1.475 1 96.81 283 ASP B O 1
ATOM 5397 N N . TYR B 1 284 ? -31.734 20.406 3.115 1 97.69 284 TYR B N 1
ATOM 5398 C CA . TYR B 1 284 ? -30.625 20.953 3.893 1 97.69 284 TYR B CA 1
ATOM 5399 C C . TYR B 1 284 ? -29.328 20.891 3.107 1 97.69 284 TYR B C 1
ATOM 5401 O O . TYR B 1 284 ? -28.641 21.906 2.943 1 97.69 284 TYR B O 1
ATOM 5409 N N . LEU B 1 285 ? -28.984 19.734 2.541 1 98.25 285 LEU B N 1
ATOM 5410 C CA . LEU B 1 285 ? -27.719 19.547 1.843 1 98.25 285 LEU B CA 1
ATOM 5411 C C . LEU B 1 285 ? -27.734 20.281 0.504 1 98.25 285 LEU B C 1
ATOM 5413 O O . LEU B 1 285 ? -26.688 20.781 0.057 1 98.25 285 LEU B O 1
ATOM 5417 N N . LEU B 1 286 ? -28.891 20.359 -0.124 1 97.25 286 LEU B N 1
ATOM 5418 C CA . LEU B 1 286 ? -29 21.141 -1.347 1 97.25 286 LEU B CA 1
ATOM 5419 C C . LEU B 1 286 ? -28.656 22.594 -1.087 1 97.25 286 LEU B C 1
ATOM 5421 O O . LEU B 1 286 ? -27.844 23.188 -1.816 1 97.25 286 LEU B O 1
ATOM 5425 N N . ARG B 1 287 ? -29.219 23.172 -0.034 1 96.38 287 ARG B N 1
ATOM 5426 C CA . ARG B 1 287 ? -28.953 24.547 0.323 1 96.38 287 ARG B CA 1
ATOM 5427 C C . ARG B 1 287 ? -27.484 24.734 0.724 1 96.38 287 ARG B C 1
ATOM 5429 O O . ARG B 1 287 ? -26.859 25.734 0.356 1 96.38 287 ARG B O 1
ATOM 5436 N N . LEU B 1 288 ? -27.016 23.797 1.419 1 97.19 288 LEU B N 1
ATOM 5437 C CA . LEU B 1 288 ? -25.641 23.859 1.908 1 97.19 288 LEU B CA 1
ATOM 5438 C C . LEU B 1 288 ? -24.641 23.812 0.752 1 97.19 288 LEU B C 1
ATOM 5440 O O . LEU B 1 288 ? -23.688 24.594 0.707 1 97.19 288 LEU B O 1
ATOM 5444 N N . ILE B 1 289 ? -24.828 22.906 -0.194 1 97.31 289 ILE B N 1
ATOM 5445 C CA . ILE B 1 289 ? -23.875 22.672 -1.28 1 97.31 289 ILE B CA 1
ATOM 5446 C C . ILE B 1 289 ? -24.016 23.781 -2.32 1 97.31 289 ILE B C 1
ATOM 5448 O O . ILE B 1 289 ? -23 24.312 -2.805 1 97.31 289 ILE B O 1
ATOM 5452 N N . SER B 1 290 ? -25.25 24.234 -2.605 1 95.44 290 SER B N 1
ATOM 5453 C CA . SER B 1 290 ? -25.484 25.188 -3.672 1 95.44 290 SER B CA 1
ATOM 5454 C C . SER B 1 290 ? -25.328 26.625 -3.172 1 95.44 290 SER B C 1
ATOM 5456 O O . SER B 1 290 ? -25 27.531 -3.949 1 95.44 290 SER B O 1
ATOM 5458 N N . GLY B 1 291 ? -25.625 26.875 -1.906 1 94.12 291 GLY B N 1
ATOM 5459 C CA . GLY B 1 291 ? -25.688 28.219 -1.378 1 94.12 291 GLY B CA 1
ATOM 5460 C C . GLY B 1 291 ? -26.953 28.953 -1.743 1 94.12 291 GLY B C 1
ATOM 5461 O O . GLY B 1 291 ? -27.109 30.141 -1.433 1 94.12 291 GLY B O 1
ATOM 5462 N N . ILE B 1 292 ? -27.812 28.25 -2.316 1 93.5 292 ILE B N 1
ATOM 5463 C CA . ILE B 1 292 ? -29.047 28.875 -2.76 1 93.5 292 ILE B CA 1
ATOM 5464 C C . ILE B 1 292 ? -29.953 29.125 -1.555 1 93.5 292 ILE B C 1
ATOM 5466 O O . ILE B 1 292 ? -30.094 28.266 -0.676 1 93.5 292 ILE B O 1
ATOM 5470 N N . GLY B 1 293 ? -30.547 30.281 -1.51 1 90.56 293 GLY B N 1
ATOM 5471 C CA . GLY B 1 293 ? -31.516 30.594 -0.479 1 90.56 293 GLY B CA 1
ATOM 5472 C C . GLY B 1 293 ? -30.922 31.312 0.72 1 90.56 293 GLY B C 1
ATOM 5473 O O . GLY B 1 293 ? -31.625 31.641 1.673 1 90.56 293 GLY B O 1
ATOM 5474 N N . ILE B 1 294 ? -29.625 31.438 0.722 1 92.31 294 ILE B N 1
ATOM 5475 C CA . ILE B 1 294 ? -28.969 32.125 1.822 1 92.31 294 ILE B CA 1
ATOM 5476 C C . ILE B 1 294 ? -29.219 33.625 1.703 1 92.31 294 ILE B C 1
ATOM 5478 O O . ILE B 1 294 ? -28.953 34.219 0.659 1 92.31 294 ILE B O 1
ATOM 5482 N N . GLN B 1 295 ? -29.719 34.219 2.701 1 92.88 295 GLN B N 1
ATOM 5483 C CA . GLN B 1 295 ? -30.125 35.625 2.652 1 92.88 295 GLN B CA 1
ATOM 5484 C C . GLN B 1 295 ? -29.281 36.438 3.605 1 92.88 295 GLN B C 1
ATOM 5486 O O . GLN B 1 295 ? -29.109 37.656 3.402 1 92.88 295 GLN B O 1
ATOM 5491 N N . SER B 1 296 ? -28.875 35.844 4.691 1 93 296 SER B N 1
ATOM 5492 C CA . SER B 1 296 ? -28.125 36.594 5.695 1 93 296 SER B CA 1
ATOM 5493 C C . SER B 1 296 ? -27.031 35.75 6.328 1 93 296 SER B C 1
ATOM 5495 O O . SER B 1 296 ? -27 34.531 6.148 1 93 296 SER B O 1
ATOM 5497 N N . GLU B 1 297 ? -26.188 36.406 7.059 1 92.38 297 GLU B N 1
ATOM 5498 C CA . GLU B 1 297 ? -25.109 35.75 7.766 1 92.38 297 GLU B CA 1
ATOM 5499 C C . GLU B 1 297 ? -25.641 34.906 8.922 1 92.38 297 GLU B C 1
ATOM 5501 O O . GLU B 1 297 ? -24.938 34.031 9.453 1 92.38 297 GLU B O 1
ATOM 5506 N N . GLU B 1 298 ? -26.828 35.188 9.273 1 92.19 298 GLU B N 1
ATOM 5507 C CA . GLU B 1 298 ? -27.438 34.469 10.391 1 92.19 298 GLU B CA 1
ATOM 5508 C C . GLU B 1 298 ? -28.016 33.125 9.938 1 92.19 298 GLU B C 1
ATOM 5510 O O . GLU B 1 298 ? -28.328 32.25 10.758 1 92.19 298 GLU B O 1
ATOM 5515 N N . ASP B 1 299 ? -28.078 33.031 8.617 1 95.25 299 ASP B N 1
ATOM 5516 C CA . ASP B 1 299 ? -28.578 31.75 8.094 1 95.25 299 ASP B CA 1
ATOM 5517 C C . ASP B 1 299 ? -27.641 30.594 8.477 1 95.25 299 ASP B C 1
ATOM 5519 O O . ASP B 1 299 ? -26.422 30.75 8.461 1 95.25 299 ASP B O 1
ATOM 5523 N N . ILE B 1 300 ? -28.234 29.516 8.805 1 95.94 300 ILE B N 1
ATOM 5524 C CA . ILE B 1 300 ? -27.5 28.328 9.258 1 95.94 300 ILE B CA 1
ATOM 5525 C C . ILE B 1 300 ? -26.531 27.891 8.172 1 95.94 300 ILE B C 1
ATOM 5527 O O . ILE B 1 300 ? -25.344 27.641 8.453 1 95.94 300 ILE B O 1
ATOM 5531 N N . GLU B 1 301 ? -27 27.781 6.918 1 96.5 301 GLU B N 1
ATOM 5532 C CA . GLU B 1 301 ? -26.156 27.328 5.809 1 96.5 301 GLU B CA 1
ATOM 5533 C C . GLU B 1 301 ? -24.969 28.25 5.59 1 96.5 301 GLU B C 1
ATOM 5535 O O . GLU B 1 301 ? -23.891 27.797 5.223 1 96.5 301 GLU B O 1
ATOM 5540 N N . TYR B 1 302 ? -25.234 29.547 5.812 1 96.06 302 TYR B N 1
ATOM 5541 C CA . TYR B 1 302 ? -24.141 30.5 5.668 1 96.06 302 TYR B CA 1
ATOM 5542 C C . TYR B 1 302 ? -23.031 30.203 6.668 1 96.06 302 TYR B C 1
ATOM 5544 O O . TYR B 1 302 ? -21.844 30.203 6.312 1 96.06 302 TYR B O 1
ATOM 5552 N N . GLN B 1 303 ? -23.375 30 7.859 1 96.12 303 GLN B N 1
ATOM 5553 C CA . GLN B 1 303 ? -22.406 29.75 8.922 1 96.12 303 GLN B CA 1
ATOM 5554 C C . GLN B 1 303 ? -21.641 28.453 8.664 1 96.12 303 GLN B C 1
ATOM 5556 O O . GLN B 1 303 ? -20.406 28.406 8.836 1 96.12 303 GLN B O 1
ATOM 5561 N N . VAL B 1 304 ? -22.312 27.438 8.234 1 97.62 304 VAL B N 1
ATOM 5562 C CA . VAL B 1 304 ? -21.641 26.172 7.922 1 97.62 304 VAL B CA 1
ATOM 5563 C C . VAL B 1 304 ? -20.688 26.359 6.754 1 97.62 304 VAL B C 1
ATOM 5565 O O . VAL B 1 304 ? -19.531 25.953 6.816 1 97.62 304 VAL B O 1
ATOM 5568 N N . ARG B 1 305 ? -21.156 27.016 5.73 1 96.25 305 ARG B N 1
ATOM 5569 C CA . ARG B 1 305 ? -20.344 27.25 4.539 1 96.25 305 ARG B CA 1
ATOM 5570 C C . ARG B 1 305 ? -19.109 28.078 4.867 1 96.25 305 ARG B C 1
ATOM 5572 O O . ARG B 1 305 ? -18.031 27.844 4.328 1 96.25 305 ARG B O 1
ATOM 5579 N N . ASN B 1 306 ? -19.375 29.047 5.727 1 93.88 306 ASN B N 1
ATOM 5580 C CA . ASN B 1 306 ? -18.25 29.891 6.148 1 93.88 306 ASN B CA 1
ATOM 5581 C C . ASN B 1 306 ? -17.172 29.062 6.836 1 93.88 306 ASN B C 1
ATOM 5583 O O . ASN B 1 306 ? -15.984 29.25 6.57 1 93.88 306 ASN B O 1
ATOM 5587 N N . PHE B 1 307 ? -17.531 28.219 7.648 1 93.38 307 PHE B N 1
ATOM 5588 C CA . PHE B 1 307 ? -16.562 27.344 8.305 1 93.38 307 PHE B CA 1
ATOM 5589 C C . PHE B 1 307 ? -15.906 26.406 7.297 1 93.38 307 PHE B C 1
ATOM 5591 O O . PHE B 1 307 ? -14.695 26.219 7.316 1 93.38 307 PHE B O 1
ATOM 5598 N N . LEU B 1 308 ? -16.688 25.766 6.441 1 94.31 308 LEU B N 1
ATOM 5599 C CA . LEU B 1 308 ? -16.156 24.844 5.445 1 94.31 308 LEU B CA 1
ATOM 5600 C C . LEU B 1 308 ? -15.102 25.531 4.574 1 94.31 308 LEU B C 1
ATOM 5602 O O . LEU B 1 308 ? -14.117 24.906 4.18 1 94.31 308 LEU B O 1
ATOM 5606 N N . GLN B 1 309 ? -15.336 26.766 4.352 1 88.25 309 GLN B N 1
ATOM 5607 C CA . GLN B 1 309 ? -14.398 27.531 3.533 1 88.25 309 GLN B CA 1
ATOM 5608 C C . GLN B 1 309 ? -13.031 27.625 4.207 1 88.25 309 GLN B C 1
ATOM 5610 O O . GLN B 1 309 ? -12 27.609 3.535 1 88.25 309 GLN B O 1
ATOM 5615 N N . THR B 1 310 ? -13.039 27.719 5.512 1 84.94 310 THR B N 1
ATOM 5616 C CA . THR B 1 310 ? -11.781 27.812 6.246 1 84.94 310 THR B CA 1
ATOM 5617 C C . THR B 1 310 ? -11.008 26.5 6.168 1 84.94 310 THR B C 1
ATOM 5619 O O . THR B 1 310 ? -9.812 26.453 6.445 1 84.94 310 THR B O 1
ATOM 5622 N N . GLN B 1 311 ? -11.75 25.453 5.848 1 84.25 311 GLN B N 1
ATOM 5623 C CA . GLN B 1 311 ? -11.148 24.125 5.824 1 84.25 311 GLN B CA 1
ATOM 5624 C C . GLN B 1 311 ? -10.625 23.781 4.434 1 84.25 311 GLN B C 1
ATOM 5626 O O . GLN B 1 311 ? -10 22.75 4.234 1 84.25 311 GLN B O 1
ATOM 5631 N N . VAL B 1 312 ? -10.906 24.609 3.529 1 77.31 312 VAL B N 1
ATOM 5632 C CA . VAL B 1 312 ? -10.484 24.328 2.162 1 77.31 312 VAL B CA 1
ATOM 5633 C C . VAL B 1 312 ? -8.961 24.234 2.102 1 77.31 312 VAL B C 1
ATOM 5635 O O . VAL B 1 312 ? -8.258 25.094 2.639 1 77.31 312 VAL B O 1
ATOM 5638 N N . GLY B 1 313 ? -8.406 23.172 1.55 1 68 313 GLY B N 1
ATOM 5639 C CA . GLY B 1 313 ? -6.973 22.984 1.438 1 68 313 GLY B CA 1
ATOM 5640 C C . GLY B 1 313 ? -6.383 22.172 2.584 1 68 313 GLY B C 1
ATOM 5641 O O . GLY B 1 313 ? -5.223 21.766 2.531 1 68 313 GLY B O 1
ATOM 5642 N N . GLU B 1 314 ? -7.227 22.016 3.631 1 70.06 314 GLU B N 1
ATOM 5643 C CA . GLU B 1 314 ? -6.793 21.188 4.75 1 70.06 314 GLU B CA 1
ATOM 5644 C C . GLU B 1 314 ? -6.977 19.703 4.445 1 70.06 314 GLU B C 1
ATOM 5646 O O . GLU B 1 314 ? -8.07 19.281 4.07 1 70.06 314 GLU B O 1
ATOM 5651 N N . SER B 1 315 ? -5.887 19 4.34 1 63.44 315 SER B N 1
ATOM 5652 C CA . SER B 1 315 ? -5.988 17.625 3.881 1 63.44 315 SER B CA 1
ATOM 5653 C C . SER B 1 315 ? -5.84 16.641 5.039 1 63.44 315 SER B C 1
ATOM 5655 O O . SER B 1 315 ? -6 15.43 4.863 1 63.44 315 SER B O 1
ATOM 5657 N N . SER B 1 316 ? -5.723 17.031 6.227 1 63.38 316 SER B N 1
ATOM 5658 C CA . SER B 1 316 ? -5.488 16.125 7.336 1 63.38 316 SER B CA 1
ATOM 5659 C C . SER B 1 316 ? -6.758 15.359 7.699 1 63.38 316 SER B C 1
ATOM 5661 O O . SER B 1 316 ? -7.867 15.82 7.426 1 63.38 316 SER B O 1
ATOM 5663 N N . SER B 1 317 ? -6.586 14.094 8.055 1 66.88 317 SER B N 1
ATOM 5664 C CA . SER B 1 317 ? -7.684 13.273 8.547 1 66.88 317 SER B CA 1
ATOM 5665 C C . SER B 1 317 ? 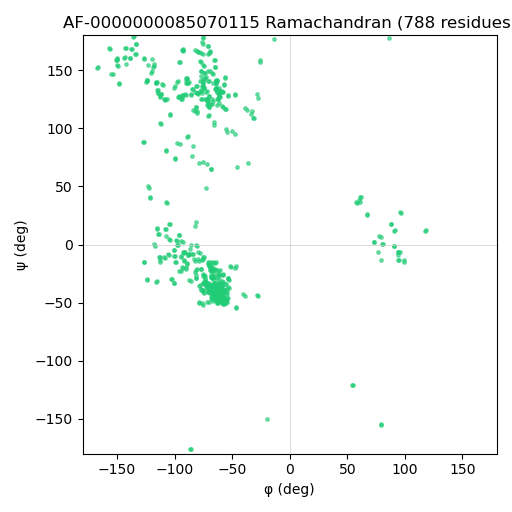-8.508 14.023 9.594 1 66.88 317 SER B C 1
ATOM 5667 O O . SER B 1 317 ? -9.711 13.789 9.727 1 66.88 317 SER B O 1
ATOM 5669 N N . TYR B 1 318 ? -7.895 15.039 10.109 1 74.56 318 TYR B N 1
ATOM 5670 C CA . TYR B 1 318 ? -8.578 15.75 11.18 1 74.56 318 TYR B CA 1
ATOM 5671 C C . TYR B 1 318 ? -9.594 16.734 10.617 1 74.56 318 TYR B C 1
ATOM 5673 O O . TYR B 1 318 ? -10.625 17 11.234 1 74.56 318 TYR B O 1
ATOM 5681 N N . ALA B 1 319 ? -9.297 17.156 9.414 1 85.44 319 ALA B N 1
ATOM 5682 C CA . ALA B 1 319 ? -10.203 18.109 8.797 1 85.44 319 ALA B CA 1
ATOM 5683 C C . ALA B 1 319 ? -11.547 17.469 8.469 1 85.44 319 ALA B C 1
ATOM 5685 O O . ALA B 1 319 ? -12.586 18.141 8.484 1 85.44 319 ALA B O 1
ATOM 5686 N N . LEU B 1 320 ? -11.508 16.188 8.281 1 90.75 320 LEU B N 1
ATOM 5687 C CA . LEU B 1 320 ? -12.727 15.453 7.938 1 90.75 320 LEU B CA 1
ATOM 5688 C C . LEU B 1 320 ? -13.75 15.539 9.062 1 90.75 320 LEU B C 1
ATOM 5690 O O . LEU B 1 320 ? -14.914 15.883 8.82 1 90.75 320 LEU B O 1
ATOM 5694 N N . VAL B 1 321 ? -13.359 15.344 10.25 1 92.06 321 VAL B N 1
ATOM 5695 C CA . VAL B 1 321 ? -14.273 15.312 11.383 1 92.06 321 VAL B CA 1
ATOM 5696 C C . VAL B 1 321 ? -14.766 16.734 11.688 1 92.06 321 VAL B C 1
ATOM 5698 O O . VAL B 1 321 ? -15.906 16.922 12.102 1 92.06 321 VAL B O 1
ATOM 5701 N N . CYS B 1 322 ? -13.922 17.703 11.438 1 93 322 CYS B N 1
ATOM 5702 C CA . CYS B 1 322 ? -14.32 19.094 11.648 1 93 322 CYS B CA 1
ATOM 5703 C C . CYS B 1 322 ? -15.414 19.5 10.656 1 93 322 CYS B C 1
ATOM 5705 O O . CYS B 1 322 ? -16.406 20.125 11.039 1 93 322 CYS B O 1
ATOM 5707 N N . ARG B 1 323 ? -15.25 19.141 9.453 1 95.31 323 ARG B N 1
ATOM 5708 C CA . ARG B 1 323 ? -16.25 19.438 8.438 1 95.31 323 ARG B CA 1
ATOM 5709 C C . ARG B 1 323 ? -17.578 18.766 8.781 1 95.31 323 ARG B C 1
ATOM 5711 O O . ARG B 1 323 ? -18.641 19.406 8.75 1 95.31 323 ARG B O 1
ATOM 5718 N N . LEU B 1 324 ? -17.469 17.516 9.156 1 96.81 324 LEU B N 1
ATOM 5719 C CA . LEU B 1 324 ? -18.672 16.766 9.5 1 96.81 324 LEU B CA 1
ATOM 5720 C C . LEU B 1 324 ? -19.375 17.375 10.703 1 96.81 324 LEU B C 1
ATOM 5722 O O . LEU B 1 324 ? -20.578 17.594 10.688 1 96.81 324 LEU B O 1
ATOM 5726 N N . SER B 1 325 ? -18.609 17.703 11.711 1 96 325 SER B N 1
ATOM 5727 C CA . SER B 1 325 ? -19.188 18.297 12.914 1 96 325 SER B CA 1
ATOM 5728 C C . SER B 1 325 ? -19.906 19.609 12.602 1 96 325 SER B C 1
ATOM 5730 O O . SER B 1 325 ? -20.984 19.859 13.133 1 96 325 SER B O 1
ATOM 5732 N N . SER B 1 326 ? -19.281 20.391 11.781 1 96.94 326 SER B N 1
ATOM 5733 C CA . SER B 1 326 ? -19.906 21.672 11.438 1 96.94 326 SER B CA 1
ATOM 5734 C C . SER B 1 326 ? -21.219 21.469 10.695 1 96.94 326 SER B C 1
ATOM 5736 O O . SER B 1 326 ? -22.203 22.156 10.953 1 96.94 326 SER B O 1
ATOM 5738 N N . ILE B 1 327 ? -21.266 20.547 9.781 1 98.25 327 ILE B N 1
ATOM 5739 C CA . ILE B 1 327 ? -22.469 20.203 9.039 1 98.25 327 ILE B CA 1
ATOM 5740 C C . ILE B 1 327 ? -23.562 19.75 10 1 98.25 327 ILE B C 1
ATOM 5742 O O . ILE B 1 327 ? -24.719 20.188 9.906 1 98.25 327 ILE B O 1
ATOM 5746 N N . PHE B 1 328 ? -23.219 18.922 10.938 1 98.38 328 PHE B N 1
ATOM 5747 C CA . PHE B 1 328 ? -24.188 18.375 11.883 1 98.38 328 PHE B CA 1
ATOM 5748 C C . PHE B 1 328 ? -24.609 19.422 12.898 1 98.38 328 PHE B C 1
ATOM 5750 O O . PHE B 1 328 ? -25.766 19.422 13.352 1 98.38 328 PHE B O 1
ATOM 5757 N N . LYS B 1 329 ? -23.688 20.328 13.281 1 97.62 329 LYS B N 1
ATOM 5758 C CA . LYS B 1 329 ? -24.078 21.453 14.125 1 97.62 329 LYS B CA 1
ATOM 5759 C C . LYS B 1 329 ? -25.188 22.266 13.461 1 97.62 329 LYS B C 1
ATOM 5761 O O . LYS B 1 329 ? -26.156 22.656 14.117 1 97.62 329 LYS B O 1
ATOM 5766 N N . GLY B 1 330 ? -24.969 22.547 12.18 1 98 330 GLY B N 1
ATOM 5767 C CA . GLY B 1 330 ? -26.016 23.25 11.445 1 98 330 GLY B CA 1
ATOM 5768 C C . GLY B 1 330 ? -27.344 22.516 11.445 1 98 330 GLY B C 1
ATOM 5769 O O . GLY B 1 330 ? -28.391 23.109 11.688 1 98 330 GLY B O 1
ATOM 5770 N N . TRP B 1 331 ? -27.312 21.234 11.188 1 98.19 331 TRP B N 1
ATOM 5771 C CA . TRP B 1 331 ? -28.516 20.391 11.203 1 98.19 331 TRP B CA 1
ATOM 5772 C C . TRP B 1 331 ? -29.203 20.453 12.555 1 98.19 331 TRP B C 1
ATOM 5774 O O . TRP B 1 331 ? -30.422 20.656 12.633 1 98.19 331 TRP B O 1
ATOM 5784 N N . ASN B 1 332 ? -28.438 20.281 13.633 1 96.94 332 ASN B N 1
ATOM 5785 C CA . ASN B 1 332 ? -28.984 20.297 14.984 1 96.94 332 ASN B CA 1
ATOM 5786 C C . ASN B 1 332 ? -29.578 21.656 15.336 1 96.94 332 ASN B C 1
ATOM 5788 O O . ASN B 1 332 ? -30.578 21.75 16.047 1 96.94 332 ASN B O 1
ATOM 5792 N N . HIS B 1 333 ? -28.969 22.703 14.812 1 95.94 333 HIS B N 1
ATOM 5793 C CA . HIS B 1 333 ? -29.5 24.047 15.039 1 95.94 333 HIS B CA 1
ATOM 5794 C C . HIS B 1 333 ? -30.891 24.203 14.445 1 95.94 333 HIS B C 1
ATOM 5796 O O . HIS B 1 333 ? -31.766 24.812 15.062 1 95.94 333 HIS B O 1
ATOM 5802 N N . TYR B 1 334 ? -31.156 23.672 13.234 1 95.12 334 TYR B N 1
ATOM 5803 C CA . TYR B 1 334 ? -32.5 23.672 12.633 1 95.12 334 TYR B CA 1
ATOM 5804 C C . TYR B 1 334 ? -33.531 23.062 13.57 1 95.12 334 TYR B C 1
ATOM 5806 O O . TYR B 1 334 ? -34.688 23.438 13.555 1 95.12 334 TYR B O 1
ATOM 5814 N N . HIS B 1 335 ? -33.062 22.156 14.398 1 96.06 335 HIS B N 1
ATOM 5815 C CA . HIS B 1 335 ? -33.969 21.391 15.242 1 96.06 335 HIS B CA 1
ATOM 5816 C C . HIS B 1 335 ? -33.875 21.828 16.703 1 96.06 335 HIS B C 1
ATOM 5818 O O . HIS B 1 335 ? -34.344 21.109 17.594 1 96.06 335 HIS B O 1
ATOM 5824 N N . ASN B 1 336 ? -33.25 22.922 16.938 1 93.62 336 ASN B N 1
ATOM 5825 C CA . ASN B 1 336 ? -33.156 23.547 18.234 1 93.62 336 ASN B CA 1
ATOM 5826 C C . ASN B 1 336 ? -32.469 22.641 19.25 1 93.62 336 ASN B C 1
ATOM 5828 O O . ASN B 1 336 ? -32.906 22.531 20.391 1 93.62 336 ASN B O 1
ATOM 5832 N N . ILE B 1 337 ? -31.484 21.922 18.781 1 94.75 337 ILE B N 1
ATOM 5833 C CA . ILE B 1 337 ? -30.672 21.078 19.656 1 94.75 337 ILE B CA 1
ATOM 5834 C C . ILE B 1 337 ? -29.359 21.781 19.984 1 94.75 337 ILE B C 1
ATOM 5836 O O . ILE B 1 337 ? -28.688 22.312 19.094 1 94.75 337 ILE B O 1
ATOM 5840 N N . ASP B 1 338 ? -29.016 21.703 21.188 1 92 338 ASP B N 1
ATOM 5841 C CA . ASP B 1 338 ? -27.797 22.375 21.641 1 92 338 ASP B CA 1
ATOM 5842 C C . ASP B 1 338 ? -26.562 21.781 20.984 1 92 338 ASP B C 1
ATOM 5844 O O . ASP B 1 338 ? -26.453 20.562 20.812 1 92 338 ASP B O 1
ATOM 5848 N N . ILE B 1 339 ? -25.656 22.641 20.578 1 91.19 339 ILE B N 1
ATOM 5849 C CA . ILE B 1 339 ? -24.422 22.203 19.938 1 91.19 339 ILE B CA 1
ATOM 5850 C C . ILE B 1 339 ? -23.219 22.625 20.781 1 91.19 339 ILE B C 1
ATOM 5852 O O . ILE B 1 339 ? -23.344 23.5 21.641 1 91.19 339 ILE B O 1
ATOM 5856 N N . ALA B 1 340 ? -22.156 21.906 20.609 1 86.5 340 ALA B N 1
ATOM 5857 C CA . ALA B 1 340 ? -20.922 22.281 21.281 1 86.5 340 ALA B CA 1
ATOM 5858 C C . ALA B 1 340 ? -20.438 23.656 20.828 1 86.5 340 ALA B C 1
ATOM 5860 O O . ALA B 1 340 ? -20.359 23.922 19.625 1 86.5 340 ALA B O 1
ATOM 5861 N N . GLY B 1 341 ? -20.266 24.406 21.797 1 79.69 341 GLY B N 1
ATOM 5862 C CA . GLY B 1 341 ? -19.922 25.781 21.484 1 79.69 341 GLY B CA 1
ATOM 5863 C C . GLY B 1 341 ? -21.125 26.672 21.234 1 79.69 341 GLY B C 1
ATOM 5864 O O . GLY B 1 341 ? -22.25 26.266 21.5 1 79.69 341 GLY B O 1
ATOM 5865 N N . ASN B 1 342 ? -20.984 28.031 20.969 1 77.19 342 ASN B N 1
ATOM 5866 C CA . ASN B 1 342 ? -22.109 28.938 20.766 1 77.19 342 ASN B CA 1
ATOM 5867 C C . ASN B 1 342 ? -22.234 29.344 19.297 1 77.19 342 ASN B C 1
ATOM 5869 O O . ASN B 1 342 ? -23.094 30.141 18.938 1 77.19 342 ASN B O 1
ATOM 5873 N N . LYS B 1 343 ? -21.391 28.672 18.484 1 87.5 343 LYS B N 1
ATOM 5874 C CA . LYS B 1 343 ? -21.422 28.984 17.062 1 87.5 343 LYS B CA 1
ATOM 5875 C C . LYS B 1 343 ? -21.234 27.734 16.219 1 87.5 343 LYS B C 1
ATOM 5877 O O . LYS B 1 343 ? -20.75 26.703 16.703 1 87.5 343 LYS B O 1
ATOM 5882 N N . ILE B 1 344 ? -21.766 27.844 14.977 1 93.5 344 ILE B N 1
ATOM 5883 C CA . ILE B 1 344 ? -21.562 26.75 14.031 1 93.5 344 ILE B CA 1
ATOM 5884 C C . ILE B 1 344 ? -20.141 26.797 13.5 1 93.5 344 ILE B C 1
ATOM 5886 O O . ILE B 1 344 ? -19.891 27.25 12.383 1 93.5 344 ILE B O 1
ATOM 5890 N N . ALA B 1 345 ? -19.266 26.484 14.297 1 92.12 345 ALA B N 1
ATOM 5891 C CA . ALA B 1 345 ? -17.828 26.359 14.062 1 92.12 345 ALA B CA 1
ATOM 5892 C C . ALA B 1 345 ? -17.203 25.297 14.969 1 92.12 345 ALA B C 1
ATOM 5894 O O . ALA B 1 345 ? -17.812 24.906 15.969 1 92.12 345 ALA B O 1
ATOM 5895 N N . VAL B 1 346 ? -16.172 24.781 14.516 1 91.88 346 VAL B N 1
ATOM 5896 C CA . VAL B 1 346 ? -15.531 23.719 15.281 1 91.88 346 VAL B CA 1
ATOM 5897 C C . VAL B 1 346 ? -14.18 24.188 15.812 1 91.88 346 VAL B C 1
ATOM 5899 O O . VAL B 1 346 ? -13.367 24.734 15.07 1 91.88 346 VAL B O 1
ATOM 5902 N N . ARG B 1 347 ? -14.055 24.016 17.047 1 87.31 347 ARG B N 1
ATOM 5903 C CA . ARG B 1 347 ? -12.781 24.375 17.672 1 87.31 347 ARG B CA 1
ATOM 5904 C C . ARG B 1 347 ? -11.711 23.328 17.344 1 87.31 347 ARG B C 1
ATOM 5906 O O . ARG B 1 347 ? -11.961 22.125 17.438 1 87.31 347 ARG B O 1
ATOM 5913 N N . ARG B 1 348 ? -10.562 23.828 17 1 84.25 348 ARG B N 1
ATOM 5914 C CA . ARG B 1 348 ? -9.461 22.938 16.641 1 84.25 348 ARG B CA 1
ATOM 5915 C C . ARG B 1 348 ? -8.281 23.125 17.594 1 84.25 348 ARG B C 1
ATOM 5917 O O . ARG B 1 348 ? -8.133 24.172 18.219 1 84.25 348 ARG B O 1
ATOM 5924 N N . VAL B 1 349 ? -7.562 22.078 17.703 1 77.75 349 VAL B N 1
ATOM 5925 C CA . VAL B 1 349 ? -6.348 22.141 18.516 1 77.75 349 VAL B CA 1
ATOM 5926 C C . VAL B 1 349 ? -5.363 23.125 17.875 1 77.75 349 VAL B C 1
ATOM 5928 O O . VAL B 1 349 ? -5.125 23.078 16.672 1 77.75 349 VAL B O 1
ATOM 5931 N N . ALA B 1 350 ? -4.883 23.875 18.75 1 72.69 350 ALA B N 1
ATOM 5932 C CA . ALA B 1 350 ? -3.936 24.875 18.266 1 72.69 350 ALA B CA 1
ATOM 5933 C C . ALA B 1 350 ? -2.688 24.219 17.688 1 72.69 350 ALA B C 1
ATOM 5935 O O . ALA B 1 350 ? -2.271 23.156 18.141 1 72.69 350 ALA B O 1
ATOM 5936 N N . ARG B 1 351 ? -2.209 24.781 16.656 1 68.69 351 ARG B N 1
ATOM 5937 C CA . ARG B 1 351 ? -1.038 24.219 15.992 1 68.69 351 ARG B CA 1
ATOM 5938 C C . ARG B 1 351 ? 0.191 24.281 16.891 1 68.69 351 ARG B C 1
ATOM 5940 O O . ARG B 1 351 ? 1.068 23.422 16.828 1 68.69 351 ARG B O 1
ATOM 5947 N N . TYR B 1 352 ? 0.259 25.359 17.719 1 68.31 352 TYR B N 1
ATOM 5948 C CA . TYR B 1 352 ? 1.429 25.562 18.562 1 68.31 352 TYR B CA 1
ATOM 5949 C C . TYR B 1 352 ? 1.024 25.703 20.031 1 68.31 352 TYR B C 1
ATOM 5951 O O . TYR B 1 352 ? -0.094 26.125 20.328 1 68.31 352 TYR B O 1
ATOM 5959 N N . LYS B 1 353 ? 1.859 25.078 20.891 1 70.88 353 LYS B N 1
ATOM 5960 C CA . LYS B 1 353 ? 1.728 25.281 22.328 1 70.88 353 LYS B CA 1
ATOM 5961 C C . LYS B 1 353 ? 2.957 25.984 22.906 1 70.88 353 LYS B C 1
ATOM 5963 O O . LYS B 1 353 ? 4.043 25.906 22.328 1 70.88 353 LYS B O 1
ATOM 5968 N N . LYS B 1 354 ? 2.732 26.812 23.734 1 68.94 354 LYS B N 1
ATOM 5969 C CA . LYS B 1 354 ? 3.855 27.5 24.375 1 68.94 354 LYS B CA 1
ATOM 5970 C C . LYS B 1 354 ? 4.512 26.609 25.422 1 68.94 354 LYS B C 1
ATOM 5972 O O . LYS B 1 354 ? 3.822 25.922 26.188 1 68.94 354 LYS B O 1
ATOM 5977 N N . ASP B 1 355 ? 5.801 26.453 25.234 1 61.25 355 ASP B N 1
ATOM 5978 C CA . ASP B 1 355 ? 6.504 25.703 26.266 1 61.25 355 ASP B CA 1
ATOM 5979 C C . ASP B 1 355 ? 6.695 26.547 27.516 1 61.25 355 ASP B C 1
ATOM 5981 O O . ASP B 1 355 ? 6.16 27.656 27.625 1 61.25 355 ASP B O 1
ATOM 5985 N N . ALA B 1 356 ? 7.309 25.906 28.562 1 62.53 356 ALA B N 1
ATOM 5986 C CA . ALA B 1 356 ? 7.512 26.562 29.844 1 62.53 356 ALA B CA 1
ATOM 5987 C C . ALA B 1 356 ? 8.219 27.906 29.672 1 62.53 356 ALA B C 1
ATOM 5989 O O . ALA B 1 356 ? 7.98 28.828 30.438 1 62.53 356 ALA B O 1
ATOM 5990 N N . ASP B 1 357 ? 9 27.922 28.672 1 65.69 357 ASP B N 1
ATOM 5991 C CA . ASP B 1 357 ? 9.797 29.125 28.438 1 65.69 357 ASP B CA 1
ATOM 5992 C C . ASP B 1 357 ? 9.086 30.078 27.484 1 65.69 357 ASP B C 1
ATOM 5994 O O . ASP B 1 357 ? 9.641 31.109 27.109 1 65.69 357 ASP B O 1
ATOM 5998 N N . GLY B 1 358 ? 7.879 29.719 27.047 1 62.31 358 GLY B N 1
ATOM 5999 C CA . GLY B 1 358 ? 7.082 30.578 26.203 1 62.31 358 GLY B CA 1
ATOM 6000 C C . GLY B 1 358 ? 7.324 30.344 24.719 1 62.31 358 GLY B C 1
ATOM 6001 O O . GLY B 1 358 ? 6.801 31.078 23.875 1 62.31 358 GLY B O 1
ATOM 6002 N N . ASN B 1 359 ? 8.242 29.406 24.516 1 63.66 359 ASN B N 1
ATOM 6003 C CA . ASN B 1 359 ? 8.555 29.141 23.125 1 63.66 359 ASN B CA 1
ATOM 6004 C C . ASN B 1 359 ? 7.457 28.312 22.453 1 63.66 359 ASN B C 1
ATOM 6006 O O . ASN B 1 359 ? 6.809 27.484 23.094 1 63.66 359 ASN B O 1
ATOM 6010 N N . ARG B 1 360 ? 7.133 28.719 21.281 1 63.12 360 ARG B N 1
ATOM 6011 C CA . ARG B 1 360 ? 6.102 28.047 20.484 1 63.12 360 ARG B CA 1
ATOM 6012 C C . ARG B 1 360 ? 6.582 26.688 20.016 1 63.12 360 ARG B C 1
ATOM 6014 O O . ARG B 1 360 ? 7.602 26.594 19.328 1 63.12 360 ARG B O 1
ATOM 6021 N N . MET B 1 361 ? 5.93 25.594 20.594 1 66.44 361 MET B N 1
ATOM 6022 C CA . MET B 1 361 ? 6.223 24.234 20.141 1 66.44 361 MET B CA 1
ATOM 6023 C C . MET B 1 361 ? 5.035 23.641 19.391 1 66.44 361 MET B C 1
ATOM 6025 O O . MET B 1 361 ? 3.885 23.938 19.703 1 66.44 361 MET B O 1
ATOM 6029 N N . PRO B 1 362 ? 5.297 22.969 18.328 1 63.69 362 PRO B N 1
ATOM 6030 C CA . PRO B 1 362 ? 4.172 22.328 17.656 1 63.69 362 PRO B CA 1
ATOM 6031 C C . PRO B 1 362 ? 3.355 21.438 18.578 1 63.69 362 PRO B C 1
ATOM 6033 O O . PRO B 1 362 ? 3.922 20.719 19.422 1 63.69 362 PRO B O 1
ATOM 6036 N N . ALA B 1 363 ? 2.082 21.75 18.516 1 65.81 363 ALA B N 1
ATOM 6037 C CA . ALA B 1 363 ? 1.188 20.953 19.359 1 65.81 363 ALA B CA 1
ATOM 6038 C C . ALA B 1 363 ? 0.966 19.562 18.766 1 65.81 363 ALA B C 1
ATOM 6040 O O . ALA B 1 363 ? 0.933 19.406 17.547 1 65.81 363 ALA B O 1
ATOM 6041 N N . LYS B 1 364 ? 0.941 18.609 19.641 1 66.81 364 LYS B N 1
ATOM 6042 C CA . LYS B 1 364 ? 0.553 17.266 19.219 1 66.81 364 LYS B CA 1
ATOM 6043 C C . LYS B 1 364 ? -0.872 17.25 18.672 1 66.81 364 LYS B C 1
ATOM 6045 O O . LYS B 1 364 ? -1.749 17.938 19.203 1 66.81 364 LYS B O 1
ATOM 6050 N N . SER B 1 365 ? -1.219 16.688 17.609 1 68.5 365 SER B N 1
ATOM 6051 C CA . SER B 1 365 ? -2.523 16.547 16.969 1 68.5 365 SER B CA 1
ATOM 6052 C C . SER B 1 365 ? -3.047 17.891 16.484 1 68.5 365 SER B C 1
ATOM 6054 O O . SER B 1 365 ? -4.25 18.156 16.547 1 68.5 365 SER B O 1
ATOM 6056 N N . ALA B 1 366 ? -2.123 18.797 16.219 1 67.56 366 ALA B N 1
ATOM 6057 C CA . ALA B 1 366 ? -2.482 20.141 15.766 1 67.56 366 ALA B CA 1
ATOM 6058 C C . ALA B 1 366 ? -3.52 20.078 14.648 1 67.56 366 ALA B C 1
ATOM 6060 O O . ALA B 1 366 ? -3.395 19.281 13.711 1 67.56 366 ALA B O 1
ATOM 6061 N N . GLY B 1 367 ? -4.574 20.859 14.867 1 69.81 367 GLY B N 1
ATOM 6062 C CA . GLY B 1 367 ? -5.578 20.969 13.812 1 69.81 367 GLY B CA 1
ATOM 6063 C C . GLY B 1 367 ? -6.727 19.984 13.984 1 69.81 367 GLY B C 1
ATOM 6064 O O . GLY B 1 367 ? -7.742 20.094 13.297 1 69.81 367 GLY B O 1
ATOM 6065 N N . ASN B 1 368 ? -6.516 19.125 14.977 1 78 368 ASN B N 1
ATOM 6066 C CA . ASN B 1 368 ? -7.59 18.172 15.234 1 78 368 ASN B CA 1
ATOM 6067 C C . ASN B 1 368 ? -8.75 18.828 15.984 1 78 368 ASN B C 1
ATOM 6069 O O . ASN B 1 368 ? -8.648 19.984 16.406 1 78 368 ASN B O 1
ATOM 6073 N N . ILE B 1 369 ? -9.852 18.156 15.992 1 87.06 369 ILE B N 1
ATOM 6074 C CA . ILE B 1 369 ? -11.055 18.641 16.672 1 87.06 369 ILE B CA 1
ATOM 6075 C C . ILE B 1 369 ? -10.789 18.766 18.172 1 87.06 369 ILE B C 1
ATOM 6077 O O . ILE B 1 369 ? -10.227 17.844 18.781 1 87.06 369 ILE B O 1
ATOM 6081 N N . ASN B 1 370 ? -11.016 19.938 18.734 1 87.06 370 ASN B N 1
ATOM 6082 C CA . ASN B 1 370 ? -10.82 20.203 20.156 1 87.06 370 ASN B CA 1
ATOM 6083 C C . ASN B 1 370 ? -12.156 20.312 20.891 1 87.06 370 ASN B C 1
ATOM 6085 O O . ASN B 1 370 ? -12.344 21.219 21.703 1 87.06 370 ASN B O 1
ATOM 6089 N N . GLU B 1 371 ? -13.109 19.594 20.562 1 91.25 371 GLU B N 1
ATOM 6090 C CA . GLU B 1 371 ? -14.43 19.484 21.156 1 91.25 371 GLU B CA 1
ATOM 6091 C C . GLU B 1 371 ? -15.062 18.125 20.844 1 91.25 371 GLU B C 1
ATOM 6093 O O . GLU B 1 371 ? -14.5 17.328 20.078 1 91.25 371 GLU B O 1
ATOM 6098 N N . ALA B 1 372 ? -16.156 17.781 21.5 1 92.44 372 ALA B N 1
ATOM 6099 C CA . ALA B 1 372 ? -16.859 16.531 21.203 1 92.44 372 ALA B CA 1
ATOM 6100 C C . ALA B 1 372 ? -17.406 16.547 19.781 1 92.44 372 ALA B C 1
ATOM 6102 O O . ALA B 1 372 ? -17.922 17.562 19.297 1 92.44 372 ALA B O 1
ATOM 6103 N N . PHE B 1 373 ? -17.312 15.438 19.172 1 94.12 373 PHE B N 1
ATOM 6104 C CA . PHE B 1 373 ? -17.906 15.289 17.859 1 94.12 373 PHE B CA 1
ATOM 6105 C C . PHE B 1 373 ? -19.422 15.461 17.906 1 94.12 373 PHE B C 1
ATOM 6107 O O . PHE B 1 373 ? -20.078 14.93 18.812 1 94.12 373 PHE B O 1
ATOM 6114 N N . THR B 1 374 ? -19.906 16.281 17.016 1 96 374 THR B N 1
ATOM 6115 C CA . THR B 1 374 ? -21.344 16.484 16.906 1 96 374 THR B CA 1
ATOM 6116 C C . THR B 1 374 ? -21.953 15.539 15.883 1 96 374 THR B C 1
ATOM 6118 O O . THR B 1 374 ? -21.438 15.398 14.773 1 96 374 THR B O 1
ATOM 6121 N N . TYR B 1 375 ? -22.984 14.82 16.234 1 96.94 375 TYR B N 1
ATOM 6122 C CA . TYR B 1 375 ? -23.719 14.008 15.273 1 96.94 375 TYR B CA 1
ATOM 6123 C C . TYR B 1 375 ? -25.203 14.328 15.305 1 96.94 375 TYR B C 1
ATOM 6125 O O . TYR B 1 375 ? -25.688 15 16.219 1 96.94 375 TYR B O 1
ATOM 6133 N N . PRO B 1 376 ? -25.953 13.984 14.219 1 97.94 376 PRO B N 1
ATOM 6134 C CA . PRO B 1 376 ? -27.328 14.469 14.047 1 97.94 376 PRO B CA 1
ATOM 6135 C C . PRO B 1 376 ? -28.234 14.086 15.211 1 97.94 376 PRO B C 1
ATOM 6137 O O . PRO B 1 376 ? -28.234 12.93 15.633 1 97.94 376 PRO B O 1
ATOM 6140 N N . PHE B 1 377 ? -28.969 15.078 15.719 1 97.19 377 PHE B N 1
ATOM 6141 C CA . PHE B 1 377 ? -30.047 14.969 16.688 1 97.19 377 PHE B CA 1
ATOM 6142 C C . PHE B 1 377 ? -29.484 14.672 18.078 1 97.19 377 PHE B C 1
ATOM 6144 O O . PHE B 1 377 ? -30.25 14.422 19.016 1 97.19 377 PHE B O 1
ATOM 6151 N N . ALA B 1 378 ? -28.172 14.609 18.219 1 94.94 378 ALA B N 1
ATOM 6152 C CA . ALA B 1 378 ? -27.578 14.367 19.531 1 94.94 378 ALA B CA 1
ATOM 6153 C C . ALA B 1 378 ? -27.328 15.672 20.266 1 94.94 378 ALA B C 1
ATOM 6155 O O . ALA B 1 378 ? -26.953 16.672 19.656 1 94.94 378 ALA B O 1
ATOM 6156 N N . LYS B 1 379 ? -27.531 15.586 21.516 1 92.5 379 LYS B N 1
ATOM 6157 C CA . LYS B 1 379 ? -27.188 16.734 22.359 1 92.5 379 LYS B CA 1
ATOM 6158 C C . LYS B 1 379 ? -25.672 16.922 22.422 1 92.5 379 LYS B C 1
ATOM 6160 O O . LYS B 1 379 ? -24.906 16.047 22.016 1 92.5 379 LYS B O 1
ATOM 6165 N N . LYS B 1 380 ? -25.328 18.062 22.906 1 91.31 380 LYS B N 1
ATOM 6166 C CA . LYS B 1 380 ? -23.906 18.359 23.016 1 91.31 380 LYS B CA 1
ATOM 6167 C C . LYS B 1 380 ? -23.188 17.359 23.922 1 91.31 380 LYS B C 1
ATOM 6169 O O . LYS B 1 380 ? -23.688 17.031 25 1 91.31 380 LYS B O 1
ATOM 6174 N N . GLY B 1 381 ? -22.094 16.844 23.422 1 88.88 381 GLY B N 1
ATOM 6175 C CA . GLY B 1 381 ? -21.328 15.867 24.172 1 88.88 381 GLY B CA 1
ATOM 6176 C C . GLY B 1 381 ? -20.422 16.484 25.219 1 88.88 381 GLY B C 1
ATOM 6177 O O . GLY B 1 381 ? -20.203 17.703 25.203 1 88.88 381 GLY B O 1
ATOM 6178 N N . PRO B 1 382 ? -19.969 15.648 26.047 1 86.06 382 PRO B N 1
ATOM 6179 C CA . PRO B 1 382 ? -19.047 16.141 27.047 1 86.06 382 PRO B CA 1
ATOM 6180 C C . PRO B 1 382 ? -17.688 16.547 26.469 1 86.06 382 PRO B C 1
ATOM 6182 O O . PRO B 1 382 ? -17.297 16.031 25.422 1 86.06 382 PRO B O 1
ATOM 6185 N N . THR B 1 383 ? -17.047 17.516 27.062 1 81.31 383 THR B N 1
ATOM 6186 C CA . THR B 1 383 ? -15.711 17.906 26.641 1 81.31 383 THR B CA 1
ATOM 6187 C C . THR B 1 383 ? -14.727 16.75 26.781 1 81.31 383 THR B C 1
ATOM 6189 O O . THR B 1 383 ? -14.664 16.109 27.844 1 81.31 383 THR B O 1
ATOM 6192 N N . PRO B 1 384 ? -14.039 16.453 25.703 1 78.44 384 PRO B N 1
ATOM 6193 C CA . PRO B 1 384 ? -13.094 15.328 25.766 1 78.44 384 PRO B CA 1
ATOM 6194 C C . PRO B 1 384 ? -12.055 15.492 26.875 1 78.44 384 PRO B C 1
ATOM 6196 O O . PRO B 1 384 ? -11.602 16.609 27.141 1 78.44 384 PRO B O 1
ATOM 6199 N N . SER B 1 385 ? -11.727 14.375 27.453 1 72.06 385 SER B N 1
ATOM 6200 C CA . SER B 1 385 ? -10.859 14.367 28.625 1 72.06 385 SER B CA 1
ATOM 6201 C C . SER B 1 385 ? -9.5 14.977 28.312 1 72.06 385 SER B C 1
ATOM 6203 O O . SER B 1 385 ? -8.93 15.711 29.125 1 72.06 385 SER B O 1
ATOM 6205 N N . LYS B 1 386 ? -8.961 14.656 27.141 1 66.81 386 LYS B N 1
ATOM 6206 C CA . LYS B 1 386 ? -7.645 15.156 26.766 1 66.81 386 LYS B CA 1
ATOM 6207 C C . LYS B 1 386 ? -7.617 16.688 26.734 1 66.81 386 LYS B C 1
ATOM 6209 O O . LYS B 1 386 ? -6.609 17.297 27.078 1 66.81 386 LYS B O 1
ATOM 6214 N N . ILE B 1 387 ? -8.641 17.266 26.375 1 67.12 387 ILE B N 1
ATOM 6215 C CA . ILE B 1 387 ? -8.773 18.719 26.312 1 67.12 387 ILE B CA 1
ATOM 6216 C C . ILE B 1 387 ? -8.938 19.297 27.703 1 67.12 387 ILE B C 1
ATOM 6218 O O . ILE B 1 387 ? -8.359 20.344 28.031 1 67.12 387 ILE B O 1
ATOM 6222 N N . ARG B 1 388 ? -9.672 18.609 28.5 1 62.16 388 ARG B N 1
ATOM 6223 C CA . ARG B 1 388 ? -9.859 19.047 29.875 1 62.16 388 ARG B CA 1
ATOM 6224 C C . ARG B 1 388 ? -8.531 19.078 30.625 1 62.16 388 ARG B C 1
ATOM 6226 O O . ARG B 1 388 ? -8.273 20.016 31.391 1 62.16 388 ARG B O 1
ATOM 6233 N N . LYS B 1 389 ? -7.773 18.078 30.281 1 60.44 389 LYS B N 1
ATOM 6234 C CA . LYS B 1 389 ? -6.484 17.969 30.953 1 60.44 389 LYS B CA 1
ATOM 6235 C C . LYS B 1 389 ? -5.543 19.094 30.516 1 60.44 389 LYS B C 1
ATOM 6237 O O . LYS B 1 389 ? -4.789 19.641 31.312 1 60.44 389 LYS B O 1
ATOM 6242 N N . GLN B 1 390 ? -5.59 19.375 29.297 1 59.53 390 GLN B N 1
ATOM 6243 C CA . GLN B 1 390 ? -4.754 20.453 28.781 1 59.53 390 GLN B CA 1
ATOM 6244 C C . GLN B 1 390 ? -5.168 21.797 29.375 1 59.53 390 GLN B C 1
ATOM 6246 O O . GLN B 1 390 ? -4.316 22.641 29.672 1 59.53 390 GLN B O 1
ATOM 6251 N N . SER B 1 391 ? -6.445 22.016 29.422 1 55.19 391 SER B N 1
ATOM 6252 C CA . SER B 1 391 ? -6.945 23.25 30.016 1 55.19 391 SER B CA 1
ATOM 6253 C C . SER B 1 391 ? -6.555 23.359 31.484 1 55.19 391 SER B C 1
ATOM 6255 O O . SER B 1 391 ? -6.246 24.453 31.969 1 55.19 391 SER B O 1
ATOM 6257 N N . ASN B 1 392 ? -6.605 22.219 31.969 1 51.25 392 ASN B N 1
ATOM 6258 C CA . ASN B 1 392 ? -6.242 22.203 33.375 1 51.25 392 ASN B CA 1
ATOM 6259 C C . ASN B 1 392 ? -4.754 22.469 33.594 1 51.25 392 ASN B C 1
ATOM 6261 O O . ASN B 1 392 ? -4.352 23.062 34.594 1 51.25 392 ASN B O 1
ATOM 6265 N N . LEU B 1 393 ? -4.066 21.938 32.656 1 48.44 393 LEU B N 1
ATOM 6266 C CA . LEU B 1 393 ? -2.629 22.156 32.75 1 48.44 393 LEU B CA 1
ATOM 6267 C C . LEU B 1 393 ? -2.275 23.609 32.5 1 48.44 393 LEU B C 1
ATOM 6269 O O . LEU B 1 393 ? -1.3 24.125 33.062 1 48.44 393 LEU B O 1
ATOM 6273 N N . GLN B 1 394 ? -2.934 24.25 31.656 1 43.72 394 GLN B N 1
ATOM 6274 C CA . GLN B 1 394 ? -2.672 25.672 31.453 1 43.72 394 GLN B CA 1
ATOM 6275 C C . GLN B 1 394 ? -3.062 26.484 32.688 1 43.72 394 GLN B C 1
ATOM 6277 O O . GLN B 1 394 ? -2.588 27.609 32.844 1 43.72 394 GLN B O 1
ATOM 6282 N N . ILE B 1 395 ? -3.969 26 33.375 1 39.53 395 ILE B N 1
ATOM 6283 C CA . ILE B 1 395 ? -4.367 26.75 34.562 1 39.53 395 ILE B CA 1
ATOM 6284 C C . ILE B 1 395 ? -3.371 26.5 35.688 1 39.53 395 ILE B C 1
ATOM 6286 O O . ILE B 1 395 ? -3.373 27.203 36.719 1 39.53 395 ILE B O 1
ATOM 6290 N N . VAL B 1 396 ? -2.57 25.531 35.531 1 34.44 396 VAL B N 1
ATOM 6291 C CA . VAL B 1 396 ? -1.602 25.516 36.625 1 34.44 396 VAL B CA 1
ATOM 6292 C C . VAL B 1 396 ? -0.362 26.312 36.219 1 34.44 396 VAL B C 1
ATOM 6294 O O . VAL B 1 396 ? 0.14 26.172 35.094 1 34.44 396 VAL B O 1
#

Solvent-accessible surface area (backbone atoms only — not comparable to full-atom values): 41872 Å² total; per-residue (Å²): 118,69,69,58,47,56,54,46,48,50,47,52,46,41,47,60,51,55,43,79,60,60,77,62,63,88,49,27,59,9,39,33,61,64,51,60,70,66,35,88,46,55,44,49,70,67,53,38,33,60,41,27,36,90,52,29,83,78,48,79,70,43,42,34,42,85,68,70,61,49,73,50,39,32,48,43,44,21,68,54,26,44,44,47,60,67,71,26,38,50,36,49,62,38,77,87,48,73,48,66,87,64,57,64,71,57,27,51,51,49,18,49,28,30,59,69,44,57,24,60,36,53,65,72,49,35,28,22,24,54,75,21,32,60,61,42,47,63,57,60,30,54,9,21,38,72,22,87,63,16,40,37,41,35,37,30,25,27,35,70,36,62,53,18,60,40,63,46,53,62,62,78,59,53,46,48,26,45,38,36,38,53,58,51,54,70,50,66,30,60,46,44,40,53,26,48,27,42,52,52,36,55,72,67,41,89,52,64,40,69,57,60,68,68,66,29,77,73,59,49,41,46,55,54,47,53,51,47,71,75,36,61,60,53,58,47,23,40,47,54,40,50,54,49,42,66,76,27,60,86,53,46,64,68,61,61,40,58,54,14,35,49,46,36,50,43,53,60,44,49,75,73,53,85,69,80,81,78,66,53,69,64,57,51,51,49,29,46,39,56,52,58,86,66,81,48,78,81,34,52,52,42,34,29,46,54,45,36,56,73,45,54,90,57,78,50,70,37,43,54,45,38,50,48,22,20,52,23,33,34,55,21,48,67,60,75,39,59,52,62,92,84,46,55,51,67,53,51,32,53,54,57,35,64,44,98,84,61,46,78,35,77,30,84,68,43,54,21,65,59,54,37,38,47,50,58,84,46,67,56,51,67,73,44,65,75,56,52,50,51,55,50,51,69,70,96,118,70,70,58,50,55,54,46,49,49,48,52,46,42,47,62,52,58,43,83,60,60,78,62,66,87,48,27,60,9,41,34,60,64,52,59,72,67,36,88,45,55,44,48,69,68,53,38,33,59,42,26,36,88,52,28,84,78,48,77,69,43,41,35,42,83,68,71,61,48,71,50,39,32,47,42,43,22,69,56,25,44,44,48,60,68,71,25,38,53,37,50,62,39,77,87,48,75,50,67,85,64,60,63,69,56,28,51,52,50,18,48,29,31,60,69,43,58,25,60,34,53,65,72,50,34,27,21,24,53,74,22,32,60,62,42,45,64,57,61,31,51,11,21,37,72,23,88,62,16,38,37,43,35,38,30,25,25,34,72,36,63,53,19,61,43,63,47,54,60,61,78,58,54,47,47,26,45,37,36,38,53,62,46,55,70,51,65,30,59,45,47,38,53,24,48,28,41,51,53,36,52,71,68,41,88,51,65,40,70,58,58,67,69,65,28,78,72,59,49,41,46,56,52,47,52,50,47,71,75,36,61,59,54,57,47,24,39,48,56,39,51,51,50,41,66,76,27,62,86,51,44,63,68,60,61,40,59,56,14,36,48,45,37,50,43,53,60,45,50,74,73,51,87,72,80,80,77,68,53,67,65,55,52,50,49,30,47,38,57,52,58,87,64,83,46,78,82,34,54,52,42,33,30,46,55,45,36,56,74,45,54,89,56,79,51,71,35,42,55,45,39,48,49,22,20,52,22,35,34,56,20,48,69,61,74,36,56,49,64,70,96,51,55,51,66,54,51,32,52,53,56,36,63,44,98,85,61,47,78,36,77,30,84,67,43,53,20,66,59,54,35,36,47,49,58,84,47,65,54,48,66,75,44,63,73,56,52,50,50,55,50,52,67,72,96

Secondary structure (DSSP, 8-state):
--HHHHHHHHHHHHHHHTTT--------GGG-HHHHHH---B--HHHHHHHHGGGGGGSPPPEE---S-EEEEEEE-HHHHHHHHHH--SGGG-TTS-SS---HHHHHHHHHHHHTT-----SPPEEEETTS-EEE-HHHHHHHHTSSS-EEEEEEEEE--TTHHHHTT-SPPPPHHHHHHHTT-SS-HHHHHHHHHHHHHHHH-S-GGG--S-GGGGS-HHHHHHHHHH-THHHHHHHHHHHHHHHTTTT--S-HHHHHHHHHHHHHHHTT--S--SS-HHHHHHHHHH-TT--STTSHHHHHHHHHHHTTT--SHHHHHHHHHHHHHHHHHHTT---TTSSS---B--SEEE-TTS-EEEPTTTTSB-SPPP-TTPPPPPPPHHHHHHHHHHH-/--HHHHHHHHHHHHHHHSTT--------GGG-HHHHHH---B--HHHHHHHHGGGGGGSPPPEE---S-EEEEEEE-HHHHHHHHHH--SGGG-TTS-S----HHHHHHHHHHHHTT-----SPPEEEETTS-EEE-HHHHHHHHTSSS-EEEEEEEEE--TTHHHHTT-SPPPPHHHHHHHHT-SS-HHHHHHHHHHHHHHHH-S-GGG--S-GGGGS-HHHHHHHHHH-THHHHHHHHHHHHHHHTTTT--S-HHHHHHHHHHHHHHHTT--S--SS-HHHHHHHHHH-TT--STTSHHHHHHHHHHHTTT--SHHHHHHHHHHHHHHHHHHTT---SSSSS---B--SEEE-TTS-EEEPTTTTSB-SPPP-TTPPPPPPPHHHHHHHHHHH-